Protein 4G68 (pdb70)

Secondary structure (DSSP, 8-state):
-EEEEEE---STTHHHHHHHHHHHHHHH-TTSEEEEEE--HHHHHHHHHHHHHTT---SEE-EETTTTTHHHHHTT-B---GGGSSSSGGGGB-TTTTGGGEETTEE---EEEEEEEEEEEEHHHHHHHTPPPP-BHHHHHHHHHHHHHTT--SB----TTSS-------HHHHH-HHHHHHHHTTSS-S--HHHHHHHHHHH--TT--B-TTGGG--HHHHHHHHHTT----EEEGGGHHHHHTSTT-S-TTTEEEEPPPB-TT--S-TT-EEEEEEEE--BTT-S-HHHHHHHHHHHHHHHHHHHHHHTSSEESB--TTS-GGGS-HHHHHHIIIIITT---EE--HHHHS-HHHHHHHHHHHHHHHTT-S-HHHHHH--TTT-/-EEEEEE---STTHHHHHHHHHHHHHHH-TTSEEEEEE--HHHHHHHHHHHHHTT---SEE-EETTTTTHHHHHTT-B---GGGSSSS-GGGB-TTTTGGGEETTEE---EEEEEEEEEEEEHHHHHHTTPPPP-BHHHHHHHHHHHHHTT--SB----TTSS---HHHHHHHHHH-HHHHHHHHTTSS-S--HHHHHHHHHHH--TT--B-TTGGG--HHHHHHHHHTT----EEEGGGHHHHHTSTT-S-TTTEEEEPPPB-TT--S-TT-EEEEEEEE--BTT-S-HHHHHHHHHHHHHHHHHHHHHHTSSEESB--TTS-GGGS-HHHHHHIIIIITT---EE--HHHHS-HHHHHHHHHHHHHHHTT-S-HHHHHH--TTT-/-EEEEEE---STTHHHHHHHHHHHHHHH-TTSEEEEEE--HHHHHHHHHHHHHTT---SEE-EE-STTTHHHHHTT-B---GGGS-SSGGGGBPTTTTSTTEETTEE---EEEEEEEEEEEEHHHHHHTTPPPP-BHHHHHHHHHHHHHTT--SB----TTSHHHHHHHHHHHHHHH-HHHHHHHHTTSS-S-SHHHHHHHHHHHHHHHHT-B-TTGGG--HHHHHHHHHTT--SEEEEEGGGGHHHHTSTT-S-TTTEEEEPPPB-TT--S-TT-EEEEEEEE--BTT-S-HHHHHHHHHHHHHHHHHHHHHHTSSEESB--TTS-GGGS-HHHHHIIIIIITT---EE--HHHHS-HHHHHHHHHHHHHHHTT-S-HHHHHHHHHHHH-

Structure (mmCIF, N/CA/C/O backbone):
data_4G68
#
_entry.id   4G68
#
_cell.length_a   59.330
_cell.length_b   150.862
_cell.length_c   150.879
_cell.angle_alpha   90.00
_cell.angle_beta   90.00
_cell.angle_gamma   90.00
#
_symmetry.space_group_name_H-M   'P 21 21 21'
#
loop_
_entity.id
_entity.type
_entity.pdbx_description
1 polymer 'ABC transporter'
2 polymer 'ABC transporter'
3 polymer 'ABC transporter'
4 branched beta-D-xylopyranose-(1-4)-beta-D-xylopyranose-(1-4)-alpha-D-xylopyranose
5 water water
#
loop_
_atom_site.group_PDB
_atom_site.id
_atom_site.type_symbol
_atom_site.label_atom_id
_atom_site.label_alt_id
_atom_site.label_comp_id
_atom_site.label_asym_id
_atom_site.label_entity_id
_atom_site.label_seq_id
_atom_site.pdbx_PDB_ins_code
_atom_site.Cartn_x
_atom_site.Cartn_y
_atom_site.Cartn_z
_atom_site.occupancy
_atom_site.B_iso_or_equiv
_atom_site.auth_seq_id
_atom_site.auth_comp_id
_atom_site.auth_asym_id
_atom_site.auth_atom_id
_atom_site.pdbx_PDB_model_num
ATOM 1 N N . ILE A 1 63 ? -24.778 31.985 38.283 1.00 14.34 25 ILE A N 1
ATOM 2 C CA . ILE A 1 63 ? -23.384 31.684 38.721 1.00 14.80 25 ILE A CA 1
ATOM 3 C C . ILE A 1 63 ? -22.506 31.706 37.466 1.00 12.55 25 ILE A C 1
ATOM 4 O O . ILE A 1 63 ? -22.944 31.239 36.376 1.00 10.95 25 ILE A O 1
ATOM 9 N N . THR A 1 64 ? -21.282 32.247 37.603 1.00 11.94 26 THR A N 1
ATOM 10 C CA . THR A 1 64 ? -20.305 32.168 36.543 1.00 11.81 26 THR A CA 1
ATOM 11 C C . THR A 1 64 ? -19.002 31.530 37.047 1.00 11.62 26 THR A C 1
ATOM 12 O O . THR A 1 64 ? -18.293 32.059 37.915 1.00 13.41 26 THR A O 1
ATOM 16 N N . LEU A 1 65 ? -18.673 30.399 36.447 1.00 10.31 27 LEU A N 1
ATOM 17 C CA . LEU A 1 65 ? -17.440 29.684 36.744 1.00 8.50 27 LEU A CA 1
ATOM 18 C C . LEU A 1 65 ? -16.325 30.192 35.814 1.00 8.57 27 LEU A C 1
ATOM 19 O O . LEU A 1 65 ? -16.528 30.376 34.610 1.00 8.56 27 LEU A O 1
ATOM 24 N N . THR A 1 66 ? -15.116 30.321 36.340 1.00 7.72 28 THR A N 1
ATOM 25 C CA . THR A 1 66 ? -13.978 30.560 35.451 1.00 7.52 28 THR A CA 1
ATOM 26 C C . THR A 1 66 ? -13.238 29.245 35.122 1.00 6.63 28 THR A C 1
ATOM 27 O O . THR A 1 66 ? -13.161 28.328 35.976 1.00 5.90 28 THR A O 1
ATOM 31 N N . PHE A 1 67 ? -12.707 29.210 33.904 1.00 6.26 29 PHE A N 1
ATOM 32 C CA . PHE A 1 67 ? -11.961 28.032 33.348 1.00 6.10 29 PHE A CA 1
ATOM 33 C C . PHE A 1 67 ? -10.755 28.532 32.597 1.00 5.94 29 PHE A C 1
ATOM 34 O O . PHE A 1 67 ? -10.894 29.333 31.658 1.00 5.63 29 PHE A O 1
ATOM 42 N N . TRP A 1 68 ? -9.573 28.022 32.987 1.00 5.73 30 TRP A N 1
ATOM 43 C CA . TRP A 1 68 ? -8.364 28.362 32.218 1.00 5.99 30 TRP A CA 1
ATOM 44 C C . TRP A 1 68 ? -7.832 27.159 31.480 1.00 5.52 30 TRP A C 1
ATOM 45 O O . TRP A 1 68 ? -7.841 26.039 32.007 1.00 5.92 30 TRP A O 1
ATOM 56 N N . ASN A 1 69 ? -7.388 27.392 30.258 1.00 5.29 31 ASN A N 1
ATOM 57 C CA . ASN A 1 69 ? -6.758 26.359 29.446 1.00 5.43 31 ASN A CA 1
ATOM 58 C C . ASN A 1 69 ? -5.684 26.934 28.509 1.00 5.70 31 ASN A C 1
ATOM 59 O O . ASN A 1 69 ? -5.511 28.180 28.404 1.00 5.61 31 ASN A O 1
ATOM 64 N N . LEU A 1 70 ? -4.984 26.067 27.775 1.00 5.73 32 LEU A N 1
ATOM 65 C CA . LEU A 1 70 ? -3.924 26.554 26.907 1.00 6.00 32 LEU A CA 1
ATOM 66 C C . LEU A 1 70 ? -4.169 26.337 25.465 1.00 6.37 32 LEU A C 1
ATOM 67 O O . LEU A 1 70 ? -3.223 26.346 24.694 1.00 5.73 32 LEU A O 1
ATOM 72 N N . PHE A 1 71 ? -5.431 26.014 25.072 1.00 6.12 33 PHE A N 1
ATOM 73 C CA . PHE A 1 71 ? -5.668 25.741 23.663 1.00 6.91 33 PHE A CA 1
ATOM 74 C C . PHE A 1 71 ? -5.729 27.009 22.796 1.00 7.94 33 PHE A C 1
ATOM 75 O O . PHE A 1 71 ? -6.790 27.583 22.536 1.00 7.28 33 PHE A O 1
ATOM 83 N N . THR A 1 72 ? -4.556 27.457 22.389 1.00 8.73 34 THR A N 1
ATOM 84 C CA . THR A 1 72 ? -4.429 28.732 21.717 1.00 10.29 34 THR A CA 1
ATOM 85 C C . THR A 1 72 ? -4.457 28.632 20.192 1.00 11.26 34 THR A C 1
ATOM 86 O O . THR A 1 72 ? -4.841 29.547 19.555 1.00 10.77 34 THR A O 1
ATOM 90 N N . GLY A 1 73 ? -3.992 27.522 19.662 1.00 10.98 35 GLY A N 1
ATOM 91 C CA . GLY A 1 73 ? -3.966 27.341 18.227 1.00 12.58 35 GLY A CA 1
ATOM 92 C C . GLY A 1 73 ? -5.298 26.894 17.592 1.00 12.58 35 GLY A C 1
ATOM 93 O O . GLY A 1 73 ? -6.150 26.414 18.289 1.00 12.39 35 GLY A O 1
ATOM 94 N N . GLU A 1 74 ? -5.432 27.044 16.273 1.00 13.39 36 GLU A N 1
ATOM 95 C CA . GLU A 1 74 ? -6.654 26.627 15.531 1.00 12.72 36 GLU A CA 1
ATOM 96 C C . GLU A 1 74 ? -6.412 25.210 14.954 1.00 12.30 36 GLU A C 1
ATOM 97 O O . GLU A 1 74 ? -5.304 24.886 14.579 1.00 14.91 36 GLU A O 1
ATOM 103 N N . PRO A 1 75 ? -7.441 24.348 14.893 1.00 11.85 37 PRO A N 1
ATOM 104 C CA . PRO A 1 75 ? -8.822 24.661 15.203 1.00 10.10 37 PRO A CA 1
ATOM 105 C C . PRO A 1 75 ? -9.217 24.522 16.673 1.00 9.56 37 PRO A C 1
ATOM 106 O O . PRO A 1 75 ? -10.418 24.750 16.990 1.00 9.61 37 PRO A O 1
ATOM 110 N N . ALA A 1 76 ? -8.301 24.134 17.555 1.00 9.24 38 ALA A N 1
ATOM 111 C CA . ALA A 1 76 ? -8.658 23.892 18.975 1.00 9.04 38 ALA A CA 1
ATOM 112 C C . ALA A 1 76 ? -9.286 25.096 19.623 1.00 9.03 38 ALA A C 1
ATOM 113 O O . ALA A 1 76 ? -10.293 24.974 20.302 1.00 8.44 38 ALA A O 1
ATOM 115 N N . LYS A 1 77 ? -8.742 26.306 19.375 1.00 8.98 39 LYS A N 1
ATOM 116 C CA . LYS A 1 77 ? -9.288 27.472 20.075 1.00 8.89 39 LYS A CA 1
ATOM 117 C C . LYS A 1 77 ? -10.804 27.605 19.730 1.00 9.36 39 LYS A C 1
ATOM 118 O O . LYS A 1 77 ? -11.631 27.796 20.647 1.00 9.54 39 LYS A O 1
ATOM 124 N N . THR A 1 78 ? -11.151 27.404 18.451 1.00 8.77 40 THR A N 1
ATOM 125 C CA . THR A 1 78 ? -12.546 27.575 18.034 1.00 10.47 40 THR A CA 1
ATOM 126 C C . THR A 1 78 ? -13.405 26.443 18.634 1.00 9.72 40 THR A C 1
ATOM 127 O O . THR A 1 78 ? -14.553 26.655 19.086 1.00 9.83 40 THR A O 1
ATOM 131 N N . LYS A 1 79 ? -12.845 25.235 18.618 1.00 9.15 41 LYS A N 1
ATOM 132 C CA . LYS A 1 79 ? -13.576 24.079 19.132 1.00 8.91 41 LYS A CA 1
ATOM 133 C C . LYS A 1 79 ? -13.851 24.156 20.611 1.00 8.50 41 LYS A C 1
ATOM 134 O O . LYS A 1 79 ? -14.950 23.774 21.051 1.00 6.23 41 LYS A O 1
ATOM 140 N N . VAL A 1 80 ? -12.835 24.565 21.393 1.00 7.49 42 VAL A N 1
ATOM 141 C CA . VAL A 1 80 ? -13.056 24.768 22.801 1.00 6.79 42 VAL A CA 1
ATOM 142 C C . VAL A 1 80 ? -14.174 25.815 23.041 1.00 7.69 42 VAL A C 1
ATOM 143 O O . VAL A 1 80 ? -15.063 25.596 23.886 1.00 7.04 42 VAL A O 1
ATOM 147 N N . LYS A 1 81 ? -14.137 26.936 22.294 1.00 7.34 43 LYS A N 1
ATOM 148 C CA . LYS A 1 81 ? -15.132 27.995 22.468 1.00 9.16 43 LYS A CA 1
ATOM 149 C C . LYS A 1 81 ? -16.530 27.420 22.230 1.00 9.14 43 LYS A C 1
ATOM 150 O O . LYS A 1 81 ? -17.488 27.722 22.984 1.00 10.29 43 LYS A O 1
ATOM 156 N N . GLU A 1 82 ? -16.622 26.559 21.210 1.00 9.70 44 GLU A N 1
ATOM 157 C CA . GLU A 1 82 ? -17.886 25.926 20.826 1.00 10.70 44 GLU A CA 1
ATOM 158 C C . GLU A 1 82 ? -18.380 25.005 21.948 1.00 9.50 44 GLU A C 1
ATOM 159 O O . GLU A 1 82 ? -19.574 24.964 22.239 1.00 9.49 44 GLU A O 1
ATOM 165 N N . ILE A 1 83 ? -17.461 24.280 22.544 1.00 8.34 45 ILE A N 1
ATOM 166 C CA . ILE A 1 83 ? -17.776 23.355 23.671 1.00 7.65 45 ILE A CA 1
ATOM 167 C C . ILE A 1 83 ? -18.310 24.176 24.836 1.00 8.26 45 ILE A C 1
ATOM 168 O O . ILE A 1 83 ? -19.325 23.823 25.452 1.00 8.28 45 ILE A O 1
ATOM 173 N N . ILE A 1 84 ? -17.650 25.294 25.131 1.00 7.67 46 ILE A N 1
ATOM 174 C CA . ILE A 1 84 ? -18.127 26.222 26.152 1.00 8.66 46 ILE A CA 1
ATOM 175 C C . ILE A 1 84 ? -19.485 26.857 25.762 1.00 8.73 46 ILE A C 1
ATOM 176 O O . ILE A 1 84 ? -20.339 27.014 26.607 1.00 10.38 46 ILE A O 1
ATOM 181 N N . ASP A 1 85 ? -19.644 27.204 24.503 1.00 9.32 47 ASP A N 1
ATOM 182 C CA . ASP A 1 85 ? -20.918 27.858 24.078 1.00 10.68 47 ASP A CA 1
ATOM 183 C C . ASP A 1 85 ? -22.062 26.860 24.283 1.00 10.60 47 ASP A C 1
ATOM 184 O O . ASP A 1 85 ? -23.132 27.257 24.716 1.00 11.40 47 ASP A O 1
ATOM 189 N N . GLN A 1 86 ? -21.794 25.589 23.970 1.00 10.16 48 GLN A N 1
ATOM 190 C CA . GLN A 1 86 ? -22.828 24.563 24.136 1.00 10.95 48 GLN A CA 1
ATOM 191 C C . GLN A 1 86 ? -23.216 24.399 25.622 1.00 9.78 48 GLN A C 1
ATOM 192 O O . GLN A 1 86 ? -24.405 24.346 25.989 1.00 8.83 48 GLN A O 1
ATOM 198 N N . TRP A 1 87 ? -22.222 24.359 26.493 1.00 8.42 49 TRP A N 1
ATOM 199 C CA . TRP A 1 87 ? -22.510 24.299 27.933 1.00 8.19 49 TRP A CA 1
ATOM 200 C C . TRP A 1 87 ? -23.345 25.458 28.383 1.00 7.85 49 TRP A C 1
ATOM 201 O O . TRP A 1 87 ? -24.326 25.317 29.158 1.00 6.50 49 TRP A O 1
ATOM 212 N N . ASN A 1 88 ? -22.966 26.642 27.903 1.00 7.79 50 ASN A N 1
ATOM 213 C CA . ASN A 1 88 ? -23.616 27.840 28.336 1.00 8.23 50 ASN A CA 1
ATOM 214 C C . ASN A 1 88 ? -25.082 27.941 27.899 1.00 8.81 50 ASN A C 1
ATOM 215 O O . ASN A 1 88 ? -25.902 28.557 28.627 1.00 9.43 50 ASN A O 1
ATOM 220 N N . LYS A 1 89 ? -25.370 27.334 26.747 1.00 9.53 51 LYS A N 1
ATOM 221 C CA . LYS A 1 89 ? -26.757 27.256 26.210 1.00 10.55 51 LYS A CA 1
ATOM 222 C C . LYS A 1 89 ? -27.574 26.275 27.028 1.00 10.74 51 LYS A C 1
ATOM 223 O O . LYS A 1 89 ? -28.792 26.551 27.279 1.00 11.51 51 LYS A O 1
ATOM 229 N N . GLU A 1 90 ? -26.923 25.184 27.454 1.00 10.25 52 GLU A N 1
ATOM 230 C CA . GLU A 1 90 ? -27.603 24.119 28.231 1.00 10.04 52 GLU A CA 1
ATOM 231 C C . GLU A 1 90 ? -27.616 24.338 29.727 1.00 9.43 52 GLU A C 1
ATOM 232 O O . GLU A 1 90 ? -28.173 23.553 30.460 1.00 10.39 52 GLU A O 1
ATOM 238 N N . ASN A 1 91 ? -26.976 25.408 30.223 1.00 9.22 53 ASN A N 1
ATOM 239 C CA . ASN A 1 91 ? -26.912 25.700 31.646 1.00 9.11 53 ASN A CA 1
ATOM 240 C C . ASN A 1 91 ? -27.076 27.222 31.914 1.00 10.58 53 ASN A C 1
ATOM 241 O O . ASN A 1 91 ? -26.116 27.944 32.272 1.00 10.11 53 ASN A O 1
ATOM 246 N N . PRO A 1 92 ? -28.285 27.741 31.664 1.00 11.82 54 PRO A N 1
ATOM 247 C CA . PRO A 1 92 ? -28.480 29.156 31.814 1.00 12.43 54 PRO A CA 1
ATOM 248 C C . PRO A 1 92 ? -28.011 29.705 33.108 1.00 12.62 54 PRO A C 1
ATOM 249 O O . PRO A 1 92 ? -27.569 30.857 33.119 1.00 15.62 54 PRO A O 1
ATOM 253 N N . ASN A 1 93 ? -28.103 28.947 34.206 1.00 13.92 55 ASN A N 1
ATOM 254 C CA . ASN A 1 93 ? -27.735 29.490 35.485 1.00 14.34 55 ASN A CA 1
ATOM 255 C C . ASN A 1 93 ? -26.390 29.106 35.978 1.00 13.69 55 ASN A C 1
ATOM 256 O O . ASN A 1 93 ? -26.020 29.446 37.099 1.00 14.68 55 ASN A O 1
ATOM 261 N N . VAL A 1 94 ? -25.632 28.382 35.146 1.00 12.53 56 VAL A N 1
ATOM 262 C CA . VAL A 1 94 ? -24.221 28.110 35.514 1.00 11.65 56 VAL A CA 1
ATOM 263 C C . VAL A 1 94 ? -23.390 28.397 34.247 1.00 10.41 56 VAL A C 1
ATOM 264 O O . VAL A 1 94 ? -23.223 27.506 33.433 1.00 12.08 56 VAL A O 1
ATOM 268 N N . GLN A 1 95 ? -22.941 29.621 34.072 1.00 9.41 57 GLN A N 1
ATOM 269 C CA . GLN A 1 95 ? -22.173 30.020 32.903 1.00 8.97 57 GLN A CA 1
ATOM 270 C C . GLN A 1 95 ? -20.669 29.752 33.117 1.00 9.38 57 GLN A C 1
ATOM 271 O O . GLN A 1 95 ? -20.192 29.730 34.273 1.00 11.35 57 GLN A O 1
ATOM 277 N N . ILE A 1 96 ? -19.953 29.466 32.020 1.00 8.66 58 ILE A N 1
ATOM 278 C CA . ILE A 1 96 ? -18.490 29.362 32.118 1.00 8.07 58 ILE A CA 1
ATOM 279 C C . ILE A 1 96 ? -17.890 30.503 31.308 1.00 7.51 58 ILE A C 1
ATOM 280 O O . ILE A 1 96 ? -18.334 30.779 30.190 1.00 7.25 58 ILE A O 1
ATOM 285 N N . VAL A 1 97 ? -16.807 31.096 31.841 1.00 7.49 59 VAL A N 1
ATOM 286 C CA . VAL A 1 97 ? -16.003 31.988 31.056 1.00 7.82 59 VAL A CA 1
ATOM 287 C C . VAL A 1 97 ? -14.582 31.503 31.100 1.00 7.30 59 VAL A C 1
ATOM 288 O O . VAL A 1 97 ? -14.070 31.166 32.153 1.00 6.32 59 VAL A O 1
ATOM 292 N N . GLU A 1 98 ? -13.982 31.461 29.936 1.00 7.41 60 GLU A N 1
ATOM 293 C CA . GLU A 1 98 ? -12.585 30.903 29.818 1.00 7.67 60 GLU A CA 1
ATOM 294 C C . GLU A 1 98 ? -11.586 32.003 29.619 1.00 7.88 60 GLU A C 1
ATOM 295 O O . GLU A 1 98 ? -11.910 33.110 29.071 1.00 7.69 60 GLU A O 1
ATOM 301 N N . SER A 1 99 ? -10.353 31.764 30.073 1.00 7.34 61 SER A N 1
ATOM 302 C CA A SER A 1 99 ? -9.213 32.626 29.741 0.50 8.05 61 SER A CA 1
ATOM 303 C CA B SER A 1 99 ? -9.217 32.601 29.696 0.50 8.10 61 SER A CA 1
ATOM 304 C C . SER A 1 99 ? -8.156 31.656 29.168 1.00 7.54 61 SER A C 1
ATOM 305 O O . SER A 1 99 ? -7.848 30.649 29.810 1.00 7.56 61 SER A O 1
ATOM 310 N N . VAL A 1 100 ? -7.626 31.958 28.003 1.00 7.31 62 VAL A N 1
ATOM 311 C CA . VAL A 1 100 ? -6.735 31.039 27.275 1.00 7.19 62 VAL A CA 1
ATOM 312 C C . VAL A 1 100 ? -5.322 31.607 27.208 1.00 6.96 62 VAL A C 1
ATOM 313 O O . VAL A 1 100 ? -5.133 32.752 26.795 1.00 6.86 62 VAL A O 1
ATOM 317 N N . THR A 1 101 ? -4.342 30.804 27.607 1.00 6.08 63 THR A N 1
ATOM 318 C CA . THR A 1 101 ? -2.936 31.358 27.681 1.00 5.91 63 THR A CA 1
ATOM 319 C C . THR A 1 101 ? -2.002 30.351 26.999 1.00 5.94 63 THR A C 1
ATOM 320 O O . THR A 1 101 ? -2.152 29.111 27.225 1.00 6.22 63 THR A O 1
ATOM 324 N N . GLU A 1 102 ? -1.080 30.864 26.176 1.00 5.77 64 GLU A N 1
ATOM 325 C CA . GLU A 1 102 ? -0.124 30.004 25.483 1.00 6.43 64 GLU A CA 1
ATOM 326 C C . GLU A 1 102 ? 0.576 29.053 26.529 1.00 5.93 64 GLU A C 1
ATOM 327 O O . GLU A 1 102 ? 0.978 29.482 27.570 1.00 5.21 64 GLU A O 1
ATOM 333 N N . ASN A 1 103 ? 0.722 27.781 26.142 1.00 5.47 65 ASN A N 1
ATOM 334 C CA . ASN A 1 103 ? 1.427 26.764 26.934 1.00 5.49 65 ASN A CA 1
ATOM 335 C C . ASN A 1 103 ? 2.482 27.221 27.921 1.00 6.02 65 ASN A C 1
ATOM 336 O O . ASN A 1 103 ? 2.318 27.035 29.144 1.00 5.77 65 ASN A O 1
ATOM 341 N N . ASP A 1 104 ? 3.610 27.745 27.410 1.00 6.56 66 ASP A N 1
ATOM 342 C CA . ASP A 1 104 ? 4.688 28.028 28.379 1.00 7.58 66 ASP A CA 1
ATOM 343 C C . ASP A 1 104 ? 4.328 29.202 29.323 1.00 7.15 66 ASP A C 1
ATOM 344 O O . ASP A 1 104 ? 4.647 29.168 30.534 1.00 7.34 66 ASP A O 1
ATOM 349 N N . ALA A 1 105 ? 3.608 30.193 28.820 1.00 6.56 67 ALA A N 1
ATOM 350 C CA . ALA A 1 105 ? 3.133 31.301 29.745 1.00 6.32 67 ALA A CA 1
ATOM 351 C C . ALA A 1 105 ? 2.050 30.787 30.712 1.00 6.13 67 ALA A C 1
ATOM 352 O O . ALA A 1 105 ? 1.889 31.301 31.823 1.00 5.54 67 ALA A O 1
ATOM 354 N N . TYR A 1 106 ? 1.322 29.742 30.286 1.00 5.69 68 TYR A N 1
ATOM 355 C CA . TYR A 1 106 ? 0.263 29.187 31.145 1.00 5.87 68 TYR A CA 1
ATOM 356 C C . TYR A 1 106 ? 0.844 28.507 32.360 1.00 6.10 68 TYR A C 1
ATOM 357 O O . TYR A 1 106 ? 0.326 28.642 33.449 1.00 6.17 68 TYR A O 1
ATOM 366 N N . LYS A 1 107 ? 1.958 27.792 32.181 1.00 6.11 69 LYS A N 1
ATOM 367 C CA . LYS A 1 107 ? 2.637 27.226 33.370 1.00 6.48 69 LYS A CA 1
ATOM 368 C C . LYS A 1 107 ? 2.926 28.295 34.401 1.00 6.99 69 LYS A C 1
ATOM 369 O O . LYS A 1 107 ? 2.627 28.109 35.603 1.00 7.48 69 LYS A O 1
ATOM 375 N N . THR A 1 108 ? 3.488 29.429 33.941 1.00 7.13 70 THR A N 1
ATOM 376 C CA . THR A 1 108 ? 3.748 30.522 34.872 1.00 7.84 70 THR A CA 1
ATOM 377 C C . THR A 1 108 ? 2.484 31.050 35.551 1.00 7.22 70 THR A C 1
ATOM 378 O O . THR A 1 108 ? 2.447 31.247 36.781 1.00 7.59 70 THR A O 1
ATOM 382 N N . LYS A 1 109 ? 1.471 31.260 34.736 1.00 6.52 71 LYS A N 1
ATOM 383 C CA . LYS A 1 109 ? 0.191 31.826 35.180 1.00 6.37 71 LYS A CA 1
ATOM 384 C C . LYS A 1 109 ? -0.439 30.918 36.250 1.00 6.12 71 LYS A C 1
ATOM 385 O O . LYS A 1 109 ? -0.790 31.430 37.321 1.00 5.64 71 LYS A O 1
ATOM 391 N N . ILE A 1 110 ? -0.583 29.610 35.955 1.00 6.00 72 ILE A N 1
ATOM 392 C CA . ILE A 1 110 ? -1.353 28.746 36.865 1.00 6.67 72 ILE A CA 1
ATOM 393 C C . ILE A 1 110 ? -0.574 28.527 38.200 1.00 7.28 72 ILE A C 1
ATOM 394 O O . ILE A 1 110 ? -1.178 28.510 39.284 1.00 7.15 72 ILE A O 1
ATOM 399 N N . LYS A 1 111 ? 0.750 28.403 38.129 1.00 7.88 73 LYS A N 1
ATOM 400 C CA . LYS A 1 111 ? 1.540 28.232 39.382 1.00 9.47 73 LYS A CA 1
ATOM 401 C C . LYS A 1 111 ? 1.401 29.431 40.283 1.00 9.52 73 LYS A C 1
ATOM 402 O O . LYS A 1 111 ? 1.164 29.279 41.529 1.00 9.71 73 LYS A O 1
ATOM 408 N N . ALA A 1 112 ? 1.526 30.617 39.672 1.00 8.67 74 ALA A N 1
ATOM 409 C CA . ALA A 1 112 ? 1.423 31.850 40.482 1.00 8.62 74 ALA A CA 1
ATOM 410 C C . ALA A 1 112 ? 0.035 32.001 41.072 1.00 8.93 74 ALA A C 1
ATOM 411 O O . ALA A 1 112 ? -0.100 32.409 42.250 1.00 9.01 74 ALA A O 1
ATOM 413 N N . ALA A 1 113 ? -0.983 31.677 40.270 1.00 8.52 75 ALA A N 1
ATOM 414 C CA . ALA A 1 113 ? -2.385 31.868 40.702 1.00 8.39 75 ALA A CA 1
ATOM 415 C C . ALA A 1 113 ? -2.705 30.944 41.875 1.00 8.89 75 ALA A C 1
ATOM 416 O O . ALA A 1 113 ? -3.338 31.368 42.878 1.00 8.67 75 ALA A O 1
ATOM 418 N N . ILE A 1 114 ? -2.234 29.697 41.771 1.00 9.69 76 ILE A N 1
ATOM 419 C CA . ILE A 1 114 ? -2.520 28.702 42.806 1.00 10.19 76 ILE A CA 1
ATOM 420 C C . ILE A 1 114 ? -1.873 29.110 44.078 1.00 10.49 76 ILE A C 1
ATOM 421 O O . ILE A 1 114 ? -2.537 29.112 45.134 1.00 10.77 76 ILE A O 1
ATOM 426 N N . ALA A 1 115 ? -0.630 29.568 43.976 1.00 10.48 77 ALA A N 1
ATOM 427 C CA . ALA A 1 115 ? 0.112 30.021 45.175 1.00 12.21 77 ALA A CA 1
ATOM 428 C C . ALA A 1 115 ? -0.539 31.252 45.855 1.00 12.61 77 ALA A C 1
ATOM 429 O O . ALA A 1 115 ? -0.493 31.355 47.093 1.00 13.27 77 ALA A O 1
ATOM 431 N N . ALA A 1 116 ? -1.146 32.130 45.064 1.00 12.46 78 ALA A N 1
ATOM 432 C CA . ALA A 1 116 ? -1.676 33.401 45.517 1.00 15.07 78 ALA A CA 1
ATOM 433 C C . ALA A 1 116 ? -3.146 33.213 45.892 1.00 15.83 78 ALA A C 1
ATOM 434 O O . ALA A 1 116 ? -3.854 34.212 46.179 1.00 15.75 78 ALA A O 1
ATOM 436 N N . ASN A 1 117 ? -3.624 31.952 45.826 1.00 14.55 79 ASN A N 1
ATOM 437 C CA . ASN A 1 117 ? -5.073 31.669 46.026 1.00 15.61 79 ASN A CA 1
ATOM 438 C C . ASN A 1 117 ? -6.011 32.474 45.108 1.00 15.69 79 ASN A C 1
ATOM 439 O O . ASN A 1 117 ? -7.056 32.944 45.558 1.00 16.89 79 ASN A O 1
ATOM 444 N N . GLU A 1 118 ? -5.652 32.605 43.824 1.00 14.17 80 GLU A N 1
ATOM 445 C CA . GLU A 1 118 ? -6.440 33.347 42.852 1.00 14.36 80 GLU A CA 1
ATOM 446 C C . GLU A 1 118 ? -6.654 32.499 41.612 1.00 12.58 80 GLU A C 1
ATOM 447 O O . GLU A 1 118 ? -6.750 33.000 40.497 1.00 12.27 80 GLU A O 1
ATOM 453 N N . ALA A 1 119 ? -6.596 31.204 41.825 1.00 11.56 81 ALA A N 1
ATOM 454 C CA . ALA A 1 119 ? -6.827 30.236 40.757 1.00 9.62 81 ALA A CA 1
ATOM 455 C C . ALA A 1 119 ? -8.301 30.195 40.345 1.00 8.72 81 ALA A C 1
ATOM 456 O O . ALA A 1 119 ? -9.185 30.523 41.134 1.00 9.54 81 ALA A O 1
ATOM 458 N N . PRO A 1 120 ? -8.597 29.787 39.093 1.00 7.27 82 PRO A N 1
ATOM 459 C CA . PRO A 1 120 ? -9.956 29.720 38.624 1.00 6.89 82 PRO A CA 1
ATOM 460 C C . PRO A 1 120 ? -10.677 28.531 39.214 1.00 7.26 82 PRO A C 1
ATOM 461 O O . PRO A 1 120 ? -10.076 27.671 39.903 1.00 7.15 82 PRO A O 1
ATOM 465 N N . ASP A 1 121 ? -11.994 28.528 39.034 1.00 6.95 83 ASP A N 1
ATOM 466 C CA . ASP A 1 121 ? -12.775 27.360 39.432 1.00 7.10 83 ASP A CA 1
ATOM 467 C C . ASP A 1 121 ? -12.255 26.065 38.837 1.00 6.63 83 ASP A C 1
ATOM 468 O O . ASP A 1 121 ? -12.125 25.056 39.563 1.00 7.26 83 ASP A O 1
ATOM 473 N N . ILE A 1 122 ? -11.906 26.108 37.562 1.00 5.62 84 ILE A N 1
ATOM 474 C CA . ILE A 1 122 ? -11.443 24.894 36.814 1.00 5.44 84 ILE A CA 1
ATOM 475 C C . ILE A 1 122 ? -10.229 25.250 36.027 1.00 5.54 84 ILE A C 1
ATOM 476 O O . ILE A 1 122 ? -10.213 26.285 35.368 1.00 5.80 84 ILE A O 1
ATOM 481 N N . PHE A 1 123 ? -9.200 24.413 36.070 1.00 5.74 85 PHE A N 1
ATOM 482 C CA . PHE A 1 123 ? -7.990 24.719 35.343 1.00 5.53 85 PHE A CA 1
ATOM 483 C C . PHE A 1 123 ? -7.422 23.450 34.723 1.00 5.84 85 PHE A C 1
ATOM 484 O O . PHE A 1 123 ? -7.483 22.351 35.332 1.00 6.28 85 PHE A O 1
ATOM 492 N N . GLN A 1 124 ? -6.837 23.627 33.548 1.00 5.54 86 GLN A N 1
ATOM 493 C CA . GLN A 1 124 ? -6.123 22.555 32.883 1.00 5.19 86 GLN A CA 1
ATOM 494 C C . GLN A 1 124 ? -4.771 22.382 33.556 1.00 5.31 86 GLN A C 1
ATOM 495 O O . GLN A 1 124 ? -4.224 23.335 34.083 1.00 5.74 86 GLN A O 1
ATOM 501 N N . THR A 1 125 ? -4.260 21.148 33.614 1.00 4.78 87 THR A N 1
ATOM 502 C CA . THR A 1 125 ? -3.020 20.941 34.290 1.00 4.84 87 THR A CA 1
ATOM 503 C C . THR A 1 125 ? -2.379 19.700 33.675 1.00 4.59 87 THR A C 1
ATOM 504 O O . THR A 1 125 ? -2.983 19.036 32.810 1.00 4.70 87 THR A O 1
ATOM 508 N N . TRP A 1 126 ? -1.188 19.440 34.140 1.00 4.42 88 TRP A N 1
ATOM 509 C CA . TRP A 1 126 ? -0.477 18.198 33.860 1.00 5.25 88 TRP A CA 1
ATOM 510 C C . TRP A 1 126 ? -0.426 17.398 35.117 1.00 5.36 88 TRP A C 1
ATOM 511 O O . TRP A 1 126 ? 0.041 17.870 36.149 1.00 5.37 88 TRP A O 1
ATOM 522 N N . ALA A 1 127 ? -0.976 16.180 35.045 1.00 5.99 89 ALA A N 1
ATOM 523 C CA . ALA A 1 127 ? -1.031 15.316 36.252 1.00 7.16 89 ALA A CA 1
ATOM 524 C C . ALA A 1 127 ? 0.324 14.747 36.559 1.00 8.46 89 ALA A C 1
ATOM 525 O O . ALA A 1 127 ? 1.162 14.657 35.648 1.00 9.60 89 ALA A O 1
ATOM 527 N N . GLY A 1 128 ? 0.509 14.256 37.808 1.00 8.84 90 GLY A N 1
ATOM 528 C CA . GLY A 1 128 ? 1.826 13.825 38.301 1.00 9.21 90 GLY A CA 1
ATOM 529 C C . GLY A 1 128 ? 2.572 14.914 38.989 1.00 9.26 90 GLY A C 1
ATOM 530 O O . GLY A 1 128 ? 2.013 15.708 39.789 1.00 9.21 90 GLY A O 1
ATOM 531 N N . GLY A 1 129 ? 3.882 14.980 38.727 1.00 8.84 91 GLY A N 1
ATOM 532 C CA . GLY A 1 129 ? 4.681 15.900 39.432 1.00 7.81 91 GLY A CA 1
ATOM 533 C C . GLY A 1 129 ? 4.352 17.356 39.335 1.00 7.90 91 GLY A C 1
ATOM 534 O O . GLY A 1 129 ? 4.496 18.105 40.288 1.00 8.58 91 GLY A O 1
ATOM 535 N N . PHE A 1 130 ? 3.931 17.777 38.154 1.00 8.00 92 PHE A N 1
ATOM 536 C CA . PHE A 1 130 ? 3.513 19.145 37.965 1.00 7.41 92 PHE A CA 1
ATOM 537 C C . PHE A 1 130 ? 2.481 19.602 38.988 1.00 7.65 92 PHE A C 1
ATOM 538 O O . PHE A 1 130 ? 2.559 20.739 39.523 1.00 7.36 92 PHE A O 1
ATOM 546 N N . SER A 1 131 ? 1.456 18.787 39.193 1.00 6.77 93 SER A N 1
ATOM 547 C CA . SER A 1 131 ? 0.364 19.191 40.071 1.00 7.38 93 SER A CA 1
ATOM 548 C C . SER A 1 131 ? 0.602 18.845 41.530 1.00 7.60 93 SER A C 1
ATOM 549 O O . SER A 1 131 ? -0.162 19.281 42.397 1.00 6.28 93 SER A O 1
ATOM 552 N N . GLN A 1 132 ? 1.641 18.037 41.813 1.00 8.45 94 GLN A N 1
ATOM 553 C CA . GLN A 1 132 ? 1.780 17.474 43.180 1.00 9.48 94 GLN A CA 1
ATOM 554 C C . GLN A 1 132 ? 1.857 18.613 44.231 1.00 9.78 94 GLN A C 1
ATOM 555 O O . GLN A 1 132 ? 1.232 18.494 45.319 1.00 10.10 94 GLN A O 1
ATOM 561 N N . PRO A 1 133 ? 2.588 19.717 43.927 1.00 9.50 95 PRO A N 1
ATOM 562 C CA . PRO A 1 133 ? 2.655 20.780 44.921 1.00 10.01 95 PRO A CA 1
ATOM 563 C C . PRO A 1 133 ? 1.293 21.407 45.200 1.00 9.74 95 PRO A C 1
ATOM 564 O O . PRO A 1 133 ? 1.028 21.732 46.348 1.00 10.47 95 PRO A O 1
ATOM 568 N N . PHE A 1 134 ? 0.466 21.619 44.161 1.00 8.88 96 PHE A N 1
ATOM 569 C CA . PHE A 1 134 ? -0.864 22.209 44.359 1.00 9.05 96 PHE A CA 1
ATOM 570 C C . PHE A 1 134 ? -1.704 21.334 45.308 1.00 9.19 96 PHE A C 1
ATOM 571 O O . PHE A 1 134 ? -2.407 21.833 46.198 1.00 7.77 96 PHE A O 1
ATOM 579 N N . VAL A 1 135 ? -1.623 20.011 45.088 1.00 8.57 97 VAL A N 1
ATOM 580 C CA . VAL A 1 135 ? -2.388 19.017 45.899 1.00 9.69 97 VAL A CA 1
ATOM 581 C C . VAL A 1 135 ? -1.862 19.003 47.304 1.00 10.12 97 VAL A C 1
ATOM 582 O O . VAL A 1 135 ? -2.648 19.071 48.259 1.00 10.26 97 VAL A O 1
ATOM 586 N N . GLU A 1 136 ? -0.540 18.965 47.450 1.00 9.95 98 GLU A N 1
ATOM 587 C CA . GLU A 1 136 ? 0.088 18.941 48.803 1.00 11.50 98 GLU A CA 1
ATOM 588 C C . GLU A 1 136 ? -0.179 20.237 49.595 1.00 11.92 98 GLU A C 1
ATOM 589 O O . GLU A 1 136 ? -0.318 20.226 50.851 1.00 12.18 98 GLU A O 1
ATOM 595 N N . ALA A 1 137 ? -0.337 21.354 48.878 1.00 10.96 99 ALA A N 1
ATOM 596 C CA . ALA A 1 137 ? -0.668 22.621 49.548 1.00 11.23 99 ALA A CA 1
ATOM 597 C C . ALA A 1 137 ? -2.156 22.780 49.891 1.00 11.76 99 ALA A C 1
ATOM 598 O O . ALA A 1 137 ? -2.576 23.820 50.370 1.00 12.45 99 ALA A O 1
ATOM 600 N N . GLY A 1 138 ? -2.994 21.792 49.587 1.00 11.26 100 GLY A N 1
ATOM 601 C CA . GLY A 1 138 ? -4.415 21.932 49.881 1.00 11.12 100 GLY A CA 1
ATOM 602 C C . GLY A 1 138 ? -5.188 22.822 48.955 1.00 11.04 100 GLY A C 1
ATOM 603 O O . GLY A 1 138 ? -6.297 23.246 49.272 1.00 11.34 100 GLY A O 1
ATOM 604 N N . LYS A 1 139 ? -4.666 23.023 47.751 1.00 10.23 101 LYS A N 1
ATOM 605 C CA . LYS A 1 139 ? -5.250 23.979 46.841 1.00 10.12 101 LYS A CA 1
ATOM 606 C C . LYS A 1 139 ? -6.239 23.345 45.847 1.00 8.79 101 LYS A C 1
ATOM 607 O O . LYS A 1 139 ? -6.887 24.075 45.071 1.00 8.59 101 LYS A O 1
ATOM 613 N N . VAL A 1 140 ? -6.362 22.004 45.888 1.00 7.48 102 VAL A N 1
ATOM 614 C CA . VAL A 1 140 ? -7.095 21.269 44.868 1.00 6.77 102 VAL A CA 1
ATOM 615 C C . VAL A 1 140 ? -8.229 20.502 45.548 1.00 7.16 102 VAL A C 1
ATOM 616 O O . VAL A 1 140 ? -8.010 19.768 46.514 1.00 7.78 102 VAL A O 1
ATOM 620 N N . LEU A 1 141 ? -9.450 20.639 45.010 1.00 6.29 103 LEU A N 1
ATOM 621 C CA . LEU A 1 141 ? -10.570 19.850 45.570 1.00 6.72 103 LEU A CA 1
ATOM 622 C C . LEU A 1 141 ? -10.388 18.352 45.399 1.00 7.07 103 LEU A C 1
ATOM 623 O O . LEU A 1 141 ? -10.150 17.875 44.267 1.00 5.95 103 LEU A O 1
ATOM 628 N N . GLN A 1 142 ? -10.537 17.595 46.496 1.00 6.60 104 GLN A N 1
ATOM 629 C CA . GLN A 1 142 ? -10.586 16.115 46.304 1.00 7.22 104 GLN A CA 1
ATOM 630 C C . GLN A 1 142 ? -11.872 15.705 45.585 1.00 7.35 104 GLN A C 1
ATOM 631 O O . GLN A 1 142 ? -13.008 16.175 45.882 1.00 7.54 104 GLN A O 1
ATOM 637 N N . LEU A 1 143 ? -11.752 14.752 44.673 1.00 7.11 105 LEU A N 1
ATOM 638 C CA . LEU A 1 143 ? -12.907 14.406 43.814 1.00 7.75 105 LEU A CA 1
ATOM 639 C C . LEU A 1 143 ? -13.541 13.030 44.071 1.00 8.42 105 LEU A C 1
ATOM 640 O O . LEU A 1 143 ? -14.527 12.666 43.425 1.00 8.78 105 LEU A O 1
ATOM 645 N N . ASP A 1 144 ? -12.990 12.254 44.989 1.00 9.98 106 ASP A N 1
ATOM 646 C CA . ASP A 1 144 ? -13.558 10.886 45.225 1.00 10.11 106 ASP A CA 1
ATOM 647 C C . ASP A 1 144 ? -15.105 10.882 45.436 1.00 10.23 106 ASP A C 1
ATOM 648 O O . ASP A 1 144 ? -15.850 10.065 44.822 1.00 9.46 106 ASP A O 1
ATOM 653 N N . SER A 1 145 ? -15.587 11.794 46.244 1.00 10.37 107 SER A N 1
ATOM 654 C CA . SER A 1 145 ? -17.049 11.842 46.527 1.00 10.57 107 SER A CA 1
ATOM 655 C C . SER A 1 145 ? -17.897 12.157 45.320 1.00 10.23 107 SER A C 1
ATOM 656 O O . SER A 1 145 ? -19.119 12.016 45.399 1.00 10.91 107 SER A O 1
ATOM 659 N N . TYR A 1 146 ? -17.282 12.689 44.234 1.00 9.73 108 TYR A N 1
ATOM 660 C CA . TYR A 1 146 ? -18.025 13.015 43.037 1.00 10.19 108 TYR A CA 1
ATOM 661 C C . TYR A 1 146 ? -17.822 11.953 41.976 1.00 9.87 108 TYR A C 1
ATOM 662 O O . TYR A 1 146 ? -18.233 12.113 40.810 1.00 10.00 108 TYR A O 1
ATOM 671 N N . LEU A 1 147 ? -17.122 10.871 42.349 1.00 9.98 109 LEU A N 1
ATOM 672 C CA . LEU A 1 147 ? -16.825 9.844 41.362 1.00 9.84 109 LEU A CA 1
ATOM 673 C C . LEU A 1 147 ? -17.475 8.500 41.648 1.00 11.60 109 LEU A C 1
ATOM 674 O O . LEU A 1 147 ? -16.929 7.433 41.205 1.00 11.60 109 LEU A O 1
ATOM 679 N N . ASN A 1 148 ? -18.633 8.568 42.321 1.00 12.90 110 ASN A N 1
ATOM 680 C CA . ASN A 1 148 ? -19.417 7.356 42.660 1.00 15.73 110 ASN A CA 1
ATOM 681 C C . ASN A 1 148 ? -20.679 7.313 41.817 1.00 17.68 110 ASN A C 1
ATOM 682 O O . ASN A 1 148 ? -21.663 6.558 42.153 1.00 17.96 110 ASN A O 1
ATOM 687 N N . ASP A 1 149 ? -20.673 8.089 40.714 1.00 16.38 111 ASP A N 1
ATOM 688 C CA . ASP A 1 149 ? -21.817 8.214 39.832 1.00 14.77 111 ASP A CA 1
ATOM 689 C C . ASP A 1 149 ? -21.661 7.505 38.477 1.00 14.57 111 ASP A C 1
ATOM 690 O O . ASP A 1 149 ? -22.407 7.793 37.526 1.00 14.38 111 ASP A O 1
ATOM 695 N N . GLY A 1 150 ? -20.670 6.631 38.368 1.00 12.78 112 GLY A N 1
ATOM 696 C CA . GLY A 1 150 ? -20.403 5.925 37.098 1.00 14.70 112 GLY A CA 1
ATOM 697 C C . GLY A 1 150 ? -19.400 6.630 36.176 1.00 13.65 112 GLY A C 1
ATOM 698 O O . GLY A 1 150 ? -19.136 6.187 35.071 1.00 13.70 112 GLY A O 1
ATOM 699 N N . THR A 1 151 ? -18.899 7.781 36.605 1.00 12.90 113 THR A N 1
ATOM 700 C CA . THR A 1 151 ? -17.977 8.546 35.737 1.00 11.44 113 THR A CA 1
ATOM 701 C C . THR A 1 151 ? -16.731 7.744 35.340 1.00 10.32 113 THR A C 1
ATOM 702 O O . THR A 1 151 ? -16.299 7.768 34.170 1.00 10.18 113 THR A O 1
ATOM 706 N N . LYS A 1 152 ? -16.177 7.004 36.276 1.00 10.31 114 LYS A N 1
ATOM 707 C CA . LYS A 1 152 ? -14.974 6.253 36.018 1.00 12.07 114 LYS A CA 1
ATOM 708 C C . LYS A 1 152 ? -15.049 5.273 34.872 1.00 12.03 114 LYS A C 1
ATOM 709 O O . LYS A 1 152 ? -14.059 5.064 34.132 1.00 12.15 114 LYS A O 1
ATOM 715 N N . ASP A 1 153 ? -16.228 4.678 34.687 1.00 12.98 115 ASP A N 1
ATOM 716 C CA . ASP A 1 153 ? -16.445 3.680 33.657 1.00 15.02 115 ASP A CA 1
ATOM 717 C C . ASP A 1 153 ? -16.495 4.252 32.259 1.00 13.56 115 ASP A C 1
ATOM 718 O O . ASP A 1 153 ? -16.544 3.497 31.284 1.00 12.16 115 ASP A O 1
ATOM 723 N N . GLN A 1 154 ? -16.584 5.565 32.202 1.00 10.86 116 GLN A N 1
ATOM 724 C CA . GLN A 1 154 ? -16.586 6.321 30.970 1.00 10.76 116 GLN A CA 1
ATOM 725 C C . GLN A 1 154 ? -15.216 6.672 30.456 1.00 10.24 116 GLN A C 1
ATOM 726 O O . GLN A 1 154 ? -15.110 7.154 29.333 1.00 10.18 116 GLN A O 1
ATOM 732 N N . LEU A 1 155 ? -14.188 6.473 31.284 1.00 10.61 117 LEU A N 1
ATOM 733 C CA . LEU A 1 155 ? -12.805 6.668 30.886 1.00 10.68 117 LEU A CA 1
ATOM 734 C C . LEU A 1 155 ? -12.096 5.352 30.693 1.00 11.57 117 LEU A C 1
ATOM 735 O O . LEU A 1 155 ? -12.512 4.303 31.211 1.00 12.04 117 LEU A O 1
ATOM 740 N N . LEU A 1 156 ? -11.039 5.420 29.912 1.00 11.13 118 LEU A N 1
ATOM 741 C CA . LEU A 1 156 ? -10.192 4.244 29.675 1.00 13.57 118 LEU A CA 1
ATOM 742 C C . LEU A 1 156 ? -9.580 3.745 30.996 1.00 13.99 118 LEU A C 1
ATOM 743 O O . LEU A 1 156 ? -9.324 4.482 31.924 1.00 12.39 118 LEU A O 1
ATOM 748 N N . PRO A 1 157 ? -9.258 2.447 31.059 1.00 14.85 119 PRO A N 1
ATOM 749 C CA . PRO A 1 157 ? -8.636 1.855 32.237 1.00 14.72 119 PRO A CA 1
ATOM 750 C C . PRO A 1 157 ? -7.366 2.543 32.624 1.00 14.33 119 PRO A C 1
ATOM 751 O O . PRO A 1 157 ? -6.600 2.891 31.738 1.00 16.77 119 PRO A O 1
ATOM 755 N N . GLY A 1 158 ? -7.172 2.787 33.918 1.00 15.01 120 GLY A N 1
ATOM 756 C CA . GLY A 1 158 ? -5.908 3.370 34.423 1.00 14.03 120 GLY A CA 1
ATOM 757 C C . GLY A 1 158 ? -5.810 4.906 34.281 1.00 12.39 120 GLY A C 1
ATOM 758 O O . GLY A 1 158 ? -4.797 5.559 34.746 1.00 13.52 120 GLY A O 1
ATOM 759 N N . SER A 1 159 ? -6.887 5.498 33.799 1.00 11.20 121 SER A N 1
ATOM 760 C CA . SER A 1 159 ? -6.914 6.956 33.521 1.00 9.46 121 SER A CA 1
ATOM 761 C C . SER A 1 159 ? -6.605 7.824 34.737 1.00 9.09 121 SER A C 1
ATOM 762 O O . SER A 1 159 ? -6.068 8.916 34.577 1.00 8.23 121 SER A O 1
ATOM 765 N N . PHE A 1 160 ? -6.960 7.346 35.936 1.00 9.55 122 PHE A N 1
ATOM 766 C CA . PHE A 1 160 ? -6.871 8.167 37.155 1.00 9.79 122 PHE A CA 1
ATOM 767 C C . PHE A 1 160 ? -5.577 8.093 37.925 1.00 10.37 122 PHE A C 1
ATOM 768 O O . PHE A 1 160 ? -5.320 8.896 38.850 1.00 10.45 122 PHE A O 1
ATOM 776 N N . ASP A 1 161 ? -4.737 7.157 37.537 1.00 11.26 123 ASP A N 1
ATOM 777 C CA . ASP A 1 161 ? -3.551 6.889 38.321 1.00 12.85 123 ASP A CA 1
ATOM 778 C C . ASP A 1 161 ? -2.740 8.196 38.577 1.00 11.41 123 ASP A C 1
ATOM 779 O O . ASP A 1 161 ? -2.377 8.524 39.706 1.00 10.28 123 ASP A O 1
ATOM 784 N N . ASN A 1 162 ? -2.477 8.955 37.515 1.00 10.07 124 ASN A N 1
ATOM 785 C CA . ASN A 1 162 ? -1.658 10.118 37.722 1.00 9.96 124 ASN A CA 1
ATOM 786 C C . ASN A 1 162 ? -2.268 11.301 38.469 1.00 9.85 124 ASN A C 1
ATOM 787 O O . ASN A 1 162 ? -1.522 12.211 38.834 1.00 10.70 124 ASN A O 1
ATOM 792 N N . VAL A 1 163 ? -3.584 11.333 38.571 1.00 8.73 125 VAL A N 1
ATOM 793 C CA . VAL A 1 163 ? -4.290 12.348 39.356 1.00 8.56 125 VAL A CA 1
ATOM 794 C C . VAL A 1 163 ? -4.629 11.893 40.775 1.00 8.15 125 VAL A C 1
ATOM 795 O O . VAL A 1 163 ? -5.318 12.554 41.492 1.00 8.25 125 VAL A O 1
ATOM 799 N N . THR A 1 164 ? -4.091 10.767 41.161 1.00 8.18 126 THR A N 1
ATOM 800 C CA . THR A 1 164 ? -4.291 10.180 42.492 1.00 8.13 126 THR A CA 1
ATOM 801 C C . THR A 1 164 ? -3.026 10.437 43.341 1.00 7.64 126 THR A C 1
ATOM 802 O O . THR A 1 164 ? -1.869 10.108 42.950 1.00 7.27 126 THR A O 1
ATOM 806 N N . TYR A 1 165 ? -3.224 10.996 44.521 1.00 7.73 127 TYR A N 1
ATOM 807 C CA . TYR A 1 165 ? -2.135 11.305 45.398 1.00 8.56 127 TYR A CA 1
ATOM 808 C C . TYR A 1 165 ? -2.540 10.911 46.812 1.00 9.18 127 TYR A C 1
ATOM 809 O O . TYR A 1 165 ? -3.652 11.208 47.287 1.00 8.6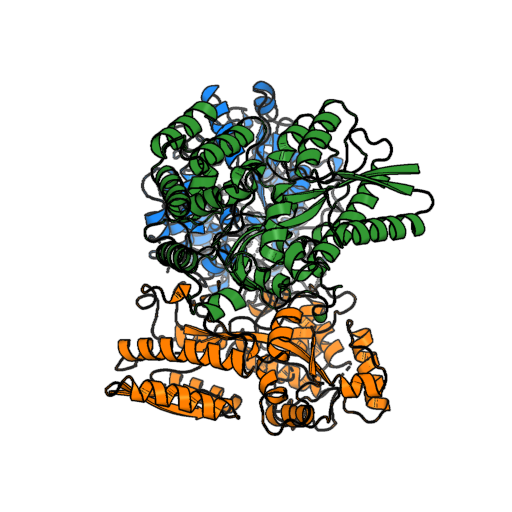4 127 TYR A O 1
ATOM 818 N N . ASN A 1 166 ? -1.611 10.256 47.512 1.00 9.92 128 ASN A N 1
ATOM 819 C CA . ASN A 1 166 ? -1.968 9.735 48.833 1.00 9.97 128 ASN A CA 1
ATOM 820 C C . ASN A 1 166 ? -3.274 8.960 48.801 1.00 10.39 128 ASN A C 1
ATOM 821 O O . ASN A 1 166 ? -4.121 9.077 49.714 1.00 8.97 128 ASN A O 1
ATOM 826 N N . GLY A 1 167 ? -3.485 8.237 47.707 1.00 9.65 129 GLY A N 1
ATOM 827 C CA . GLY A 1 167 ? -4.671 7.343 47.602 1.00 10.73 129 GLY A CA 1
ATOM 828 C C . GLY A 1 167 ? -6.005 8.035 47.320 1.00 10.35 129 GLY A C 1
ATOM 829 O O . GLY A 1 167 ? -7.031 7.409 47.406 1.00 13.52 129 GLY A O 1
ATOM 830 N N . LYS A 1 168 ? -5.990 9.331 47.000 1.00 9.42 130 LYS A N 1
ATOM 831 C CA . LYS A 1 168 ? -7.183 10.078 46.798 1.00 9.44 130 LYS A CA 1
ATOM 832 C C . LYS A 1 168 ? -7.099 10.777 45.419 1.00 9.17 130 LYS A C 1
ATOM 833 O O . LYS A 1 168 ? -6.017 11.191 44.981 1.00 9.21 130 LYS A O 1
ATOM 839 N N . ILE A 1 169 ? -8.246 10.987 44.800 1.00 9.19 131 ILE A N 1
ATOM 840 C CA . ILE A 1 169 ? -8.262 11.527 43.409 1.00 8.53 131 ILE A CA 1
ATOM 841 C C . ILE A 1 169 ? -8.463 13.030 43.461 1.00 7.99 131 ILE A C 1
ATOM 842 O O . ILE A 1 169 ? -9.380 13.487 44.145 1.00 7.77 131 ILE A O 1
ATOM 847 N N . TYR A 1 170 ? -7.634 13.766 42.706 1.00 7.50 132 TYR A N 1
ATOM 848 C CA . TYR A 1 170 ? -7.667 15.223 42.686 1.00 7.53 132 TYR A CA 1
ATOM 849 C C . TYR A 1 170 ? -7.853 15.783 41.263 1.00 7.48 132 TYR A C 1
ATOM 850 O O . TYR A 1 170 ? -7.680 16.954 41.037 1.00 7.89 132 TYR A O 1
ATOM 859 N N . GLY A 1 171 ? -8.236 14.975 40.293 1.00 7.85 133 GLY A N 1
ATOM 860 C CA . GLY A 1 171 ? -8.440 15.575 38.966 1.00 7.26 133 GLY A CA 1
ATOM 861 C C . GLY A 1 171 ? -9.302 14.737 38.085 1.00 7.64 133 GLY A C 1
ATOM 862 O O . GLY A 1 171 ? -9.534 13.559 38.387 1.00 8.44 133 GLY A O 1
ATOM 863 N N . ILE A 1 172 ? -9.837 15.344 37.015 1.00 6.55 134 ILE A N 1
ATOM 864 C CA . ILE A 1 172 ? -10.595 14.557 35.989 1.00 5.99 134 ILE A CA 1
ATOM 865 C C . ILE A 1 172 ? -9.701 14.450 34.749 1.00 5.72 134 ILE A C 1
ATOM 866 O O . ILE A 1 172 ? -9.402 15.462 34.086 1.00 5.74 134 ILE A O 1
ATOM 871 N N . PRO A 1 173 ? -9.178 13.267 34.459 1.00 5.41 135 PRO A N 1
ATOM 872 C CA . PRO A 1 173 ? -8.300 13.146 33.281 1.00 5.26 135 PRO A CA 1
ATOM 873 C C . PRO A 1 173 ? -9.047 13.463 31.968 1.00 5.59 135 PRO A C 1
ATOM 874 O O . PRO A 1 173 ? -10.263 13.280 31.888 1.00 5.37 135 PRO A O 1
ATOM 878 N N . PHE A 1 174 ? -8.335 13.979 30.976 1.00 5.37 136 PHE A N 1
ATOM 879 C CA . PHE A 1 174 ? -8.955 14.141 29.648 1.00 5.96 136 PHE A CA 1
ATOM 880 C C . PHE A 1 174 ? -8.062 13.686 28.493 1.00 6.48 136 PHE A C 1
ATOM 881 O O . PHE A 1 174 ? -8.570 13.342 27.406 1.00 5.67 136 PHE A O 1
ATOM 889 N N . ASP A 1 175 ? -6.756 13.654 28.688 1.00 7.62 137 ASP A N 1
ATOM 890 C CA . ASP A 1 175 ? -5.854 13.194 27.572 1.00 8.98 137 ASP A CA 1
ATOM 891 C C . ASP A 1 175 ? -4.573 12.465 27.956 1.00 8.92 137 ASP A C 1
ATOM 892 O O . ASP A 1 175 ? -4.119 12.535 29.126 1.00 7.95 137 ASP A O 1
ATOM 897 N N . GLN A 1 176 ? -4.049 11.721 26.984 1.00 8.35 138 GLN A N 1
ATOM 898 C CA . GLN A 1 176 ? -2.816 10.970 27.143 1.00 7.89 138 GLN A CA 1
ATOM 899 C C . GLN A 1 176 ? -1.804 11.515 26.164 1.00 7.62 138 GLN A C 1
ATOM 900 O O . GLN A 1 176 ? -2.164 12.070 25.084 1.00 7.59 138 GLN A O 1
ATOM 906 N N . GLN A 1 177 ? -0.549 11.405 26.563 1.00 6.65 139 GLN A N 1
ATOM 907 C CA . GLN A 1 177 ? 0.520 11.835 25.681 1.00 5.93 139 GLN A CA 1
ATOM 908 C C . GLN A 1 177 ? 1.339 10.606 25.226 1.00 5.67 139 GLN A C 1
ATOM 909 O O . GLN A 1 177 ? 1.365 9.576 25.906 1.00 6.21 139 GLN A O 1
ATOM 915 N N . ALA A 1 178 ? 1.993 10.708 24.078 1.00 5.10 140 ALA A N 1
ATOM 916 C CA . ALA A 1 178 ? 2.878 9.636 23.614 1.00 5.26 140 ALA A CA 1
ATOM 917 C C . ALA A 1 178 ? 3.910 10.302 22.689 1.00 5.34 140 ALA A C 1
ATOM 918 O O . ALA A 1 178 ? 3.578 11.258 21.935 1.00 5.79 140 ALA A O 1
ATOM 920 N N . SER A 1 179 ? 5.127 9.800 22.718 1.00 4.97 141 SER A N 1
ATOM 921 C CA . SER A 1 179 ? 6.245 10.342 21.916 1.00 5.11 141 SER A CA 1
ATOM 922 C C . SER A 1 179 ? 6.185 9.784 20.476 1.00 4.95 141 SER A C 1
ATOM 923 O O . SER A 1 179 ? 6.037 8.549 20.287 1.00 5.40 141 SER A O 1
ATOM 926 N N . VAL A 1 180 ? 6.306 10.659 19.500 1.00 4.17 142 VAL A N 1
ATOM 927 C CA . VAL A 1 180 ? 6.062 10.306 18.081 1.00 4.16 142 VAL A CA 1
ATOM 928 C C . VAL A 1 180 ? 7.239 10.899 17.289 1.00 4.08 142 VAL A C 1
ATOM 929 O O . VAL A 1 180 ? 7.541 12.070 17.409 1.00 3.72 142 VAL A O 1
ATOM 933 N N . LEU A 1 181 ? 7.876 10.062 16.503 1.00 4.04 143 LEU A N 1
ATOM 934 C CA . LEU A 1 181 ? 8.736 10.542 15.400 1.00 4.40 143 LEU A CA 1
ATOM 935 C C . LEU A 1 181 ? 7.898 10.703 14.128 1.00 4.57 143 LEU A C 1
ATOM 936 O O . LEU A 1 181 ? 7.328 9.735 13.600 1.00 4.34 143 LEU A O 1
ATOM 941 N N . TYR A 1 182 ? 7.719 11.962 13.712 1.00 4.56 144 TYR A N 1
ATOM 942 C CA . TYR A 1 182 ? 6.925 12.248 12.494 1.00 5.22 144 TYR A CA 1
ATOM 943 C C . TYR A 1 182 ? 7.842 12.334 11.285 1.00 5.13 144 TYR A C 1
ATOM 944 O O . TYR A 1 182 ? 8.942 12.858 11.340 1.00 5.50 144 TYR A O 1
ATOM 953 N N . ILE A 1 183 ? 7.391 11.704 10.204 1.00 6.11 145 ILE A N 1
ATOM 954 C CA . ILE A 1 183 ? 8.214 11.496 8.970 1.00 6.51 145 ILE A CA 1
ATOM 955 C C . ILE A 1 183 ? 7.465 12.206 7.842 1.00 6.14 145 ILE A C 1
ATOM 956 O O . ILE A 1 183 ? 6.299 11.890 7.651 1.00 6.77 145 ILE A O 1
ATOM 961 N N . ASN A 1 184 ? 8.146 13.067 7.072 1.00 6.48 146 ASN A N 1
ATOM 962 C CA . ASN A 1 184 ? 7.566 13.638 5.858 1.00 6.92 146 ASN A CA 1
ATOM 963 C C . ASN A 1 184 ? 7.843 12.620 4.740 1.00 7.22 146 ASN A C 1
ATOM 964 O O . ASN A 1 184 ? 8.913 12.555 4.209 1.00 7.22 146 ASN A O 1
ATOM 969 N N . LYS A 1 185 ? 6.838 11.847 4.421 1.00 7.87 147 LYS A N 1
ATOM 970 C CA . LYS A 1 185 ? 6.999 10.735 3.438 1.00 9.46 147 LYS A CA 1
ATOM 971 C C . LYS A 1 185 ? 7.414 11.275 2.072 1.00 8.00 147 LYS A C 1
ATOM 972 O O . LYS A 1 185 ? 8.041 10.553 1.305 1.00 7.95 147 LYS A O 1
ATOM 978 N N . GLU A 1 186 ? 6.976 12.465 1.736 1.00 7.74 148 GLU A N 1
ATOM 979 C CA . GLU A 1 186 ? 7.274 13.069 0.453 1.00 7.72 148 GLU A CA 1
ATOM 980 C C . GLU A 1 186 ? 8.765 13.341 0.332 1.00 7.41 148 GLU A C 1
ATOM 981 O O . GLU A 1 186 ? 9.414 12.984 -0.661 1.00 6.25 148 GLU A O 1
ATOM 987 N N . LEU A 1 187 ? 9.315 13.933 1.374 1.00 6.95 149 LEU A N 1
ATOM 988 C CA . LEU A 1 187 ? 10.755 14.178 1.391 1.00 6.79 149 LEU A CA 1
ATOM 989 C C . LEU A 1 187 ? 11.566 12.915 1.431 1.00 6.52 149 LEU A C 1
ATOM 990 O O . LEU A 1 187 ? 12.604 12.799 0.755 1.00 6.09 149 LEU A O 1
ATOM 995 N N . PHE A 1 188 ? 11.153 11.977 2.263 1.00 6.60 150 PHE A N 1
ATOM 996 C CA . PHE A 1 188 ? 11.830 10.606 2.308 1.00 6.62 150 PHE A CA 1
ATOM 997 C C . PHE A 1 188 ? 11.823 9.902 0.917 1.00 6.42 150 PHE A C 1
ATOM 998 O O . PHE A 1 188 ? 12.835 9.426 0.424 1.00 6.29 150 PHE A O 1
ATOM 1006 N N . ASP A 1 189 ? 10.678 9.982 0.226 1.00 6.96 151 ASP A N 1
ATOM 1007 C CA . ASP A 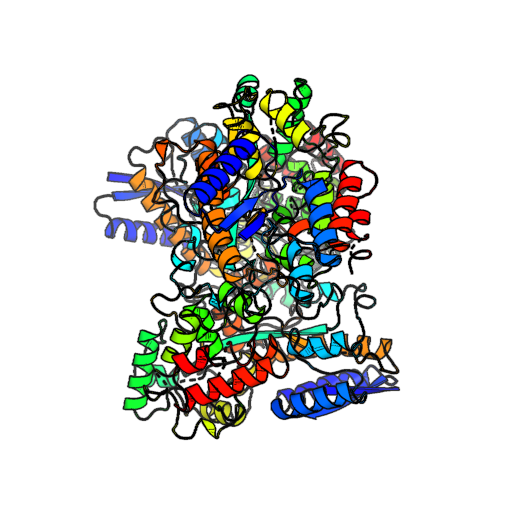1 189 ? 10.596 9.372 -1.116 1.00 6.69 151 ASP A CA 1
ATOM 1008 C C . ASP A 1 189 ? 11.433 10.117 -2.137 1.00 6.45 151 ASP A C 1
ATOM 1009 O O . ASP A 1 189 ? 12.055 9.476 -2.995 1.00 5.71 151 ASP A O 1
ATOM 1014 N N . LYS A 1 190 ? 11.441 11.450 -2.040 1.00 6.28 152 LYS A N 1
ATOM 1015 C CA . LYS A 1 190 ? 12.197 12.291 -2.963 1.00 6.98 152 LYS A CA 1
ATOM 1016 C C . LYS A 1 190 ? 13.640 11.814 -3.039 1.00 6.94 152 LYS A C 1
ATOM 1017 O O . LYS A 1 190 ? 14.207 11.727 -4.106 1.00 6.27 152 LYS A O 1
ATOM 1023 N N . TYR A 1 191 ? 14.233 11.561 -1.862 1.00 6.99 153 TYR A N 1
ATOM 1024 C CA . TYR A 1 191 ? 15.661 11.203 -1.762 1.00 7.97 153 TYR A CA 1
ATOM 1025 C C . TYR A 1 191 ? 15.919 9.711 -1.552 1.00 7.05 153 TYR A C 1
ATOM 1026 O O . TYR A 1 191 ? 17.056 9.286 -1.340 1.00 6.81 153 TYR A O 1
ATOM 1035 N N . ASN A 1 192 ? 14.848 8.924 -1.637 1.00 7.02 154 ASN A N 1
ATOM 1036 C CA . ASN A 1 192 ? 14.855 7.444 -1.455 1.00 6.97 154 ASN A CA 1
ATOM 1037 C C . ASN A 1 192 ? 15.495 7.043 -0.087 1.00 7.33 154 ASN A C 1
ATOM 1038 O O . ASN A 1 192 ? 16.339 6.140 -0.015 1.00 8.00 154 ASN A O 1
ATOM 1043 N N . VAL A 1 193 ? 15.139 7.769 0.933 1.00 7.67 155 VAL A N 1
ATOM 1044 C CA . VAL A 1 193 ? 15.626 7.490 2.280 1.00 7.96 155 VAL A CA 1
ATOM 1045 C C . VAL A 1 193 ? 14.601 6.562 2.929 1.00 8.69 155 VAL A C 1
ATOM 1046 O O . VAL A 1 193 ? 13.388 6.794 2.901 1.00 9.19 155 VAL A O 1
ATOM 1050 N N . LYS A 1 194 ? 15.070 5.507 3.561 1.00 10.25 156 LYS A N 1
ATOM 1051 C CA . LYS A 1 194 ? 14.132 4.634 4.288 1.00 10.92 156 LYS A CA 1
ATOM 1052 C C . LYS A 1 194 ? 13.825 5.241 5.704 1.00 10.39 156 LYS A C 1
ATOM 1053 O O . LYS A 1 194 ? 14.661 5.957 6.271 1.00 9.68 156 LYS A O 1
ATOM 1059 N N . VAL A 1 195 ? 12.633 4.980 6.241 1.00 9.53 157 VAL A N 1
ATOM 1060 C CA . VAL A 1 195 ? 12.351 5.440 7.628 1.00 10.64 157 VAL A CA 1
ATOM 1061 C C . VAL A 1 195 ? 13.338 4.770 8.560 1.00 9.39 157 VAL A C 1
ATOM 1062 O O . VAL A 1 195 ? 13.510 3.600 8.476 1.00 11.06 157 VAL A O 1
ATOM 1066 N N . PRO A 1 196 ? 14.021 5.518 9.454 1.00 9.94 158 PRO A N 1
ATOM 1067 C CA . PRO A 1 196 ? 15.027 4.854 10.277 1.00 9.75 158 PRO A CA 1
ATOM 1068 C C . PRO A 1 196 ? 14.410 4.089 11.433 1.00 10.02 158 PRO A C 1
ATOM 1069 O O . PRO A 1 196 ? 13.460 4.567 12.111 1.00 9.78 158 PRO A O 1
ATOM 1073 N N . THR A 1 197 ? 14.980 2.924 11.698 1.00 11.04 159 THR A N 1
ATOM 1074 C CA . THR A 1 197 ? 14.426 2.081 12.739 1.00 11.47 159 THR A CA 1
ATOM 1075 C C . THR A 1 197 ? 15.453 1.899 13.866 1.00 10.07 159 THR A C 1
ATOM 1076 O O . THR A 1 197 ? 15.093 1.411 14.968 1.00 9.39 159 THR A O 1
ATOM 1080 N N . THR A 1 198 ? 16.726 2.243 13.579 1.00 8.23 160 THR A N 1
ATOM 1081 C CA . THR A 1 198 ? 17.788 2.239 14.548 1.00 8.32 160 THR A CA 1
ATOM 1082 C C . THR A 1 198 ? 18.478 3.603 14.612 1.00 7.68 160 THR A C 1
ATOM 1083 O O . THR A 1 198 ? 18.416 4.428 13.708 1.00 6.93 160 THR A O 1
ATOM 1087 N N . PHE A 1 199 ? 19.132 3.870 15.720 1.00 7.83 161 PHE A N 1
ATOM 1088 C CA . PHE A 1 199 ? 19.770 5.163 15.881 1.00 8.10 161 PHE A CA 1
ATOM 1089 C C . PHE A 1 199 ? 20.881 5.351 14.861 1.00 8.09 161 PHE A C 1
ATOM 1090 O O . PHE A 1 199 ? 21.037 6.429 14.311 1.00 7.57 161 PHE A O 1
ATOM 1098 N N . SER A 1 200 ? 21.622 4.270 14.543 1.00 8.97 162 SER A N 1
ATOM 1099 C CA . SER A 1 200 ? 22.586 4.345 13.416 1.00 9.54 162 SER A CA 1
ATOM 1100 C C . SER A 1 200 ? 21.987 4.778 12.095 1.00 9.42 162 SER A C 1
ATOM 1101 O O . SER A 1 200 ? 22.557 5.606 11.399 1.00 8.67 162 SER A O 1
ATOM 1104 N N . GLU A 1 201 ? 20.822 4.218 11.766 1.00 9.14 163 GLU A N 1
ATOM 1105 C CA . GLU A 1 201 ? 20.092 4.613 10.582 1.00 10.14 163 GLU A CA 1
ATOM 1106 C C . GLU A 1 201 ? 19.637 6.075 10.671 1.00 9.71 163 GLU A C 1
ATOM 1107 O O . GLU A 1 201 ? 19.633 6.778 9.674 1.00 9.38 163 GLU A O 1
ATOM 1113 N N . LEU A 1 202 ? 19.244 6.504 11.866 1.00 8.98 164 LEU A N 1
ATOM 1114 C CA . LEU A 1 202 ? 18.789 7.865 12.055 1.00 8.36 164 LEU A CA 1
ATOM 1115 C C . LEU A 1 202 ? 19.932 8.828 11.814 1.00 8.23 164 LEU A C 1
ATOM 1116 O O . LEU A 1 202 ? 19.763 9.867 11.175 1.00 8.76 164 LEU A O 1
ATOM 1121 N N . ILE A 1 203 ? 21.094 8.536 12.357 1.00 8.19 165 ILE A N 1
ATOM 1122 C CA . ILE A 1 203 ? 22.244 9.470 12.081 1.00 8.26 165 ILE A CA 1
ATOM 1123 C C . ILE A 1 203 ? 22.587 9.471 10.577 1.00 8.25 165 ILE A C 1
ATOM 1124 O O . ILE A 1 203 ? 22.919 10.523 9.966 1.00 8.28 165 ILE A O 1
ATOM 1129 N N . ASP A 1 204 ? 22.520 8.290 9.943 1.00 8.85 166 ASP A N 1
ATOM 1130 C CA . ASP A 1 204 ? 22.771 8.252 8.493 1.00 10.54 166 ASP A CA 1
ATOM 1131 C C . ASP A 1 204 ? 21.748 9.085 7.711 1.00 9.31 166 ASP A C 1
ATOM 1132 O O . ASP A 1 204 ? 22.094 9.813 6.735 1.00 8.94 166 ASP A O 1
ATOM 1137 N N . ALA A 1 205 ? 20.499 9.024 8.134 1.00 9.34 167 ALA A N 1
ATOM 1138 C CA . ALA A 1 205 ? 19.452 9.823 7.470 1.00 9.48 167 ALA A CA 1
ATOM 1139 C C . ALA A 1 205 ? 19.628 11.283 7.683 1.00 9.21 167 ALA A C 1
ATOM 1140 O O . ALA A 1 205 ? 19.420 12.071 6.764 1.00 9.31 167 ALA A O 1
ATOM 1142 N N . ILE A 1 206 ? 19.978 11.696 8.895 1.00 8.99 168 ILE A N 1
ATOM 1143 C CA . ILE A 1 206 ? 20.284 13.080 9.131 1.00 9.86 168 ILE A CA 1
ATOM 1144 C C . ILE A 1 206 ? 21.407 13.566 8.160 1.00 10.45 168 ILE A C 1
ATOM 1145 O O . ILE A 1 206 ? 21.299 14.665 7.557 1.00 10.01 168 ILE A O 1
ATOM 1150 N N . LYS A 1 207 ? 22.442 12.744 8.005 1.00 11.05 169 LYS A N 1
ATOM 1151 C CA . LYS A 1 207 ? 23.575 13.102 7.132 1.00 12.12 169 LYS A CA 1
ATOM 1152 C C . LYS A 1 207 ? 23.133 13.159 5.704 1.00 12.33 169 LYS A C 1
ATOM 1153 O O . LYS A 1 207 ? 23.535 14.073 4.971 1.00 14.13 169 LYS A O 1
ATOM 1159 N N . THR A 1 208 ? 22.234 12.261 5.305 1.00 11.34 170 THR A N 1
ATOM 1160 C CA . THR A 1 208 ? 21.730 12.253 3.923 1.00 11.58 170 THR A CA 1
ATOM 1161 C C . THR A 1 208 ? 20.913 13.497 3.625 1.00 11.83 170 THR A C 1
ATOM 1162 O O . THR A 1 208 ? 21.169 14.212 2.584 1.00 12.41 170 THR A O 1
ATOM 1166 N N . PHE A 1 209 ? 19.981 13.821 4.535 1.00 11.09 171 PHE A N 1
ATOM 1167 C CA . PHE A 1 209 ? 19.198 15.034 4.319 1.00 10.64 171 PHE A CA 1
ATOM 1168 C C . PHE A 1 209 ? 20.064 16.270 4.320 1.00 11.29 171 PHE A C 1
ATOM 1169 O O . PHE A 1 209 ? 19.896 17.163 3.445 1.00 10.54 171 PHE A O 1
ATOM 1177 N N . LYS A 1 210 ? 20.987 16.359 5.279 1.00 11.98 172 LYS A N 1
ATOM 1178 C CA . LYS A 1 210 ? 21.828 17.563 5.395 1.00 13.68 172 LYS A CA 1
ATOM 1179 C C . LYS A 1 210 ? 22.574 17.776 4.066 1.00 13.71 172 LYS A C 1
ATOM 1180 O O . LYS A 1 210 ? 22.655 18.923 3.585 1.00 14.31 172 LYS A O 1
ATOM 1186 N N . SER A 1 211 ? 23.066 16.694 3.498 1.00 12.53 173 SER A N 1
ATOM 1187 C CA . SER A 1 211 ? 23.822 16.690 2.229 1.00 15.57 173 SER A CA 1
ATOM 1188 C C . SER A 1 211 ? 22.988 17.206 1.041 1.00 16.66 173 SER A C 1
ATOM 1189 O O . SER A 1 211 ? 23.535 17.757 0.064 1.00 17.63 173 SER A O 1
ATOM 1192 N N . LYS A 1 212 ? 21.681 17.009 1.102 1.00 15.03 174 LYS A N 1
ATOM 1193 C CA . LYS A 1 212 ? 20.764 17.484 0.107 1.00 15.70 174 LYS A CA 1
ATOM 1194 C C . LYS A 1 212 ? 20.260 18.874 0.408 1.00 14.75 174 LYS A C 1
ATOM 1195 O O . LYS A 1 212 ? 19.449 19.409 -0.362 1.00 16.84 174 LYS A O 1
ATOM 1201 N N . GLY A 1 213 ? 20.714 19.476 1.507 1.00 14.17 175 GLY A N 1
ATOM 1202 C CA . GLY A 1 213 ? 20.269 20.824 1.858 1.00 14.20 175 GLY A CA 1
ATOM 1203 C C . GLY A 1 213 ? 18.878 20.853 2.493 1.00 14.49 175 GLY A C 1
ATOM 1204 O O . GLY A 1 213 ? 18.196 21.905 2.562 1.00 15.71 175 GLY A O 1
ATOM 1205 N N . VAL A 1 214 ? 18.452 19.687 2.959 1.00 12.93 176 VAL A N 1
ATOM 1206 C CA . VAL A 1 214 ? 17.137 19.519 3.602 1.00 12.24 176 VAL A CA 1
ATOM 1207 C C . VAL A 1 214 ? 17.356 19.498 5.168 1.00 11.99 176 VAL A C 1
ATOM 1208 O O . VAL A 1 214 ? 18.161 18.710 5.677 1.00 10.42 176 VAL A O 1
ATOM 1212 N N . THR A 1 215 ? 16.691 20.398 5.884 1.00 10.15 177 THR A N 1
ATOM 1213 C CA . THR A 1 215 ? 16.767 20.381 7.391 1.00 10.20 177 THR A CA 1
ATOM 1214 C C . THR A 1 215 ? 16.298 18.994 7.894 1.00 8.25 177 THR A C 1
ATOM 1215 O O . THR A 1 215 ? 15.144 18.570 7.607 1.00 7.74 177 THR A O 1
ATOM 1219 N N . PRO A 1 216 ? 17.165 18.248 8.593 1.00 7.02 178 PRO A N 1
ATOM 1220 C CA . PRO A 1 216 ? 16.657 16.894 8.997 1.00 6.53 178 PRO A CA 1
ATOM 1221 C C . PRO A 1 216 ? 15.501 16.947 10.001 1.00 7.03 178 PRO A C 1
ATOM 1222 O O . PRO A 1 216 ? 14.506 16.221 9.808 1.00 6.41 178 PRO A O 1
ATOM 1226 N N . PHE A 1 217 ? 15.676 17.762 11.046 1.00 7.37 179 PHE A N 1
ATOM 1227 C CA . PHE A 1 217 ? 14.644 17.902 12.125 1.00 7.73 179 PHE A CA 1
ATOM 1228 C C . PHE A 1 217 ? 14.236 19.326 12.295 1.00 7.85 179 PHE A C 1
ATOM 1229 O O . PHE A 1 217 ? 15.094 20.210 12.368 1.00 8.68 179 PHE A O 1
ATOM 1237 N N . ALA A 1 218 ? 12.912 19.570 12.338 1.00 7.57 180 ALA A N 1
ATOM 1238 C CA . ALA A 1 218 ? 12.381 20.873 12.799 1.00 7.73 180 ALA A CA 1
ATOM 1239 C C . ALA A 1 218 ? 12.253 20.899 14.345 1.00 7.72 180 ALA A C 1
ATOM 1240 O O . ALA A 1 218 ? 11.398 20.192 14.898 1.00 7.86 180 ALA A O 1
ATOM 1242 N N . LEU A 1 219 ? 13.086 21.690 15.043 1.00 7.16 181 LEU A N 1
ATOM 1243 C CA . LEU A 1 219 ? 13.080 21.691 16.506 1.00 7.51 181 LEU A CA 1
ATOM 1244 C C . LEU A 1 219 ? 13.167 23.135 16.912 1.00 8.00 181 LEU A C 1
ATOM 1245 O O . LEU A 1 219 ? 13.980 23.868 16.382 1.00 8.90 181 LEU A O 1
ATOM 1250 N N . GLY A 1 220 ? 12.316 23.459 17.865 1.00 8.09 182 GLY A N 1
ATOM 1251 C CA . GLY A 1 220 ? 12.285 24.817 18.484 1.00 8.99 182 GLY A CA 1
ATOM 1252 C C . GLY A 1 220 ? 12.635 24.651 19.962 1.00 8.68 182 GLY A C 1
ATOM 1253 O O . GLY A 1 220 ? 11.832 24.185 20.780 1.00 8.52 182 GLY A O 1
ATOM 1254 N N . GLU A 1 221 ? 13.870 25.004 20.280 1.00 8.48 183 GLU A N 1
ATOM 1255 C CA . GLU A 1 221 ? 14.425 24.717 21.643 1.00 8.54 183 GLU A CA 1
ATOM 1256 C C . GLU A 1 221 ? 14.399 25.879 22.607 1.00 8.13 183 GLU A C 1
ATOM 1257 O O . GLU A 1 221 ? 14.783 25.753 23.786 1.00 7.29 183 GLU A O 1
ATOM 1263 N N . LYS A 1 222 ? 13.868 27.024 22.189 1.00 8.66 184 LYS A N 1
ATOM 1264 C CA . LYS A 1 222 ? 13.786 28.178 23.079 1.00 9.52 184 LYS A CA 1
ATOM 1265 C C . LYS A 1 222 ? 13.181 27.986 24.466 1.00 10.39 184 LYS A C 1
ATOM 1266 O O . LYS A 1 222 ? 13.746 28.445 25.457 1.00 9.16 184 LYS A O 1
ATOM 1272 N N . ASP A 1 223 ? 12.061 27.280 24.519 1.00 9.43 185 ASP A N 1
ATOM 1273 C CA . ASP A 1 223 ? 11.361 26.990 25.734 1.00 10.25 185 ASP A CA 1
ATOM 1274 C C . ASP A 1 223 ? 11.808 25.698 26.439 1.00 8.29 185 ASP A C 1
ATOM 1275 O O . ASP A 1 223 ? 11.289 25.349 27.495 1.00 8.23 185 ASP A O 1
ATOM 1280 N N . GLU A 1 224 ? 12.821 25.030 25.856 1.00 7.34 186 GLU A N 1
ATOM 1281 C CA . GLU A 1 224 ? 13.597 23.959 26.477 1.00 7.40 186 GLU A CA 1
ATOM 1282 C C . GLU A 1 224 ? 12.907 22.593 26.573 1.00 6.33 186 GLU A C 1
ATOM 1283 O O . GLU A 1 224 ? 13.551 21.537 26.315 1.00 6.67 186 GLU A O 1
ATOM 1289 N N . TRP A 1 225 ? 11.613 22.576 26.867 1.00 5.63 187 TRP A N 1
ATOM 1290 C CA . TRP A 1 225 ? 10.950 21.302 27.008 1.00 4.96 187 TRP A CA 1
ATOM 1291 C C . TRP A 1 225 ? 10.857 20.485 25.664 1.00 4.63 187 TRP A C 1
ATOM 1292 O O . TRP A 1 225 ? 10.957 19.297 25.703 1.00 3.95 187 TRP A O 1
ATOM 1303 N N . PRO A 1 226 ? 10.761 21.156 24.496 1.00 4.54 188 PRO A N 1
ATOM 1304 C CA . PRO A 1 226 ? 10.677 20.295 23.278 1.00 4.95 188 PRO A CA 1
ATOM 1305 C C . PRO A 1 226 ? 11.933 19.510 22.982 1.00 5.02 188 PRO A C 1
ATOM 1306 O O . PRO A 1 226 ? 11.858 18.324 22.622 1.00 5.56 188 PRO A O 1
ATOM 1310 N N . GLY A 1 227 ? 13.081 20.126 23.190 1.00 4.75 189 GLY A N 1
ATOM 1311 C CA . GLY A 1 227 ? 14.376 19.420 23.046 1.00 5.22 189 GLY A CA 1
ATOM 1312 C C . GLY A 1 227 ? 14.572 18.379 24.145 1.00 5.42 189 GLY A C 1
ATOM 1313 O O . GLY A 1 227 ? 15.155 17.330 23.931 1.00 5.35 189 GLY A O 1
ATOM 1322 N N . TRP A 1 229 ? 12.372 16.437 25.379 1.00 4.60 191 TRP A N 1
ATOM 1323 C CA . TRP A 1 229 ? 11.784 15.184 24.910 1.00 4.48 191 TRP A CA 1
ATOM 1324 C C . TRP A 1 229 ? 12.728 14.284 24.204 1.00 4.32 191 TRP A C 1
ATOM 1325 O O . TRP A 1 229 ? 12.675 13.029 24.393 1.00 4.15 191 TRP A O 1
ATOM 1336 N N . TYR A 1 230 ? 13.625 14.915 23.424 1.00 4.22 192 TYR A N 1
ATOM 1337 C CA . TYR A 1 230 ? 14.621 14.103 22.717 1.00 4.26 192 TYR A CA 1
ATOM 1338 C C . TYR A 1 230 ? 15.548 13.384 23.740 1.00 4.48 192 TYR A C 1
ATOM 1339 O O . TYR A 1 230 ? 15.794 12.144 23.640 1.00 3.60 192 TYR A O 1
ATOM 1348 N N . TYR A 1 231 ? 16.067 14.158 24.697 1.00 4.40 193 TYR A N 1
ATOM 1349 C CA . TYR A 1 231 ? 16.975 13.540 25.698 1.00 5.05 193 TYR A CA 1
ATOM 1350 C C . TYR A 1 231 ? 16.183 12.410 26.423 1.00 4.84 193 TYR A C 1
ATOM 1351 O O . TYR A 1 231 ? 16.647 11.258 26.556 1.00 5.13 193 TYR A O 1
ATOM 1360 N N . ASP A 1 232 ? 14.969 12.725 26.904 1.00 4.91 194 ASP A N 1
ATOM 1361 C CA . ASP A 1 232 ? 14.279 11.779 27.793 1.00 4.89 194 ASP A CA 1
ATOM 1362 C C . ASP A 1 232 ? 14.023 10.493 27.015 1.00 4.94 194 ASP A C 1
ATOM 1363 O O . ASP A 1 232 ? 14.153 9.378 27.582 1.00 4.60 194 ASP A O 1
ATOM 1376 N N . ILE A 1 234 ? 15.837 9.358 24.403 1.00 5.36 196 ILE A N 1
ATOM 1377 C CA . ILE A 1 234 ? 17.099 8.637 24.171 1.00 5.62 196 ILE A CA 1
ATOM 1378 C C . ILE A 1 234 ? 17.507 7.924 25.509 1.00 5.86 196 ILE A C 1
ATOM 1379 O O . ILE A 1 234 ? 18.008 6.749 25.512 1.00 5.71 196 ILE A O 1
ATOM 1384 N N . ALA A 1 235 ? 17.347 8.614 26.649 1.00 5.58 197 ALA A N 1
ATOM 1385 C CA . ALA A 1 235 ? 17.636 7.972 27.949 1.00 5.61 197 ALA A CA 1
ATOM 1386 C C . ALA A 1 235 ? 16.763 6.749 28.202 1.00 6.36 197 ALA A C 1
ATOM 1387 O O . ALA A 1 235 ? 17.201 5.783 28.837 1.00 6.95 197 ALA A O 1
ATOM 1389 N N . LEU A 1 236 ? 15.519 6.779 27.750 1.00 6.51 198 LEU A N 1
ATOM 1390 C CA . LEU A 1 236 ? 14.628 5.657 27.877 1.00 6.87 198 LEU A CA 1
ATOM 1391 C C . LEU A 1 236 ? 15.101 4.448 27.030 1.00 6.78 198 LEU A C 1
ATOM 1392 O O . LEU A 1 236 ? 15.172 3.329 27.504 1.00 5.76 198 LEU A O 1
ATOM 1397 N N . ARG A 1 237 ? 15.572 4.715 25.813 1.00 6.20 199 ARG A N 1
ATOM 1398 C CA . ARG A 1 237 ? 16.143 3.675 24.970 1.00 6.96 199 ARG A CA 1
ATOM 1399 C C . ARG A 1 237 ? 17.474 3.141 25.517 1.00 8.05 199 ARG A C 1
ATOM 1400 O O . ARG A 1 237 ? 17.714 1.929 25.415 1.00 8.52 199 ARG A O 1
ATOM 1408 N N . GLU A 1 238 ? 18.316 4.039 26.083 1.00 8.19 200 GLU A N 1
ATOM 1409 C CA . GLU A 1 238 ? 19.606 3.622 26.649 1.00 8.91 200 GLU A CA 1
ATOM 1410 C C . GLU A 1 238 ? 19.455 2.771 27.908 1.00 8.65 200 GLU A C 1
ATOM 1411 O O . GLU A 1 238 ? 20.135 1.714 28.075 1.00 8.09 200 GLU A O 1
ATOM 1417 N N . GLY A 1 239 ? 18.577 3.236 28.793 1.00 8.59 201 GLY A N 1
ATOM 1418 C CA . GLY A 1 239 ? 18.541 2.754 30.164 1.00 9.30 201 GLY A CA 1
ATOM 1419 C C . GLY A 1 239 ? 17.356 1.911 30.531 1.00 8.88 201 GLY A C 1
ATOM 1420 O O . GLY A 1 239 ? 17.431 1.152 31.499 1.00 9.27 201 GLY A O 1
ATOM 1421 N N . GLY A 1 240 ? 16.313 1.979 29.722 1.00 9.01 202 GLY A N 1
ATOM 1422 C CA . GLY A 1 240 ? 15.008 1.384 30.049 1.00 9.03 202 GLY A CA 1
ATOM 1423 C C . GLY A 1 240 ? 14.144 2.124 31.063 1.00 8.95 202 GLY A C 1
ATOM 1424 O O . GLY A 1 240 ? 14.624 2.926 31.823 1.00 9.36 202 GLY A O 1
ATOM 1425 N N . VAL A 1 241 ? 12.861 1.763 31.127 1.00 10.18 203 VAL A N 1
ATOM 1426 C CA . VAL A 1 241 ? 11.887 2.545 31.951 1.00 9.73 203 VAL A CA 1
ATOM 1427 C C . VAL A 1 241 ? 12.189 2.432 33.438 1.00 9.89 203 VAL A C 1
ATOM 1428 O O . VAL A 1 241 ? 12.085 3.415 34.152 1.00 8.61 203 VAL A O 1
ATOM 1432 N N . GLN A 1 242 ? 12.602 1.264 33.906 1.00 9.54 204 GLN A N 1
ATOM 1433 C CA . GLN A 1 242 ? 12.850 1.135 35.369 1.00 11.71 204 GLN A CA 1
ATOM 1434 C C . GLN A 1 242 ? 13.955 2.116 35.841 1.00 10.99 204 GLN A C 1
ATOM 1435 O O . GLN A 1 242 ? 13.837 2.738 36.882 1.00 8.00 204 GLN A O 1
ATOM 1441 N N . LEU A 1 243 ? 15.042 2.208 35.083 1.00 9.18 205 LEU A N 1
ATOM 1442 C CA . LEU A 1 243 ? 16.158 3.092 35.495 1.00 7.93 205 LEU A CA 1
ATOM 1443 C C . LEU A 1 243 ? 15.768 4.575 35.484 1.00 7.47 205 LEU A C 1
ATOM 1444 O O . LEU A 1 243 ? 16.110 5.338 36.429 1.00 6.59 205 LEU A O 1
ATOM 1449 N N . THR A 1 244 ? 14.994 4.969 34.452 1.00 6.85 206 THR A N 1
ATOM 1450 C CA . THR A 1 244 ? 14.416 6.319 34.473 1.00 7.26 206 THR A CA 1
ATOM 1451 C C . THR A 1 244 ? 13.565 6.581 35.724 1.00 7.00 206 THR A C 1
ATOM 1452 O O . THR A 1 244 ? 13.801 7.570 36.474 1.00 6.36 206 THR A O 1
ATOM 1456 N N . ARG A 1 245 ? 12.628 5.662 36.000 1.00 7.41 207 ARG A N 1
ATOM 1457 C CA . ARG A 1 245 ? 11.789 5.831 37.179 1.00 8.32 207 ARG A CA 1
ATOM 1458 C C . ARG A 1 245 ? 12.590 5.879 38.490 1.00 8.48 207 ARG A C 1
ATOM 1459 O O . ARG A 1 245 ? 12.363 6.746 39.351 1.00 8.48 207 ARG A O 1
ATOM 1467 N N . ASP A 1 246 ? 13.545 4.969 38.630 1.00 8.78 208 ASP A N 1
ATOM 1468 C CA . ASP A 1 246 ? 14.385 4.975 39.827 1.00 9.02 208 ASP A CA 1
ATOM 1469 C C . ASP A 1 246 ? 15.138 6.281 40.022 1.00 8.19 208 ASP A C 1
ATOM 1470 O O . ASP A 1 246 ? 15.189 6.813 41.139 1.00 7.95 208 ASP A O 1
ATOM 1475 N N . ALA A 1 247 ? 15.681 6.830 38.941 1.00 7.73 209 ALA A N 1
ATOM 1476 C CA . ALA A 1 247 ? 16.382 8.066 39.041 1.00 7.18 209 ALA A CA 1
ATOM 1477 C C . ALA A 1 247 ? 15.398 9.171 39.404 1.00 7.13 209 ALA A C 1
ATOM 1478 O O . ALA A 1 247 ? 15.693 9.996 40.320 1.00 6.69 209 ALA A O 1
ATOM 1480 N N . LEU A 1 248 ? 14.236 9.196 38.737 1.00 6.65 210 LEU A N 1
ATOM 1481 C CA . LEU A 1 248 ? 13.334 10.303 38.992 1.00 7.98 210 LEU A CA 1
ATOM 1482 C C . LEU A 1 248 ? 12.740 10.244 40.416 1.00 8.44 210 LEU A C 1
ATOM 1483 O O . LEU A 1 248 ? 12.308 11.259 40.973 1.00 8.72 210 LEU A O 1
ATOM 1488 N N . ASN A 1 249 ? 12.658 9.040 40.955 1.00 9.84 211 ASN A N 1
ATOM 1489 C CA . ASN A 1 249 ? 12.164 8.764 42.305 1.00 9.67 211 ASN A CA 1
ATOM 1490 C C . ASN A 1 249 ? 13.213 8.773 43.411 1.00 9.74 211 ASN A C 1
ATOM 1491 O O . ASN A 1 249 ? 12.859 8.494 44.598 1.00 9.90 211 ASN A O 1
ATOM 1496 N N . GLY A 1 250 ? 14.453 9.105 43.055 1.00 8.03 212 GLY A N 1
ATOM 1497 C CA . GLY A 1 250 ? 15.549 9.170 43.947 1.00 8.87 212 GLY A CA 1
ATOM 1498 C C . GLY A 1 250 ? 16.120 7.853 44.405 1.00 8.43 212 GLY A C 1
ATOM 1499 O O . GLY A 1 250 ? 16.807 7.825 45.429 1.00 10.87 212 GLY A O 1
ATOM 1500 N N . LYS A 1 251 ? 15.843 6.771 43.680 1.00 8.62 213 LYS A N 1
ATOM 1501 C CA . LYS A 1 251 ? 16.390 5.430 43.992 1.00 9.20 213 LYS A CA 1
ATOM 1502 C C . LYS A 1 251 ? 17.635 5.108 43.198 1.00 8.96 213 LYS A C 1
ATOM 1503 O O . LYS A 1 251 ? 18.175 4.006 43.300 1.00 8.95 213 LYS A O 1
ATOM 1509 N N . ALA A 1 252 ? 18.126 6.081 42.431 1.00 8.49 214 ALA A N 1
ATOM 1510 C CA . ALA A 1 252 ? 19.356 5.895 41.669 1.00 8.82 214 ALA A CA 1
ATOM 1511 C C . ALA A 1 252 ? 19.932 7.276 41.439 1.00 8.96 214 ALA A C 1
ATOM 1512 O O . ALA A 1 252 ? 19.193 8.243 41.162 1.00 9.71 214 ALA A O 1
ATOM 1514 N N . SER A 1 253 ? 21.234 7.381 41.478 1.00 8.13 215 SER A N 1
ATOM 1515 C CA . SER A 1 253 ? 21.891 8.635 41.067 1.00 7.66 215 SER A CA 1
ATOM 1516 C C . SER A 1 253 ? 21.634 8.944 39.582 1.00 8.20 215 SER A C 1
ATOM 1517 O O . SER A 1 253 ? 21.621 8.027 38.734 1.00 7.66 215 SER A O 1
ATOM 1520 N N . PHE A 1 254 ? 21.472 10.237 39.257 1.00 6.92 216 PHE A N 1
ATOM 1521 C CA . PHE A 1 254 ? 21.503 10.688 37.833 1.00 7.99 216 PHE A CA 1
ATOM 1522 C C . PHE A 1 254 ? 22.854 10.521 37.143 1.00 8.56 216 PHE A C 1
ATOM 1523 O O . PHE A 1 254 ? 22.952 10.526 35.888 1.00 7.24 216 PHE A O 1
ATOM 1531 N N . ASP A 1 255 ? 23.891 10.351 37.954 1.00 8.84 217 ASP A N 1
ATOM 1532 C CA . ASP A 1 255 ? 25.210 10.154 37.370 1.00 10.77 217 ASP A CA 1
ATOM 1533 C C . ASP A 1 255 ? 25.429 8.692 37.081 1.00 11.21 217 ASP A C 1
ATOM 1534 O O . ASP A 1 255 ? 26.049 7.968 37.866 1.00 11.64 217 ASP A O 1
ATOM 1539 N N . ASN A 1 256 ? 24.905 8.256 35.945 1.00 11.39 218 ASN A N 1
ATOM 1540 C CA . ASN A 1 256 ? 24.868 6.847 35.563 1.00 13.18 218 ASN A CA 1
ATOM 1541 C C . ASN A 1 256 ? 25.229 6.780 34.071 1.00 12.77 218 ASN A C 1
ATOM 1542 O O . ASN A 1 256 ? 24.978 7.717 33.330 1.00 11.01 218 ASN A O 1
ATOM 1547 N N . GLN A 1 257 ? 25.802 5.666 33.642 1.00 13.29 219 GLN A N 1
ATOM 1548 C CA . GLN A 1 257 ? 26.409 5.646 32.301 1.00 13.99 219 GLN A CA 1
ATOM 1549 C C . GLN A 1 257 ? 25.326 5.708 31.224 1.00 12.05 219 GLN A C 1
ATOM 1550 O O . GLN A 1 257 ? 25.573 6.251 30.185 1.00 11.01 219 GLN A O 1
ATOM 1556 N N . ALA A 1 258 ? 24.151 5.136 31.492 1.00 10.58 220 ALA A N 1
ATOM 1557 C CA . ALA A 1 258 ? 23.089 5.240 30.500 1.00 9.66 220 ALA A CA 1
ATOM 1558 C C . ALA A 1 258 ? 22.651 6.647 30.240 1.00 9.14 220 ALA A C 1
ATOM 1559 O O . ALA A 1 258 ? 22.401 6.994 29.091 1.00 7.88 220 ALA A O 1
ATOM 1561 N N . PHE A 1 259 ? 22.561 7.467 31.299 1.00 8.53 221 PHE A N 1
ATOM 1562 C CA . PHE A 1 259 ? 22.172 8.880 31.113 1.00 8.14 221 PHE A CA 1
ATOM 1563 C C . PHE A 1 259 ? 23.293 9.694 30.458 1.00 8.33 221 PHE A C 1
ATOM 1564 O O . PHE A 1 259 ? 23.005 10.640 29.709 1.00 7.36 221 PHE A O 1
ATOM 1572 N N . THR A 1 260 ? 24.546 9.343 30.761 1.00 7.97 222 THR A N 1
ATOM 1573 C CA . THR A 1 260 ? 25.664 10.023 30.099 1.00 8.55 222 THR A CA 1
ATOM 1574 C C . THR A 1 260 ? 25.743 9.605 28.629 1.00 8.21 222 THR A C 1
ATOM 1575 O O . THR A 1 260 ? 25.953 10.485 27.724 1.00 9.26 222 THR A O 1
ATOM 1579 N N . ASP A 1 261 ? 25.562 8.328 28.372 1.00 8.00 223 ASP A N 1
ATOM 1580 C CA . ASP A 1 261 ? 25.504 7.837 26.976 1.00 9.96 223 ASP A CA 1
ATOM 1581 C C . ASP A 1 261 ? 24.367 8.530 26.216 1.00 8.45 223 ASP A C 1
ATOM 1582 O O . ASP A 1 261 ? 24.527 8.928 25.028 1.00 8.68 223 ASP A O 1
ATOM 1587 N N . ALA A 1 262 ? 23.199 8.690 26.851 1.00 7.76 224 ALA A N 1
ATOM 1588 C CA . ALA A 1 262 ? 22.115 9.443 26.204 1.00 7.37 224 ALA A CA 1
ATOM 1589 C C . ALA A 1 262 ? 22.501 10.903 25.817 1.00 7.51 224 ALA A C 1
ATOM 1590 O O . ALA A 1 262 ? 22.139 11.398 24.746 1.00 7.27 224 ALA A O 1
ATOM 1592 N N . ALA A 1 263 ? 23.218 11.571 26.717 1.00 6.84 225 ALA A N 1
ATOM 1593 C CA . ALA A 1 263 ? 23.671 12.924 26.500 1.00 7.97 225 ALA A CA 1
ATOM 1594 C C . ALA A 1 263 ? 24.622 12.936 25.304 1.00 7.95 225 ALA A C 1
ATOM 1595 O O . ALA A 1 263 ? 24.476 13.770 24.406 1.00 8.74 225 ALA A O 1
ATOM 1597 N N . GLN A 1 264 ? 25.545 12.004 25.247 1.00 8.26 226 GLN A N 1
ATOM 1598 C CA . GLN A 1 264 ? 26.392 11.909 24.104 1.00 8.60 226 GLN A CA 1
ATOM 1599 C C . GLN A 1 264 ? 25.627 11.708 22.796 1.00 7.98 226 GLN A C 1
ATOM 1600 O O . GLN A 1 264 ? 25.981 12.353 21.771 1.00 6.48 226 GLN A O 1
ATOM 1606 N N . LYS A 1 265 ? 24.641 10.777 22.785 1.00 8.73 227 LYS A N 1
ATOM 1607 C CA . LYS A 1 265 ? 23.816 10.537 21.560 1.00 9.30 227 LYS A CA 1
ATOM 1608 C C . LYS A 1 265 ? 23.024 11.784 21.133 1.00 8.86 227 LYS A C 1
ATOM 1609 O O . LYS A 1 265 ? 22.853 12.044 19.917 1.00 8.83 227 LYS A O 1
ATOM 1615 N N . LEU A 1 266 ? 22.545 12.539 22.101 1.00 8.71 228 LEU A N 1
ATOM 1616 C CA . LEU A 1 266 ? 21.847 13.818 21.789 1.00 9.20 228 LEU A CA 1
ATOM 1617 C C . LEU A 1 266 ? 22.877 14.743 21.092 1.00 9.00 228 LEU A C 1
ATOM 1618 O O . LEU A 1 266 ? 22.614 15.373 20.079 1.00 8.53 228 LEU A O 1
ATOM 1623 N N . GLN A 1 267 ? 24.074 14.791 21.630 1.00 8.45 229 GLN A N 1
ATOM 1624 C CA . GLN A 1 267 ? 25.079 15.733 20.990 1.00 9.38 229 GLN A CA 1
ATOM 1625 C C . GLN A 1 267 ? 25.549 15.168 19.627 1.00 8.80 229 GLN A C 1
ATOM 1626 O O . GLN A 1 267 ? 25.919 15.963 18.750 1.00 9.94 229 GLN A O 1
ATOM 1632 N N . ASP A 1 268 ? 25.489 13.845 19.443 1.00 9.26 230 ASP A N 1
ATOM 1633 C CA . ASP A 1 268 ? 25.797 13.164 18.163 1.00 10.05 230 ASP A CA 1
ATOM 1634 C C . ASP A 1 268 ? 24.789 13.649 17.138 1.00 9.79 230 ASP A C 1
ATOM 1635 O O . ASP A 1 268 ? 25.175 13.923 15.990 1.00 8.59 230 ASP A O 1
ATOM 1648 N N . VAL A 1 270 ? 23.267 16.659 17.299 1.00 8.08 232 VAL A N 1
ATOM 1649 C CA . VAL A 1 270 ? 23.630 18.025 16.984 1.00 8.72 232 VAL A CA 1
ATOM 1650 C C . VAL A 1 270 ? 24.820 18.068 16.021 1.00 9.83 232 VAL A C 1
ATOM 1651 O O . VAL A 1 270 ? 24.798 18.827 14.992 1.00 10.60 232 VAL A O 1
ATOM 1655 N N . ASN A 1 271 ? 25.853 17.292 16.356 1.00 9.58 233 ASN A N 1
ATOM 1656 C CA . ASN A 1 271 ? 27.087 17.335 15.587 1.00 10.75 233 ASN A CA 1
ATOM 1657 C C . ASN A 1 271 ? 26.886 16.855 14.156 1.00 11.59 233 ASN A C 1
ATOM 1658 O O . ASN A 1 271 ? 27.585 17.329 13.293 1.00 11.97 233 ASN A O 1
ATOM 1663 N N . ALA A 1 272 ? 25.940 15.932 13.939 1.00 10.85 234 ALA A N 1
ATOM 1664 C CA . ALA A 1 272 ? 25.616 15.445 12.584 1.00 11.26 234 ALA A CA 1
ATOM 1665 C C . ALA A 1 272 ? 24.808 16.465 11.756 1.00 10.84 234 ALA A C 1
ATOM 1666 O O . ALA A 1 272 ? 24.589 16.240 10.544 1.00 10.02 234 ALA A O 1
ATOM 1668 N N . GLY A 1 273 ? 24.348 17.564 12.380 1.00 9.84 235 GLY A N 1
ATOM 1669 C CA . GLY A 1 273 ? 23.680 18.665 11.698 1.00 10.35 235 GLY A CA 1
ATOM 1670 C C . GLY A 1 273 ? 22.165 18.366 11.630 1.00 10.30 235 GLY A C 1
ATOM 1671 O O . GLY A 1 273 ? 21.481 18.685 10.662 1.00 9.89 235 GLY A O 1
ATOM 1672 N N . ALA A 1 274 ? 21.633 17.766 12.685 1.00 10.33 236 ALA A N 1
ATOM 1673 C CA . ALA A 1 274 ? 20.212 17.419 12.718 1.00 9.98 236 ALA A CA 1
ATOM 1674 C C . ALA A 1 274 ? 19.290 18.623 12.753 1.00 8.87 236 ALA A C 1
ATOM 1675 O O . ALA A 1 274 ? 18.172 18.509 12.270 1.00 8.82 236 ALA A O 1
ATOM 1677 N N . PHE A 1 275 ? 19.756 19.755 13.302 1.00 10.73 237 PHE A N 1
ATOM 1678 C CA . PHE A 1 275 ? 18.902 20.921 13.517 1.00 10.67 237 PHE A CA 1
ATOM 1679 C C . PHE A 1 275 ? 19.405 22.097 12.730 1.00 13.23 237 PHE A C 1
ATOM 1680 O O . PHE A 1 275 ? 20.625 22.212 12.476 1.00 14.54 237 PHE A O 1
ATOM 1688 N N . ASP A 1 276 ? 18.483 22.966 12.365 1.00 14.17 238 ASP A N 1
ATOM 1689 C CA . ASP A 1 276 ? 18.830 24.248 11.729 1.00 17.15 238 ASP A CA 1
ATOM 1690 C C . ASP A 1 276 ? 19.668 25.110 12.648 1.00 15.39 238 ASP A C 1
ATOM 1691 O O . ASP A 1 276 ? 19.415 25.145 13.834 1.00 14.56 238 ASP A O 1
ATOM 1696 N N . SER A 1 277 ? 20.615 25.875 12.084 1.00 17.10 239 SER A N 1
ATOM 1697 C CA . SER A 1 277 ? 21.480 26.736 12.868 1.00 20.08 239 SER A CA 1
ATOM 1698 C C . SER A 1 277 ? 20.793 27.512 13.968 1.00 19.41 239 SER A C 1
ATOM 1699 O O . SER A 1 277 ? 21.333 27.545 15.071 1.00 23.20 239 SER A O 1
ATOM 1702 N N . GLY A 1 278 ? 19.625 28.101 13.723 1.00 17.84 240 GLY A N 1
ATOM 1703 C CA . GLY A 1 278 ? 18.970 28.964 14.749 1.00 15.55 240 GLY A CA 1
ATOM 1704 C C . GLY A 1 278 ? 17.921 28.280 15.663 1.00 13.83 240 GLY A C 1
ATOM 1705 O O . GLY A 1 278 ? 17.062 28.917 16.264 1.00 13.71 240 GLY A O 1
ATOM 1706 N N . PHE A 1 279 ? 18.021 26.966 15.780 1.00 12.07 241 PHE A N 1
ATOM 1707 C CA . PHE A 1 279 ? 16.975 26.204 16.475 1.00 9.90 241 PHE A CA 1
ATOM 1708 C C . PHE A 1 279 ? 16.794 26.552 17.917 1.00 10.68 241 PHE A C 1
ATOM 1709 O O . PHE A 1 279 ? 15.687 26.369 18.453 1.00 10.29 241 PHE A O 1
ATOM 1717 N N . MET A 1 280 ? 17.842 27.059 18.574 1.00 11.72 242 MET A N 1
ATOM 1718 C CA A MET A 1 280 ? 17.732 27.387 20.013 0.50 12.04 242 MET A CA 1
ATOM 1719 C CA B MET A 1 280 ? 17.712 27.383 19.997 0.50 12.06 242 MET A CA 1
ATOM 1720 C C . MET A 1 280 ? 16.883 28.628 20.208 1.00 12.03 242 MET A C 1
ATOM 1721 O O . MET A 1 280 ? 16.394 28.866 21.267 1.00 12.02 242 MET A O 1
ATOM 1730 N N . GLY A 1 281 ? 16.744 29.406 19.154 1.00 12.43 243 GLY A N 1
ATOM 1731 C CA . GLY A 1 281 ? 15.965 30.626 19.173 1.00 13.24 243 GLY A CA 1
ATOM 1732 C C . GLY A 1 281 ? 14.495 30.433 18.876 1.00 13.76 243 GLY A C 1
ATOM 1733 O O . GLY A 1 281 ? 13.740 31.372 19.035 1.00 14.04 243 GLY A O 1
ATOM 1734 N N . LEU A 1 282 ? 14.093 29.242 18.409 1.00 11.86 244 LEU A N 1
ATOM 1735 C CA . LEU A 1 282 ? 12.697 29.000 17.951 1.00 10.39 244 LEU A CA 1
ATOM 1736 C C . LEU A 1 282 ? 11.842 28.301 18.996 1.00 9.20 244 LEU A C 1
ATOM 1737 O O . LEU A 1 282 ? 12.370 27.467 19.748 1.00 7.77 244 LEU A O 1
ATOM 1742 N N . THR A 1 283 ? 10.528 28.649 19.024 1.00 7.71 245 THR A N 1
ATOM 1743 C CA . THR A 1 283 ? 9.558 28.054 19.881 1.00 6.81 245 THR A CA 1
ATOM 1744 C C . THR A 1 283 ? 9.052 26.753 19.207 1.00 6.30 245 THR A C 1
ATOM 1745 O O . THR A 1 283 ? 9.267 26.526 18.019 1.00 5.36 245 THR A O 1
ATOM 1749 N N . ARG A 1 284 ? 8.345 25.966 19.990 1.00 6.16 246 ARG A N 1
ATOM 1750 C CA . ARG A 1 284 ? 7.594 24.812 19.447 1.00 6.97 246 ARG A CA 1
ATOM 1751 C C . ARG A 1 284 ? 6.731 25.214 18.315 1.00 6.69 246 ARG A C 1
ATOM 1752 O O . ARG A 1 284 ? 6.711 24.543 17.318 1.00 6.18 246 ARG A O 1
ATOM 1760 N N . ASP A 1 285 ? 5.914 26.248 18.515 1.00 7.04 247 ASP A N 1
ATOM 1761 C CA . ASP A 1 285 ? 5.034 26.712 17.435 1.00 7.81 247 ASP A CA 1
ATOM 1762 C C . ASP A 1 285 ? 5.767 27.095 16.145 1.00 7.93 247 ASP A C 1
ATOM 1763 O O . ASP A 1 285 ? 5.300 26.842 15.025 1.00 8.02 247 ASP A O 1
ATOM 1768 N N . GLU A 1 286 ? 6.938 27.695 16.285 1.00 7.29 248 GLU A N 1
ATOM 1769 C CA . GLU A 1 286 ? 7.681 28.009 15.093 1.00 7.89 248 GLU A CA 1
ATOM 1770 C C . GLU A 1 286 ? 8.237 26.773 14.410 1.00 7.19 248 GLU A C 1
ATOM 1771 O O . GLU A 1 286 ? 8.359 26.714 13.184 1.00 6.47 248 GLU A O 1
ATOM 1777 N N . ALA A 1 287 ? 8.589 25.793 15.209 1.00 6.34 249 ALA A N 1
ATOM 1778 C CA . ALA A 1 287 ? 9.086 24.528 14.621 1.00 5.90 249 ALA A CA 1
ATOM 1779 C C . ALA A 1 287 ? 7.976 23.711 13.973 1.00 6.57 249 ALA A C 1
ATOM 1780 O O . ALA A 1 287 ? 8.194 23.128 12.890 1.00 6.43 249 ALA A O 1
ATOM 1782 N N . THR A 1 288 ? 6.771 23.688 14.587 1.00 5.73 250 THR A N 1
ATOM 1783 C CA . THR A 1 288 ? 5.642 22.961 13.907 1.00 6.29 250 THR A CA 1
ATOM 1784 C C . THR A 1 288 ? 5.283 23.688 12.614 1.00 6.74 250 THR A C 1
ATOM 1785 O O . THR A 1 288 ? 4.905 23.047 11.648 1.00 6.47 250 THR A O 1
ATOM 1789 N N . ALA A 1 289 ? 5.376 25.012 12.586 1.00 7.59 251 ALA A N 1
ATOM 1790 C CA . ALA A 1 289 ? 5.196 25.743 11.294 1.00 8.95 251 ALA A CA 1
ATOM 1791 C C . ALA A 1 289 ? 6.253 25.390 10.240 1.00 9.53 251 ALA A C 1
ATOM 1792 O O . ALA A 1 289 ? 5.942 25.232 9.092 1.00 10.59 251 ALA A O 1
ATOM 1794 N N . GLU A 1 290 ? 7.507 25.298 10.632 1.00 10.34 252 GLU A N 1
ATOM 1795 C CA . GLU A 1 290 ? 8.541 24.804 9.758 1.00 10.13 252 GLU A CA 1
ATOM 1796 C C . GLU A 1 290 ? 8.203 23.427 9.168 1.00 9.76 252 GLU A C 1
ATOM 1797 O O . GLU A 1 290 ? 8.309 23.192 7.969 1.00 8.45 252 GLU A O 1
ATOM 1803 N N . PHE A 1 291 ? 7.745 22.527 10.023 1.00 8.14 253 PHE A N 1
ATOM 1804 C CA . PHE A 1 291 ? 7.473 21.163 9.567 1.00 6.97 253 PHE A CA 1
ATOM 1805 C C . PHE A 1 291 ? 6.213 21.101 8.744 1.00 7.23 253 PHE A C 1
ATOM 1806 O O . PHE A 1 291 ? 6.198 20.419 7.760 1.00 8.09 253 PHE A O 1
ATOM 1814 N N . ASN A 1 292 ? 5.185 21.865 9.093 1.00 6.68 254 ASN A N 1
ATOM 1815 C CA . ASN A 1 292 ? 3.940 21.806 8.296 1.00 7.38 254 ASN A CA 1
ATOM 1816 C C . ASN A 1 292 ? 4.020 22.546 6.958 1.00 7.26 254 ASN A C 1
ATOM 1817 O O . ASN A 1 292 ? 3.129 22.457 6.160 1.00 8.17 254 ASN A O 1
ATOM 1822 N N . GLN A 1 293 ? 5.107 23.273 6.758 1.00 8.49 255 GLN A N 1
ATOM 1823 C CA . GLN A 1 293 ? 5.376 23.932 5.465 1.00 10.00 255 GLN A CA 1
ATOM 1824 C C . GLN A 1 293 ? 6.254 23.097 4.598 1.00 9.75 255 GLN A C 1
ATOM 1825 O O . GLN A 1 293 ? 6.619 23.493 3.472 1.00 10.96 255 GLN A O 1
ATOM 1831 N N . GLY A 1 294 ? 6.661 21.951 5.118 1.00 8.98 256 GLY A N 1
ATOM 1832 C CA . GLY A 1 294 ? 7.411 20.972 4.352 1.00 10.77 256 GLY A CA 1
ATOM 1833 C C . GLY A 1 294 ? 8.915 21.296 4.378 1.00 10.98 256 GLY A C 1
ATOM 1834 O O . GLY A 1 294 ? 9.627 20.825 3.526 1.00 12.72 256 GLY A O 1
ATOM 1835 N N . LYS A 1 295 ? 9.362 22.079 5.347 1.00 11.04 257 LYS A N 1
ATOM 1836 C CA . LYS A 1 295 ? 10.772 22.537 5.425 1.00 11.95 257 LYS A CA 1
ATOM 1837 C C . LYS A 1 295 ? 11.689 21.701 6.327 1.00 11.17 257 LYS A C 1
ATOM 1838 O O . LYS A 1 295 ? 12.816 22.106 6.640 1.00 13.06 257 LYS A O 1
ATOM 1844 N N . ALA A 1 296 ? 11.267 20.484 6.668 1.00 9.49 258 ALA A N 1
ATOM 1845 C CA . ALA A 1 296 ? 12.167 19.579 7.396 1.00 8.17 258 ALA A CA 1
ATOM 1846 C C . ALA A 1 296 ? 11.650 18.154 7.200 1.00 7.29 258 ALA A C 1
ATOM 1847 O O . ALA A 1 296 ? 10.440 17.939 7.067 1.00 6.45 258 ALA A O 1
ATOM 1849 N N . ALA A 1 297 ? 12.580 17.189 7.171 1.00 6.12 259 ALA A N 1
ATOM 1850 C CA . ALA A 1 297 ? 12.263 15.798 6.920 1.00 6.09 259 ALA A CA 1
ATOM 1851 C C . ALA A 1 297 ? 11.490 15.136 8.099 1.00 5.84 259 ALA A C 1
ATOM 1852 O O . ALA A 1 297 ? 10.632 14.267 7.885 1.00 6.03 259 ALA A O 1
ATOM 1862 N N . TYR A 1 299 ? 10.163 15.410 12.580 1.00 6.00 261 TYR A N 1
ATOM 1863 C CA . TYR A 1 299 ? 9.860 16.226 13.735 1.00 5.76 261 TYR A CA 1
ATOM 1864 C C . TYR A 1 299 ? 9.700 15.177 14.875 1.00 5.57 261 TYR A C 1
ATOM 1865 O O . TYR A 1 299 ? 9.175 14.110 14.664 1.00 5.93 261 TYR A O 1
ATOM 1874 N N . PHE A 1 300 ? 10.174 15.475 16.055 1.00 5.53 262 PHE A N 1
ATOM 1875 C CA . PHE A 1 300 ? 9.989 14.513 17.162 1.00 5.13 262 PHE A CA 1
ATOM 1876 C C . PHE A 1 300 ? 9.443 15.236 18.392 1.00 4.98 262 PHE A C 1
ATOM 1877 O O . PHE A 1 300 ? 9.983 16.285 18.842 1.00 5.13 262 PHE A O 1
ATOM 1885 N N . GLY A 1 301 ? 8.350 14.687 18.929 1.00 4.73 263 GLY A N 1
ATOM 1886 C CA . GLY A 1 301 ? 7.842 15.240 20.194 1.00 4.91 263 GLY A CA 1
ATOM 1887 C C . GLY A 1 301 ? 6.517 14.617 20.564 1.00 4.99 263 GLY A C 1
ATOM 1888 O O . GLY A 1 301 ? 6.279 13.418 20.247 1.00 5.15 263 GLY A O 1
ATOM 1889 N N . GLY A 1 302 ? 5.620 15.441 21.124 1.00 4.75 264 GLY A N 1
ATOM 1890 C CA . GLY A 1 302 ? 4.405 14.844 21.581 1.00 4.55 264 GLY A CA 1
ATOM 1891 C C . GLY A 1 302 ? 3.443 14.599 20.423 1.00 4.24 264 GLY A C 1
ATOM 1892 O O . GLY A 1 302 ? 3.460 15.287 19.370 1.00 4.26 264 GLY A O 1
ATOM 1893 N N . ASN A 1 303 ? 2.576 13.616 20.630 1.00 4.25 265 ASN A N 1
ATOM 1894 C CA . ASN A 1 303 ? 1.423 13.345 19.772 1.00 4.49 265 ASN A CA 1
ATOM 1895 C C . ASN A 1 303 ? 0.526 14.579 19.656 1.00 4.51 265 ASN A C 1
ATOM 1896 O O . ASN A 1 303 ? -0.190 14.711 18.680 1.00 4.33 265 ASN A O 1
ATOM 1901 N N . PHE A 1 304 ? 0.613 15.510 20.628 1.00 4.71 266 PHE A N 1
ATOM 1902 C CA . PHE A 1 304 ? -0.261 16.694 20.635 1.00 4.90 266 PHE A CA 1
ATOM 1903 C C . PHE A 1 304 ? 0.009 17.662 19.501 1.00 5.09 266 PHE A C 1
ATOM 1904 O O . PHE A 1 304 ? -0.864 18.492 19.147 1.00 4.90 266 PHE A O 1
ATOM 1912 N N . ASP A 1 305 ? 1.227 17.556 18.967 1.00 5.19 267 ASP A N 1
ATOM 1913 C CA . ASP A 1 305 ? 1.679 18.335 17.828 1.00 5.35 267 ASP A CA 1
ATOM 1914 C C . ASP A 1 305 ? 1.072 17.875 16.500 1.00 5.37 267 ASP A C 1
ATOM 1915 O O . ASP A 1 305 ? 1.146 18.592 15.463 1.00 5.12 267 ASP A O 1
ATOM 1920 N N . ALA A 1 306 ? 0.485 16.695 16.498 1.00 5.49 268 ALA A N 1
ATOM 1921 C CA . ALA A 1 306 ? -0.089 16.161 15.284 1.00 5.38 268 ALA A CA 1
ATOM 1922 C C . ALA A 1 306 ? -1.050 17.133 14.649 1.00 5.54 268 ALA A C 1
ATOM 1923 O O . ALA A 1 306 ? -1.122 17.236 13.403 1.00 6.08 268 ALA A O 1
ATOM 1925 N N . ALA A 1 307 ? -1.915 17.773 15.459 1.00 6.02 269 ALA A N 1
ATOM 1926 C CA . ALA A 1 307 ? -2.783 18.765 14.888 1.00 6.13 269 ALA A CA 1
ATOM 1927 C C . ALA A 1 307 ? -2.154 19.823 14.043 1.00 6.03 269 ALA A C 1
ATOM 1928 O O . ALA A 1 307 ? -2.790 20.224 13.025 1.00 6.23 269 ALA A O 1
ATOM 1930 N N . ALA A 1 308 ? -0.970 20.306 14.442 1.00 6.15 270 ALA A N 1
ATOM 1931 C CA . ALA A 1 308 ? -0.307 21.353 13.644 1.00 6.60 270 ALA A CA 1
ATOM 1932 C C . ALA A 1 308 ? -0.061 20.843 12.224 1.00 6.38 270 ALA A C 1
ATOM 1933 O O . ALA A 1 308 ? 0.085 21.640 11.320 1.00 7.87 270 ALA A O 1
ATOM 1935 N N . PHE A 1 309 ? -0.058 19.537 12.012 1.00 6.82 271 PHE A N 1
ATOM 1936 C CA . PHE A 1 309 ? 0.285 18.967 10.684 1.00 6.66 271 PHE A CA 1
ATOM 1937 C C . PHE A 1 309 ? -0.918 18.529 9.843 1.00 7.29 271 PHE A C 1
ATOM 1938 O O . PHE A 1 309 ? -0.860 18.598 8.570 1.00 7.82 271 PHE A O 1
ATOM 1946 N N . VAL A 1 310 ? -1.979 18.060 10.507 1.00 7.39 272 VAL A N 1
ATOM 1947 C CA . VAL A 1 310 ? -3.165 17.531 9.789 1.00 7.95 272 VAL A CA 1
ATOM 1948 C C . VAL A 1 310 ? -4.458 18.318 9.991 1.00 8.87 272 VAL A C 1
ATOM 1949 O O . VAL A 1 310 ? -5.468 18.011 9.336 1.00 11.64 272 VAL A O 1
ATOM 1953 N N . SER A 1 311 ? -4.464 19.251 10.927 1.00 8.75 273 SER A N 1
ATOM 1954 C CA . SER A 1 311 ? -5.675 20.022 11.238 1.00 9.97 273 SER A CA 1
ATOM 1955 C C . SER A 1 311 ? -5.552 21.540 11.085 1.00 10.35 273 SER A C 1
ATOM 1956 O O . SER A 1 311 ? -6.575 22.236 10.902 1.00 12.16 273 SER A O 1
ATOM 1959 N N . ASP A 1 312 ? -4.342 22.060 11.235 1.00 11.34 274 ASP A N 1
ATOM 1960 C CA . ASP A 1 312 ? -4.073 23.470 11.078 1.00 13.83 274 ASP A CA 1
ATOM 1961 C C . ASP A 1 312 ? -4.302 23.774 9.597 1.00 13.75 274 ASP A C 1
ATOM 1962 O O . ASP A 1 312 ? -3.768 23.127 8.721 1.00 12.95 274 ASP A O 1
ATOM 1967 N N . PRO A 1 313 ? -5.124 24.795 9.305 1.00 16.71 275 PRO A N 1
ATOM 1968 C CA . PRO A 1 313 ? -5.474 25.056 7.925 1.00 17.13 275 PRO A CA 1
ATOM 1969 C C . PRO A 1 313 ? -4.307 25.607 7.093 1.00 17.71 275 PRO A C 1
ATOM 1970 O O . PRO A 1 313 ? -4.378 25.562 5.861 1.00 20.47 275 PRO A O 1
ATOM 1974 N N . SER A 1 314 ? -3.249 26.075 7.745 1.00 15.59 276 SER A N 1
ATOM 1975 C CA . SER A 1 314 ? -2.022 26.542 7.057 1.00 16.13 276 SER A CA 1
ATOM 1976 C C . SER A 1 314 ? -1.181 25.402 6.559 1.00 15.07 276 SER A C 1
ATOM 1977 O O . SER A 1 314 ? -0.317 25.598 5.713 1.00 14.29 276 SER A O 1
ATOM 1980 N N . SER A 1 315 ? -1.383 24.212 7.131 1.00 13.45 277 SER A N 1
ATOM 1981 C CA . SER A 1 315 ? -0.470 23.093 6.806 1.00 11.73 277 SER A CA 1
ATOM 1982 C C . SER A 1 315 ? -0.429 22.732 5.320 1.00 11.63 277 SER A C 1
ATOM 1983 O O . SER A 1 315 ? -1.481 22.649 4.643 1.00 12.88 277 SER A O 1
ATOM 1986 N N . LEU A 1 316 ? 0.776 22.491 4.824 1.00 10.60 278 LEU A N 1
ATOM 1987 C CA . LEU A 1 316 ? 1.019 21.980 3.471 1.00 11.32 278 LEU A CA 1
ATOM 1988 C C . LEU A 1 316 ? 1.328 20.516 3.445 1.00 10.97 278 LEU A C 1
ATOM 1989 O O . LEU A 1 316 ? 1.581 19.916 2.359 1.00 11.72 278 LEU A O 1
ATOM 1994 N N . VAL A 1 317 ? 1.254 19.859 4.604 1.00 9.02 279 VAL A N 1
ATOM 1995 C CA . VAL A 1 317 ? 1.684 18.429 4.658 1.00 9.55 279 VAL A CA 1
ATOM 1996 C C . VAL A 1 317 ? 0.591 17.423 5.055 1.00 9.50 279 VAL A C 1
ATOM 1997 O O . VAL A 1 317 ? 0.871 16.249 5.392 1.00 9.23 279 VAL A O 1
ATOM 2001 N N . LYS A 1 318 ? -0.679 17.851 5.044 1.00 10.42 280 LYS A N 1
ATOM 2002 C CA . LYS A 1 318 ? -1.725 16.919 5.364 1.00 10.93 280 LYS A CA 1
ATOM 2003 C C . LYS A 1 318 ? -1.649 15.747 4.395 1.00 11.76 280 LYS A C 1
ATOM 2004 O O . LYS A 1 318 ? -1.589 15.932 3.187 1.00 12.34 280 LYS A O 1
ATOM 2010 N N . GLY A 1 319 ? -1.706 14.531 4.919 1.00 11.54 281 GLY A N 1
ATOM 2011 C CA . GLY A 1 319 ? -1.603 13.325 4.083 1.00 11.34 281 GLY A CA 1
ATOM 2012 C C . GLY A 1 319 ? -0.204 12.950 3.640 1.00 10.97 281 GLY A C 1
ATOM 2013 O O . GLY A 1 319 ? -0.032 11.953 2.942 1.00 12.54 281 GLY A O 1
ATOM 2014 N N . LYS A 1 320 ? 0.798 13.716 4.059 1.00 10.30 282 LYS A N 1
ATOM 2015 C CA . LYS A 1 320 ? 2.199 13.444 3.727 1.00 8.86 282 LYS A CA 1
ATOM 2016 C C . LYS A 1 320 ? 2.980 12.969 4.935 1.00 9.41 282 LYS A C 1
ATOM 2017 O O . LYS A 1 320 ? 4.186 12.607 4.800 1.00 8.79 282 LYS A O 1
ATOM 2023 N N . ILE A 1 321 ? 2.339 13.014 6.098 1.00 8.70 283 ILE A N 1
ATOM 2024 C CA . ILE A 1 321 ? 3.050 12.718 7.383 1.00 7.64 283 ILE A CA 1
ATOM 2025 C C . ILE A 1 321 ? 2.706 11.324 7.934 1.00 8.14 283 ILE A C 1
ATOM 2026 O O . ILE A 1 321 ? 1.538 10.932 7.962 1.00 9.21 283 ILE A O 1
ATOM 2031 N N . GLU A 1 322 ? 3.719 10.566 8.339 1.00 7.86 284 GLU A N 1
ATOM 2032 C CA . GLU A 1 322 ? 3.631 9.290 8.955 1.00 9.17 284 GLU A CA 1
ATOM 2033 C C . GLU A 1 322 ? 4.157 9.411 10.402 1.00 8.13 284 GLU A C 1
ATOM 2034 O O . GLU A 1 322 ? 5.088 10.136 10.664 1.00 8.16 284 GLU A O 1
ATOM 2040 N N . ALA A 1 323 ? 3.573 8.648 11.300 1.00 8.28 285 ALA A N 1
ATOM 2041 C CA . ALA A 1 323 ? 4.050 8.608 12.693 1.00 7.77 285 ALA A CA 1
ATOM 2042 C C . ALA A 1 323 ? 4.662 7.234 12.904 1.00 7.59 285 ALA A C 1
ATOM 2043 O O . ALA A 1 323 ? 3.971 6.184 12.645 1.00 7.01 285 ALA A O 1
ATOM 2045 N N . VAL A 1 324 ? 5.863 7.222 13.456 1.00 7.04 286 VAL A N 1
ATOM 2046 C CA . VAL A 1 324 ? 6.594 5.979 13.857 1.00 7.45 286 VAL A CA 1
ATOM 2047 C C . VAL A 1 324 ? 7.217 6.112 15.241 1.00 7.95 286 VAL A C 1
ATOM 2048 O O . VAL A 1 324 ? 7.324 7.230 15.767 1.00 7.45 286 VAL A O 1
ATOM 2052 N N . ARG A 1 325 ? 7.645 4.976 15.815 1.00 9.11 287 ARG A N 1
ATOM 2053 C CA . ARG A 1 325 ? 8.309 4.965 17.096 1.00 10.08 287 ARG A CA 1
ATOM 2054 C C . ARG A 1 325 ? 9.689 5.583 16.954 1.00 8.96 287 ARG A C 1
ATOM 2055 O O . ARG A 1 325 ? 10.293 5.565 15.889 1.00 9.84 287 ARG A O 1
ATOM 2063 N N . PHE A 1 326 ? 10.222 6.152 18.043 1.00 7.99 288 PHE A N 1
ATOM 2064 C CA . PHE A 1 326 ? 11.637 6.534 17.983 1.00 7.36 288 PHE A CA 1
ATOM 2065 C C . PHE A 1 326 ? 12.515 5.278 17.787 1.00 7.39 288 PHE A C 1
ATOM 2066 O O . PHE A 1 326 ? 12.189 4.225 18.315 1.00 6.83 288 PHE A O 1
ATOM 2074 N N . PRO A 1 327 ? 13.612 5.402 17.034 1.00 7.90 289 PRO A N 1
ATOM 2075 C CA . PRO A 1 327 ? 14.447 4.200 16.728 1.00 8.40 289 PRO A CA 1
ATOM 2076 C C . PRO A 1 327 ? 15.047 3.549 17.968 1.00 8.58 289 PRO A C 1
ATOM 2077 O O . PRO A 1 327 ? 15.095 4.182 19.055 1.00 7.88 289 PRO A O 1
ATOM 2081 N N . THR A 1 328 ? 15.499 2.303 17.783 1.00 8.72 290 THR A N 1
ATOM 2082 C CA . THR A 1 328 ? 16.194 1.542 18.809 1.00 9.58 290 THR A CA 1
ATOM 2083 C C . THR A 1 328 ? 17.631 2.001 18.850 1.00 10.62 290 THR A C 1
ATOM 2084 O O . THR A 1 328 ? 18.122 2.574 17.907 1.00 9.77 290 THR A O 1
ATOM 2088 N N . ILE A 1 329 ? 18.334 1.752 19.968 1.00 10.48 291 ILE A N 1
ATOM 2089 C CA . ILE A 1 329 ? 19.746 2.065 20.073 1.00 11.98 291 ILE A CA 1
ATOM 2090 C C . ILE A 1 329 ? 20.545 0.802 20.414 1.00 12.86 291 ILE A C 1
ATOM 2091 O O . ILE A 1 329 ? 20.199 0.138 21.377 1.00 12.73 291 ILE A O 1
ATOM 2096 N N . GLU A 1 330 ? 21.549 0.490 19.589 1.00 13.13 292 GLU A N 1
ATOM 2097 C CA . GLU A 1 330 ? 22.291 -0.788 19.717 1.00 13.41 292 GLU A CA 1
ATOM 2098 C C . GLU A 1 330 ? 22.965 -0.816 21.077 1.00 12.73 292 GLU A C 1
ATOM 2099 O O . GLU A 1 330 ? 23.598 0.157 21.495 1.00 14.13 292 GLU A O 1
ATOM 2105 N N . GLY A 1 331 ? 22.755 -1.900 21.790 1.00 15.29 293 GLY A N 1
ATOM 2106 C CA . GLY A 1 331 ? 23.309 -1.995 23.138 1.00 14.98 293 GLY A CA 1
ATOM 2107 C C . GLY A 1 331 ? 22.452 -1.344 24.229 1.00 14.30 293 GLY A C 1
ATOM 2108 O O . GLY A 1 331 ? 22.682 -1.555 25.405 1.00 15.59 293 GLY A O 1
ATOM 2109 N N . GLY A 1 332 ? 21.461 -0.553 23.839 1.00 15.82 294 GLY A N 1
ATOM 2110 C CA . GLY A 1 332 ? 20.493 0.024 24.775 1.00 13.87 294 GLY A CA 1
ATOM 2111 C C . GLY A 1 332 ? 19.764 -1.038 25.581 1.00 14.72 294 GLY A C 1
ATOM 2112 O O . GLY A 1 332 ? 19.484 -2.128 25.075 1.00 15.89 294 GLY A O 1
ATOM 2113 N N . LYS A 1 333 ? 19.428 -0.719 26.819 1.00 11.43 295 LYS A N 1
ATOM 2114 C CA . LYS A 1 333 ? 18.727 -1.673 27.674 1.00 12.97 295 LYS A CA 1
ATOM 2115 C C . LYS A 1 333 ? 17.229 -1.537 27.607 1.00 11.99 295 LYS A C 1
ATOM 2116 O O . LYS A 1 333 ? 16.503 -2.378 28.127 1.00 13.04 295 LYS A O 1
ATOM 2122 N N . GLY A 1 334 ? 16.757 -0.472 26.954 1.00 11.96 296 GLY A N 1
ATOM 2123 C CA . GLY A 1 334 ? 15.320 -0.211 26.877 1.00 10.81 296 GLY A CA 1
ATOM 2124 C C . GLY A 1 334 ? 14.623 -1.128 25.891 1.00 12.14 296 GLY A C 1
ATOM 2125 O O . GLY A 1 334 ? 15.230 -1.608 24.925 1.00 11.95 296 GLY A O 1
ATOM 2126 N N . ASP A 1 335 ? 13.357 -1.398 26.185 1.00 12.42 297 ASP A N 1
ATOM 2127 C CA . ASP A 1 335 ? 12.508 -2.129 25.289 1.00 12.21 297 ASP A CA 1
ATOM 2128 C C . ASP A 1 335 ? 12.119 -1.180 24.120 1.00 11.67 297 ASP A C 1
ATOM 2129 O O . ASP A 1 335 ? 11.727 -0.042 24.369 1.00 11.74 297 ASP A O 1
ATOM 2134 N N . PRO A 1 336 ? 12.117 -1.684 22.864 1.00 10.19 298 PRO A N 1
ATOM 2135 C CA . PRO A 1 336 ? 11.879 -0.802 21.711 1.00 10.28 298 PRO A CA 1
ATOM 2136 C C . PRO A 1 336 ? 10.487 -0.204 21.693 1.00 9.40 298 PRO A C 1
ATOM 2137 O O . PRO A 1 336 ? 10.283 0.782 20.942 1.00 9.54 298 PRO A O 1
ATOM 2141 N N . THR A 1 337 ? 9.518 -0.799 22.440 1.00 8.37 299 THR A N 1
ATOM 2142 C CA . THR A 1 337 ? 8.139 -0.276 22.441 1.00 8.29 299 THR A CA 1
ATOM 2143 C C . THR A 1 337 ? 7.845 0.759 23.563 1.00 7.69 299 THR A C 1
ATOM 2144 O O . THR A 1 337 ? 6.747 1.316 23.572 1.00 7.78 299 THR A O 1
ATOM 2148 N N . GLU A 1 338 ? 8.803 0.995 24.467 1.00 7.70 300 GLU A N 1
ATOM 2149 C CA . GLU A 1 338 ? 8.584 1.954 25.555 1.00 7.66 300 GLU A CA 1
ATOM 2150 C C . GLU A 1 338 ? 8.392 3.320 24.972 1.00 6.86 300 GLU A C 1
ATOM 2151 O O . GLU A 1 338 ? 9.042 3.686 23.966 1.00 6.99 300 GLU A O 1
ATOM 2157 N N . TYR A 1 339 ? 7.527 4.122 25.573 1.00 6.49 301 TYR A N 1
ATOM 2158 C CA . TYR A 1 339 ? 7.432 5.520 25.113 1.00 6.04 301 TYR A CA 1
ATOM 2159 C C . TYR A 1 339 ? 7.421 6.565 26.245 1.00 5.80 301 TYR A C 1
ATOM 2160 O O . TYR A 1 339 ? 7.137 6.265 27.406 1.00 5.96 301 TYR A O 1
ATOM 2169 N N . ILE A 1 340 ? 7.711 7.812 25.872 1.00 5.48 302 ILE A N 1
ATOM 2170 C CA . ILE A 1 340 ? 7.522 8.969 26.783 1.00 5.53 302 ILE A CA 1
ATOM 2171 C C . ILE A 1 340 ? 6.063 9.419 26.637 1.00 5.30 302 ILE A C 1
ATOM 2172 O O . ILE A 1 340 ? 5.602 9.746 25.535 1.00 4.66 302 ILE A O 1
ATOM 2177 N N . GLY A 1 341 ? 5.343 9.364 27.743 1.00 5.06 303 GLY A N 1
ATOM 2178 C CA . GLY A 1 341 ? 3.985 9.842 27.774 1.00 5.46 303 GLY A CA 1
ATOM 2179 C C . GLY A 1 341 ? 3.236 9.273 28.970 1.00 5.69 303 GLY A C 1
ATOM 2180 O O . GLY A 1 341 ? 3.819 8.983 30.023 1.00 6.35 303 GLY A O 1
ATOM 2181 N N . GLY A 1 342 ? 1.935 9.081 28.783 1.00 5.94 304 GLY A N 1
ATOM 2182 C CA . GLY A 1 342 ? 1.057 8.496 29.835 1.00 6.41 304 GLY A CA 1
ATOM 2183 C C . GLY A 1 342 ? -0.178 9.399 29.933 1.00 6.16 304 GLY A C 1
ATOM 2184 O O . GLY A 1 342 ? -0.337 10.359 29.190 1.00 6.34 304 GLY A O 1
ATOM 2185 N N . THR A 1 343 ? -1.075 9.073 30.872 1.00 6.32 305 THR A N 1
ATOM 2186 C CA . THR A 1 343 ? -2.309 9.886 30.961 1.00 6.50 305 THR A CA 1
ATOM 2187 C C . THR A 1 343 ? -2.014 11.039 31.848 1.00 6.86 305 THR A C 1
ATOM 2188 O O . THR A 1 343 ? -1.986 10.879 33.046 1.00 7.24 305 THR A O 1
ATOM 2192 N N . VAL A 1 344 ? -1.733 12.196 31.246 1.00 6.55 306 VAL A N 1
ATOM 2193 C CA . VAL A 1 344 ? -1.228 13.309 32.036 1.00 6.84 306 VAL A CA 1
ATOM 2194 C C . VAL A 1 344 ? -2.015 14.616 31.807 1.00 7.09 306 VAL A C 1
ATOM 2195 O O . VAL A 1 344 ? -1.762 15.575 32.536 1.00 7.65 306 VAL A O 1
ATOM 2199 N N . GLY A 1 345 ? -2.905 14.688 30.807 1.00 6.31 307 GLY A N 1
ATOM 2200 C CA . GLY A 1 345 ? -3.771 15.933 30.625 1.00 6.33 307 GLY A CA 1
ATOM 2201 C C . GLY A 1 345 ? -4.952 15.780 31.608 1.00 5.37 307 GLY A C 1
ATOM 2202 O O . GLY A 1 345 ? -5.694 14.804 31.502 1.00 5.60 307 GLY A O 1
ATOM 2203 N N . ALA A 1 346 ? -5.187 16.758 32.482 1.00 4.88 308 ALA A N 1
ATOM 2204 C CA . ALA A 1 346 ? -6.330 16.695 33.437 1.00 4.72 308 ALA A CA 1
ATOM 2205 C C . ALA A 1 346 ? -6.917 18.097 33.691 1.00 4.84 308 ALA A C 1
ATOM 2206 O O . ALA A 1 346 ? -6.249 19.132 33.476 1.00 4.41 308 ALA A O 1
ATOM 2208 N N . LEU A 1 347 ? -8.181 18.073 34.084 1.00 4.84 309 LEU A N 1
ATOM 2209 C CA . LEU A 1 347 ? -8.767 19.289 34.692 1.00 4.63 309 LEU A CA 1
ATOM 2210 C C . LEU A 1 347 ? -8.851 19.144 36.170 1.00 5.10 309 LEU A C 1
ATOM 2211 O O . LEU A 1 347 ? -9.137 18.048 36.650 1.00 4.79 309 LEU A O 1
ATOM 2224 N N . VAL A 1 349 ? -10.224 21.128 39.897 1.00 6.21 311 VAL A N 1
ATOM 2225 C CA . VAL A 1 349 ? -11.070 22.152 40.501 1.00 6.71 311 VAL A CA 1
ATOM 2226 C C . VAL A 1 349 ? -10.384 22.760 41.744 1.00 7.41 311 VAL A C 1
ATOM 2227 O O . VAL A 1 349 ? -9.774 22.063 42.623 1.00 7.58 311 VAL A O 1
ATOM 2231 N N . SER A 1 350 ? -10.484 24.080 41.861 1.00 7.86 312 SER A N 1
ATOM 2232 C CA . SER A 1 350 ? -9.806 24.770 42.987 1.00 9.12 312 SER A CA 1
ATOM 2233 C C . SER A 1 350 ? -10.506 24.471 44.304 1.00 9.18 312 SER A C 1
ATOM 2234 O O . SER A 1 350 ? -11.757 24.490 44.314 1.00 10.12 312 SER A O 1
ATOM 2237 N N . ALA A 1 351 ? -9.735 24.183 45.358 1.00 8.60 313 ALA A N 1
ATOM 2238 C CA . ALA A 1 351 ? -10.274 23.873 46.680 1.00 9.43 313 ALA A CA 1
ATOM 2239 C C . ALA A 1 351 ? -11.071 25.066 47.252 1.00 10.68 313 ALA A C 1
ATOM 2240 O O . ALA A 1 351 ? -11.992 24.873 48.059 1.00 10.97 313 ALA A O 1
ATOM 2242 N N . ASN A 1 352 ? -10.680 26.265 46.850 1.00 12.30 314 ASN A N 1
ATOM 2243 C CA . ASN A 1 352 ? -11.369 27.467 47.310 1.00 14.12 314 ASN A CA 1
ATOM 2244 C C . ASN A 1 352 ? -12.509 27.959 46.372 1.00 12.37 314 ASN A C 1
ATOM 2245 O O . ASN A 1 352 ? -12.960 29.097 46.504 1.00 11.52 314 ASN A O 1
ATOM 2250 N N . SER A 1 353 ? -12.979 27.128 45.445 1.00 12.08 315 SER A N 1
ATOM 2251 C CA . SER A 1 353 ? -14.086 27.534 44.565 1.00 11.79 315 SER A CA 1
ATOM 2252 C C . SER A 1 353 ? -15.331 27.704 45.392 1.00 13.73 315 SER A C 1
ATOM 2253 O O . SER A 1 353 ? -15.583 26.955 46.371 1.00 11.52 315 SER A O 1
ATOM 2256 N N . LYS A 1 354 ? -16.083 28.739 45.054 1.00 14.14 316 LYS A N 1
ATOM 2257 C CA . LYS A 1 354 ? -17.300 28.989 45.828 1.00 14.26 316 LYS A CA 1
ATOM 2258 C C . LYS A 1 354 ? -18.433 28.047 45.408 1.00 14.12 316 LYS A C 1
ATOM 2259 O O . LYS A 1 354 ? -19.402 27.901 46.130 1.00 15.56 316 LYS A O 1
ATOM 2265 N N . TYR A 1 355 ? -18.289 27.419 44.253 1.00 11.53 317 TYR A N 1
ATOM 2266 C CA . TYR A 1 355 ? -19.330 26.613 43.601 1.00 11.25 317 TYR A CA 1
ATOM 2267 C C . TYR A 1 355 ? -18.772 25.226 43.240 1.00 10.45 317 TYR A C 1
ATOM 2268 O O . TYR A 1 355 ? -18.746 24.893 42.062 1.00 9.41 317 TYR A O 1
ATOM 2277 N N . LYS A 1 356 ? -18.329 24.488 44.262 1.00 10.19 318 LYS A N 1
ATOM 2278 C CA . LYS A 1 356 ? -17.689 23.175 44.101 1.00 11.49 318 LYS A CA 1
ATOM 2279 C C . LYS A 1 356 ? -18.486 22.159 43.315 1.00 10.57 318 LYS A C 1
ATOM 2280 O O . LYS A 1 356 ? -18.012 21.615 42.368 1.00 9.79 318 LYS A O 1
ATOM 2286 N N . ASP A 1 357 ? -19.747 21.928 43.695 1.00 10.84 319 ASP A N 1
ATOM 2287 C CA . ASP A 1 357 ? -20.537 20.967 42.956 1.00 11.06 319 ASP A CA 1
ATOM 2288 C C . ASP A 1 357 ? -20.738 21.346 41.469 1.00 10.33 319 ASP A C 1
ATOM 2289 O O . ASP A 1 357 ? -20.643 20.464 40.598 1.00 8.94 319 ASP A O 1
ATOM 2294 N N . GLU A 1 358 ? -21.014 22.646 41.177 1.00 8.78 320 GLU A N 1
ATOM 2295 C CA . GLU A 1 358 ? -21.193 23.049 39.790 1.00 9.82 320 GLU A CA 1
ATOM 2296 C C . GLU A 1 358 ? -19.888 22.970 39.044 1.00 7.73 320 GLU A C 1
ATOM 2297 O O . GLU A 1 358 ? -19.856 22.548 37.885 1.00 6.65 320 GLU A O 1
ATOM 2303 N N . ALA A 1 359 ? -18.827 23.298 39.739 1.00 7.55 321 ALA A N 1
ATOM 2304 C CA . ALA A 1 359 ? -17.530 23.295 39.071 1.00 7.52 321 ALA A CA 1
ATOM 2305 C C . ALA A 1 359 ? -17.142 21.859 38.718 1.00 7.03 321 ALA A C 1
ATOM 2306 O O . ALA A 1 359 ? -16.569 21.620 37.686 1.00 6.09 321 ALA A O 1
ATOM 2308 N N . VAL A 1 360 ? -17.418 20.887 39.586 1.00 6.57 322 VAL A N 1
ATOM 2309 C CA . VAL A 1 360 ? -17.070 19.461 39.216 1.00 6.43 322 VAL A CA 1
ATOM 2310 C C . VAL A 1 360 ? -17.978 18.968 38.081 1.00 6.35 322 VAL A C 1
ATOM 2311 O O . VAL A 1 360 ? -17.538 18.299 37.150 1.00 5.79 322 VAL A O 1
ATOM 2315 N N . ARG A 1 361 ? -19.270 19.325 38.124 1.00 6.23 323 ARG A N 1
ATOM 2316 C CA . ARG A 1 361 ? -20.153 18.955 37.027 1.00 6.79 323 ARG A CA 1
ATOM 2317 C C . ARG A 1 361 ? -19.647 19.477 35.700 1.00 6.38 323 ARG A C 1
ATOM 2318 O O . ARG A 1 361 ? -19.639 18.764 34.712 1.00 6.77 323 ARG A O 1
ATOM 2326 N N . ALA A 1 362 ? -19.221 20.732 35.697 1.00 6.43 324 ALA A N 1
ATOM 2327 C CA . ALA A 1 362 ? -18.703 21.372 34.505 1.00 5.86 324 ALA A CA 1
ATOM 2328 C C . ALA A 1 362 ? -17.376 20.727 34.069 1.00 5.25 324 ALA A C 1
ATOM 2329 O O . ALA A 1 362 ? -17.194 20.463 32.843 1.00 5.19 324 ALA A O 1
ATOM 2331 N N . ALA A 1 363 ? -16.531 20.420 35.052 1.00 6.11 325 ALA A N 1
ATOM 2332 C CA . ALA A 1 363 ? -15.211 19.776 34.736 1.00 5.90 325 ALA A CA 1
ATOM 2333 C C . ALA A 1 363 ? -15.447 18.395 34.085 1.00 6.29 325 ALA A C 1
ATOM 2334 O O . ALA A 1 363 ? -14.720 17.993 33.169 1.00 6.37 325 ALA A O 1
ATOM 2336 N N . LYS A 1 364 ? -16.451 17.631 34.576 1.00 6.03 326 LYS A N 1
ATOM 2337 C CA . LYS A 1 364 ? -16.751 16.337 33.943 1.00 7.14 326 LYS A CA 1
ATOM 2338 C C . LYS 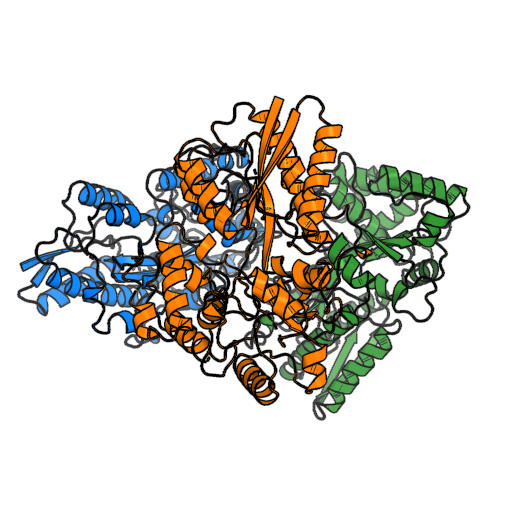A 1 364 ? -17.163 16.495 32.497 1.00 7.33 326 LYS A C 1
ATOM 2339 O O . LYS A 1 364 ? -16.756 15.722 31.632 1.00 7.47 326 LYS A O 1
ATOM 2345 N N . TYR A 1 365 ? -18.034 17.479 32.246 1.00 7.87 327 TYR A N 1
ATOM 2346 C CA . TYR A 1 365 ? -18.466 17.777 30.908 1.00 7.88 327 TYR A CA 1
ATOM 2347 C C . TYR A 1 365 ? -17.299 18.258 30.034 1.00 6.99 327 TYR A C 1
ATOM 2348 O O . TYR A 1 365 ? -17.130 17.756 28.926 1.00 6.99 327 TYR A O 1
ATOM 2357 N N . LEU A 1 366 ? -16.530 19.224 30.522 1.00 6.26 328 LEU A N 1
ATOM 2358 C CA . LEU A 1 366 ? -15.385 19.727 29.746 1.00 6.73 328 LEU A CA 1
ATOM 2359 C C . LEU A 1 366 ? -14.355 18.633 29.369 1.00 6.19 328 LEU A C 1
ATOM 2360 O O . LEU A 1 366 ? -13.926 18.591 28.248 1.00 6.48 328 LEU A O 1
ATOM 2365 N N . ALA A 1 367 ? -13.998 17.790 30.344 1.00 6.57 329 ALA A N 1
ATOM 2366 C CA . ALA A 1 367 ? -13.010 16.742 30.138 1.00 6.45 329 ALA A CA 1
ATOM 2367 C C . ALA A 1 367 ? -13.423 15.797 28.994 1.00 6.61 329 ALA A C 1
ATOM 2368 O O . ALA A 1 367 ? -12.627 15.529 28.094 1.00 6.57 329 ALA A O 1
ATOM 2370 N N . LYS A 1 368 ? -14.674 15.335 29.021 1.00 6.36 330 LYS A N 1
ATOM 2371 C CA . LYS A 1 368 ? -15.154 14.405 27.964 1.00 7.13 330 LYS A CA 1
ATOM 2372 C C . LYS A 1 368 ? -15.144 15.115 26.627 1.00 6.74 330 LYS A C 1
ATOM 2373 O O . LYS A 1 368 ? -14.753 14.539 25.615 1.00 6.29 330 LYS A O 1
ATOM 2379 N N . GLN A 1 369 ? -15.633 16.377 26.607 1.00 6.89 331 GLN A N 1
ATOM 2380 C CA . GLN A 1 369 ? -15.672 17.095 25.306 1.00 6.95 331 GLN A CA 1
ATOM 2381 C C . GLN A 1 369 ? -14.245 17.378 24.790 1.00 5.91 331 GLN A C 1
ATOM 2382 O O . GLN A 1 369 ? -14.021 17.290 23.576 1.00 5.73 331 GLN A O 1
ATOM 2388 N N . LEU A 1 370 ? -13.296 17.684 25.668 1.00 5.72 332 LEU A N 1
ATOM 2389 C CA . LEU A 1 370 ? -11.898 17.896 25.248 1.00 5.88 332 LEU A CA 1
ATOM 2390 C C . LEU A 1 370 ? -11.291 16.621 24.728 1.00 6.28 332 LEU A C 1
ATOM 2391 O O . LEU A 1 370 ? -10.515 16.649 23.737 1.00 6.55 332 LEU A O 1
ATOM 2396 N N . SER A 1 371 ? -11.579 15.508 25.415 1.00 5.95 333 SER A N 1
ATOM 2397 C CA . SER A 1 371 ? -11.070 14.222 24.976 1.00 6.61 333 SER A CA 1
ATOM 2398 C C . SER A 1 371 ? -11.549 13.835 23.585 1.00 6.82 333 SER A C 1
ATOM 2399 O O . SER A 1 371 ? -10.774 13.355 22.748 1.00 6.46 333 SER A O 1
ATOM 2402 N N . ASP A 1 372 ? -12.863 13.922 23.348 1.00 7.19 334 ASP A N 1
ATOM 2403 C CA . ASP A 1 372 ? -13.417 13.709 21.987 1.00 7.85 334 ASP A CA 1
ATOM 2404 C C . ASP A 1 372 ? -12.820 14.677 20.972 1.00 8.01 334 ASP A C 1
ATOM 2405 O O . ASP A 1 372 ? -12.511 14.233 19.864 1.00 6.85 334 ASP A O 1
ATOM 2410 N N . MET A 1 373 ? -12.659 15.965 21.319 1.00 7.52 335 MET A N 1
ATOM 2411 C CA . MET A 1 373 ? -12.107 16.970 20.407 1.00 7.15 335 MET A CA 1
ATOM 2412 C C . MET A 1 373 ? -10.673 16.533 20.066 1.00 7.51 335 MET A C 1
ATOM 2413 O O . MET A 1 373 ? -10.298 16.555 18.903 1.00 7.80 335 MET A O 1
ATOM 2418 N N . ASP A 1 374 ? -9.897 16.160 21.077 1.00 8.14 336 ASP A N 1
ATOM 2419 C CA . ASP A 1 374 ? -8.486 15.769 20.897 1.00 8.22 336 ASP A CA 1
ATOM 2420 C C . ASP A 1 374 ? -8.404 14.654 19.878 1.00 8.25 336 ASP A C 1
ATOM 2421 O O . ASP A 1 374 ? -7.570 14.645 18.993 1.00 7.69 336 ASP A O 1
ATOM 2426 N N . TYR A 1 375 ? -9.317 13.712 20.011 1.00 8.89 337 TYR A N 1
ATOM 2427 C CA . TYR A 1 375 ? -9.293 12.513 19.145 1.00 10.14 337 TYR A CA 1
ATOM 2428 C C . TYR A 1 375 ? -9.640 12.927 17.722 1.00 10.21 337 TYR A C 1
ATOM 2429 O O . TYR A 1 375 ? -9.016 12.469 16.761 1.00 10.69 337 TYR A O 1
ATOM 2438 N N . LEU A 1 376 ? -10.636 13.795 17.591 1.00 10.05 338 LEU A N 1
ATOM 2439 C CA . LEU A 1 376 ? -11.063 14.239 16.241 1.00 10.59 338 LEU A CA 1
ATOM 2440 C C . LEU A 1 376 ? -10.102 15.152 15.542 1.00 10.72 338 LEU A C 1
ATOM 2441 O O . LEU A 1 376 ? -9.994 15.092 14.300 1.00 11.66 338 LEU A O 1
ATOM 2446 N N . ILE A 1 377 ? -9.447 16.075 16.259 1.00 10.96 339 ILE A N 1
ATOM 2447 C CA . ILE A 1 377 ? -8.530 16.993 15.558 1.00 9.08 339 ILE A CA 1
ATOM 2448 C C . ILE A 1 377 ? -7.008 16.701 15.744 1.00 8.01 339 ILE A C 1
ATOM 2449 O O . ILE A 1 377 ? -6.164 17.453 15.232 1.00 7.54 339 ILE A O 1
ATOM 2454 N N . ALA A 1 378 ? -6.693 15.635 16.496 1.00 7.25 340 ALA A N 1
ATOM 2455 C CA . ALA A 1 378 ? -5.340 15.177 16.763 1.00 6.68 340 ALA A CA 1
ATOM 2456 C C . ALA A 1 378 ? -4.498 16.147 17.595 1.00 6.16 340 ALA A C 1
ATOM 2457 O O . ALA A 1 378 ? -3.289 16.152 17.520 1.00 6.13 340 ALA A O 1
ATOM 2459 N N . THR A 1 379 ? -5.139 16.879 18.496 1.00 6.38 341 THR A N 1
ATOM 2460 C CA . THR A 1 379 ? -4.415 17.682 19.472 1.00 6.97 341 THR A CA 1
ATOM 2461 C C . THR A 1 379 ? -4.136 16.846 20.734 1.00 7.32 341 THR A C 1
ATOM 2462 O O . THR A 1 379 ? -3.466 17.310 21.638 1.00 7.64 341 THR A O 1
ATOM 2466 N N . GLY A 1 380 ? -4.614 15.611 20.781 1.00 7.65 342 GLY A N 1
ATOM 2467 C CA . GLY A 1 380 ? -4.255 14.755 21.925 1.00 7.15 342 GLY A CA 1
ATOM 2468 C C . GLY A 1 380 ? -4.760 13.357 21.725 1.00 7.15 342 GLY A C 1
ATOM 2469 O O . GLY A 1 380 ? -5.408 13.114 20.710 1.00 7.24 342 GLY A O 1
ATOM 2470 N N . LEU A 1 381 ? -4.384 12.431 22.627 1.00 7.06 343 LEU A N 1
ATOM 2471 C CA . LEU A 1 381 ? -4.908 11.055 22.587 1.00 8.04 343 LEU A CA 1
ATOM 2472 C C . LEU A 1 381 ? -5.980 10.980 23.679 1.00 7.63 343 LEU A C 1
ATOM 2473 O O . LEU A 1 381 ? -5.754 11.377 24.776 1.00 7.79 343 LEU A O 1
ATOM 2478 N N . PRO A 1 382 ? -7.187 10.523 23.350 1.00 8.24 344 PRO A N 1
ATOM 2479 C CA . PRO A 1 382 ? -8.303 10.659 24.297 1.00 7.92 344 PRO A CA 1
ATOM 2480 C C . PRO A 1 382 ? -8.051 9.752 25.577 1.00 7.67 344 PRO A C 1
ATOM 2481 O O . PRO A 1 382 ? -7.447 8.627 25.450 1.00 8.07 344 PRO A O 1
ATOM 2485 N N . ALA A 1 383 ? -8.481 10.245 26.722 1.00 7.45 345 ALA A N 1
ATOM 2486 C CA . ALA A 1 383 ? -8.498 9.434 27.970 1.00 7.94 345 ALA A CA 1
ATOM 2487 C C . ALA A 1 383 ? -9.937 8.891 28.180 1.00 8.34 345 ALA A C 1
ATOM 2488 O O . ALA A 1 383 ? -10.100 7.923 28.915 1.00 8.89 345 ALA A O 1
ATOM 2490 N N . TRP A 1 384 ? -10.949 9.535 27.592 1.00 8.70 346 TRP A N 1
ATOM 2491 C CA . TRP A 1 384 ? -12.339 9.071 27.722 1.00 8.73 346 TRP A CA 1
ATOM 2492 C C . TRP A 1 384 ? -12.616 8.084 26.617 1.00 9.80 346 TRP A C 1
ATOM 2493 O O . TRP A 1 384 ? -12.033 8.193 25.522 1.00 10.11 346 TRP A O 1
ATOM 2504 N N . LYS A 1 385 ? -13.445 7.083 26.905 1.00 10.37 347 LYS A N 1
ATOM 2505 C CA . LYS A 1 385 ? -13.929 6.215 25.849 1.00 13.04 347 LYS A CA 1
ATOM 2506 C C . LYS A 1 385 ? -14.531 7.033 24.698 1.00 14.55 347 LYS A C 1
ATOM 2507 O O . LYS A 1 385 ? -15.074 8.123 24.921 1.00 18.61 347 LYS A O 1
ATOM 2513 N N . TYR A 1 386 ? -14.521 6.468 23.496 1.00 17.74 348 TYR A N 1
ATOM 2514 C CA . TYR A 1 386 ? -14.867 7.199 22.295 1.00 19.13 348 TYR A CA 1
ATOM 2515 C C . TYR A 1 386 ? -15.732 6.400 21.336 1.00 23.17 348 TYR A C 1
ATOM 2516 O O . TYR A 1 386 ? -15.659 6.619 20.116 1.00 23.03 348 TYR A O 1
ATOM 2525 N N . ASP A 1 387 ? -16.540 5.496 21.895 1.00 25.64 349 ASP A N 1
ATOM 2526 C CA . ASP A 1 387 ? -17.539 4.690 21.142 1.00 26.02 349 ASP A CA 1
ATOM 2527 C C . ASP A 1 387 ? -18.589 5.586 20.465 1.00 24.94 349 ASP A C 1
ATOM 2528 O O . ASP A 1 387 ? -19.145 5.220 19.422 1.00 25.77 349 ASP A O 1
ATOM 2533 N N . ASN A 1 388 ? -18.882 6.737 21.060 1.00 24.54 350 ASN A N 1
ATOM 2534 C CA . ASN A 1 388 ? -19.777 7.763 20.420 1.00 25.73 350 ASN A CA 1
ATOM 2535 C C . ASN A 1 388 ? -19.202 8.431 19.154 1.00 25.20 350 ASN A C 1
ATOM 2536 O O . ASN A 1 388 ? -19.921 9.066 18.380 1.00 25.98 350 ASN A O 1
ATOM 2541 N N . ILE A 1 389 ? -17.898 8.298 18.940 1.00 27.63 351 ILE A N 1
ATOM 2542 C CA . ILE A 1 389 ? -17.248 8.953 17.798 1.00 29.11 351 ILE A CA 1
ATOM 2543 C C . ILE A 1 389 ? -17.101 7.980 16.635 1.00 28.28 351 ILE A C 1
ATOM 2544 O O . ILE A 1 389 ? -16.820 6.792 16.838 1.00 29.54 351 ILE A O 1
ATOM 2549 N N . ASP A 1 390 ? -17.314 8.502 15.433 1.00 30.98 352 ASP A N 1
ATOM 2550 C CA . ASP A 1 390 ? -17.175 7.747 14.196 1.00 33.36 352 ASP A CA 1
ATOM 2551 C C . ASP A 1 390 ? -15.742 7.774 13.650 1.00 29.64 352 ASP A C 1
ATOM 2552 O O . ASP A 1 390 ? -15.208 8.810 13.292 1.00 32.36 352 ASP A O 1
ATOM 2557 N N . GLN A 1 391 ? -15.166 6.602 13.559 1.00 29.40 353 GLN A N 1
ATOM 2558 C CA . GLN A 1 391 ? -13.810 6.436 13.231 1.00 30.48 353 GLN A CA 1
ATOM 2559 C C . GLN A 1 391 ? -13.411 7.052 11.881 1.00 30.38 353 GLN A C 1
ATOM 2560 O O . GLN A 1 391 ? -12.293 7.528 11.706 1.00 27.66 353 GLN A O 1
ATOM 2566 N N . SER A 1 392 ? -14.330 7.064 10.926 1.00 27.92 354 SER A N 1
ATOM 2567 C CA . SER A 1 392 ? -14.062 7.668 9.631 1.00 29.05 354 SER A CA 1
ATOM 2568 C C . SER A 1 392 ? -13.881 9.201 9.673 1.00 27.00 354 SER A C 1
ATOM 2569 O O . SER A 1 392 ? -13.486 9.797 8.682 1.00 24.32 354 SER A O 1
ATOM 2572 N N . LYS A 1 393 ? -14.194 9.839 10.799 1.00 22.34 355 LYS A N 1
ATOM 2573 C CA . LYS A 1 393 ? -14.032 11.257 10.912 1.00 22.50 355 LYS A CA 1
ATOM 2574 C C . LYS A 1 393 ? -12.695 11.572 11.601 1.00 20.79 355 LYS A C 1
ATOM 2575 O O . LYS A 1 393 ? -12.352 12.723 11.750 1.00 23.03 355 LYS A O 1
ATOM 2581 N N . VAL A 1 394 ? -11.964 10.553 11.999 1.00 18.33 356 VAL A N 1
ATOM 2582 C CA . VAL A 1 394 ? -10.702 10.784 12.712 1.00 17.45 356 VAL A CA 1
ATOM 2583 C C . VAL A 1 394 ? -9.493 10.791 11.764 1.00 15.28 356 VAL A C 1
ATOM 2584 O O . VAL A 1 394 ? -9.479 10.119 10.744 1.00 13.14 356 VAL A O 1
ATOM 2588 N N . ASP A 1 395 ? -8.476 11.585 12.048 1.00 13.90 357 ASP A N 1
ATOM 2589 C CA . ASP A 1 395 ? -7.404 11.606 11.103 1.00 13.49 357 ASP A CA 1
ATOM 2590 C C . ASP A 1 395 ? -6.565 10.307 11.099 1.00 12.89 357 ASP A C 1
ATOM 2591 O O . ASP A 1 395 ? -6.166 9.789 12.175 1.00 11.39 357 ASP A O 1
ATOM 2596 N N . PRO A 1 396 ? -6.190 9.823 9.905 1.00 12.10 358 PRO A N 1
ATOM 2597 C CA . PRO A 1 396 ? -5.321 8.673 9.834 1.00 12.69 358 PRO A CA 1
ATOM 2598 C C . PRO A 1 396 ? -4.053 8.812 10.676 1.00 11.93 358 PRO A C 1
ATOM 2599 O O . PRO A 1 396 ? -3.533 7.797 11.143 1.00 13.08 358 PRO A O 1
ATOM 2603 N N . LEU A 1 397 ? -3.515 10.043 10.815 1.00 10.61 359 LEU A N 1
ATOM 2604 C CA . LEU A 1 397 ? -2.278 10.184 11.629 1.00 9.44 359 LEU A CA 1
ATOM 2605 C C . LEU A 1 397 ? -2.548 9.872 13.100 1.00 8.35 359 LEU A C 1
ATOM 2606 O O . LEU A 1 397 ? -1.688 9.357 13.790 1.00 8.25 359 LEU A O 1
ATOM 2611 N N . GLU A 1 398 ? -3.739 10.246 13.591 1.00 8.49 360 GLU A N 1
ATOM 2612 C CA . GLU A 1 398 ? -4.071 10.024 14.998 1.00 8.95 360 GLU A CA 1
ATOM 2613 C C . GLU A 1 398 ? -4.207 8.508 15.235 1.00 8.25 360 GLU A C 1
ATOM 2614 O O . GLU A 1 398 ? -3.742 7.952 16.241 1.00 8.50 360 GLU A O 1
ATOM 2620 N N . ILE A 1 399 ? -4.815 7.851 14.255 1.00 7.90 361 ILE A N 1
ATOM 2621 C CA . ILE A 1 399 ? -5.000 6.392 14.328 1.00 9.56 361 ILE A CA 1
ATOM 2622 C C . ILE A 1 399 ? -3.635 5.719 14.264 1.00 8.99 361 ILE A C 1
ATOM 2623 O O . ILE A 1 399 ? -3.351 4.781 15.052 1.00 9.68 361 ILE A O 1
ATOM 2628 N N . GLN A 1 400 ? -2.819 6.176 13.332 1.00 8.50 362 GLN A N 1
ATOM 2629 C CA . GLN A 1 400 ? -1.452 5.699 13.252 1.00 9.40 362 GLN A CA 1
ATOM 2630 C C . GLN A 1 400 ? -0.633 5.882 14.542 1.00 9.44 362 GLN A C 1
ATOM 2631 O O . GLN A 1 400 ? 0.185 5.019 14.911 1.00 8.95 362 GLN A O 1
ATOM 2637 N N . ILE A 1 401 ? -0.783 7.037 15.208 1.00 8.70 363 ILE A N 1
ATOM 2638 C CA . ILE A 1 401 ? -0.114 7.188 16.518 1.00 8.96 363 ILE A CA 1
ATOM 2639 C C . ILE A 1 401 ? -0.537 6.061 17.456 1.00 9.33 363 ILE A C 1
ATOM 2640 O O . ILE A 1 401 ? 0.294 5.476 18.136 1.00 11.67 363 ILE A O 1
ATOM 2645 N N . MET A 1 402 ? -1.822 5.782 17.514 1.00 10.86 364 MET A N 1
ATOM 2646 C CA . MET A 1 402 ? -2.356 4.684 18.351 1.00 12.84 364 MET A CA 1
ATOM 2647 C C . MET A 1 402 ? -1.734 3.368 17.923 1.00 14.60 364 MET A C 1
ATOM 2648 O O . MET A 1 402 ? -1.191 2.631 18.747 1.00 18.59 364 MET A O 1
ATOM 2653 N N . ASN A 1 403 ? -1.719 3.122 16.617 1.00 14.79 365 ASN A N 1
ATOM 2654 C CA . ASN A 1 403 ? -1.239 1.844 16.122 1.00 17.09 365 ASN A CA 1
ATOM 2655 C C . ASN A 1 403 ? 0.241 1.631 16.197 1.00 16.67 365 ASN A C 1
ATOM 2656 O O . ASN A 1 403 ? 0.707 0.515 16.519 1.00 18.72 365 ASN A O 1
ATOM 2661 N N . ASN A 1 404 ? 1.002 2.615 15.745 1.00 16.12 366 ASN A N 1
ATOM 2662 C CA . ASN A 1 404 ? 2.448 2.489 15.749 1.00 18.89 366 ASN A CA 1
ATOM 2663 C C . ASN A 1 404 ? 3.171 2.727 17.085 1.00 17.35 366 ASN A C 1
ATOM 2664 O O . ASN A 1 404 ? 4.259 2.184 17.299 1.00 18.62 366 ASN A O 1
ATOM 2669 N N . ILE A 1 405 ? 2.614 3.557 17.967 1.00 14.95 367 ILE A N 1
ATOM 2670 C CA . ILE A 1 405 ? 3.292 3.889 19.194 1.00 12.02 367 ILE A CA 1
ATOM 2671 C C . ILE A 1 405 ? 2.624 3.284 20.443 1.00 11.12 367 ILE A C 1
ATOM 2672 O O . ILE A 1 405 ? 3.340 2.710 21.317 1.00 9.82 367 ILE A O 1
ATOM 2677 N N . VAL A 1 406 ? 1.308 3.513 20.596 1.00 10.59 368 VAL A N 1
ATOM 2678 C CA . VAL A 1 406 ? 0.637 3.183 21.848 1.00 11.02 368 VAL A CA 1
ATOM 2679 C C . VAL A 1 406 ? 0.310 1.703 21.994 1.00 13.04 368 VAL A C 1
ATOM 2680 O O . VAL A 1 406 ? 0.588 1.116 23.058 1.00 12.80 368 VAL A O 1
ATOM 2684 N N . ALA A 1 407 ? -0.330 1.127 20.965 1.00 14.10 369 ALA A N 1
ATOM 2685 C CA . ALA A 1 407 ? -0.792 -0.268 21.003 1.00 16.18 369 ALA A CA 1
ATOM 2686 C C . ALA A 1 407 ? 0.351 -1.222 21.412 1.00 17.34 369 ALA A C 1
ATOM 2687 O O . ALA A 1 407 ? 1.416 -1.158 20.847 1.00 16.36 369 ALA A O 1
ATOM 2689 N N . ASN A 1 408 ? 0.080 -2.100 22.365 1.00 19.14 370 ASN A N 1
ATOM 2690 C CA . ASN A 1 408 ? 1.008 -3.161 22.777 1.00 19.71 370 ASN A CA 1
ATOM 2691 C C . ASN A 1 408 ? 2.348 -2.679 23.355 1.00 17.76 370 ASN A C 1
ATOM 2692 O O . ASN A 1 408 ? 3.309 -3.474 23.565 1.00 15.20 370 ASN A O 1
ATOM 2697 N N . ALA A 1 409 ? 2.429 -1.380 23.693 1.00 13.82 371 ALA A N 1
ATOM 2698 C CA . ALA A 1 409 ? 3.648 -0.860 24.272 1.00 12.55 371 ALA A CA 1
ATOM 2699 C C . ALA A 1 409 ? 3.930 -1.567 25.624 1.00 12.54 371 ALA A C 1
ATOM 2700 O O . ALA A 1 409 ? 2.992 -1.889 26.372 1.00 13.56 371 ALA A O 1
ATOM 2702 N N . LYS A 1 410 ? 5.189 -1.812 25.927 1.00 13.78 372 LYS A N 1
ATOM 2703 C CA . LYS A 1 410 ? 5.579 -2.478 27.171 1.00 15.82 372 LYS A CA 1
ATOM 2704 C C . LYS A 1 410 ? 5.505 -1.554 28.423 1.00 19.02 372 LYS A C 1
ATOM 2705 O O . LYS A 1 410 ? 5.271 -2.043 29.548 1.00 19.51 372 LYS A O 1
ATOM 2711 N N . GLY A 1 411 ? 5.726 -0.252 28.251 1.00 15.13 373 GLY A N 1
ATOM 2712 C CA . GLY A 1 411 ? 5.681 0.652 29.416 1.00 14.70 373 GLY A CA 1
ATOM 2713 C C . GLY A 1 411 ? 5.934 2.078 28.947 1.00 13.07 373 GLY A C 1
ATOM 2714 O O . GLY A 1 411 ? 6.215 2.331 27.802 1.00 11.62 373 GLY A O 1
ATOM 2715 N N . SER A 1 412 ? 5.802 3.000 29.867 1.00 11.73 374 SER A N 1
ATOM 2716 C CA . SER A 1 412 ? 5.890 4.418 29.483 1.00 10.03 374 SER A CA 1
ATOM 2717 C C . SER A 1 412 ? 6.233 5.193 30.725 1.00 8.87 374 SER A C 1
ATOM 2718 O O . SER A 1 412 ? 6.103 4.665 31.856 1.00 8.85 374 SER A O 1
ATOM 2721 N N . VAL A 1 413 ? 6.730 6.421 30.532 1.00 7.41 375 VAL A N 1
ATOM 2722 C CA . VAL A 1 413 ? 7.012 7.331 31.648 1.00 6.50 375 VAL A CA 1
ATOM 2723 C C . VAL A 1 413 ? 6.802 8.728 31.101 1.00 6.16 375 VAL A C 1
ATOM 2724 O O . VAL A 1 413 ? 7.126 8.952 29.958 1.00 5.41 375 VAL A O 1
ATOM 2728 N N . PRO A 1 414 ? 6.199 9.636 31.890 1.00 5.76 376 PRO A N 1
ATOM 2729 C CA . PRO A 1 414 ? 5.908 11.022 31.438 1.00 5.74 376 PRO A CA 1
ATOM 2730 C C . PRO A 1 414 ? 7.193 11.783 31.181 1.00 5.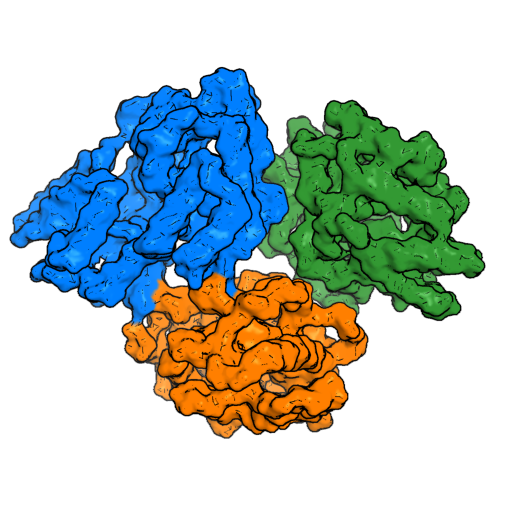48 376 PRO A C 1
ATOM 2731 O O . PRO A 1 414 ? 8.242 11.461 31.792 1.00 5.78 376 PRO A O 1
ATOM 2735 N N . ALA A 1 415 ? 7.104 12.804 30.333 1.00 4.54 377 ALA A N 1
ATOM 2736 C CA . ALA A 1 415 ? 8.291 13.672 30.124 1.00 4.82 377 ALA A CA 1
ATOM 2737 C C . ALA A 1 415 ? 8.784 14.198 31.455 1.00 4.78 377 ALA A C 1
ATOM 2738 O O . ALA A 1 415 ? 7.979 14.417 32.370 1.00 4.79 377 ALA A O 1
ATOM 2740 N N . TRP A 1 416 ? 10.100 14.373 31.612 1.00 4.73 378 TRP A N 1
ATOM 2741 C CA . TRP A 1 416 ? 10.626 14.517 32.917 1.00 4.88 378 TRP A CA 1
ATOM 2742 C C . TRP A 1 416 ? 10.184 15.818 33.575 1.00 5.53 378 TRP A C 1
ATOM 2743 O O . TRP A 1 416 ? 10.216 15.921 34.799 1.00 6.37 378 TRP A O 1
ATOM 2754 N N . ASP A 1 417 ? 9.846 16.854 32.799 1.00 6.03 379 ASP A N 1
ATOM 2755 C CA . ASP A 1 417 ? 9.412 18.127 33.421 1.00 6.10 379 ASP A CA 1
ATOM 2756 C C . ASP A 1 417 ? 7.931 18.128 33.865 1.00 7.86 379 ASP A C 1
ATOM 2757 O O . ASP A 1 417 ? 7.491 19.137 34.452 1.00 8.73 379 ASP A O 1
ATOM 2762 N N . ILE A 1 418 ? 7.223 17.010 33.655 1.00 7.34 380 ILE A N 1
ATOM 2763 C CA . ILE A 1 418 ? 5.913 16.779 34.231 1.00 8.81 380 ILE A CA 1
ATOM 2764 C C . ILE A 1 418 ? 6.084 15.778 35.397 1.00 8.65 380 ILE A C 1
ATOM 2765 O O . ILE A 1 418 ? 5.275 15.711 36.289 1.00 8.60 380 ILE A O 1
ATOM 2770 N N . TYR A 1 419 ? 7.095 14.945 35.342 1.00 8.43 381 TYR A N 1
ATOM 2771 C CA . TYR A 1 419 ? 7.234 13.934 36.372 1.00 9.11 381 TYR A CA 1
ATOM 2772 C C . TYR A 1 419 ? 7.946 14.572 37.551 1.00 9.06 381 TYR A C 1
ATOM 2773 O O . TYR A 1 419 ? 7.483 14.409 38.716 1.00 10.34 381 TYR A O 1
ATOM 2782 N N . LEU A 1 420 ? 9.074 15.284 37.297 1.00 9.51 382 LEU A N 1
ATOM 2783 C CA . LEU A 1 420 ? 9.720 16.123 38.331 1.00 10.28 382 LEU A CA 1
ATOM 2784 C C . LEU A 1 420 ? 8.847 17.372 38.644 1.00 12.49 382 LEU A C 1
ATOM 2785 O O . LEU A 1 420 ? 7.927 17.670 37.899 1.00 11.91 382 LEU A O 1
ATOM 2790 N N . SER A 1 421 ? 9.166 18.135 39.693 1.00 15.39 383 SER A N 1
ATOM 2791 C CA . SER A 1 421 ? 8.429 19.406 39.858 1.00 18.76 383 SER A CA 1
ATOM 2792 C C . SER A 1 421 ? 9.404 20.487 40.016 1.00 16.69 383 SER A C 1
ATOM 2793 O O . SER A 1 421 ? 10.554 20.211 40.220 1.00 17.33 383 SER A O 1
ATOM 2796 N N . GLY A 1 422 ? 8.920 21.713 39.873 1.00 16.24 384 GLY A N 1
ATOM 2797 C CA . GLY A 1 422 ? 9.680 22.895 40.264 1.00 16.91 384 GLY A CA 1
ATOM 2798 C C . GLY A 1 422 ? 11.138 22.957 39.834 1.00 14.33 384 GLY A C 1
ATOM 2799 O O . GLY A 1 422 ? 11.486 22.905 38.617 1.00 12.19 384 GLY A O 1
ATOM 2800 N N . ASP A 1 423 ? 11.998 23.128 40.825 1.00 15.45 385 ASP A N 1
ATOM 2801 C CA . ASP A 1 423 ? 13.410 23.465 40.515 1.00 15.15 385 ASP A CA 1
ATOM 2802 C C . ASP A 1 423 ? 14.037 22.260 39.804 1.00 11.96 385 ASP A C 1
ATOM 2803 O O . ASP A 1 423 ? 14.870 22.448 38.921 1.00 12.36 385 ASP A O 1
ATOM 2808 N N . ALA A 1 424 ? 13.675 21.035 40.185 1.00 11.99 386 ALA A N 1
ATOM 2809 C CA . ALA A 1 424 ? 14.308 19.861 39.550 1.00 10.31 386 ALA A CA 1
ATOM 2810 C C . ALA A 1 424 ? 13.993 19.777 38.063 1.00 9.94 386 ALA A C 1
ATOM 2811 O O . ALA A 1 424 ? 14.842 19.495 37.243 1.00 8.45 386 ALA A O 1
ATOM 2813 N N . ALA A 1 425 ? 12.738 20.036 37.716 1.00 9.66 387 ALA A N 1
ATOM 2814 C CA . ALA A 1 425 ? 12.329 20.028 36.306 1.00 8.54 387 ALA A CA 1
ATOM 2815 C C . ALA A 1 425 ? 13.087 21.125 35.575 1.00 8.89 387 ALA A C 1
ATOM 2816 O O . ALA A 1 425 ? 13.551 20.879 34.479 1.00 8.64 387 ALA A O 1
ATOM 2818 N N . GLN A 1 426 ? 13.219 22.296 36.205 1.00 8.15 388 GLN A N 1
ATOM 2819 C CA . GLN A 1 426 ? 13.856 23.394 35.559 1.00 8.29 388 GLN A CA 1
ATOM 2820 C C . GLN A 1 426 ? 15.344 23.095 35.333 1.00 7.46 388 GLN A C 1
ATOM 2821 O O . GLN A 1 426 ? 15.913 23.466 34.281 1.00 6.91 388 GLN A O 1
ATOM 2827 N N . THR A 1 427 ? 15.967 22.447 36.346 1.00 6.68 389 THR A N 1
ATOM 2828 C CA . THR A 1 427 ? 17.385 22.070 36.252 1.00 6.62 389 THR A CA 1
ATOM 2829 C C . THR A 1 427 ? 17.597 21.185 35.012 1.00 6.28 389 THR A C 1
ATOM 2830 O O . THR A 1 427 ? 18.522 21.400 34.241 1.00 6.03 389 THR A O 1
ATOM 2834 N N . HIS A 1 428 ? 16.760 20.139 34.867 1.00 5.51 390 HIS A N 1
ATOM 2835 C CA . HIS A 1 428 ? 16.877 19.217 33.710 1.00 5.50 390 HIS A CA 1
ATOM 2836 C C . HIS A 1 428 ? 16.664 19.926 32.411 1.00 5.63 390 HIS A C 1
ATOM 2837 O O . HIS A 1 428 ? 17.463 19.758 31.489 1.00 5.77 390 HIS A O 1
ATOM 2844 N N . LYS A 1 429 ? 15.626 20.789 32.303 1.00 5.77 391 LYS A N 1
ATOM 2845 C CA . LYS A 1 429 ? 15.385 21.555 31.051 1.00 6.10 391 LYS A CA 1
ATOM 2846 C C . LYS A 1 429 ? 16.627 22.434 30.721 1.00 6.11 391 LYS A C 1
ATOM 2847 O O . LYS A 1 429 ? 17.046 22.464 29.583 1.00 5.52 391 LYS A O 1
ATOM 2853 N N . ASP A 1 430 ? 17.191 23.123 31.728 1.00 6.62 392 ASP A N 1
ATOM 2854 C CA . ASP A 1 430 ? 18.309 24.022 31.427 1.00 6.73 392 ASP A CA 1
ATOM 2855 C C . ASP A 1 430 ? 19.623 23.227 31.085 1.00 6.63 392 ASP A C 1
ATOM 2856 O O . ASP A 1 430 ? 20.363 23.576 30.184 1.00 6.27 392 ASP A O 1
ATOM 2861 N N . LEU A 1 431 ? 19.845 22.114 31.741 1.00 6.44 393 LEU A N 1
ATOM 2862 C CA . LEU A 1 431 ? 21.067 21.290 31.512 1.00 6.57 393 LEU A CA 1
ATOM 2863 C C . LEU A 1 431 ? 20.981 20.598 30.147 1.00 6.18 393 LEU A C 1
ATOM 2864 O O . LEU A 1 431 ? 21.993 20.524 29.448 1.00 6.14 393 LEU A O 1
ATOM 2869 N N . VAL A 1 432 ? 19.784 20.145 29.766 1.00 5.80 394 VAL A N 1
ATOM 2870 C CA . VAL A 1 432 ? 19.562 19.642 28.414 1.00 5.79 394 VAL A CA 1
ATOM 2871 C C . VAL A 1 432 ? 19.772 20.750 27.375 1.00 6.43 394 VAL A C 1
ATOM 2872 O O . VAL A 1 432 ? 20.379 20.529 26.276 1.00 5.60 394 VAL A O 1
ATOM 2876 N N . ALA A 1 433 ? 19.342 21.970 27.704 1.00 6.71 395 ALA A N 1
ATOM 2877 C CA . ALA A 1 433 ? 19.543 23.057 26.745 1.00 7.16 395 ALA A CA 1
ATOM 2878 C C . ALA A 1 433 ? 21.100 23.311 26.557 1.00 7.59 395 ALA A C 1
ATOM 2879 O O . ALA A 1 433 ? 21.572 23.530 25.438 1.00 6.61 395 ALA A O 1
ATOM 2881 N N . GLN A 1 434 ? 21.865 23.254 27.651 1.00 7.45 396 GLN A N 1
ATOM 2882 C CA . GLN A 1 434 ? 23.362 23.256 27.523 1.00 9.60 396 GLN A CA 1
ATOM 2883 C C . GLN A 1 434 ? 23.889 22.147 26.691 1.00 8.40 396 GLN A C 1
ATOM 2884 O O . GLN A 1 434 ? 24.825 22.387 25.907 1.00 9.88 396 GLN A O 1
ATOM 2890 N N . LEU A 1 435 ? 23.317 20.925 26.759 1.00 7.55 397 LEU A N 1
ATOM 2891 C CA . LEU A 1 435 ? 23.787 19.827 25.862 1.00 7.27 397 LEU A CA 1
ATOM 2892 C C . LEU A 1 435 ? 23.617 20.233 24.370 1.00 6.91 397 LEU A C 1
ATOM 2893 O O . LEU A 1 435 ? 24.551 20.033 23.559 1.00 5.89 397 LEU A O 1
ATOM 2898 N N . PHE A 1 436 ? 22.411 20.720 24.051 1.00 6.50 398 PHE A N 1
ATOM 2899 C CA . PHE A 1 436 ? 22.120 21.165 22.660 1.00 6.92 398 PHE A CA 1
ATOM 2900 C C . PHE A 1 436 ? 23.078 22.261 22.175 1.00 7.28 398 PHE A C 1
ATOM 2901 O O . PHE A 1 436 ? 23.456 22.315 20.973 1.00 8.18 398 PHE A O 1
ATOM 2909 N N . ALA A 1 437 ? 23.492 23.108 23.109 1.00 8.20 399 ALA A N 1
ATOM 2910 C CA . ALA A 1 437 ? 24.249 24.307 22.764 1.00 8.60 399 ALA A CA 1
ATOM 2911 C C . ALA A 1 437 ? 25.744 23.960 22.742 1.00 9.27 399 ALA A C 1
ATOM 2912 O O . ALA A 1 437 ? 26.558 24.862 22.453 1.00 10.35 399 ALA A O 1
ATOM 2914 N N . LYS A 1 438 ? 26.054 22.705 23.052 1.00 9.60 400 LYS A N 1
ATOM 2915 C CA . LYS A 1 438 ? 27.489 22.235 23.190 1.00 9.69 400 LYS A CA 1
ATOM 2916 C C . LYS A 1 438 ? 28.182 23.117 24.233 1.00 9.83 400 LYS A C 1
ATOM 2917 O O . LYS A 1 438 ? 29.373 23.540 24.050 1.00 9.47 400 LYS A O 1
ATOM 2923 N N . GLN A 1 439 ? 27.477 23.403 25.315 1.00 8.38 401 GLN A N 1
ATOM 2924 C CA . GLN A 1 439 ? 28.042 24.247 26.427 1.00 9.37 401 GLN A CA 1
ATOM 2925 C C . GLN A 1 439 ? 28.280 23.383 27.649 1.00 8.86 401 GLN A C 1
ATOM 2926 O O . GLN A 1 439 ? 28.494 23.895 28.772 1.00 10.15 401 GLN A O 1
ATOM 2932 N N . ILE A 1 440 ? 28.176 22.073 27.465 1.00 8.75 402 ILE A N 1
ATOM 2933 C CA . ILE A 1 440 ? 28.466 21.115 28.577 1.00 8.78 402 ILE A CA 1
ATOM 2934 C C . ILE A 1 440 ? 28.827 19.794 27.948 1.00 9.43 402 ILE A C 1
ATOM 2935 O O . ILE A 1 440 ? 28.346 19.473 26.859 1.00 10.34 402 ILE A O 1
ATOM 2940 N N . THR A 1 441 ? 29.668 19.012 28.644 1.00 8.19 403 THR A N 1
ATOM 2941 C CA . THR A 1 441 ? 30.029 17.692 28.193 1.00 8.25 403 THR A CA 1
ATOM 2942 C C . THR A 1 441 ? 28.975 16.708 28.761 1.00 8.00 403 THR A C 1
ATOM 2943 O O . THR A 1 441 ? 28.320 17.069 29.736 1.00 7.17 403 THR A O 1
ATOM 2947 N N . PRO A 1 442 ? 28.828 15.513 28.145 1.00 7.89 404 PRO A N 1
ATOM 2948 C CA . PRO A 1 442 ? 27.888 14.494 28.678 1.00 8.49 404 PRO A CA 1
ATOM 2949 C C . PRO A 1 442 ? 28.253 14.166 30.137 1.00 8.94 404 PRO A C 1
ATOM 2950 O O . PRO A 1 442 ? 27.373 13.892 30.975 1.00 8.60 404 PRO A O 1
ATOM 2954 N N . GLU A 1 443 ? 29.577 14.125 30.414 1.00 9.62 405 GLU A N 1
ATOM 2955 C CA . GLU A 1 443 ? 30.008 13.737 31.746 1.00 10.25 405 GLU A CA 1
ATOM 2956 C C . GLU A 1 443 ? 29.647 14.798 32.796 1.00 9.85 405 GLU A C 1
ATOM 2957 O O . GLU A 1 443 ? 29.164 14.439 33.875 1.00 9.85 405 GLU A O 1
ATOM 2963 N N . GLU A 1 444 ? 29.829 16.083 32.475 1.00 8.70 406 GLU A N 1
ATOM 2964 C CA . GLU A 1 444 ? 29.480 17.158 33.355 1.00 9.63 406 GLU A CA 1
ATOM 2965 C C . GLU A 1 444 ? 27.995 17.372 33.451 1.00 8.41 406 GLU A C 1
ATOM 2966 O O . GLU A 1 444 ? 27.476 17.689 34.493 1.00 7.72 406 GLU A O 1
ATOM 2972 N N . TYR A 1 445 ? 27.316 17.133 32.354 1.00 7.35 407 TYR A N 1
ATOM 2973 C CA . TYR A 1 445 ? 25.813 17.075 32.437 1.00 6.83 407 TYR A CA 1
ATOM 2974 C C . TYR A 1 445 ? 25.318 16.144 33.539 1.00 7.24 407 TYR A C 1
ATOM 2975 O O . TYR A 1 445 ? 24.481 16.544 34.412 1.00 6.35 407 TYR A O 1
ATOM 2984 N N . SER A 1 446 ? 25.820 14.903 33.535 1.00 7.62 408 SER A N 1
ATOM 2985 C CA . SER A 1 446 ? 25.339 13.902 34.508 1.00 9.23 408 SER A CA 1
ATOM 2986 C C . SER A 1 446 ? 25.836 14.207 35.934 1.00 9.76 408 SER A C 1
ATOM 2987 O O . SER A 1 446 ? 25.081 14.093 36.884 1.00 8.93 408 SER A O 1
ATOM 2990 N N . LYS A 1 447 ? 27.093 14.644 36.084 1.00 9.99 409 LYS A N 1
ATOM 2991 C CA . LYS A 1 447 ? 27.500 15.155 37.432 1.00 10.46 409 LYS A CA 1
ATOM 2992 C C . LYS A 1 447 ? 26.634 16.267 37.930 1.00 9.46 409 LYS A C 1
ATOM 2993 O O . LYS A 1 447 ? 26.258 16.244 39.143 1.00 8.89 409 LYS A O 1
ATOM 2999 N N . GLN A 1 448 ? 26.345 17.265 37.072 1.00 8.22 410 GLN A N 1
ATOM 3000 C CA . GLN A 1 448 ? 25.547 18.414 37.487 1.00 8.77 410 GLN A CA 1
ATOM 3001 C C . GLN A 1 448 ? 24.101 18.048 37.764 1.00 8.13 410 GLN A C 1
ATOM 3002 O O . GLN A 1 448 ? 23.476 18.581 38.633 1.00 8.25 410 GLN A O 1
ATOM 3016 N N . GLN A 1 450 ? 23.027 15.172 38.968 1.00 7.63 412 GLN A N 1
ATOM 3017 C CA . GLN A 1 450 ? 23.032 14.574 40.327 1.00 7.92 412 GLN A CA 1
ATOM 3018 C C . GLN A 1 450 ? 23.248 15.649 41.405 1.00 9.03 412 GLN A C 1
ATOM 3019 O O . GLN A 1 450 ? 22.548 15.666 42.384 1.00 7.95 412 GLN A O 1
ATOM 3025 N N . GLN A 1 451 ? 24.218 16.554 41.205 1.00 9.88 413 GLN A N 1
ATOM 3026 C CA . GLN A 1 451 ? 24.567 17.474 42.257 1.00 11.20 413 GLN A CA 1
ATOM 3027 C C . GLN A 1 451 ? 23.481 18.529 42.484 1.00 11.30 413 GLN A C 1
ATOM 3028 O O . GLN A 1 451 ? 23.130 18.862 43.639 1.00 9.70 413 GLN A O 1
ATOM 3034 N N . LYS A 1 452 ? 22.926 19.051 41.379 1.00 9.34 414 LYS A N 1
ATOM 3035 C CA . LYS A 1 452 ? 21.908 20.076 41.481 1.00 9.94 414 LYS A CA 1
ATOM 3036 C C . LYS A 1 452 ? 20.569 19.567 41.955 1.00 9.96 414 LYS A C 1
ATOM 3037 O O . LYS A 1 452 ? 19.886 20.276 42.669 1.00 10.86 414 LYS A O 1
ATOM 3043 N N . ILE A 1 453 ? 20.202 18.366 41.568 1.00 9.14 415 ILE A N 1
ATOM 3044 C CA . ILE A 1 453 ? 18.922 17.826 42.007 1.00 9.16 415 ILE A CA 1
ATOM 3045 C C . ILE A 1 453 ? 19.069 17.186 43.406 1.00 9.93 415 ILE A C 1
ATOM 3046 O O . ILE A 1 453 ? 18.202 17.404 44.301 1.00 9.72 415 ILE A O 1
ATOM 3051 N N . ASN A 1 454 ? 20.116 16.388 43.587 1.00 8.41 416 ASN A N 1
ATOM 3052 C CA . ASN A 1 454 ? 20.170 15.569 44.793 1.00 9.23 416 ASN A CA 1
ATOM 3053 C C . ASN A 1 454 ? 21.347 16.010 45.701 1.00 10.89 416 ASN A C 1
ATOM 3054 O O . ASN A 1 454 ? 21.353 15.592 46.886 1.00 13.03 416 ASN A O 1
ATOM 3059 N N . ILE B 2 39 ? 39.639 0.544 69.653 1.00 14.27 25 ILE B N 1
ATOM 3060 C CA . ILE B 2 39 ? 38.232 0.990 69.399 1.00 15.08 25 ILE B CA 1
ATOM 3061 C C . ILE B 2 39 ? 37.345 -0.261 69.480 1.00 12.61 25 ILE B C 1
ATOM 3062 O O . ILE B 2 39 ? 37.755 -1.336 69.046 1.00 11.95 25 ILE B O 1
ATOM 3067 N N . THR B 2 40 ? 36.125 -0.096 70.016 1.00 13.55 26 THR B N 1
ATOM 3068 C CA . THR B 2 40 ? 35.170 -1.147 69.952 1.00 12.50 26 THR B CA 1
ATOM 3069 C C . THR B 2 40 ? 33.889 -0.634 69.244 1.00 12.16 26 THR B C 1
ATOM 3070 O O . THR B 2 40 ? 33.281 0.324 69.664 1.00 12.94 26 THR B O 1
ATOM 3074 N N . LEU B 2 41 ? 33.458 -1.355 68.190 1.00 9.74 27 LEU B N 1
ATOM 3075 C CA . LEU B 2 41 ? 32.230 -1.034 67.465 1.00 7.98 27 LEU B CA 1
ATOM 3076 C C . LEU B 2 41 ? 31.135 -1.939 67.953 1.00 7.53 27 LEU B C 1
ATOM 3077 O O . LEU B 2 41 ? 31.358 -3.114 68.197 1.00 7.82 27 LEU B O 1
ATOM 3082 N N . THR B 2 42 ? 29.912 -1.411 68.040 1.00 7.14 28 THR B N 1
ATOM 3083 C CA . THR B 2 42 ? 28.780 -2.289 68.307 1.00 7.02 28 THR B CA 1
ATOM 3084 C C . THR B 2 42 ? 28.041 -2.645 66.995 1.00 6.25 28 THR B C 1
ATOM 3085 O O . THR B 2 42 ? 27.997 -1.814 66.054 1.00 5.34 28 THR B O 1
ATOM 3089 N N . PHE B 2 43 ? 27.508 -3.858 66.945 1.00 5.85 29 PHE B N 1
ATOM 3090 C CA . PHE B 2 43 ? 26.820 -4.410 65.749 1.00 5.62 29 PHE B CA 1
ATOM 3091 C C . PHE B 2 43 ? 25.583 -5.155 66.192 1.00 5.66 29 PHE B C 1
ATOM 3092 O O . PHE B 2 43 ? 25.699 -6.087 66.990 1.00 6.04 29 PHE B O 1
ATOM 3100 N N . TRP B 2 44 ? 24.388 -4.735 65.736 1.00 5.09 30 TRP B N 1
ATOM 3101 C CA . TRP B 2 44 ? 23.163 -5.469 66.096 1.00 5.39 30 TRP B CA 1
ATOM 3102 C C . TRP B 2 44 ? 22.611 -6.265 64.940 1.00 5.71 30 TRP B C 1
ATOM 3103 O O . TRP B 2 44 ? 22.634 -5.776 63.790 1.00 5.73 30 TRP B O 1
ATOM 3114 N N . ASN B 2 45 ? 22.184 -7.486 65.216 1.00 5.15 31 ASN B N 1
ATOM 3115 C CA . ASN B 2 45 ? 21.594 -8.304 64.127 1.00 5.49 31 ASN B CA 1
ATOM 3116 C C . ASN B 2 45 ? 20.542 -9.269 64.704 1.00 5.84 31 ASN B C 1
ATOM 3117 O O . ASN B 2 45 ? 20.430 -9.414 65.933 1.00 6.52 31 ASN B O 1
ATOM 3122 N N . LEU B 2 46 ? 19.834 -9.991 63.852 1.00 5.78 32 LEU B N 1
ATOM 3123 C CA . LEU B 2 46 ? 18.766 -10.827 64.304 1.00 6.30 32 LEU B CA 1
ATOM 3124 C C . LEU B 2 46 ? 18.990 -12.280 64.080 1.00 6.44 32 LEU B C 1
ATOM 3125 O O . LEU B 2 46 ? 18.034 -13.092 64.126 1.00 6.98 32 LEU B O 1
ATOM 3130 N N . PHE B 2 47 ? 20.250 -12.683 63.777 1.00 6.28 33 PHE B N 1
ATOM 3131 C CA . PHE B 2 47 ? 20.514 -14.093 63.478 1.00 7.38 33 PHE B CA 1
ATOM 3132 C C . PHE B 2 47 ? 20.572 -14.906 64.760 1.00 8.46 33 PHE B C 1
ATOM 3133 O O . PHE B 2 47 ? 21.645 -15.239 65.259 1.00 7.05 33 PHE B O 1
ATOM 3141 N N . THR B 2 48 ? 19.384 -15.271 65.261 1.00 9.36 34 THR B N 1
ATOM 3142 C CA . THR B 2 48 ? 19.237 -15.981 66.537 1.00 9.98 34 THR B CA 1
ATOM 3143 C C . THR B 2 48 ? 19.295 -17.526 66.455 1.00 11.31 34 THR B C 1
ATOM 3144 O O . THR B 2 48 ? 19.712 -18.178 67.409 1.00 10.80 34 THR B O 1
ATOM 3148 N N . GLY B 2 49 ? 18.852 -18.105 65.343 1.00 11.69 35 GLY B N 1
ATOM 3149 C CA . GLY B 2 49 ? 18.842 -19.539 65.183 1.00 13.33 35 GLY B CA 1
ATOM 3150 C C . GLY B 2 49 ? 20.130 -20.152 64.680 1.00 12.77 35 GLY B C 1
ATOM 3151 O O . GLY B 2 49 ? 21.003 -19.474 64.185 1.00 12.47 35 GLY B O 1
ATOM 3152 N N . GLU B 2 50 ? 20.248 -21.458 64.827 1.00 12.69 36 GLU B N 1
ATOM 3153 C CA . GLU B 2 50 ? 21.411 -22.171 64.351 1.00 12.68 36 GLU B CA 1
ATOM 3154 C C . GLU B 2 50 ? 21.193 -22.723 62.935 1.00 12.61 36 GLU B C 1
ATOM 3155 O O . GLU B 2 50 ? 20.087 -23.064 62.584 1.00 13.69 36 GLU B O 1
ATOM 3161 N N . PRO B 2 51 ? 22.241 -22.791 62.114 1.00 11.46 37 PRO B N 1
ATOM 3162 C CA . PRO B 2 51 ? 23.618 -22.516 62.456 1.00 10.47 37 PRO B CA 1
ATOM 3163 C C . PRO B 2 51 ? 24.037 -21.065 62.265 1.00 10.37 37 PRO B C 1
ATOM 3164 O O . PRO B 2 51 ? 25.223 -20.749 62.411 1.00 9.61 37 PRO B O 1
ATOM 3168 N N . ALA B 2 52 ? 23.111 -20.189 61.893 1.00 8.95 38 ALA B N 1
ATOM 3169 C CA . ALA B 2 52 ? 23.510 -18.799 61.625 1.00 9.03 38 ALA B CA 1
ATOM 3170 C C . ALA B 2 52 ? 24.160 -18.130 62.846 1.00 8.71 38 ALA B C 1
ATOM 3171 O O . ALA B 2 52 ? 25.152 -17.420 62.717 1.00 9.04 38 ALA B O 1
ATOM 3173 N N . LYS B 2 53 ? 23.646 -18.398 64.049 1.00 8.82 39 LYS B N 1
ATOM 3174 C CA . LYS B 2 53 ? 24.151 -17.668 65.214 1.00 8.69 39 LYS B CA 1
ATOM 3175 C C . LYS B 2 53 ? 25.635 -18.007 65.337 1.00 9.16 39 LYS B C 1
ATOM 3176 O O . LYS B 2 53 ? 26.448 -17.106 65.609 1.00 9.15 39 LYS B O 1
ATOM 3182 N N . THR B 2 54 ? 25.972 -19.292 65.126 1.00 8.73 40 THR B N 1
ATOM 3183 C CA . THR B 2 54 ? 27.385 -19.732 65.282 1.00 9.77 40 THR B CA 1
ATOM 3184 C C . THR B 2 54 ? 28.245 -19.143 64.162 1.00 9.11 40 THR B C 1
ATOM 3185 O O . THR B 2 54 ? 29.362 -18.700 64.392 1.00 8.37 40 THR B O 1
ATOM 3189 N N . LYS B 2 55 ? 27.696 -19.178 62.931 1.00 9.01 41 LYS B N 1
ATOM 3190 C CA . LYS B 2 55 ? 28.390 -18.622 61.750 1.00 9.35 41 LYS B CA 1
ATOM 3191 C C . LYS B 2 55 ? 28.686 -17.135 61.884 1.00 8.94 41 LYS B C 1
ATOM 3192 O O . LYS B 2 55 ? 29.768 -16.688 61.545 1.00 7.20 41 LYS B O 1
ATOM 3198 N N . VAL B 2 56 ? 27.688 -16.361 62.312 1.00 7.53 42 VAL B N 1
ATOM 3199 C CA . VAL B 2 56 ? 27.905 -14.921 62.542 1.00 7.78 42 VAL B CA 1
ATOM 3200 C C . VAL B 2 56 ? 28.993 -14.652 63.600 1.00 7.98 42 VAL B C 1
ATOM 3201 O O . VAL B 2 56 ? 29.869 -13.776 63.449 1.00 8.63 42 VAL B O 1
ATOM 3205 N N . LYS B 2 57 ? 28.958 -15.402 64.703 1.00 8.16 43 LYS B N 1
ATOM 3206 C CA . LYS B 2 57 ? 29.965 -15.217 65.714 1.00 9.47 43 LYS B CA 1
ATOM 3207 C C . LYS B 2 57 ? 31.339 -15.472 65.097 1.00 9.57 43 LYS B C 1
ATOM 3208 O O . LYS B 2 57 ? 32.295 -14.758 65.429 1.00 9.90 43 LYS B O 1
ATOM 3214 N N . GLU B 2 58 ? 31.430 -16.468 64.212 1.00 10.27 44 GLU B N 1
ATOM 3215 C CA . GLU B 2 58 ? 32.741 -16.923 63.637 1.00 11.01 44 GLU B CA 1
ATOM 3216 C C . GLU B 2 58 ? 33.216 -15.838 62.712 1.00 10.18 44 GLU B C 1
ATOM 3217 O O . GLU B 2 58 ? 34.397 -15.535 62.668 1.00 9.81 44 GLU B O 1
ATOM 3223 N N . ILE B 2 59 ? 32.258 -15.205 62.044 1.00 9.10 45 ILE B N 1
ATOM 3224 C CA . ILE B 2 59 ? 32.590 -14.080 61.089 1.00 8.34 45 ILE B CA 1
ATOM 3225 C C . ILE B 2 59 ? 33.144 -12.946 61.917 1.00 8.48 45 ILE B C 1
ATOM 3226 O O . ILE B 2 59 ? 34.181 -12.325 61.536 1.00 7.74 45 ILE B O 1
ATOM 3231 N N . ILE B 2 60 ? 32.508 -12.647 63.050 1.00 7.55 46 ILE B N 1
ATOM 3232 C CA . ILE B 2 60 ? 33.004 -11.577 63.939 1.00 8.38 46 ILE B CA 1
ATOM 3233 C C . ILE B 2 60 ? 34.363 -11.964 64.587 1.00 8.28 46 ILE B C 1
ATOM 3234 O O . ILE B 2 60 ? 35.244 -11.099 64.756 1.00 8.61 46 ILE B O 1
ATOM 3239 N N . ASP B 2 61 ? 34.480 -13.228 64.973 1.00 8.03 47 ASP B N 1
ATOM 3240 C CA . ASP B 2 61 ? 35.724 -13.624 65.613 1.00 9.15 47 ASP B CA 1
ATOM 3241 C C . ASP B 2 61 ? 36.879 -13.415 64.615 1.00 8.96 47 ASP B C 1
ATOM 3242 O O . ASP B 2 61 ? 38.016 -13.092 65.041 1.00 9.59 47 ASP B O 1
ATOM 3247 N N . GLN B 2 62 ? 36.637 -13.695 63.358 1.00 8.60 48 GLN B N 1
ATOM 3248 C CA . GLN B 2 62 ? 37.702 -13.580 62.324 1.00 9.74 48 GLN B CA 1
ATOM 3249 C C . GLN B 2 62 ? 38.050 -12.106 62.118 1.00 8.96 48 GLN B C 1
ATOM 3250 O O . GLN B 2 62 ? 39.221 -11.748 62.053 1.00 8.81 48 GLN B O 1
ATOM 3256 N N . TRP B 2 63 ? 37.038 -11.230 62.078 1.00 8.34 49 TRP B N 1
ATOM 3257 C CA . TRP B 2 63 ? 37.321 -9.840 62.050 1.00 8.26 49 TRP B CA 1
ATOM 3258 C C . TRP B 2 63 ? 38.150 -9.390 63.201 1.00 8.41 49 TRP B C 1
ATOM 3259 O O . TRP B 2 63 ? 39.118 -8.542 63.040 1.00 7.78 49 TRP B O 1
ATOM 3270 N N . ASN B 2 64 ? 37.797 -9.865 64.397 1.00 8.17 50 ASN B N 1
ATOM 3271 C CA . ASN B 2 64 ? 38.451 -9.388 65.621 1.00 8.59 50 ASN B CA 1
ATOM 3272 C C . ASN B 2 64 ? 39.885 -9.815 65.677 1.00 9.49 50 ASN B C 1
ATOM 3273 O O . ASN B 2 64 ? 40.709 -9.080 66.253 1.00 10.30 50 ASN B O 1
ATOM 3278 N N . LYS B 2 65 ? 40.178 -10.980 65.080 1.00 9.91 51 LYS B N 1
ATOM 3279 C CA . LYS B 2 65 ? 41.574 -11.517 64.989 1.00 11.10 51 LYS B CA 1
ATOM 3280 C C . LYS B 2 65 ? 42.406 -10.707 64.009 1.00 10.92 51 LYS B C 1
ATOM 3281 O O . LYS B 2 65 ? 43.590 -10.468 64.230 1.00 11.60 51 LYS B O 1
ATOM 3287 N N . GLU B 2 66 ? 41.765 -10.292 62.920 1.00 11.35 52 GLU B N 1
ATOM 3288 C CA . GLU B 2 66 ? 42.433 -9.520 61.855 1.00 11.25 52 GLU B CA 1
ATOM 3289 C C . GLU B 2 66 ? 42.416 -8.036 62.050 1.00 10.27 52 GLU B C 1
ATOM 3290 O O . GLU B 2 66 ? 43.011 -7.328 61.267 1.00 11.46 52 GLU B O 1
ATOM 3296 N N . ASN B 2 67 ? 41.809 -7.545 63.126 1.00 9.20 53 ASN B N 1
ATOM 3297 C CA . ASN B 2 67 ? 41.738 -6.137 63.418 1.00 9.70 53 ASN B CA 1
ATOM 3298 C C . ASN B 2 67 ? 41.894 -5.883 64.920 1.00 11.16 53 ASN B C 1
ATOM 3299 O O . ASN B 2 67 ? 40.943 -5.469 65.596 1.00 11.47 53 ASN B O 1
ATOM 3304 N N . PRO B 2 68 ? 43.093 -6.170 65.458 1.00 11.89 54 PRO B N 1
ATOM 3305 C CA . PRO B 2 68 ? 43.271 -6.000 66.895 1.00 12.41 54 PRO B CA 1
ATOM 3306 C C . PRO B 2 68 ? 42.799 -4.679 67.475 1.00 11.68 54 PRO B C 1
ATOM 3307 O O . PRO B 2 68 ? 42.307 -4.684 68.603 1.00 12.75 54 PRO B O 1
ATOM 3311 N N . ASN B 2 69 ? 42.959 -3.567 66.759 1.00 13.16 55 ASN B N 1
ATOM 3312 C CA . ASN B 2 69 ? 42.560 -2.281 67.301 1.00 14.17 55 ASN B CA 1
ATOM 3313 C C . ASN B 2 69 ? 41.170 -1.792 66.961 1.00 12.86 55 ASN B C 1
ATOM 3314 O O . ASN B 2 69 ? 40.779 -0.624 67.273 1.00 13.58 55 ASN B O 1
ATOM 3319 N N . VAL B 2 70 ? 40.406 -2.648 66.293 1.00 12.36 56 VAL B N 1
ATOM 3320 C CA . VAL B 2 70 ? 39.024 -2.237 65.937 1.00 10.96 56 VAL B CA 1
ATOM 3321 C C . VAL B 2 70 ? 38.215 -3.494 66.181 1.00 10.12 56 VAL B C 1
ATOM 3322 O O . VAL B 2 70 ? 38.111 -4.335 65.304 1.00 12.84 56 VAL B O 1
ATOM 3326 N N . GLN B 2 71 ? 37.741 -3.676 67.396 1.00 9.12 57 GLN B N 1
ATOM 3327 C CA . GLN B 2 71 ? 36.996 -4.862 67.743 1.00 9.06 57 GLN B CA 1
ATOM 3328 C C . GLN B 2 71 ? 35.496 -4.619 67.477 1.00 9.26 57 GLN B C 1
ATOM 3329 O O . GLN B 2 71 ? 35.079 -3.444 67.372 1.00 11.44 57 GLN B O 1
ATOM 3335 N N . ILE B 2 72 ? 34.767 -5.719 67.268 1.00 8.18 58 ILE B N 1
ATOM 3336 C CA . ILE B 2 72 ? 33.328 -5.685 67.080 1.00 8.41 58 ILE B CA 1
ATOM 3337 C C . ILE B 2 72 ? 32.721 -6.479 68.242 1.00 7.58 58 ILE B C 1
ATOM 3338 O O . ILE B 2 72 ? 33.159 -7.570 68.511 1.00 7.45 58 ILE B O 1
ATOM 3343 N N . VAL B 2 73 ? 31.652 -5.931 68.848 1.00 7.81 59 VAL B N 1
ATOM 3344 C CA . VAL B 2 73 ? 30.832 -6.718 69.796 1.00 8.21 59 VAL B CA 1
ATOM 3345 C C . VAL B 2 73 ? 29.388 -6.688 69.304 1.00 7.59 59 VAL B C 1
ATOM 3346 O O . VAL B 2 73 ? 28.892 -5.616 68.940 1.00 6.53 59 VAL B O 1
ATOM 3350 N N . GLU B 2 74 ? 28.778 -7.858 69.220 1.00 7.18 60 GLU B N 1
ATOM 3351 C CA . GLU B 2 74 ? 27.414 -7.951 68.644 1.00 7.45 60 GLU B CA 1
ATOM 3352 C C . GLU B 2 74 ? 26.420 -8.145 69.728 1.00 7.74 60 GLU B C 1
ATOM 3353 O O . GLU B 2 74 ? 26.721 -8.662 70.822 1.00 7.55 60 GLU B O 1
ATOM 3359 N N . SER B 2 75 ? 25.189 -7.686 69.470 1.00 7.85 61 SER B N 1
ATOM 3360 C CA . SER B 2 75 ? 24.037 -8.050 70.330 1.00 8.54 61 SER B CA 1
ATOM 3361 C C . SER B 2 75 ? 22.979 -8.592 69.350 1.00 8.08 61 SER B C 1
ATOM 3362 O O . SER B 2 75 ? 22.617 -7.897 68.390 1.00 7.37 61 SER B O 1
ATOM 3365 N N . VAL B 2 76 ? 22.428 -9.738 69.680 1.00 7.81 62 VAL B N 1
ATOM 3366 C CA . VAL B 2 76 ? 21.533 -10.467 68.779 1.00 7.75 62 VAL B CA 1
ATOM 3367 C C . VAL B 2 76 ? 20.161 -10.514 69.385 1.00 7.37 62 VAL B C 1
ATOM 3368 O O . VAL B 2 76 ? 19.990 -10.924 70.553 1.00 8.37 62 VAL B O 1
ATOM 3372 N N . THR B 2 77 ? 19.172 -10.176 68.568 1.00 6.87 63 THR B N 1
ATOM 3373 C CA . THR B 2 77 ? 17.746 -10.082 69.088 1.00 6.17 63 THR B CA 1
ATOM 3374 C C . THR B 2 77 ? 16.825 -10.733 68.059 1.00 6.64 63 THR B C 1
ATOM 3375 O O . THR B 2 77 ? 16.973 -10.489 66.846 1.00 6.28 63 THR B O 1
ATOM 3379 N N . GLU B 2 78 ? 15.936 -11.608 68.553 1.00 6.47 64 GLU B N 1
ATOM 3380 C CA . GLU B 2 78 ? 14.968 -12.306 67.698 1.00 6.73 64 GLU B CA 1
ATOM 3381 C C . GLU B 2 78 ? 14.273 -11.285 66.785 1.00 6.05 64 GLU B C 1
ATOM 3382 O O . GLU B 2 78 ? 13.820 -10.222 67.222 1.00 5.75 64 GLU B O 1
ATOM 3388 N N . ASN B 2 79 ? 14.069 -11.682 65.531 1.00 5.68 65 ASN B N 1
ATOM 3389 C CA . ASN B 2 79 ? 13.394 -10.859 64.491 1.00 5.70 65 ASN B CA 1
ATOM 3390 C C . ASN B 2 79 ? 12.322 -9.859 64.969 1.00 5.78 65 ASN B C 1
ATOM 3391 O O . ASN B 2 79 ? 12.477 -8.672 64.823 1.00 6.10 65 ASN B O 1
ATOM 3396 N N . ASP B 2 80 ? 11.220 -10.321 65.511 1.00 6.38 66 ASP B N 1
ATOM 3397 C CA . ASP B 2 80 ? 10.146 -9.349 65.791 1.00 7.04 66 ASP B CA 1
ATOM 3398 C C . ASP B 2 80 ? 10.487 -8.398 66.961 1.00 6.78 66 ASP B C 1
ATOM 3399 O O . ASP B 2 80 ? 10.082 -7.221 66.963 1.00 7.45 66 ASP B O 1
ATOM 3404 N N . ALA B 2 81 ? 11.259 -8.905 67.911 1.00 6.13 67 ALA B N 1
ATOM 3405 C CA . ALA B 2 81 ? 11.731 -8.069 68.998 1.00 6.36 67 ALA B CA 1
ATOM 3406 C C . ALA B 2 81 ? 12.786 -7.064 68.476 1.00 6.24 67 ALA B C 1
ATOM 3407 O O . ALA B 2 81 ? 12.844 -5.932 68.961 1.00 6.11 67 ALA B O 1
ATOM 3409 N N . TYR B 2 82 ? 13.523 -7.464 67.442 1.00 5.71 68 TYR B N 1
ATOM 3410 C CA . TYR B 2 82 ? 14.587 -6.663 66.862 1.00 5.45 68 TYR B CA 1
ATOM 3411 C C . TYR B 2 82 ? 13.999 -5.390 66.214 1.00 5.74 68 TYR B C 1
ATOM 3412 O O . TYR B 2 82 ? 14.512 -4.289 66.398 1.00 4.83 68 TYR B O 1
ATOM 3421 N N . LYS B 2 83 ? 12.851 -5.544 65.573 1.00 6.23 69 LYS B N 1
ATOM 3422 C CA . LYS B 2 83 ? 12.167 -4.385 64.978 1.00 6.57 69 LYS B CA 1
ATOM 3423 C C . LYS B 2 83 ? 11.892 -3.332 66.021 1.00 7.30 69 LYS B C 1
ATOM 3424 O O . LYS B 2 83 ? 12.180 -2.102 65.834 1.00 7.64 69 LYS B O 1
ATOM 3430 N N . THR B 2 84 ? 11.352 -3.790 67.136 1.00 7.49 70 THR B N 1
ATOM 3431 C CA . THR B 2 84 ? 11.064 -2.900 68.251 1.00 8.14 70 THR B CA 1
ATOM 3432 C C . THR B 2 84 ? 12.330 -2.226 68.745 1.00 7.48 70 THR B C 1
ATOM 3433 O O . THR B 2 84 ? 12.377 -0.977 69.009 1.00 8.15 70 THR B O 1
ATOM 3437 N N . LYS B 2 85 ? 13.324 -3.050 68.926 1.00 6.41 71 LYS B N 1
ATOM 3438 C CA . LYS B 2 85 ? 14.591 -2.566 69.552 1.00 6.81 71 LYS B CA 1
ATOM 3439 C C . LYS B 2 85 ? 15.244 -1.491 68.665 1.00 6.84 71 LYS B C 1
ATOM 3440 O O . LYS B 2 85 ? 15.657 -0.415 69.179 1.00 7.13 71 LYS B O 1
ATOM 3446 N N . ILE B 2 86 ? 15.344 -1.790 67.366 1.00 6.55 72 ILE B N 1
ATOM 3447 C CA . ILE B 2 86 ? 16.121 -0.870 66.461 1.00 7.10 72 ILE B CA 1
ATOM 3448 C C . ILE B 2 86 ? 15.397 0.429 66.238 1.00 7.94 72 ILE B C 1
ATOM 3449 O O . ILE B 2 86 ? 16.023 1.513 66.226 1.00 8.23 72 ILE B O 1
ATOM 3454 N N . LYS B 2 87 ? 14.065 0.347 66.118 1.00 7.92 73 LYS B N 1
ATOM 3455 C CA . LYS B 2 87 ? 13.298 1.600 65.965 1.00 9.46 73 LYS B CA 1
ATOM 3456 C C . LYS B 2 87 ? 13.439 2.510 67.167 1.00 9.65 73 LYS B C 1
ATOM 3457 O O . LYS B 2 87 ? 13.585 3.753 66.962 1.00 10.07 73 LYS B O 1
ATOM 3463 N N . ALA B 2 88 ? 13.339 1.946 68.373 1.00 8.64 74 ALA B N 1
ATOM 3464 C CA . ALA B 2 88 ? 13.431 2.752 69.623 1.00 9.86 74 ALA B CA 1
ATOM 3465 C C . ALA B 2 88 ? 14.823 3.350 69.755 1.00 9.43 74 ALA B C 1
ATOM 3466 O O . ALA B 2 88 ? 14.998 4.510 70.162 1.00 9.97 74 ALA B O 1
ATOM 3468 N N . ALA B 2 89 ? 15.823 2.548 69.465 1.00 8.55 75 ALA B N 1
ATOM 3469 C CA . ALA B 2 89 ? 17.209 2.993 69.596 1.00 8.32 75 ALA B CA 1
ATOM 3470 C C . ALA B 2 89 ? 17.551 4.143 68.660 1.00 8.25 75 ALA B C 1
ATOM 3471 O O . ALA B 2 89 ? 18.182 5.120 69.061 1.00 7.77 75 ALA B O 1
ATOM 3473 N N . ILE B 2 90 ? 17.162 3.995 67.416 1.00 9.11 76 ILE B N 1
ATOM 3474 C CA . ILE B 2 90 ? 17.361 5.064 66.410 1.00 9.87 76 ILE B CA 1
ATOM 3475 C C . ILE B 2 90 ? 16.695 6.320 66.852 1.00 10.75 76 ILE B C 1
ATOM 3476 O O . ILE B 2 90 ? 17.344 7.385 66.866 1.00 11.60 76 ILE B O 1
ATOM 3481 N N . ALA B 2 91 ? 15.451 6.194 67.291 1.00 10.80 77 ALA B N 1
ATOM 3482 C CA . ALA B 2 91 ? 14.705 7.361 67.792 1.00 14.71 77 ALA B CA 1
ATOM 3483 C C . ALA B 2 91 ? 15.336 8.053 68.997 1.00 13.03 77 ALA B C 1
ATOM 3484 O O . ALA B 2 91 ? 15.331 9.317 69.061 1.00 15.49 77 ALA B O 1
ATOM 3486 N N . ALA B 2 92 ? 15.946 7.266 69.881 1.00 12.84 78 ALA B N 1
ATOM 3487 C CA . ALA B 2 92 ? 16.496 7.752 71.122 1.00 15.22 78 ALA B CA 1
ATOM 3488 C C . ALA B 2 92 ? 17.969 8.108 70.996 1.00 14.61 78 ALA B C 1
ATOM 3489 O O . ALA B 2 92 ? 18.615 8.322 71.991 1.00 15.09 78 ALA B O 1
ATOM 3491 N N . ASN B 2 93 ? 18.499 8.123 69.768 1.00 14.81 79 ASN B N 1
ATOM 3492 C CA . ASN B 2 93 ? 19.918 8.298 69.517 1.00 16.20 79 ASN B CA 1
ATOM 3493 C C . ASN B 2 93 ? 20.848 7.359 70.297 1.00 16.51 79 ASN B C 1
ATOM 3494 O O . ASN B 2 93 ? 21.892 7.780 70.790 1.00 18.13 79 ASN B O 1
ATOM 3499 N N . GLU B 2 94 ? 20.513 6.072 70.357 1.00 14.82 80 GLU B N 1
ATOM 3500 C CA . GLU B 2 94 ? 21.289 5.086 71.095 1.00 15.51 80 GLU B CA 1
ATOM 3501 C C . GLU B 2 94 ? 21.497 3.849 70.264 1.00 12.07 80 GLU B C 1
ATOM 3502 O O . GLU B 2 94 ? 21.561 2.725 70.778 1.00 11.65 80 GLU B O 1
ATOM 3508 N N . ALA B 2 95 ? 21.509 4.076 68.972 1.00 11.63 81 ALA B N 1
ATOM 3509 C CA . ALA B 2 95 ? 21.647 2.995 68.002 1.00 9.25 81 ALA B CA 1
ATOM 3510 C C . ALA B 2 95 ? 23.139 2.566 67.993 1.00 8.13 81 ALA B C 1
ATOM 3511 O O . ALA B 2 95 ? 24.043 3.365 68.330 1.00 7.97 81 ALA B O 1
ATOM 3513 N N . PRO B 2 96 ? 23.432 1.342 67.563 1.00 7.55 82 PRO B N 1
ATOM 3514 C CA . PRO B 2 96 ? 24.786 0.890 67.473 1.00 7.15 82 PRO B CA 1
ATOM 3515 C C . PRO B 2 96 ? 25.539 1.490 66.277 1.00 7.16 82 PRO B C 1
ATOM 3516 O O . PRO B 2 96 ? 24.943 2.161 65.389 1.00 6.83 82 PRO B O 1
ATOM 3520 N N . ASP B 2 97 ? 26.849 1.252 66.229 1.00 6.59 83 ASP B N 1
ATOM 3521 C CA . ASP B 2 97 ? 27.631 1.745 65.077 1.00 6.58 83 ASP B CA 1
ATOM 3522 C C . ASP B 2 97 ? 27.112 1.072 63.782 1.00 6.25 83 ASP B C 1
ATOM 3523 O O . ASP B 2 97 ? 26.994 1.759 62.733 1.00 6.65 83 ASP B O 1
ATOM 3528 N N . ILE B 2 98 ? 26.766 -0.192 63.857 1.00 5.25 84 ILE B N 1
ATOM 3529 C CA . ILE B 2 98 ? 26.319 -0.925 62.633 1.00 5.09 84 ILE B CA 1
ATOM 3530 C C . ILE B 2 98 ? 25.081 -1.715 62.990 1.00 5.22 84 ILE B C 1
ATOM 3531 O O . ILE B 2 98 ? 25.067 -2.395 64.003 1.00 4.98 84 ILE B O 1
ATOM 3536 N N . PHE B 2 99 ? 24.065 -1.646 62.138 1.00 5.37 85 PHE B N 1
ATOM 3537 C CA . PHE B 2 99 ? 22.820 -2.397 62.425 1.00 5.58 85 PHE B CA 1
ATOM 3538 C C . PHE B 2 99 ? 22.238 -2.984 61.186 1.00 5.85 85 PHE B C 1
ATOM 3539 O O . PHE B 2 99 ? 22.206 -2.353 60.132 1.00 5.49 85 PHE B O 1
ATOM 3547 N N . GLN B 2 100 ? 21.702 -4.190 61.373 1.00 5.31 86 GLN B N 1
ATOM 3548 C CA . GLN B 2 100 ? 20.991 -4.874 60.311 1.00 5.13 86 GLN B CA 1
ATOM 3549 C C . GLN B 2 100 ? 19.620 -4.168 60.111 1.00 5.28 86 GLN B C 1
ATOM 3550 O O . GLN B 2 100 ? 19.022 -3.659 61.079 1.00 5.45 86 GLN B O 1
ATOM 3556 N N . THR B 2 101 ? 19.138 -4.110 58.874 1.00 4.50 87 THR B N 1
ATOM 3557 C CA . THR B 2 101 ? 17.833 -3.518 58.683 1.00 4.43 87 THR B CA 1
ATOM 3558 C C . THR B 2 101 ? 17.207 -4.106 57.441 1.00 4.56 87 THR B C 1
ATOM 3559 O O . THR B 2 101 ? 17.779 -4.925 56.738 1.00 4.04 87 THR B O 1
ATOM 3563 N N . TRP B 2 102 ? 15.978 -3.639 57.178 1.00 4.56 88 TRP B N 1
ATOM 3564 C CA . TRP B 2 102 ? 15.327 -3.929 55.896 1.00 4.94 88 TRP B CA 1
ATOM 3565 C C . TRP B 2 102 ? 15.269 -2.641 55.108 1.00 5.39 88 TRP B C 1
ATOM 3566 O O . TRP B 2 102 ? 14.809 -1.619 55.626 1.00 4.90 88 TRP B O 1
ATOM 3577 N N . ALA B 2 103 ? 15.791 -2.693 53.876 1.00 6.07 89 ALA B N 1
ATOM 3578 C CA . ALA B 2 103 ? 15.888 -1.494 53.003 1.00 7.99 89 ALA B CA 1
ATOM 3579 C C . ALA B 2 103 ? 14.549 -1.174 52.409 1.00 9.11 89 ALA B C 1
ATOM 3580 O O . ALA B 2 103 ? 13.662 -2.042 52.385 1.00 10.83 89 ALA B O 1
ATOM 3582 N N . GLY B 2 104 ? 14.379 0.072 51.933 1.00 10.48 90 GLY B N 1
ATOM 3583 C CA . GLY B 2 104 ? 13.057 0.592 51.546 1.00 9.21 90 GLY B CA 1
ATOM 3584 C C . GLY B 2 104 ? 12.271 1.273 52.634 1.00 9.00 90 GLY B C 1
ATOM 3585 O O . GLY B 2 104 ? 12.807 2.079 53.442 1.00 8.50 90 GLY B O 1
ATOM 3586 N N . GLY B 2 105 ? 10.983 0.955 52.693 1.00 7.96 91 GLY B N 1
ATOM 3587 C CA . GLY B 2 105 ? 10.106 1.646 53.586 1.00 7.52 91 GLY B CA 1
ATOM 3588 C C . GLY B 2 105 ? 10.435 1.582 55.057 1.00 7.86 91 GLY B C 1
ATOM 3589 O O . GLY B 2 105 ? 10.323 2.569 55.784 1.00 8.49 91 GLY B O 1
ATOM 3590 N N . PHE B 2 106 ? 10.909 0.414 55.488 1.00 7.43 92 PHE B N 1
ATOM 3591 C CA . PHE B 2 106 ? 11.268 0.231 56.886 1.00 7.65 92 PHE B CA 1
ATOM 3592 C C . PHE B 2 106 ? 12.315 1.204 57.349 1.00 8.00 92 PHE B C 1
ATOM 3593 O O . PHE B 2 106 ? 12.207 1.773 58.469 1.00 8.15 92 PHE B O 1
ATOM 3601 N N . SER B 2 107 ? 13.325 1.432 56.499 1.00 7.47 93 SER B N 1
ATOM 3602 C CA . SER B 2 107 ? 14.432 2.277 56.901 1.00 7.67 93 SER B CA 1
ATOM 3603 C C . SER B 2 107 ? 14.248 3.739 56.507 1.00 8.20 93 SER B C 1
ATOM 3604 O O . SER B 2 107 ? 14.996 4.631 56.987 1.00 7.20 93 SER B O 1
ATOM 3607 N N . GLN B 2 108 ? 13.271 4.019 55.660 1.00 8.62 94 GLN B N 1
ATOM 3608 C CA . GLN B 2 108 ? 13.087 5.410 55.212 1.00 9.84 94 GLN B CA 1
ATOM 3609 C C . GLN B 2 108 ? 13.011 6.457 56.378 1.00 9.50 94 GLN B C 1
ATOM 3610 O O . GLN B 2 108 ? 13.627 7.516 56.278 1.00 9.79 94 GLN B O 1
ATOM 3616 N N . PRO B 2 109 ? 12.221 6.198 57.453 1.00 9.84 95 PRO B N 1
ATOM 3617 C CA . PRO B 2 109 ? 12.135 7.171 58.546 1.00 9.18 95 PRO B CA 1
ATOM 3618 C C . PRO B 2 109 ? 13.507 7.430 59.166 1.00 8.41 95 PRO B C 1
ATOM 3619 O O . PRO B 2 109 ? 13.801 8.590 59.571 1.00 8.05 95 PRO B O 1
ATOM 3623 N N . PHE B 2 110 ? 14.345 6.375 59.279 1.00 7.68 96 PHE B N 1
ATOM 3624 C CA . PHE B 2 110 ? 15.671 6.556 59.895 1.00 7.92 96 PHE B CA 1
ATOM 3625 C C . PHE B 2 110 ? 16.503 7.544 59.055 1.00 8.14 96 PHE B C 1
ATOM 3626 O O . PHE B 2 110 ? 17.214 8.462 59.588 1.00 7.93 96 PHE B O 1
ATOM 3634 N N . VAL B 2 111 ? 16.462 7.326 57.740 1.00 7.63 97 VAL B N 1
ATOM 3635 C CA . VAL B 2 111 ? 17.207 8.154 56.744 1.00 7.38 97 VAL B CA 1
ATOM 3636 C C . VAL B 2 111 ? 16.680 9.574 56.737 1.00 8.41 97 VAL B C 1
ATOM 3637 O O . VAL B 2 111 ? 17.462 10.491 56.826 1.00 8.25 97 VAL B O 1
ATOM 3641 N N . GLU B 2 112 ? 15.362 9.724 56.772 1.00 9.03 98 GLU B N 1
ATOM 3642 C CA . GLU B 2 112 ? 14.743 11.058 56.717 1.00 11.80 98 GLU B CA 1
ATOM 3643 C C . GLU B 2 112 ? 15.036 11.868 57.987 1.00 11.91 98 GLU B C 1
ATOM 3644 O O . GLU B 2 112 ? 15.221 13.096 57.931 1.00 11.76 98 GLU B O 1
ATOM 3650 N N . ALA B 2 113 ? 15.170 11.180 59.102 1.00 11.06 99 ALA B N 1
ATOM 3651 C CA . ALA B 2 113 ? 15.461 11.842 60.381 1.00 12.38 99 ALA B CA 1
ATOM 3652 C C . ALA B 2 113 ? 16.956 12.166 60.538 1.00 11.33 99 ALA B C 1
ATOM 3653 O O . ALA B 2 113 ? 17.384 12.593 61.587 1.00 12.17 99 ALA B O 1
ATOM 3655 N N . GLY B 2 114 ? 17.788 11.877 59.541 1.00 11.42 100 GLY B N 1
ATOM 3656 C CA . GLY B 2 114 ? 19.212 12.174 59.674 1.00 10.43 100 GLY B CA 1
ATOM 3657 C C . GLY B 2 114 ? 19.958 11.213 60.546 1.00 11.04 100 GLY B C 1
ATOM 3658 O O . GLY B 2 114 ? 21.025 11.562 61.005 1.00 10.02 100 GLY B O 1
ATOM 3659 N N . LYS B 2 115 ? 19.399 10.004 60.791 1.00 9.31 101 LYS B N 1
ATOM 3660 C CA . LYS B 2 115 ? 20.073 9.087 61.743 1.00 9.25 101 LYS B CA 1
ATOM 3661 C C . LYS B 2 115 ? 21.063 8.083 61.095 1.00 8.36 101 LYS B C 1
ATOM 3662 O O . LYS B 2 115 ? 21.657 7.286 61.795 1.00 7.67 101 LYS B O 1
ATOM 3668 N N . VAL B 2 116 ? 21.174 8.115 59.771 1.00 6.94 102 VAL B N 1
ATOM 3669 C CA . VAL B 2 116 ? 21.964 7.177 59.015 1.00 6.68 102 VAL B CA 1
ATOM 3670 C C . VAL B 2 116 ? 23.054 7.859 58.208 1.00 6.96 102 VAL B C 1
ATOM 3671 O O . VAL B 2 116 ? 22.803 8.809 57.438 1.00 7.14 102 VAL B O 1
ATOM 3675 N N . LEU B 2 117 ? 24.266 7.305 58.321 1.00 6.64 103 LEU B N 1
ATOM 3676 C CA . LEU B 2 117 ? 25.421 7.870 57.579 1.00 6.74 103 LEU B CA 1
ATOM 3677 C C . LEU B 2 117 ? 25.247 7.633 56.076 1.00 7.39 103 LEU B C 1
ATOM 3678 O O . LEU B 2 117 ? 24.960 6.482 55.623 1.00 6.98 103 LEU B O 1
ATOM 3683 N N . GLN B 2 118 ? 25.406 8.707 55.306 1.00 7.13 104 GLN B N 1
ATOM 3684 C CA . GLN B 2 118 ? 25.442 8.583 53.865 1.00 7.62 104 GLN B CA 1
ATOM 3685 C C . GLN B 2 118 ? 26.721 7.853 53.441 1.00 7.92 104 GLN B C 1
ATOM 3686 O O . GLN B 2 118 ? 27.836 8.150 53.913 1.00 8.57 104 GLN B O 1
ATOM 3692 N N . LEU B 2 119 ? 26.610 6.937 52.468 1.00 7.62 105 LEU B N 1
ATOM 3693 C CA . LEU B 2 119 ? 27.766 6.083 52.141 1.00 8.43 105 LEU B CA 1
ATOM 3694 C C . LEU B 2 119 ? 28.374 6.298 50.743 1.00 8.28 105 LEU B C 1
ATOM 3695 O O . LEU B 2 119 ? 29.330 5.648 50.379 1.00 8.86 105 LEU B O 1
ATOM 3700 N N . ASP B 2 120 ? 27.843 7.229 49.951 1.00 9.18 106 ASP B N 1
ATOM 3701 C CA . ASP B 2 120 ? 28.404 7.460 48.598 1.00 9.68 106 ASP B CA 1
ATOM 3702 C C . ASP B 2 120 ? 29.964 7.689 48.587 1.00 10.06 106 ASP B C 1
ATOM 3703 O O . ASP B 2 120 ? 30.721 7.104 47.754 1.00 10.92 106 ASP B O 1
ATOM 3708 N N . SER B 2 121 ? 30.440 8.436 49.538 1.00 10.11 107 SER B N 1
ATOM 3709 C CA . SER B 2 121 ? 31.905 8.774 49.575 1.00 11.41 107 SER B CA 1
ATOM 3710 C C . SER B 2 121 ? 32.736 7.553 49.872 1.00 11.30 107 SER B C 1
ATOM 3711 O O . SER B 2 121 ? 33.945 7.555 49.646 1.00 12.84 107 SER B O 1
ATOM 3714 N N . TYR B 2 122 ? 32.113 6.492 50.408 1.00 10.17 108 TYR B N 1
ATOM 3715 C CA . TYR B 2 122 ? 32.853 5.295 50.727 1.00 10.17 108 TYR B CA 1
ATOM 3716 C C . TYR B 2 122 ? 32.635 4.231 49.657 1.00 10.16 108 TYR B C 1
ATOM 3717 O O . TYR B 2 122 ? 33.031 3.091 49.850 1.00 10.67 108 TYR B O 1
ATOM 3726 N N . LEU B 2 123 ? 31.972 4.576 48.544 1.00 9.18 109 LEU B N 1
ATOM 3727 C CA . LEU B 2 123 ? 31.676 3.588 47.531 1.00 9.54 109 LEU B CA 1
ATOM 3728 C C . LEU B 2 123 ? 32.286 3.908 46.193 1.00 10.95 109 LEU B C 1
ATOM 3729 O O . LEU B 2 123 ? 31.778 3.480 45.143 1.00 10.59 109 LEU B O 1
ATOM 3734 N N . ASN B 2 124 ? 33.438 4.554 46.279 1.00 12.15 110 ASN B N 1
ATOM 3735 C CA . ASN B 2 124 ? 34.255 4.927 45.090 1.00 13.66 110 ASN B CA 1
ATOM 3736 C C . ASN B 2 124 ? 35.532 4.095 45.093 1.00 15.18 110 ASN B C 1
ATOM 3737 O O . ASN B 2 124 ? 36.536 4.416 44.376 1.00 14.98 110 ASN B O 1
ATOM 3742 N N . ASP B 2 125 ? 35.487 2.973 45.817 1.00 15.72 111 ASP B N 1
ATOM 3743 C CA . ASP B 2 125 ? 36.624 2.086 45.940 1.00 14.08 111 ASP B CA 1
ATOM 3744 C C . ASP B 2 125 ? 36.437 0.748 45.264 1.00 13.79 111 ASP B C 1
ATOM 3745 O O . ASP B 2 125 ? 37.187 -0.212 45.546 1.00 13.37 111 ASP B O 1
ATOM 3750 N N . GLY B 2 126 ? 35.460 0.637 44.385 1.00 12.73 112 GLY B N 1
ATOM 3751 C CA . GLY B 2 126 ? 35.272 -0.633 43.648 1.00 13.84 112 GLY B CA 1
ATOM 3752 C C . GLY B 2 126 ? 34.266 -1.560 44.367 1.00 12.90 112 GLY B C 1
ATOM 3753 O O . GLY B 2 126 ? 34.029 -2.672 43.927 1.00 13.52 112 GLY B O 1
ATOM 3754 N N . THR B 2 127 ? 33.750 -1.126 45.510 1.00 11.55 113 THR B N 1
ATOM 3755 C CA . THR B 2 127 ? 32.863 -2.000 46.297 1.00 11.60 113 THR B CA 1
ATOM 3756 C C . THR B 2 127 ? 31.660 -2.404 45.463 1.00 11.17 113 THR B C 1
ATOM 3757 O O . THR B 2 127 ? 31.237 -3.567 45.485 1.00 11.25 113 THR B O 1
ATOM 3761 N N . LYS B 2 128 ? 31.091 -1.446 44.727 1.00 10.75 114 LYS B N 1
ATOM 3762 C CA . LYS B 2 128 ? 29.830 -1.728 44.011 1.00 12.44 114 LYS B CA 1
ATOM 3763 C C . LYS B 2 128 ? 29.911 -2.861 43.039 1.00 12.57 114 LYS B C 1
ATOM 3764 O O . LYS B 2 128 ? 28.969 -3.625 42.872 1.00 12.29 114 LYS B O 1
ATOM 3770 N N . ASP B 2 129 ? 31.074 -3.003 42.406 1.00 13.44 115 ASP B N 1
ATOM 3771 C CA . ASP B 2 129 ? 31.317 -4.045 41.425 1.00 14.87 115 ASP B CA 1
ATOM 3772 C C . ASP B 2 129 ? 31.404 -5.438 42.042 1.00 13.45 115 ASP B C 1
ATOM 3773 O O . ASP B 2 129 ? 31.429 -6.459 41.302 1.00 13.28 115 ASP B O 1
ATOM 3778 N N . GLN B 2 130 ? 31.511 -5.492 43.366 1.00 11.35 116 GLN B N 1
ATOM 3779 C CA . GLN B 2 130 ? 31.501 -6.766 44.082 1.00 10.73 116 GLN B CA 1
ATOM 3780 C C . GLN B 2 130 ? 30.094 -7.288 44.427 1.00 10.45 116 GLN B C 1
ATOM 3781 O O . GLN B 2 130 ? 29.947 -8.418 44.925 1.00 10.01 116 GLN B O 1
ATOM 3787 N N . LEU B 2 131 ? 29.087 -6.464 44.238 1.00 9.88 117 LEU B N 1
ATOM 3788 C CA . LEU B 2 131 ? 27.678 -6.942 44.415 1.00 10.33 117 LEU B CA 1
ATOM 3789 C C . LEU B 2 131 ? 27.005 -7.159 43.107 1.00 10.91 117 LEU B C 1
ATOM 3790 O O . LEU B 2 131 ? 27.418 -6.581 42.069 1.00 11.76 117 LEU B O 1
ATOM 3795 N N . LEU B 2 132 ? 25.898 -7.889 43.141 1.00 11.00 118 LEU B N 1
ATOM 3796 C CA . LEU B 2 132 ? 25.088 -8.174 41.929 1.00 12.68 118 LEU B CA 1
ATOM 3797 C C . LEU B 2 132 ? 24.453 -6.830 41.456 1.00 13.44 118 LEU B C 1
ATOM 3798 O O . LEU B 2 132 ? 24.208 -5.923 42.229 1.00 12.27 118 LEU B O 1
ATOM 3803 N N . PRO B 2 133 ? 24.160 -6.726 40.165 1.00 14.61 119 PRO B N 1
ATOM 3804 C CA . PRO B 2 133 ? 23.598 -5.509 39.582 1.00 14.99 119 PRO B CA 1
ATOM 3805 C C . PRO B 2 133 ? 22.276 -5.130 40.275 1.00 14.78 119 PRO B C 1
ATOM 3806 O O . PRO B 2 133 ? 21.494 -6.016 40.595 1.00 17.16 119 PRO B O 1
ATOM 3810 N N . GLY B 2 134 ? 22.023 -3.848 40.490 1.00 15.09 120 GLY B N 1
ATOM 3811 C CA . GLY B 2 134 ? 20.767 -3.422 41.072 1.00 12.99 120 GLY B CA 1
ATOM 3812 C C . GLY B 2 134 ? 20.707 -3.522 42.595 1.00 12.02 120 GLY B C 1
ATOM 3813 O O . GLY B 2 134 ? 19.679 -3.104 43.196 1.00 14.35 120 GLY B O 1
ATOM 3814 N N . SER B 2 135 ? 21.822 -3.967 43.229 1.00 9.98 121 SER B N 1
ATOM 3815 C CA . SER B 2 135 ? 21.779 -4.247 44.687 1.00 9.57 121 SER B CA 1
ATOM 3816 C C . SER B 2 135 ? 21.465 -3.037 45.553 1.00 9.23 121 SER B C 1
ATOM 3817 O O . SER B 2 135 ? 20.899 -3.204 46.625 1.00 9.21 121 SER B O 1
ATOM 3820 N N . PHE B 2 136 ? 21.838 -1.843 45.090 1.00 9.79 122 PHE B N 1
ATOM 3821 C CA . PHE B 2 136 ? 21.745 -0.643 45.900 1.00 9.88 122 PHE B CA 1
ATOM 3822 C C . PHE B 2 136 ? 20.460 0.139 45.794 1.00 10.44 122 PHE B C 1
ATOM 3823 O O . PHE B 2 136 ? 20.235 1.030 46.568 1.00 10.08 122 PHE B O 1
ATOM 3831 N N . ASP B 2 137 ? 19.600 -0.211 44.857 1.00 12.12 123 ASP B N 1
ATOM 3832 C CA . ASP B 2 137 ? 18.393 0.573 44.631 1.00 12.81 123 ASP B CA 1
ATOM 3833 C C . ASP B 2 137 ? 17.594 0.789 45.929 1.00 11.71 123 ASP B C 1
ATOM 3834 O O . ASP B 2 137 ? 17.212 1.924 46.265 1.00 11.32 123 ASP B O 1
ATOM 3839 N N . ASN B 2 138 ? 17.385 -0.272 46.737 1.00 10.61 124 ASN B N 1
ATOM 3840 C CA . ASN B 2 138 ? 16.515 -0.064 47.850 1.00 10.54 124 ASN B CA 1
ATOM 3841 C C . ASN B 2 138 ? 17.168 0.665 49.050 1.00 10.02 124 ASN B C 1
ATOM 3842 O O . ASN B 2 138 ? 16.482 1.052 49.941 1.00 10.96 124 ASN B O 1
ATOM 3847 N N . VAL B 2 139 ? 18.466 0.800 49.054 1.00 8.82 125 VAL B N 1
ATOM 3848 C CA . VAL B 2 139 ? 19.125 1.591 50.084 1.00 8.73 125 VAL B CA 1
ATOM 3849 C C . VAL B 2 139 ? 19.473 3.013 49.600 1.00 8.29 125 VAL B C 1
ATOM 3850 O O . VAL B 2 139 ? 20.170 3.756 50.300 1.00 8.95 125 VAL B O 1
ATOM 3854 N N . THR B 2 140 ? 18.933 3.397 48.457 1.00 8.14 126 THR B N 1
ATOM 3855 C CA . THR B 2 140 ? 19.146 4.714 47.883 1.00 8.01 126 THR B CA 1
ATOM 3856 C C . THR B 2 140 ? 17.871 5.563 48.140 1.00 7.87 126 THR B C 1
ATOM 3857 O O . THR B 2 140 ? 16.734 5.099 47.843 1.00 8.04 126 THR B O 1
ATOM 3861 N N . TYR B 2 141 ? 18.054 6.745 48.743 1.00 7.38 127 TYR B N 1
ATOM 3862 C CA . TYR B 2 141 ? 16.951 7.659 49.059 1.00 8.65 127 TYR B CA 1
ATOM 3863 C C . TYR B 2 141 ? 17.385 9.073 48.650 1.00 9.60 127 TYR B C 1
ATOM 3864 O O . TYR B 2 141 ? 18.518 9.501 48.940 1.00 9.22 127 TYR B O 1
ATOM 3873 N N . ASN B 2 142 ? 16.485 9.789 47.970 1.00 9.97 128 ASN B N 1
ATOM 3874 C CA . ASN B 2 142 ? 16.856 11.096 47.457 1.00 10.63 128 ASN B CA 1
ATOM 3875 C C . ASN B 2 142 ? 18.168 11.071 46.725 1.00 10.38 128 ASN B C 1
ATOM 3876 O O . ASN B 2 142 ? 19.004 11.976 46.865 1.00 9.71 128 ASN B O 1
ATOM 3881 N N . GLY B 2 143 ? 18.384 10.001 45.974 1.00 10.10 129 GLY B N 1
ATOM 3882 C CA . GLY B 2 143 ? 19.582 9.898 45.112 1.00 10.17 129 GLY B CA 1
ATOM 3883 C C . GLY B 2 143 ? 20.890 9.524 45.780 1.00 9.21 129 GLY B C 1
ATOM 3884 O O . GLY B 2 143 ? 21.885 9.601 45.136 1.00 10.46 129 GLY B O 1
ATOM 3885 N N . LYS B 2 144 ? 20.869 9.167 47.075 1.00 8.90 130 LYS B N 1
ATOM 3886 C CA . LYS B 2 144 ? 22.045 9.032 47.869 1.00 9.15 130 LYS B CA 1
ATOM 3887 C C . LYS B 2 144 ? 21.950 7.680 48.541 1.00 7.90 130 LYS B C 1
ATOM 3888 O O . LYS B 2 144 ? 20.865 7.252 48.930 1.00 8.54 130 LYS B O 1
ATOM 3894 N N . ILE B 2 145 ? 23.083 7.085 48.737 1.00 7.92 131 ILE B N 1
ATOM 3895 C CA . ILE B 2 145 ? 23.148 5.673 49.240 1.00 7.38 131 ILE B CA 1
ATOM 3896 C C . ILE B 2 145 ? 23.344 5.692 50.738 1.00 7.45 131 ILE B C 1
ATOM 3897 O O . ILE B 2 145 ? 24.273 6.376 51.211 1.00 7.17 131 ILE B O 1
ATOM 3902 N N . TYR B 2 146 ? 22.492 4.941 51.461 1.00 7.21 132 TYR B N 1
ATOM 3903 C CA . TYR B 2 146 ? 22.506 4.919 52.931 1.00 7.27 132 TYR B CA 1
ATOM 3904 C C . TYR B 2 146 ? 22.735 3.524 53.527 1.00 6.80 132 TYR B C 1
ATOM 3905 O O . TYR B 2 146 ? 22.582 3.365 54.723 1.00 6.40 132 TYR B O 1
ATOM 3914 N N . GLY B 2 147 ? 23.086 2.539 52.715 1.00 6.57 133 GLY B N 1
ATOM 3915 C CA . GLY B 2 147 ? 23.288 1.195 53.296 1.00 6.18 133 GLY B CA 1
ATOM 3916 C C . GLY B 2 147 ? 24.145 0.325 52.421 1.00 6.17 133 GLY B C 1
ATOM 3917 O O . GLY B 2 147 ? 24.353 0.621 51.246 1.00 5.65 133 GLY B O 1
ATOM 3918 N N . ILE B 2 148 ? 24.667 -0.747 53.020 1.00 5.82 134 ILE B N 1
ATOM 3919 C CA . ILE B 2 148 ? 25.413 -1.768 52.294 1.00 5.46 134 ILE B CA 1
ATOM 3920 C C . ILE B 2 148 ? 24.459 -3.004 52.238 1.00 5.57 134 ILE B C 1
ATOM 3921 O O . ILE B 2 148 ? 24.250 -3.691 53.254 1.00 5.32 134 ILE B O 1
ATOM 3926 N N . PRO B 2 149 ? 23.953 -3.341 51.043 1.00 5.47 135 PRO B N 1
ATOM 3927 C CA . PRO B 2 149 ? 23.110 -4.516 50.908 1.00 5.49 135 PRO B CA 1
ATOM 3928 C C . PRO B 2 149 ? 23.869 -5.777 51.254 1.00 5.92 135 PRO B C 1
ATOM 3929 O O . PRO B 2 149 ? 25.056 -5.871 51.009 1.00 5.73 135 PRO B O 1
ATOM 3933 N N . PHE B 2 150 ? 23.177 -6.783 51.787 1.00 5.57 136 PHE B N 1
ATOM 3934 C CA . PHE B 2 150 ? 23.794 -8.103 51.899 1.00 6.10 136 PHE B CA 1
ATOM 3935 C C . PHE B 2 150 ? 22.900 -9.250 51.448 1.00 6.44 136 PHE B C 1
ATOM 3936 O O . PHE B 2 150 ? 23.422 -10.314 51.076 1.00 6.66 136 PHE B O 1
ATOM 3944 N N . ASP B 2 151 ? 21.571 -9.076 51.393 1.00 7.72 137 ASP B N 1
ATOM 3945 C CA . ASP B 2 151 ? 20.706 -10.174 50.918 1.00 9.07 137 ASP B CA 1
ATOM 3946 C C . ASP B 2 151 ? 19.426 -9.798 50.223 1.00 9.24 137 ASP B C 1
ATOM 3947 O O . ASP B 2 151 ? 18.957 -8.654 50.328 1.00 8.10 137 ASP B O 1
ATOM 3952 N N . GLN B 2 152 ? 18.949 -10.744 49.416 1.00 8.84 138 GLN B N 1
ATOM 3953 C CA . GLN B 2 152 ? 17.678 -10.555 48.740 1.00 8.72 138 GLN B CA 1
ATOM 3954 C C . GLN B 2 152 ? 16.664 -11.536 49.226 1.00 7.80 138 GLN B C 1
ATOM 3955 O O . GLN B 2 152 ? 17.029 -12.602 49.722 1.00 8.12 138 GLN B O 1
ATOM 3961 N N . GLN B 2 153 ? 15.411 -11.175 49.128 1.00 6.76 139 GLN B N 1
ATOM 3962 C CA . GLN B 2 153 ? 14.351 -12.072 49.532 1.00 5.79 139 GLN B CA 1
ATOM 3963 C C . GLN B 2 153 ? 13.555 -12.505 48.311 1.00 5.77 139 GLN B C 1
ATOM 3964 O O . GLN B 2 153 ? 13.552 -11.821 47.272 1.00 5.44 139 GLN B O 1
ATOM 3970 N N . ALA B 2 154 ? 12.860 -13.653 48.447 1.00 5.17 140 ALA B N 1
ATOM 3971 C CA . ALA B 2 154 ? 11.962 -14.144 47.407 1.00 5.33 140 ALA B CA 1
ATOM 3972 C C . ALA B 2 154 ? 10.931 -15.051 48.081 1.00 5.42 140 ALA B C 1
ATOM 3973 O O . ALA B 2 154 ? 11.258 -15.811 48.989 1.00 5.93 140 ALA B O 1
ATOM 3975 N N . SER B 2 155 ? 9.707 -14.952 47.614 1.00 5.42 141 SER B N 1
ATOM 3976 C CA . SER B 2 155 ? 8.606 -15.818 48.093 1.00 5.44 141 SER B CA 1
ATOM 3977 C C . SER B 2 155 ? 8.645 -17.265 47.513 1.00 5.71 141 SER B C 1
ATOM 3978 O O . SER B 2 155 ? 8.798 -17.507 46.298 1.00 5.96 141 SER B O 1
ATOM 3981 N N . VAL B 2 156 ? 8.504 -18.222 48.399 1.00 5.73 142 VAL B N 1
ATOM 3982 C CA . VAL B 2 156 ? 8.721 -19.633 48.014 1.00 5.42 142 VAL B CA 1
ATOM 3983 C C . VAL B 2 156 ? 7.568 -20.450 48.627 1.00 5.28 142 VAL B C 1
ATOM 3984 O O . VAL B 2 156 ? 7.314 -20.379 49.807 1.00 5.63 142 VAL B O 1
ATOM 3988 N N . LEU B 2 157 ? 6.948 -21.282 47.819 1.00 5.21 143 LEU B N 1
ATOM 3989 C CA . LEU B 2 157 ? 6.084 -22.383 48.275 1.00 5.32 143 LEU B CA 1
ATOM 3990 C C . LEU B 2 157 ? 6.951 -23.616 48.393 1.00 5.30 143 LEU B C 1
ATOM 3991 O O . LEU B 2 157 ? 7.442 -24.167 47.394 1.00 5.47 143 LEU B O 1
ATOM 3996 N N . TYR B 2 158 ? 7.145 -24.018 49.642 1.00 4.98 144 TYR B N 1
ATOM 3997 C CA . TYR B 2 158 ? 7.933 -25.227 49.951 1.00 5.16 144 TYR B CA 1
ATOM 3998 C C . TYR B 2 158 ? 6.960 -26.428 50.008 1.00 5.06 144 TYR B C 1
ATOM 3999 O O . TYR B 2 158 ? 5.862 -26.309 50.540 1.00 4.73 144 TYR B O 1
ATOM 4008 N N . ILE B 2 159 ? 7.397 -27.534 49.391 1.00 5.66 145 ILE B N 1
ATOM 4009 C CA . ILE B 2 159 ? 6.612 -28.775 49.203 1.00 6.79 145 ILE B CA 1
ATOM 4010 C C . ILE B 2 159 ? 7.377 -29.880 49.940 1.00 6.88 145 ILE B C 1
ATOM 4011 O O . ILE B 2 159 ? 8.535 -30.079 49.656 1.00 7.28 145 ILE B O 1
ATOM 4016 N N . ASN B 2 160 ? 6.724 -30.627 50.853 1.00 6.97 146 ASN B N 1
ATOM 4017 C CA . ASN B 2 160 ? 7.341 -31.813 51.346 1.00 7.54 146 ASN B CA 1
ATOM 4018 C C . ASN B 2 160 ? 7.033 -32.939 50.303 1.00 7.44 146 ASN B C 1
ATOM 4019 O O . ASN B 2 160 ? 5.969 -33.490 50.280 1.00 6.74 146 ASN B O 1
ATOM 4024 N N . LYS B 2 161 ? 8.042 -33.287 49.537 1.00 7.85 147 LYS B N 1
ATOM 4025 C CA . LYS B 2 161 ? 7.877 -34.276 48.437 1.00 9.21 147 LYS B CA 1
ATOM 4026 C C . LYS B 2 161 ? 7.440 -35.663 48.969 1.00 8.57 147 LYS B C 1
ATOM 4027 O O . LYS B 2 161 ? 6.724 -36.410 48.261 1.00 9.46 147 LYS B O 1
ATOM 4033 N N . GLU B 2 162 ? 7.919 -36.035 50.140 1.00 7.83 148 GLU B N 1
ATOM 4034 C CA . GLU B 2 162 ? 7.576 -37.322 50.730 1.00 7.60 148 GLU B CA 1
ATOM 4035 C C . GLU B 2 162 ? 6.055 -37.401 50.995 1.00 7.56 148 GLU B C 1
ATOM 4036 O O . GLU B 2 162 ? 5.394 -38.413 50.716 1.00 6.64 148 GLU B O 1
ATOM 4042 N N . LEU B 2 163 ? 5.519 -36.374 51.610 1.00 6.92 149 LEU B N 1
ATOM 4043 C CA . LEU B 2 163 ? 4.056 -36.342 51.870 1.00 6.65 149 LEU B CA 1
ATOM 4044 C C . LEU B 2 163 ? 3.237 -36.281 50.556 1.00 6.44 149 LEU B C 1
ATOM 4045 O O . LEU B 2 163 ? 2.212 -36.958 50.406 1.00 6.53 149 LEU B O 1
ATOM 4050 N N . PHE B 2 164 ? 3.666 -35.477 49.613 1.00 6.08 150 PHE B N 1
ATOM 4051 C CA . PHE B 2 164 ? 2.969 -35.401 48.303 1.00 6.05 150 PHE B CA 1
ATOM 4052 C C . PHE B 2 164 ? 3.014 -36.790 47.601 1.00 6.13 150 PHE B C 1
ATOM 4053 O O . PHE B 2 164 ? 1.998 -37.306 47.130 1.00 6.55 150 PHE B O 1
ATOM 4061 N N . ASP B 2 165 ? 4.176 -37.446 47.630 1.00 6.63 151 ASP B N 1
ATOM 4062 C CA . ASP B 2 165 ? 4.255 -38.803 47.019 1.00 7.08 151 ASP B CA 1
ATOM 4063 C C . ASP B 2 165 ? 3.413 -39.840 47.784 1.00 6.60 151 ASP B C 1
ATOM 4064 O O . ASP B 2 165 ? 2.774 -40.694 47.169 1.00 6.09 151 ASP B O 1
ATOM 4069 N N . LYS B 2 166 ? 3.430 -39.740 49.112 1.00 6.44 152 LYS B N 1
ATOM 4070 C CA . LYS B 2 166 ? 2.688 -40.640 49.987 1.00 7.39 152 LYS B CA 1
ATOM 4071 C C . LYS B 2 166 ? 1.232 -40.757 49.494 1.00 7.94 152 LYS B C 1
ATOM 4072 O O . LYS B 2 166 ? 0.658 -41.852 49.442 1.00 7.82 152 LYS B O 1
ATOM 4078 N N . TYR B 2 167 ? 0.644 -39.602 49.182 1.00 7.51 153 TYR B N 1
ATOM 4079 C CA . TYR B 2 167 ? -0.802 -39.546 48.876 1.00 7.65 153 TYR B CA 1
ATOM 4080 C C . TYR B 2 167 ? -1.086 -39.329 47.367 1.00 7.30 153 TYR B C 1
ATOM 4081 O O . TYR B 2 167 ? -2.214 -39.083 46.953 1.00 6.30 153 TYR B O 1
ATOM 4090 N N . ASN B 2 168 ? -0.020 -39.399 46.583 1.00 6.64 154 ASN B N 1
ATOM 4091 C CA . ASN B 2 168 ? -0.003 -39.177 45.101 1.00 7.00 154 ASN B CA 1
ATOM 4092 C C . ASN B 2 168 ? -0.673 -37.834 44.747 1.00 6.99 154 ASN B C 1
ATOM 4093 O O . ASN B 2 168 ? -1.575 -37.798 43.891 1.00 7.07 154 ASN B O 1
ATOM 4098 N N . VAL B 2 169 ? -0.251 -36.791 45.410 1.00 7.04 155 VAL B N 1
ATOM 4099 C CA . VAL B 2 169 ? -0.808 -35.454 45.170 1.00 6.98 155 VAL B CA 1
ATOM 4100 C C . VAL B 2 169 ? 0.208 -34.721 44.287 1.00 7.55 155 VAL B C 1
ATOM 4101 O O . VAL B 2 169 ? 1.442 -34.753 44.550 1.00 7.94 155 VAL B O 1
ATOM 4105 N N . LYS B 2 170 ? -0.255 -34.103 43.206 1.00 8.34 156 LYS B N 1
ATOM 4106 C CA . LYS B 2 170 ? 0.715 -33.420 42.351 1.00 9.29 156 LYS B CA 1
ATOM 4107 C C . LYS B 2 170 ? 1.006 -31.987 42.945 1.00 7.90 156 LYS B C 1
ATOM 4108 O O . LYS B 2 170 ? 0.186 -31.432 43.600 1.00 7.52 156 LYS B O 1
ATOM 4114 N N . VAL B 2 171 ? 2.181 -31.433 42.697 1.00 7.98 157 VAL B N 1
ATOM 4115 C CA . VAL B 2 171 ? 2.472 -30.074 43.161 1.00 8.89 157 VAL B CA 1
ATOM 4116 C C . VAL B 2 171 ? 1.496 -29.143 42.454 1.00 8.71 157 VAL B C 1
ATOM 4117 O O . VAL B 2 171 ? 1.357 -29.191 41.233 1.00 9.85 157 VAL B O 1
ATOM 4121 N N . PRO B 2 172 ? 0.832 -28.237 43.211 1.00 9.99 158 PRO B N 1
ATOM 4122 C CA . PRO B 2 172 ? -0.203 -27.420 42.564 1.00 10.19 158 PRO B CA 1
ATOM 4123 C C . PRO B 2 172 ? 0.425 -26.265 41.790 1.00 9.89 158 PRO B C 1
ATOM 4124 O O . PRO B 2 172 ? 1.402 -25.619 42.244 1.00 9.26 158 PRO B O 1
ATOM 4128 N N . THR B 2 173 ? -0.092 -26.062 40.601 1.00 11.06 159 THR B N 1
ATOM 4129 C CA . THR B 2 173 ? 0.404 -24.993 39.753 1.00 11.75 159 THR B CA 1
ATOM 4130 C C . THR B 2 173 ? -0.668 -23.860 39.600 1.00 10.48 159 THR B C 1
ATOM 4131 O O . THR B 2 173 ? -0.362 -22.730 39.138 1.00 9.15 159 THR B O 1
ATOM 4135 N N . THR B 2 174 ? -1.900 -24.160 39.960 1.00 8.71 160 THR B N 1
ATOM 4136 C CA . THR B 2 174 ? -2.992 -23.166 39.975 1.00 9.89 160 THR B CA 1
ATOM 4137 C C . THR B 2 174 ? -3.667 -23.097 41.334 1.00 8.39 160 THR B C 1
ATOM 4138 O O . THR B 2 174 ? -3.608 -24.021 42.142 1.00 9.30 160 THR B O 1
ATOM 4142 N N . PHE B 2 175 ? -4.363 -22.008 41.607 1.00 8.73 161 PHE B N 1
ATOM 4143 C CA . PHE B 2 175 ? -4.961 -21.870 42.912 1.00 8.71 161 PHE B CA 1
ATOM 4144 C C . PHE B 2 175 ? -6.073 -22.886 43.087 1.00 9.46 161 PHE B C 1
ATOM 4145 O O . PHE B 2 175 ? -6.225 -23.397 44.146 1.00 8.46 161 PHE B O 1
ATOM 4153 N N . SER B 2 176 ? -6.834 -23.177 42.018 1.00 9.78 162 SER B N 1
ATOM 4154 C CA . SER B 2 176 ? -7.795 -24.318 42.018 1.00 9.49 162 SER B CA 1
ATOM 4155 C C . SER B 2 176 ? -7.168 -25.612 42.451 1.00 9.65 162 SER B C 1
ATOM 4156 O O . SER B 2 176 ? -7.754 -26.335 43.316 1.00 8.88 162 SER B O 1
ATOM 4159 N N . GLU B 2 177 ? -6.003 -25.936 41.875 1.00 9.21 163 GLU B N 1
ATOM 4160 C CA . GLU B 2 177 ? -5.290 -27.139 42.273 1.00 9.82 163 GLU B CA 1
ATOM 4161 C C . GLU B 2 177 ? -4.807 -27.057 43.750 1.00 9.48 163 GLU B C 1
ATOM 4162 O O . GLU B 2 177 ? -4.775 -28.077 44.455 1.00 8.76 163 GLU B O 1
ATOM 4168 N N . LEU B 2 178 ? -4.430 -25.853 44.184 1.00 8.69 164 LEU B N 1
ATOM 4169 C CA . LEU B 2 178 ? -3.988 -25.670 45.547 1.00 8.08 164 LEU B CA 1
ATOM 4170 C C . LEU B 2 178 ? -5.088 -25.966 46.510 1.00 8.11 164 LEU B C 1
ATOM 4171 O O . LEU B 2 178 ? -4.886 -26.698 47.536 1.00 8.33 164 LEU B O 1
ATOM 4176 N N . ILE B 2 179 ? -6.264 -25.406 46.213 1.00 7.29 165 ILE B N 1
ATOM 4177 C CA . ILE B 2 179 ? -7.394 -25.684 47.130 1.00 8.61 165 ILE B CA 1
ATOM 4178 C C . ILE B 2 179 ? -7.711 -27.165 47.140 1.00 9.26 165 ILE B C 1
ATOM 4179 O O . ILE B 2 179 ? -8.009 -27.730 48.232 1.00 10.24 165 ILE B O 1
ATOM 4184 N N . ASP B 2 180 ? -7.687 -27.807 45.966 1.00 10.05 166 ASP B N 1
ATOM 4185 C CA . ASP B 2 180 ? -7.920 -29.283 45.905 1.00 10.59 166 ASP B CA 1
ATOM 4186 C C . ASP B 2 180 ? -6.903 -30.051 46.764 1.00 10.03 166 ASP B C 1
ATOM 4187 O O . ASP B 2 180 ? -7.266 -30.984 47.506 1.00 10.40 166 ASP B O 1
ATOM 4192 N N . ALA B 2 181 ? -5.640 -29.649 46.671 1.00 9.91 167 ALA B N 1
ATOM 4193 C CA . ALA B 2 181 ? -4.560 -30.331 47.458 1.00 10.25 167 ALA B CA 1
ATOM 4194 C C . ALA B 2 181 ? -4.765 -30.101 48.952 1.00 9.88 167 ALA B C 1
ATOM 4195 O O . ALA B 2 181 ? -4.622 -31.020 49.772 1.00 10.19 167 ALA B O 1
ATOM 4197 N N . ILE B 2 182 ? -5.120 -28.877 49.344 1.00 9.45 168 ILE B N 1
ATOM 4198 C CA . ILE B 2 182 ? -5.416 -28.618 50.739 1.00 9.40 168 ILE B CA 1
ATOM 4199 C C . ILE B 2 182 ? -6.534 -29.612 51.210 1.00 9.49 168 ILE B C 1
ATOM 4200 O O . ILE B 2 182 ? -6.403 -30.219 52.290 1.00 9.64 168 ILE B O 1
ATOM 4205 N N . LYS B 2 183 ? -7.596 -29.757 50.419 1.00 9.75 169 LYS B N 1
ATOM 4206 C CA . LYS B 2 183 ? -8.747 -30.596 50.778 1.00 10.98 169 LYS B CA 1
ATOM 4207 C C . LYS B 2 183 ? -8.308 -32.054 50.873 1.00 11.71 169 LYS B C 1
ATOM 4208 O O . LYS B 2 183 ? -8.731 -32.803 51.783 1.00 11.94 169 LYS B O 1
ATOM 4214 N N . THR B 2 184 ? -7.390 -32.462 49.980 1.00 11.49 170 THR B N 1
ATOM 4215 C CA . THR B 2 184 ? -6.916 -33.852 49.970 1.00 10.97 170 THR B CA 1
ATOM 4216 C C . THR B 2 184 ? -6.095 -34.146 51.227 1.00 11.46 170 THR B C 1
ATOM 4217 O O . THR B 2 184 ? -6.337 -35.177 51.979 1.00 12.04 170 THR B O 1
ATOM 4221 N N . PHE B 2 185 ? -5.160 -33.241 51.533 1.00 10.44 171 PHE B N 1
ATOM 4222 C CA . PHE B 2 185 ? -4.369 -33.446 52.719 1.00 10.17 171 PHE B CA 1
ATOM 4223 C C . PHE B 2 185 ? -5.217 -33.443 53.981 1.00 11.04 171 PHE B C 1
ATOM 4224 O O . PHE B 2 185 ? -4.998 -34.294 54.893 1.00 10.31 171 PHE B O 1
ATOM 4232 N N . LYS B 2 186 ? -6.190 -32.531 54.051 1.00 11.07 172 LYS B N 1
ATOM 4233 C CA . LYS B 2 186 ? -7.003 -32.396 55.250 1.00 13.70 172 LYS B CA 1
ATOM 4234 C C . LYS B 2 186 ? -7.832 -33.693 55.431 1.00 13.88 172 LYS B C 1
ATOM 4235 O O . LYS B 2 186 ? -7.991 -34.185 56.533 1.00 14.75 172 LYS B O 1
ATOM 4241 N N . SER B 2 187 ? -8.226 -34.282 54.337 1.00 13.33 173 SER B N 1
ATOM 4242 C CA . SER B 2 187 ? -8.997 -35.519 54.335 1.00 16.05 173 SER B CA 1
ATOM 4243 C C . SER B 2 187 ? -8.143 -36.714 54.825 1.00 16.92 173 SER B C 1
ATOM 4244 O O . SER B 2 187 ? -8.689 -37.658 55.393 1.00 18.17 173 SER B O 1
ATOM 4247 N N . LYS B 2 188 ? -6.816 -36.666 54.664 1.00 15.18 174 LYS B N 1
ATOM 4248 C CA . LYS B 2 188 ? -5.912 -37.668 55.202 1.00 16.37 174 LYS B CA 1
ATOM 4249 C C . LYS B 2 188 ? -5.400 -37.369 56.603 1.00 15.28 174 LYS B C 1
ATOM 4250 O O . LYS B 2 188 ? -4.519 -38.107 57.112 1.00 17.14 174 LYS B O 1
ATOM 4256 N N . GLY B 2 189 ? -5.871 -36.281 57.217 1.00 14.08 175 GLY B N 1
ATOM 4257 C CA . GLY B 2 189 ? -5.425 -35.852 58.563 1.00 13.36 175 GLY B CA 1
ATOM 4258 C C . GLY B 2 189 ? -4.018 -35.273 58.585 1.00 14.31 175 GLY B C 1
ATOM 4259 O O . GLY B 2 189 ? -3.302 -35.339 59.595 1.00 15.09 175 GLY B O 1
ATOM 4260 N N . VAL B 2 190 ? -3.587 -34.744 57.442 1.00 12.26 176 VAL B N 1
ATOM 4261 C CA . VAL B 2 190 ? -2.270 -34.133 57.303 1.00 11.10 176 VAL B CA 1
ATOM 4262 C C . VAL B 2 190 ? -2.540 -32.606 57.236 1.00 11.01 176 VAL B C 1
ATOM 4263 O O . VAL B 2 190 ? -3.383 -32.142 56.400 1.00 9.76 176 VAL B O 1
ATOM 4267 N N . THR B 2 191 ? -1.889 -31.879 58.123 1.00 9.60 177 THR B N 1
ATOM 4268 C CA . THR B 2 191 ? -1.925 -30.370 58.048 1.00 9.68 177 THR B CA 1
ATOM 4269 C C . THR B 2 191 ? -1.435 -29.855 56.671 1.00 8.30 177 THR B C 1
ATOM 4270 O O . THR B 2 191 ? -0.329 -30.183 56.261 1.00 7.72 177 THR B O 1
ATOM 4274 N N . PRO B 2 192 ? -2.274 -29.069 55.934 1.00 7.20 178 PRO B N 1
ATOM 4275 C CA . PRO B 2 192 ? -1.829 -28.673 54.567 1.00 7.37 178 PRO B CA 1
ATOM 4276 C C . PRO B 2 192 ? -0.679 -27.720 54.630 1.00 7.11 178 PRO B C 1
ATOM 4277 O O . PRO B 2 192 ? 0.319 -27.946 53.941 1.00 7.29 178 PRO B O 1
ATOM 4281 N N . PHE B 2 193 ? -0.819 -26.671 55.458 1.00 7.17 179 PHE B N 1
ATOM 4282 C CA . PHE B 2 193 ? 0.231 -25.614 55.567 1.00 7.48 179 PHE B CA 1
ATOM 4283 C C . PHE B 2 193 ? 0.645 -25.458 57.041 1.00 7.64 179 PHE B C 1
ATOM 4284 O O . PHE B 2 193 ? -0.189 -25.412 57.951 1.00 9.03 179 PHE B O 1
ATOM 4292 N N . ALA B 2 194 ? 1.938 -25.381 57.269 1.00 6.70 180 ALA B N 1
ATOM 4293 C CA . ALA B 2 194 ? 2.466 -24.943 58.566 1.00 6.65 180 ALA B CA 1
ATOM 4294 C C . ALA B 2 194 ? 2.567 -23.423 58.556 1.00 7.06 180 ALA B C 1
ATOM 4295 O O . ALA B 2 194 ? 3.433 -22.879 57.873 1.00 6.94 180 ALA B O 1
ATOM 4297 N N . LEU B 2 195 ? 1.678 -22.740 59.310 1.00 7.16 181 LEU B N 1
ATOM 4298 C CA . LEU B 2 195 ? 1.713 -21.298 59.392 1.00 7.91 181 LEU B CA 1
ATOM 4299 C C . LEU B 2 195 ? 1.678 -20.875 60.858 1.00 8.29 181 LEU B C 1
ATOM 4300 O O . LEU B 2 195 ? 0.884 -21.386 61.656 1.00 9.86 181 LEU B O 1
ATOM 4305 N N . GLY B 2 196 ? 2.505 -19.887 61.156 1.00 7.81 182 GLY B N 1
ATOM 4306 C CA . GLY B 2 196 ? 2.535 -19.266 62.479 1.00 8.49 182 GLY B CA 1
ATOM 4307 C C . GLY B 2 196 ? 2.218 -17.784 62.322 1.00 8.36 182 GLY B C 1
ATOM 4308 O O . GLY B 2 196 ? 3.048 -16.979 61.920 1.00 8.71 182 GLY B O 1
ATOM 4309 N N . GLU B 2 197 ? 0.971 -17.445 62.663 1.00 8.61 183 GLU B N 1
ATOM 4310 C CA . GLU B 2 197 ? 0.401 -16.104 62.371 1.00 7.99 183 GLU B CA 1
ATOM 4311 C C . GLU B 2 197 ? 0.448 -15.105 63.559 1.00 7.59 183 GLU B C 1
ATOM 4312 O O . GLU B 2 197 ? 0.064 -13.924 63.458 1.00 6.95 183 GLU B O 1
ATOM 4318 N N . LYS B 2 198 ? 1.034 -15.519 64.685 1.00 8.71 184 LYS B N 1
ATOM 4319 C CA . LYS B 2 198 ? 1.042 -14.709 65.915 1.00 9.42 184 LYS B CA 1
ATOM 4320 C C . LYS B 2 198 ? 1.682 -13.351 65.746 1.00 9.86 184 LYS B C 1
ATOM 4321 O O . LYS B 2 198 ? 1.116 -12.364 66.209 1.00 9.26 184 LYS B O 1
ATOM 4327 N N . ASP B 2 199 ? 2.793 -13.290 65.003 1.00 9.22 185 ASP B N 1
ATOM 4328 C CA . ASP B 2 199 ? 3.455 -12.009 64.744 1.00 9.94 185 ASP B CA 1
ATOM 4329 C C . ASP B 2 199 ? 3.032 -11.333 63.428 1.00 8.37 185 ASP B C 1
ATOM 4330 O O . ASP B 2 199 ? 3.569 -10.277 63.026 1.00 8.65 185 ASP B O 1
ATOM 4335 N N . GLU B 2 200 ? 1.998 -11.886 62.789 1.00 7.27 186 GLU B N 1
ATOM 4336 C CA . GLU B 2 200 ? 1.265 -11.249 61.682 1.00 6.85 186 GLU B CA 1
ATOM 4337 C C . GLU B 2 200 ? 1.946 -11.148 60.338 1.00 6.11 186 GLU B C 1
ATOM 4338 O O . GLU B 2 200 ? 1.280 -11.334 59.321 1.00 6.03 186 GLU B O 1
ATOM 4344 N N . TRP B 2 201 ? 3.254 -10.870 60.311 1.00 5.39 187 TRP B N 1
ATOM 4345 C CA . TRP B 2 201 ? 3.901 -10.743 59.008 1.00 5.06 187 TRP B CA 1
ATOM 4346 C C . TRP B 2 201 ? 3.955 -12.077 58.199 1.00 4.81 187 TRP B C 1
ATOM 4347 O O . TRP B 2 201 ? 3.812 -12.052 57.011 1.00 4.26 187 TRP B O 1
ATOM 4358 N N . PRO B 2 202 ? 4.056 -13.244 58.867 1.00 5.08 188 PRO B N 1
ATOM 4359 C CA . PRO B 2 202 ? 4.150 -14.501 58.011 1.00 5.25 188 PRO B CA 1
ATOM 4360 C C . PRO B 2 202 ? 2.885 -14.767 57.196 1.00 5.31 188 PRO B C 1
ATOM 4361 O O . PRO B 2 202 ? 2.972 -15.147 55.997 1.00 5.27 188 PRO B O 1
ATOM 4365 N N . GLY B 2 203 ? 1.713 -14.506 57.793 1.00 4.90 189 GLY B N 1
ATOM 4366 C CA . GLY B 2 203 ? 0.454 -14.702 57.128 1.00 5.02 189 GLY B CA 1
ATOM 4367 C C . GLY B 2 203 ? 0.207 -13.554 56.146 1.00 4.75 189 GLY B C 1
ATOM 4368 O O . GLY B 2 203 ? -0.352 -13.754 55.085 1.00 4.59 189 GLY B O 1
ATOM 4377 N N . TRP B 2 205 ? 2.493 -12.355 54.135 1.00 3.85 191 TRP B N 1
ATOM 4378 C CA . TRP B 2 205 ? 3.088 -12.810 52.864 1.00 4.10 191 TRP B CA 1
ATOM 4379 C C . TRP B 2 205 ? 2.127 -13.546 51.982 1.00 4.03 191 TRP B C 1
ATOM 4380 O O . TRP B 2 205 ? 2.161 -13.371 50.761 1.00 4.00 191 TRP B O 1
ATOM 4391 N N . TYR B 2 206 ? 1.213 -14.316 52.604 1.00 4.11 192 TYR B N 1
ATOM 4392 C CA . TYR B 2 206 ? 0.208 -15.015 51.790 1.00 4.39 192 TYR B CA 1
ATOM 4393 C C . TYR B 2 206 ? -0.709 -14.012 51.087 1.00 4.38 192 TYR B C 1
ATOM 4394 O O . TYR B 2 206 ? -0.955 -14.138 49.876 1.00 3.97 192 TYR B O 1
ATOM 4403 N N . TYR B 2 207 ? -1.219 -13.038 51.864 1.00 4.22 193 TYR B N 1
ATOM 4404 C CA . TYR B 2 207 ? -2.133 -12.051 51.274 1.00 4.63 193 TYR B CA 1
ATOM 4405 C C . TYR B 2 207 ? -1.379 -11.283 50.157 1.00 4.43 193 TYR B C 1
ATOM 4406 O O . TYR B 2 207 ? -1.863 -11.154 49.053 1.00 4.56 193 TYR B O 1
ATOM 4415 N N . ASP B 2 208 ? -0.167 -10.789 50.474 1.00 4.43 194 ASP B N 1
ATOM 4416 C CA . ASP B 2 208 ? 0.574 -9.962 49.515 1.00 4.47 194 ASP B CA 1
ATOM 4417 C C . ASP B 2 208 ? 0.827 -10.750 48.215 1.00 4.28 194 ASP B C 1
ATOM 4418 O O . ASP B 2 208 ? 0.650 -10.203 47.115 1.00 3.95 194 ASP B O 1
ATOM 4423 N N . MET B 2 209 ? 1.211 -12.012 48.339 1.00 3.90 195 MET B N 1
ATOM 4424 C CA . MET B 2 209 ? 1.338 -12.860 47.132 1.00 3.84 195 MET B CA 1
ATOM 4425 C C . MET B 2 209 ? 0.081 -13.050 46.333 1.00 4.15 195 MET B C 1
ATOM 4426 O O . MET B 2 209 ? 0.080 -12.937 45.103 1.00 4.29 195 MET B O 1
ATOM 4431 N N . ILE B 2 210 ? -1.012 -13.276 47.032 1.00 4.54 196 ILE B N 1
ATOM 4432 C CA . ILE B 2 210 ? -2.260 -13.532 46.343 1.00 5.57 196 ILE B CA 1
ATOM 4433 C C . ILE B 2 210 ? -2.720 -12.222 45.654 1.00 5.45 196 ILE B C 1
ATOM 4434 O O . ILE B 2 210 ? -3.163 -12.231 44.480 1.00 5.29 196 ILE B O 1
ATOM 4439 N N . ALA B 2 211 ? -2.474 -11.097 46.317 1.00 5.39 197 ALA B N 1
ATOM 4440 C CA . ALA B 2 211 ? -2.716 -9.793 45.672 1.00 5.46 197 ALA B CA 1
ATOM 4441 C C . ALA B 2 211 ? -1.906 -9.539 44.478 1.00 5.71 197 ALA B C 1
ATOM 4442 O O . ALA B 2 211 ? -2.393 -8.942 43.515 1.00 5.44 197 ALA B O 1
ATOM 4444 N N . LEU B 2 212 ? -0.620 -9.964 44.513 1.00 6.24 198 LEU B N 1
ATOM 4445 C CA . LEU B 2 212 ? 0.281 -9.830 43.396 1.00 6.35 198 LEU B CA 1
ATOM 4446 C C . LEU B 2 212 ? -0.263 -10.673 42.212 1.00 6.32 198 LEU B C 1
ATOM 4447 O O . LEU B 2 212 ? -0.343 -10.211 41.058 1.00 5.43 198 LEU B O 1
ATOM 4452 N N . ARG B 2 213 ? -0.700 -11.905 42.496 1.00 6.19 199 ARG B N 1
ATOM 4453 C CA . ARG B 2 213 ? -1.300 -12.732 41.436 1.00 6.85 199 ARG B CA 1
ATOM 4454 C C . ARG B 2 213 ? -2.642 -12.179 40.867 1.00 7.54 199 ARG B C 1
ATOM 4455 O O . ARG B 2 213 ? -2.910 -12.265 39.636 1.00 8.93 199 ARG B O 1
ATOM 4463 N N . GLU B 2 214 ? -3.488 -11.643 41.730 1.00 9.09 200 GLU B N 1
ATOM 4464 C CA . GLU B 2 214 ? -4.788 -11.074 41.323 1.00 9.15 200 GLU B CA 1
ATOM 4465 C C . GLU B 2 214 ? -4.673 -9.822 40.501 1.00 10.65 200 GLU B C 1
ATOM 4466 O O . GLU B 2 214 ? -5.368 -9.661 39.485 1.00 8.47 200 GLU B O 1
ATOM 4472 N N . GLY B 2 215 ? -3.695 -8.989 40.880 1.00 11.53 201 GLY B N 1
ATOM 4473 C CA . GLY B 2 215 ? -3.650 -7.575 40.455 1.00 10.21 201 GLY B CA 1
ATOM 4474 C C . GLY B 2 215 ? -2.501 -7.156 39.599 1.00 10.28 201 GLY B C 1
ATOM 4475 O O . GLY B 2 215 ? -2.640 -6.168 38.845 1.00 10.86 201 GLY B O 1
ATOM 4476 N N . GLY B 2 216 ? -1.403 -7.926 39.672 1.00 10.05 202 GLY B N 1
ATOM 4477 C CA . GLY B 2 216 ? -0.110 -7.627 39.067 1.00 10.49 202 GLY B CA 1
ATOM 4478 C C . GLY B 2 216 ? 0.728 -6.645 39.858 1.00 9.66 202 GLY B C 1
ATOM 4479 O O . GLY B 2 216 ? 0.220 -5.938 40.716 1.00 10.91 202 GLY B O 1
ATOM 4480 N N . VAL B 2 217 ? 2.009 -6.581 39.544 1.00 10.25 203 VAL B N 1
ATOM 4481 C CA . VAL B 2 217 ? 2.971 -5.767 40.331 1.00 10.71 203 VAL B CA 1
ATOM 4482 C C . VAL B 2 217 ? 2.649 -4.281 40.226 1.00 9.72 203 VAL B C 1
ATOM 4483 O O . VAL B 2 217 ? 2.753 -3.554 41.218 1.00 9.19 203 VAL B O 1
ATOM 4487 N N . GLN B 2 218 ? 2.231 -3.837 39.052 1.00 9.99 204 GLN B N 1
ATOM 4488 C CA . GLN B 2 218 ? 1.975 -2.352 38.914 1.00 11.12 204 GLN B CA 1
ATOM 4489 C C . GLN B 2 218 ? 0.878 -1.856 39.888 1.00 10.11 204 GLN B C 1
ATOM 4490 O O . GLN B 2 218 ? 1.031 -0.853 40.550 1.00 7.40 204 GLN B O 1
ATOM 4496 N N . LEU B 2 219 ? -0.217 -2.588 39.969 1.00 8.50 205 LEU B N 1
ATOM 4497 C CA . LEU B 2 219 ? -1.338 -2.172 40.823 1.00 8.07 205 LEU B CA 1
ATOM 4498 C C . LEU B 2 219 ? -0.919 -2.226 42.291 1.00 7.70 205 LEU B C 1
ATOM 4499 O O . LEU B 2 219 ? -1.247 -1.316 43.068 1.00 6.48 205 LEU B O 1
ATOM 4504 N N . THR B 2 220 ? -0.127 -3.270 42.656 1.00 6.76 206 THR B N 1
ATOM 4505 C CA . THR B 2 220 ? 0.443 -3.282 44.002 1.00 7.12 206 THR B CA 1
ATOM 4506 C C . THR B 2 220 ? 1.279 -2.027 44.297 1.00 6.67 206 THR B C 1
ATOM 4507 O O . THR B 2 220 ? 1.098 -1.415 45.355 1.00 6.21 206 THR B O 1
ATOM 4511 N N . ARG B 2 221 ? 2.178 -1.691 43.366 1.00 7.28 207 ARG B N 1
ATOM 4512 C CA . ARG B 2 221 ? 3.064 -0.562 43.592 1.00 7.92 207 ARG B CA 1
ATOM 4513 C C . ARG B 2 221 ? 2.258 0.737 43.622 1.00 8.33 207 ARG B C 1
ATOM 4514 O O . ARG B 2 221 ? 2.542 1.605 44.448 1.00 8.74 207 ARG B O 1
ATOM 4522 N N . ASP B 2 222 ? 1.280 0.852 42.721 1.00 8.54 208 ASP B N 1
ATOM 4523 C CA . ASP B 2 222 ? 0.443 2.070 42.726 1.00 9.65 208 ASP B CA 1
ATOM 4524 C C . ASP B 2 222 ? -0.271 2.264 44.035 1.00 9.69 208 ASP B C 1
ATOM 4525 O O . ASP B 2 222 ? -0.320 3.383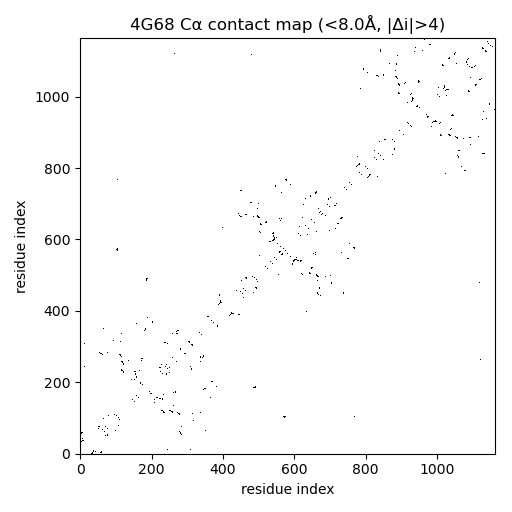 44.591 1.00 10.17 208 ASP B O 1
ATOM 4530 N N . ALA B 2 223 ? -0.860 1.196 44.552 1.00 8.60 209 ALA B N 1
ATOM 4531 C CA . ALA B 2 223 ? -1.529 1.330 45.794 1.00 8.34 209 ALA B CA 1
ATOM 4532 C C . ALA B 2 223 ? -0.559 1.670 46.936 1.00 8.28 209 ALA B C 1
ATOM 4533 O O . ALA B 2 223 ? -0.833 2.576 47.749 1.00 7.29 209 ALA B O 1
ATOM 4535 N N . LEU B 2 224 ? 0.595 1.007 46.958 1.00 8.14 210 LEU B N 1
ATOM 4536 C CA . LEU B 2 224 ? 1.507 1.238 48.101 1.00 8.39 210 LEU B CA 1
ATOM 4537 C C . LEU B 2 224 ? 2.078 2.703 48.010 1.00 8.82 210 LEU B C 1
ATOM 4538 O O . LEU B 2 224 ? 2.475 3.295 48.990 1.00 8.88 210 LEU B O 1
ATOM 4543 N N . ASN B 2 225 ? 2.192 3.201 46.805 1.00 8.81 211 ASN B N 1
ATOM 4544 C CA . ASN B 2 225 ? 2.696 4.558 46.566 1.00 9.17 211 ASN B CA 1
ATOM 4545 C C . ASN B 2 225 ? 1.639 5.673 46.564 1.00 10.11 211 ASN B C 1
ATOM 4546 O O . ASN B 2 225 ? 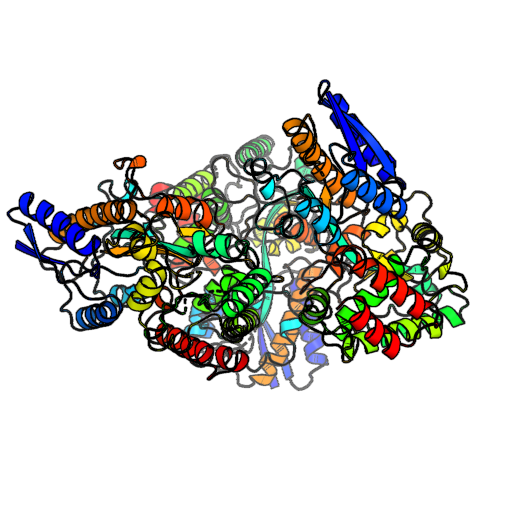2.011 6.823 46.255 1.00 9.83 211 ASN B O 1
ATOM 4551 N N . GLY B 2 226 ? 0.393 5.338 46.864 1.00 9.35 212 GLY B N 1
ATOM 4552 C CA . GLY B 2 226 ? -0.747 6.210 46.910 1.00 9.85 212 GLY B CA 1
ATOM 4553 C C . GLY B 2 226 ? -1.318 6.713 45.595 1.00 9.19 212 GLY B C 1
ATOM 4554 O O . GLY B 2 226 ? -2.001 7.749 45.586 1.00 10.32 212 GLY B O 1
ATOM 4555 N N . LYS B 2 227 ? -1.027 6.012 44.492 1.00 9.09 213 LYS B N 1
ATOM 4556 C CA . LYS B 2 227 ? -1.583 6.313 43.192 1.00 10.80 213 LYS B CA 1
ATOM 4557 C C . LYS B 2 227 ? -2.828 5.515 42.857 1.00 10.45 213 LYS B C 1
ATOM 4558 O O . LYS B 2 227 ? -3.339 5.596 41.757 1.00 10.52 213 LYS B O 1
ATOM 4564 N N . ALA B 2 228 ? -3.305 4.753 43.828 1.00 9.18 214 ALA B N 1
ATOM 4565 C CA . ALA B 2 228 ? -4.531 3.963 43.672 1.00 9.29 214 ALA B CA 1
ATOM 4566 C C . ALA B 2 228 ? -5.112 3.703 45.038 1.00 9.14 214 ALA B C 1
ATOM 4567 O O . ALA B 2 228 ? -4.372 3.408 45.967 1.00 10.94 214 ALA B O 1
ATOM 4569 N N . SER B 2 229 ? -6.432 3.702 45.150 1.00 8.91 215 SER B N 1
ATOM 4570 C CA . SER B 2 229 ? -7.082 3.306 46.384 1.00 8.44 215 SER B CA 1
ATOM 4571 C C . SER B 2 229 ? -6.833 1.839 46.720 1.00 9.21 215 SER B C 1
ATOM 4572 O O . SER B 2 229 ? -6.750 1.011 45.799 1.00 9.88 215 SER B O 1
ATOM 4575 N N . PHE B 2 230 ? -6.690 1.532 48.018 1.00 8.43 216 PHE B N 1
ATOM 4576 C CA . PHE B 2 230 ? -6.674 0.135 48.446 1.00 9.18 216 PHE B CA 1
ATOM 4577 C C . PHE B 2 230 ? -8.028 -0.572 48.239 1.00 9.98 216 PHE B C 1
ATOM 4578 O O . PHE B 2 230 ? -8.125 -1.801 48.299 1.00 9.86 216 PHE B O 1
ATOM 4586 N N . ASP B 2 231 ? -9.092 0.201 48.098 1.00 10.30 217 ASP B N 1
ATOM 4587 C CA . ASP B 2 231 ? -10.403 -0.426 47.937 1.00 11.24 217 ASP B CA 1
ATOM 4588 C C . ASP B 2 231 ? -10.609 -0.700 46.452 1.00 11.66 217 ASP B C 1
ATOM 4589 O O . ASP B 2 231 ? -11.223 0.123 45.732 1.00 11.93 217 ASP B O 1
ATOM 4594 N N . ASN B 2 232 ? -10.073 -1.822 45.982 1.00 11.05 218 ASN B N 1
ATOM 4595 C CA . ASN B 2 232 ? -10.100 -2.167 44.569 1.00 13.61 218 ASN B CA 1
ATOM 4596 C C . ASN B 2 232 ? -10.407 -3.668 44.477 1.00 12.51 218 ASN B C 1
ATOM 4597 O O . ASN B 2 232 ? -10.064 -4.396 45.385 1.00 11.61 218 ASN B O 1
ATOM 4602 N N . GLN B 2 233 ? -11.086 -4.106 43.411 1.00 13.00 219 GLN B N 1
ATOM 4603 C CA . GLN B 2 233 ? -11.637 -5.490 43.376 1.00 12.65 219 GLN B CA 1
ATOM 4604 C C . GLN B 2 233 ? -10.543 -6.581 43.440 1.00 11.59 219 GLN B C 1
ATOM 4605 O O . GLN B 2 233 ? -10.753 -7.619 44.081 1.00 11.13 219 GLN B O 1
ATOM 4611 N N . ALA B 2 234 ? -9.380 -6.295 42.844 1.00 10.63 220 ALA B N 1
ATOM 4612 C CA . ALA B 2 234 ? -8.228 -7.254 42.951 1.00 9.43 220 ALA B CA 1
ATOM 4613 C C . ALA B 2 234 ? -7.816 -7.499 44.354 1.00 8.42 220 ALA B C 1
ATOM 4614 O O . ALA B 2 234 ? -7.596 -8.658 44.741 1.00 7.34 220 ALA B O 1
ATOM 4616 N N . PHE B 2 235 ? -7.675 -6.432 45.148 1.00 7.98 221 PHE B N 1
ATOM 4617 C CA . PHE B 2 235 ? -7.354 -6.616 46.564 1.00 8.07 221 PHE B CA 1
ATOM 4618 C C . PHE B 2 235 ? -8.458 -7.269 47.413 1.00 8.41 221 PHE B C 1
ATOM 4619 O O . PHE B 2 235 ? -8.146 -8.014 48.362 1.00 8.07 221 PHE B O 1
ATOM 4627 N N . THR B 2 236 ? -9.722 -6.990 47.069 1.00 8.02 222 THR B N 1
ATOM 4628 C CA . THR B 2 236 ? -10.848 -7.653 47.738 1.00 8.87 222 THR B CA 1
ATOM 4629 C C . THR B 2 236 ? -10.899 -9.129 47.337 1.00 8.93 222 THR B C 1
ATOM 4630 O O . THR B 2 236 ? -11.089 -10.010 48.212 1.00 9.15 222 THR B O 1
ATOM 4634 N N . ASP B 2 237 ? -10.770 -9.412 46.053 1.00 8.69 223 ASP B N 1
ATOM 4635 C CA . ASP B 2 237 ? -10.645 -10.811 45.605 1.00 10.19 223 ASP B CA 1
ATOM 4636 C C . ASP B 2 237 ? -9.518 -11.589 46.295 1.00 9.16 223 ASP B C 1
ATOM 4637 O O . ASP B 2 237 ? -9.678 -12.737 46.668 1.00 8.78 223 ASP B O 1
ATOM 4642 N N . ALA B 2 238 ? -8.352 -10.952 46.460 1.00 8.33 224 ALA B N 1
ATOM 4643 C CA . ALA B 2 238 ? -7.230 -11.610 47.173 1.00 7.98 224 ALA B CA 1
ATOM 4644 C C . ALA B 2 238 ? -7.638 -11.980 48.602 1.00 8.34 224 ALA B C 1
ATOM 4645 O O . ALA B 2 238 ? -7.311 -13.066 49.091 1.00 8.22 224 ALA B O 1
ATOM 4647 N N . ALA B 2 239 ? -8.320 -11.046 49.300 1.00 7.62 225 ALA B N 1
ATOM 4648 C CA . ALA B 2 239 ? -8.803 -11.255 50.647 1.00 7.87 225 ALA B CA 1
ATOM 4649 C C . ALA B 2 239 ? -9.762 -12.417 50.657 1.00 8.70 225 ALA B C 1
ATOM 4650 O O . ALA B 2 239 ? -9.692 -13.278 51.548 1.00 8.43 225 ALA B O 1
ATOM 4652 N N . GLN B 2 240 ? -10.648 -12.486 49.665 1.00 8.85 226 GLN B N 1
ATOM 4653 C CA . GLN B 2 240 ? -11.569 -13.636 49.618 1.00 9.39 226 GLN B CA 1
ATOM 4654 C C . GLN B 2 240 ? -10.804 -14.955 49.375 1.00 8.96 226 GLN B C 1
ATOM 4655 O O . GLN B 2 240 ? -11.081 -15.923 50.054 1.00 7.80 226 GLN B O 1
ATOM 4661 N N . LYS B 2 241 ? -9.834 -14.979 48.443 1.00 9.16 227 LYS B N 1
ATOM 4662 C CA . LYS B 2 241 ? -9.014 -16.203 48.225 1.00 10.17 227 LYS B CA 1
ATOM 4663 C C . LYS B 2 241 ? -8.193 -16.626 49.453 1.00 9.70 227 LYS B C 1
ATOM 4664 O O . LYS B 2 241 ? -7.998 -17.829 49.708 1.00 8.11 227 LYS B O 1
ATOM 4670 N N . LEU B 2 242 ? -7.702 -15.653 50.199 1.00 8.40 228 LEU B N 1
ATOM 4671 C CA . LEU B 2 242 ? -7.012 -15.961 51.441 1.00 9.01 228 LEU B CA 1
ATOM 4672 C C . LEU B 2 242 ? -8.054 -16.639 52.389 1.00 9.39 228 LEU B C 1
ATOM 4673 O O . LEU B 2 242 ? -7.743 -17.630 53.054 1.00 9.02 228 LEU B O 1
ATOM 4678 N N . GLN B 2 243 ? -9.279 -16.082 52.470 1.00 9.24 229 GLN B N 1
ATOM 4679 C CA . GLN B 2 243 ? -10.267 -16.718 53.407 1.00 8.73 229 GLN B CA 1
ATOM 4680 C C . GLN B 2 243 ? -10.742 -18.103 52.876 1.00 8.52 229 GLN B C 1
ATOM 4681 O O . GLN B 2 243 ? -11.014 -19.006 53.689 1.00 8.53 229 GLN B O 1
ATOM 4687 N N . ASP B 2 244 ? -10.745 -18.280 51.555 1.00 8.27 230 ASP B N 1
ATOM 4688 C CA . ASP B 2 244 ? -11.006 -19.603 50.939 1.00 10.14 230 ASP B CA 1
ATOM 4689 C C . ASP B 2 244 ? -9.994 -20.638 51.385 1.00 9.64 230 ASP B C 1
ATOM 4690 O O . ASP B 2 244 ? -10.384 -21.751 51.686 1.00 10.39 230 ASP B O 1
ATOM 4703 N N . VAL B 2 246 ? -8.444 -20.478 54.327 1.00 7.69 232 VAL B N 1
ATOM 4704 C CA . VAL B 2 246 ? -8.821 -20.732 55.726 1.00 7.97 232 VAL B CA 1
ATOM 4705 C C . VAL B 2 246 ? -10.040 -21.703 55.782 1.00 9.11 232 VAL B C 1
ATOM 4706 O O . VAL B 2 246 ? -10.052 -22.700 56.547 1.00 9.23 232 VAL B O 1
ATOM 4710 N N . ASN B 2 247 ? -11.045 -21.378 54.981 1.00 9.05 233 ASN B N 1
ATOM 4711 C CA . ASN B 2 247 ? -12.293 -22.133 54.998 1.00 11.29 233 ASN B CA 1
ATOM 4712 C C . ASN B 2 247 ? -12.115 -23.584 54.500 1.00 11.14 233 ASN B C 1
ATOM 4713 O O . ASN B 2 247 ? -12.865 -24.470 54.957 1.00 11.79 233 ASN B O 1
ATOM 4718 N N . ALA B 2 248 ? -11.147 -23.816 53.619 1.00 11.33 234 ALA B N 1
ATOM 4719 C CA . ALA B 2 248 ? -10.835 -25.187 53.111 1.00 12.09 234 ALA B CA 1
ATOM 4720 C C . ALA B 2 248 ? -9.990 -26.006 54.095 1.00 11.54 234 ALA B C 1
ATOM 4721 O O . ALA B 2 248 ? -9.795 -27.181 53.854 1.00 11.05 234 ALA B O 1
ATOM 4723 N N . GLY B 2 249 ? -9.533 -25.412 55.195 1.00 10.79 235 GLY B N 1
ATOM 4724 C CA . GLY B 2 249 ? -8.807 -26.115 56.276 1.00 10.90 235 GLY B CA 1
ATOM 4725 C C . GLY B 2 249 ? -7.312 -26.141 56.006 1.00 11.15 235 GLY B C 1
ATOM 4726 O O . GLY B 2 249 ? -6.595 -27.042 56.433 1.00 9.82 235 GLY B O 1
ATOM 4727 N N . ALA B 2 250 ? -6.823 -25.084 55.393 1.00 9.96 236 ALA B N 1
ATOM 4728 C CA . ALA B 2 250 ? -5.383 -25.081 55.104 1.00 9.89 236 ALA B CA 1
ATOM 4729 C C . ALA B 2 250 ? -4.500 -25.072 56.341 1.00 9.35 236 ALA B C 1
ATOM 4730 O O . ALA B 2 250 ? -3.361 -25.486 56.260 1.00 9.98 236 ALA B O 1
ATOM 4732 N N . PHE B 2 251 ? -4.975 -24.489 57.429 1.00 10.12 237 PHE B N 1
ATOM 4733 C CA . PHE B 2 251 ? -4.082 -24.250 58.578 1.00 11.05 237 PHE B CA 1
ATOM 4734 C C . PHE B 2 251 ? -4.574 -25.089 59.758 1.00 13.29 237 PHE B C 1
ATOM 4735 O O . PHE B 2 251 ? -5.772 -25.430 59.818 1.00 13.93 237 PHE B O 1
ATOM 4743 N N . ASP B 2 252 ? -3.678 -25.365 60.693 1.00 14.64 238 ASP B N 1
ATOM 4744 C CA . ASP B 2 252 ? -4.042 -26.061 61.963 1.00 16.30 238 ASP B CA 1
ATOM 4745 C C . ASP B 2 252 ? -4.888 -25.154 62.830 1.00 16.03 238 ASP B C 1
ATOM 4746 O O . ASP B 2 252 ? -4.763 -23.915 62.768 1.00 14.28 238 ASP B O 1
ATOM 4751 N N . SER B 2 253 ? -5.753 -25.741 63.671 1.00 15.08 239 SER B N 1
ATOM 4752 C CA . SER B 2 253 ? -6.650 -24.921 64.474 1.00 18.73 239 SER B CA 1
ATOM 4753 C C . SER B 2 253 ? -5.980 -23.754 65.189 1.00 19.06 239 SER B C 1
ATOM 4754 O O . SER B 2 253 ? -6.513 -22.628 65.150 1.00 20.49 239 SER B O 1
ATOM 4757 N N . GLY B 2 254 ? -4.825 -23.981 65.807 1.00 16.87 240 GLY B N 1
ATOM 4758 C CA . GLY B 2 254 ? -4.221 -22.913 66.663 1.00 14.85 240 GLY B CA 1
ATOM 4759 C C . GLY B 2 254 ? -3.138 -22.077 65.983 1.00 13.84 240 GLY B C 1
ATOM 4760 O O . GLY B 2 254 ? -2.192 -21.659 66.598 1.00 14.13 240 GLY B O 1
ATOM 4761 N N . PHE B 2 255 ? -3.272 -21.862 64.675 1.00 12.19 241 PHE B N 1
ATOM 4762 C CA . PHE B 2 255 ? -2.174 -21.279 63.919 1.00 10.85 241 PHE B CA 1
ATOM 4763 C C . PHE B 2 255 ? -1.944 -19.837 64.274 1.00 11.65 241 PHE B C 1
ATOM 4764 O O . PHE B 2 255 ? -0.801 -19.336 64.161 1.00 10.72 241 PHE B O 1
ATOM 4772 N N . MET B 2 256 ? -3.015 -19.157 64.702 1.00 11.93 242 MET B N 1
ATOM 4773 C CA . MET B 2 256 ? -2.904 -17.752 65.101 1.00 12.63 242 MET B CA 1
ATOM 4774 C C . MET B 2 256 ? -2.107 -17.552 66.374 1.00 11.86 242 MET B C 1
ATOM 4775 O O . MET B 2 256 ? -1.699 -16.457 66.608 1.00 12.74 242 MET B O 1
ATOM 4780 N N . GLY B 2 257 ? -1.896 -18.614 67.145 1.00 11.82 243 GLY B N 1
ATOM 4781 C CA . GLY B 2 257 ? -1.110 -18.568 68.375 1.00 12.43 243 GLY B CA 1
ATOM 4782 C C . GLY B 2 257 ? 0.346 -18.914 68.178 1.00 12.91 243 GLY B C 1
ATOM 4783 O O . GLY B 2 257 ? 1.136 -18.826 69.148 1.00 14.72 243 GLY B O 1
ATOM 4784 N N . LEU B 2 258 ? 0.747 -19.314 66.970 1.00 11.92 244 LEU B N 1
ATOM 4785 C CA . LEU B 2 258 ? 2.120 -19.848 66.736 1.00 10.72 244 LEU B CA 1
ATOM 4786 C C . LEU B 2 258 ? 2.995 -18.788 66.042 1.00 9.35 244 LEU B C 1
ATOM 4787 O O . LEU B 2 258 ? 2.473 -18.041 65.257 1.00 7.68 244 LEU B O 1
ATOM 4792 N N . THR B 2 259 ? 4.287 -18.753 66.386 1.00 7.52 245 THR B N 1
ATOM 4793 C CA . THR B 2 259 ? 5.260 -17.862 65.760 1.00 7.15 245 THR B CA 1
ATOM 4794 C C . THR B 2 259 ? 5.805 -18.564 64.483 1.00 6.64 245 THR B C 1
ATOM 4795 O O . THR B 2 259 ? 5.567 -19.753 64.249 1.00 6.09 245 THR B O 1
ATOM 4799 N N . ARG B 2 260 ? 6.548 -17.796 63.710 1.00 6.54 246 ARG B N 1
ATOM 4800 C CA . ARG B 2 260 ? 7.186 -18.322 62.518 1.00 6.95 246 ARG B CA 1
ATOM 4801 C C . ARG B 2 260 ? 8.073 -19.458 62.966 1.00 7.21 246 ARG B C 1
ATOM 4802 O O . ARG B 2 260 ? 8.137 -20.459 62.279 1.00 6.64 246 ARG B O 1
ATOM 4810 N N . ASP B 2 261 ? 8.843 -19.250 64.045 1.00 7.07 247 ASP B N 1
ATOM 4811 C CA . ASP B 2 261 ? 9.822 -20.308 64.477 1.00 7.98 247 ASP B CA 1
ATOM 4812 C C . ASP B 2 261 ? 9.089 -21.616 64.883 1.00 8.03 247 ASP B C 1
ATOM 4813 O O . ASP B 2 261 ? 9.527 -22.750 64.607 1.00 8.01 247 ASP B O 1
ATOM 4818 N N . GLU B 2 262 ? 7.908 -21.447 65.452 1.00 7.73 248 GLU B N 1
ATOM 4819 C CA . GLU B 2 262 ? 7.130 -22.619 65.733 1.00 7.95 248 GLU B CA 1
ATOM 4820 C C . GLU B 2 262 ? 6.600 -23.347 64.489 1.00 7.47 248 GLU B C 1
ATOM 4821 O O . GLU B 2 262 ? 6.523 -24.597 64.425 1.00 7.29 248 GLU B O 1
ATOM 4827 N N . ALA B 2 263 ? 6.209 -22.555 63.537 1.00 6.81 249 ALA B N 1
ATOM 4828 C CA . ALA B 2 263 ? 5.812 -23.076 62.243 1.00 6.45 249 ALA B CA 1
ATOM 4829 C C . ALA B 2 263 ? 6.911 -23.750 61.432 1.00 6.82 249 ALA B C 1
ATOM 4830 O O . ALA B 2 263 ? 6.665 -24.770 60.806 1.00 6.18 249 ALA B O 1
ATOM 4832 N N . THR B 2 264 ? 8.114 -23.173 61.418 1.00 6.48 250 THR B N 1
ATOM 4833 C CA . THR B 2 264 ? 9.225 -23.832 60.666 1.00 6.90 250 THR B CA 1
ATOM 4834 C C . THR B 2 264 ? 9.589 -25.159 61.342 1.00 7.44 250 THR B C 1
ATOM 4835 O O . THR B 2 264 ? 9.928 -26.128 60.670 1.00 7.21 250 THR B O 1
ATOM 4839 N N . ALA B 2 265 ? 9.456 -25.213 62.686 1.00 8.25 251 ALA B N 1
ATOM 4840 C CA . ALA B 2 265 ? 9.618 -26.504 63.438 1.00 9.07 251 ALA B CA 1
ATOM 4841 C C . ALA B 2 265 ? 8.573 -27.539 63.089 1.00 9.61 251 ALA B C 1
ATOM 4842 O O . ALA B 2 265 ? 8.873 -28.747 62.910 1.00 9.56 251 ALA B O 1
ATOM 4844 N N . GLU B 2 266 ? 7.319 -27.105 62.975 1.00 9.25 252 GLU B N 1
ATOM 4845 C CA . GLU B 2 266 ? 6.260 -27.981 62.471 1.00 10.39 252 GLU B CA 1
ATOM 4846 C C . GLU B 2 266 ? 6.589 -28.570 61.099 1.00 9.32 252 GLU B C 1
ATOM 4847 O O . GLU B 2 266 ? 6.543 -29.791 60.883 1.00 7.60 252 GLU B O 1
ATOM 4853 N N . PHE B 2 267 ? 7.022 -27.689 60.205 1.00 7.61 253 PHE B N 1
ATOM 4854 C CA . PHE B 2 267 ? 7.331 -28.152 58.854 1.00 7.11 253 PHE B CA 1
ATOM 4855 C C . PHE B 2 267 ? 8.589 -29.005 58.849 1.00 6.77 253 PHE B C 1
ATOM 4856 O O . PHE B 2 267 ? 8.638 -30.019 58.171 1.00 7.12 253 PHE B O 1
ATOM 4864 N N . ASN B 2 268 ? 9.619 -28.627 59.595 1.00 7.06 254 ASN B N 1
ATOM 4865 C CA . ASN B 2 268 ? 10.861 -29.412 59.507 1.00 7.19 254 ASN B CA 1
ATOM 4866 C C . ASN B 2 268 ? 10.816 -30.736 60.249 1.00 7.40 254 ASN B C 1
ATOM 4867 O O . ASN B 2 268 ? 11.760 -31.549 60.073 1.00 7.15 254 ASN B O 1
ATOM 4872 N N . GLN B 2 269 ? 9.753 -30.905 61.051 1.00 7.74 255 GLN B N 1
ATOM 4873 C CA . GLN B 2 269 ? 9.463 -32.213 61.659 1.00 9.02 255 GLN B CA 1
ATOM 4874 C C . GLN B 2 269 ? 8.558 -33.071 60.788 1.00 9.54 255 GLN B C 1
ATOM 4875 O O . GLN B 2 269 ? 8.135 -34.164 61.230 1.00 10.50 255 GLN B O 1
ATOM 4881 N N . GLY B 2 270 ? 8.212 -32.601 59.591 1.00 8.41 256 GLY B N 1
ATOM 4882 C CA . GLY B 2 270 ? 7.410 -33.408 58.670 1.00 9.07 256 GLY B CA 1
ATOM 4883 C C . GLY B 2 270 ? 5.891 -33.357 58.974 1.00 9.13 256 GLY B C 1
ATOM 4884 O O . GLY B 2 270 ? 5.134 -34.245 58.585 1.00 8.80 256 GLY B O 1
ATOM 4885 N N . LYS B 2 271 ? 5.443 -32.323 59.668 1.00 10.05 257 LYS B N 1
ATOM 4886 C CA . LYS B 2 271 ? 4.093 -32.288 60.200 1.00 11.18 257 LYS B CA 1
ATOM 4887 C C . LYS B 2 271 ? 3.149 -31.447 59.358 1.00 10.24 257 LYS B C 1
ATOM 4888 O O . LYS B 2 271 ? 2.027 -31.153 59.801 1.00 12.38 257 LYS B O 1
ATOM 4894 N N . ALA B 2 272 ? 3.598 -31.049 58.166 1.00 9.32 258 ALA B N 1
ATOM 4895 C CA . ALA B 2 272 ? 2.716 -30.366 57.230 1.00 8.15 258 ALA B CA 1
ATOM 4896 C C . ALA B 2 272 ? 3.218 -30.561 55.825 1.00 7.87 258 ALA B C 1
ATOM 4897 O O . ALA B 2 272 ? 4.434 -30.671 55.616 1.00 7.70 258 ALA B O 1
ATOM 4899 N N . ALA B 2 273 ? 2.295 -30.586 54.845 1.00 6.20 259 ALA B N 1
ATOM 4900 C CA . ALA B 2 273 ? 2.637 -30.877 53.470 1.00 5.89 259 ALA B CA 1
ATOM 4901 C C . ALA B 2 273 ? 3.362 -29.655 52.830 1.00 5.52 259 ALA B C 1
ATOM 4902 O O . ALA B 2 273 ? 4.211 -29.836 52.003 1.00 5.46 259 ALA B O 1
ATOM 4912 N N . TYR B 2 275 ? 4.656 -25.179 53.107 1.00 4.76 261 TYR B N 1
ATOM 4913 C CA . TYR B 2 275 ? 4.957 -23.986 53.936 1.00 5.12 261 TYR B CA 1
ATOM 4914 C C . TYR B 2 275 ? 5.099 -22.844 52.901 1.00 5.13 261 TYR B C 1
ATOM 4915 O O . TYR B 2 275 ? 5.665 -23.027 51.827 1.00 4.89 261 TYR B O 1
ATOM 4924 N N . PHE B 2 276 ? 4.635 -21.641 53.197 1.00 5.11 262 PHE B N 1
ATOM 4925 C CA . PHE B 2 276 ? 4.859 -20.579 52.263 1.00 5.48 262 PHE B CA 1
ATOM 4926 C C . PHE B 2 276 ? 5.414 -19.343 52.966 1.00 5.44 262 PHE B C 1
ATOM 4927 O O . PHE B 2 276 ? 4.880 -18.887 54.008 1.00 5.75 262 PHE B O 1
ATOM 4935 N N . GLY B 2 277 ? 6.466 -18.775 52.395 1.00 5.49 263 GLY B N 1
ATOM 4936 C CA . GLY B 2 277 ? 6.986 -17.518 52.964 1.00 5.28 263 GLY B CA 1
ATOM 4937 C C . GLY B 2 277 ? 8.310 -17.156 52.363 1.00 5.54 263 GLY B C 1
ATOM 4938 O O . GLY B 2 277 ? 8.572 -17.472 51.182 1.00 5.75 263 GLY B O 1
ATOM 4939 N N . GLY B 2 278 ? 9.205 -16.570 53.182 1.00 5.18 264 GLY B N 1
ATOM 4940 C CA . GLY B 2 278 ? 10.445 -16.147 52.650 1.00 4.89 264 GLY B CA 1
ATOM 4941 C C . GLY B 2 278 ? 11.376 -17.311 52.324 1.00 4.59 264 GLY B C 1
ATOM 4942 O O . GLY B 2 278 ? 11.349 -18.364 53.010 1.00 4.88 264 GLY B O 1
ATOM 4943 N N . ASN B 2 279 ? 12.222 -17.092 51.318 1.00 4.44 265 ASN B N 1
ATOM 4944 C CA . ASN B 2 279 ? 13.411 -17.915 51.075 1.00 4.86 265 ASN B CA 1
ATOM 4945 C C . ASN B 2 279 ? 14.285 -18.056 52.328 1.00 4.97 265 ASN B C 1
ATOM 4946 O O . ASN B 2 279 ? 15.022 -19.054 52.468 1.00 4.60 265 ASN B O 1
ATOM 4951 N N . PHE B 2 280 ? 14.182 -17.083 53.248 1.00 4.73 266 PHE B N 1
ATOM 4952 C CA . PHE B 2 280 ? 15.103 -17.063 54.418 1.00 5.53 266 PHE B CA 1
ATOM 4953 C C . PHE B 2 280 ? 14.794 -18.214 55.383 1.00 5.18 266 PHE B C 1
ATOM 4954 O O . PHE B 2 280 ? 15.610 -18.548 56.239 1.00 5.78 266 PHE B O 1
ATOM 4962 N N . ASP B 2 281 ? 13.593 -18.795 55.260 1.00 5.43 267 ASP B N 1
ATOM 4963 C CA . ASP B 2 281 ? 13.188 -19.924 56.070 1.00 5.53 267 ASP B CA 1
ATOM 4964 C C . ASP B 2 281 ? 13.765 -21.273 55.602 1.00 5.68 267 ASP B C 1
ATOM 4965 O O . ASP B 2 281 ? 13.640 -22.308 56.320 1.00 5.35 267 ASP B O 1
ATOM 4970 N N . ALA B 2 282 ? 14.385 -21.303 54.426 1.00 5.64 268 ALA B N 1
ATOM 4971 C CA . ALA B 2 282 ? 14.883 -22.548 53.900 1.00 5.68 268 ALA B CA 1
ATOM 4972 C C . ALA B 2 282 ? 15.895 -23.182 54.836 1.00 5.74 268 ALA B C 1
ATOM 4973 O O . ALA B 2 282 ? 15.955 -24.410 54.958 1.00 6.47 268 ALA B O 1
ATOM 4975 N N . ALA B 2 283 ? 16.713 -22.342 55.496 1.00 6.09 269 ALA B N 1
ATOM 4976 C CA . ALA B 2 283 ? 17.676 -22.875 56.486 1.00 6.43 269 ALA B CA 1
ATOM 4977 C C . ALA B 2 283 ? 17.037 -23.695 57.567 1.00 6.38 269 ALA B C 1
ATOM 4978 O O . ALA B 2 283 ? 17.678 -24.670 58.039 1.00 6.62 269 ALA B O 1
ATOM 4980 N N . ALA B 2 284 ? 15.829 -23.295 58.009 1.00 6.57 270 ALA B N 1
ATOM 4981 C CA . ALA B 2 284 ? 15.161 -24.086 59.048 1.00 6.57 270 ALA B CA 1
ATOM 4982 C C . ALA B 2 284 ? 14.916 -25.504 58.553 1.00 6.38 270 ALA B C 1
ATOM 4983 O O . ALA B 2 284 ? 14.803 -26.448 59.372 1.00 6.98 270 ALA B O 1
ATOM 4985 N N . PHE B 2 285 ? 14.862 -25.710 57.236 1.00 6.56 271 PHE B N 1
ATOM 4986 C CA . PHE B 2 285 ? 14.524 -27.054 56.696 1.00 6.89 271 PHE B CA 1
ATOM 4987 C C . PHE B 2 285 ? 15.733 -27.890 56.278 1.00 7.99 271 PHE B C 1
ATOM 4988 O O . PHE B 2 285 ? 15.682 -29.139 56.366 1.00 8.68 271 PHE B O 1
ATOM 4996 N N . VAL B 2 286 ? 16.834 -27.216 55.852 1.00 8.11 272 VAL B N 1
ATOM 4997 C CA . VAL B 2 286 ? 17.982 -27.915 55.269 1.00 8.45 272 VAL B CA 1
ATOM 4998 C C . VAL B 2 286 ? 19.282 -27.721 56.039 1.00 9.24 272 VAL B C 1
ATOM 4999 O O . VAL B 2 286 ? 20.298 -28.373 55.720 1.00 11.84 272 VAL B O 1
ATOM 5003 N N . SER B 2 287 ? 19.307 -26.822 57.002 1.00 8.84 273 SER B N 1
ATOM 5004 C CA . SER B 2 287 ? 20.535 -26.573 57.732 1.00 9.94 273 SER B CA 1
ATOM 5005 C C . SER B 2 287 ? 20.383 -26.719 59.234 1.00 11.15 273 SER B C 1
ATOM 5006 O O . SER B 2 287 ? 21.385 -26.918 59.952 1.00 11.97 273 SER B O 1
ATOM 5009 N N . ASP B 2 288 ? 19.166 -26.531 59.746 1.00 12.01 274 ASP B N 1
ATOM 5010 C CA . ASP B 2 288 ? 18.901 -26.692 61.170 1.00 13.67 274 ASP B CA 1
ATOM 5011 C C . ASP B 2 288 ? 19.167 -28.172 61.486 1.00 13.98 274 ASP B C 1
ATOM 5012 O O . ASP B 2 288 ? 18.569 -29.096 60.883 1.00 11.81 274 ASP B O 1
ATOM 5017 N N . PRO B 2 289 ? 20.046 -28.433 62.486 1.00 16.31 275 PRO B N 1
ATOM 5018 C CA . PRO B 2 289 ? 20.388 -29.807 62.780 1.00 17.21 275 PRO B CA 1
ATOM 5019 C C . PRO B 2 289 ? 19.220 -30.652 63.328 1.00 16.60 275 PRO B C 1
ATOM 5020 O O . PRO B 2 289 ? 19.234 -31.884 63.145 1.00 16.81 275 PRO B O 1
ATOM 5024 N N . SER B 2 290 ? 18.158 -29.981 63.774 1.00 14.16 276 SER B N 1
ATOM 5025 C CA . SER B 2 290 ? 16.920 -30.684 64.199 1.00 15.24 276 SER B CA 1
ATOM 5026 C C . SER B 2 290 ? 16.028 -31.142 63.076 1.00 13.43 276 SER B C 1
ATOM 5027 O O . SER B 2 290 ? 15.105 -31.955 63.293 1.00 13.52 276 SER B O 1
ATOM 5030 N N . SER B 2 291 ? 16.212 -30.586 61.884 1.00 12.39 277 SER B N 1
ATOM 5031 C CA . SER B 2 291 ? 15.244 -30.872 60.809 1.00 10.85 277 SER B CA 1
ATOM 5032 C C . SER B 2 291 ? 15.277 -32.334 60.471 1.00 11.88 277 SER B C 1
ATOM 5033 O O . SER B 2 291 ? 16.365 -32.924 60.455 1.00 11.79 277 SER B O 1
ATOM 5036 N N . LEU B 2 292 ? 14.078 -32.877 60.244 1.00 11.03 278 LEU B N 1
ATOM 5037 C CA . LEU B 2 292 ? 13.844 -34.219 59.725 1.00 11.85 278 LEU B CA 1
ATOM 5038 C C . LEU B 2 292 ? 13.527 -34.263 58.233 1.00 11.57 278 LEU B C 1
ATOM 5039 O O . LEU B 2 292 ? 13.178 -35.349 57.692 1.00 12.45 278 LEU B O 1
ATOM 5044 N N . VAL B 2 293 ? 13.600 -33.125 57.540 1.00 8.63 279 VAL B N 1
ATOM 5045 C CA . VAL B 2 293 ? 13.159 -33.070 56.114 1.00 8.82 279 VAL B CA 1
ATOM 5046 C C . VAL B 2 293 ? 14.250 -32.668 55.144 1.00 8.85 279 VAL B C 1
ATOM 5047 O O . VAL B 2 293 ? 14.010 -32.351 53.948 1.00 8.07 279 VAL B O 1
ATOM 5051 N N . LYS B 2 294 ? 15.502 -32.614 55.604 1.00 10.50 280 LYS B N 1
ATOM 5052 C CA . LYS B 2 294 ? 16.553 -32.302 54.631 1.00 10.46 280 LYS B CA 1
ATOM 5053 C C . LYS B 2 294 ? 16.508 -33.291 53.478 1.00 10.95 280 LYS B C 1
ATOM 5054 O O . LYS B 2 294 ? 16.431 -34.518 53.682 1.00 12.17 280 LYS B O 1
ATOM 5060 N N . GLY B 2 295 ? 16.542 -32.758 52.256 1.00 10.23 281 GLY B N 1
ATOM 5061 C CA . GLY B 2 295 ? 16.451 -33.577 51.030 1.00 10.11 281 GLY B CA 1
ATOM 5062 C C . GLY B 2 295 ? 15.029 -34.030 50.644 1.00 9.18 281 GLY B C 1
ATOM 5063 O O . GLY B 2 295 ? 14.872 -34.621 49.574 1.00 9.74 281 GLY B O 1
ATOM 5064 N N . LYS B 2 296 ? 14.026 -33.658 51.443 1.00 7.72 282 LYS B N 1
ATOM 5065 C CA . LYS B 2 296 ? 12.647 -33.987 51.144 1.00 7.39 282 LYS B CA 1
ATOM 5066 C C . LYS B 2 296 ? 11.859 -32.767 50.647 1.00 7.71 282 LYS B C 1
ATOM 5067 O O . LYS B 2 296 ? 10.686 -32.901 50.294 1.00 8.21 282 LYS B O 1
ATOM 5073 N N . ILE B 2 297 ? 12.508 -31.612 50.616 1.00 7.17 283 ILE B N 1
ATOM 5074 C CA . ILE B 2 297 ? 11.766 -30.319 50.373 1.00 6.93 283 ILE B CA 1
ATOM 5075 C C . ILE B 2 297 ? 12.097 -29.807 48.998 1.00 7.59 283 ILE B C 1
ATOM 5076 O O . ILE B 2 297 ? 13.265 -29.747 48.638 1.00 9.31 283 ILE B O 1
ATOM 5081 N N . GLU B 2 298 ? 11.069 -29.383 48.249 1.00 8.29 284 GLU B N 1
ATOM 5082 C CA . GLU B 2 298 ? 11.195 -28.794 46.934 1.00 9.50 284 GLU B CA 1
ATOM 5083 C C . GLU B 2 298 ? 10.683 -27.347 47.055 1.00 8.16 284 GLU B C 1
ATOM 5084 O O . GLU B 2 298 ? 9.794 -27.059 47.841 1.00 8.60 284 GLU B O 1
ATOM 5090 N N . ALA B 2 299 ? 11.275 -26.451 46.289 1.00 7.88 285 ALA B N 1
ATOM 5091 C CA . ALA B 2 299 ? 10.826 -25.081 46.278 1.00 7.40 285 ALA B CA 1
ATOM 5092 C C . ALA B 2 299 ? 10.165 -24.846 44.915 1.00 6.85 285 ALA B C 1
ATOM 5093 O O . ALA B 2 299 ? 10.783 -25.056 43.867 1.00 6.80 285 ALA B O 1
ATOM 5095 N N . VAL B 2 300 ? 8.946 -24.341 44.926 1.00 6.74 286 VAL B N 1
ATOM 5096 C CA . VAL B 2 300 ? 8.263 -23.858 43.703 1.00 7.36 286 VAL B CA 1
ATOM 5097 C C . VAL B 2 300 ? 7.661 -22.436 43.846 1.00 7.54 286 VAL B C 1
ATOM 5098 O O . VAL B 2 300 ? 7.565 -21.909 44.956 1.00 7.87 286 VAL B O 1
ATOM 5102 N N . ARG B 2 301 ? 7.208 -21.874 42.724 1.00 7.91 287 ARG B N 1
ATOM 5103 C CA . ARG B 2 301 ? 6.520 -20.597 42.709 1.00 8.54 287 ARG B CA 1
ATOM 5104 C C . ARG B 2 301 ? 5.127 -20.725 43.273 1.00 8.15 287 ARG B C 1
ATOM 5105 O O . ARG B 2 301 ? 4.478 -21.776 43.159 1.00 8.60 287 ARG B O 1
ATOM 5113 N N . PHE B 2 302 ? 4.620 -19.670 43.896 1.00 7.48 288 PHE B N 1
ATOM 5114 C CA . PHE B 2 302 ? 3.203 -19.710 44.252 1.00 7.04 288 PHE B CA 1
ATOM 5115 C C . PHE B 2 302 ? 2.331 -19.897 42.980 1.00 7.22 288 PHE B C 1
ATOM 5116 O O . PHE B 2 302 ? 2.646 -19.356 41.946 1.00 6.12 288 PHE B O 1
ATOM 5124 N N . PRO B 2 303 ? 1.257 -20.677 43.085 1.00 8.11 289 PRO B N 1
ATOM 5125 C CA . PRO B 2 303 ? 0.449 -20.955 41.876 1.00 8.41 289 PRO B CA 1
ATOM 5126 C C . PRO B 2 303 ? -0.192 -19.724 41.288 1.00 9.61 289 PRO B C 1
ATOM 5127 O O . PRO B 2 303 ? -0.308 -18.655 41.953 1.00 8.53 289 PRO B O 1
ATOM 5131 N N . THR B 2 304 ? -0.627 -19.873 40.038 1.00 10.65 290 THR B N 1
ATOM 5132 C CA . THR B 2 304 ? -1.386 -18.856 39.287 1.00 10.22 290 THR B CA 1
ATOM 5133 C C . THR B 2 304 ? -2.860 -18.845 39.693 1.00 10.90 290 THR B C 1
ATOM 5134 O O . THR B 2 304 ? -3.392 -19.812 40.210 1.00 9.35 290 THR B O 1
ATOM 5138 N N . ILE B 2 305 ? -3.555 -17.721 39.448 1.00 10.23 291 ILE B N 1
ATOM 5139 C CA . ILE B 2 305 ? -4.970 -17.595 39.797 1.00 11.59 291 ILE B CA 1
ATOM 5140 C C . ILE B 2 305 ? -5.764 -17.291 38.541 1.00 13.11 291 ILE B C 1
ATOM 5141 O O . ILE B 2 305 ? -5.428 -16.360 37.830 1.00 12.52 291 ILE B O 1
ATOM 5146 N N . GLU B 2 306 ? -6.753 -18.128 38.242 1.00 13.02 292 GLU B N 1
ATOM 5147 C CA . GLU B 2 306 ? -7.465 -18.005 36.976 1.00 13.13 292 GLU B CA 1
ATOM 5148 C C . GLU B 2 306 ? -8.124 -16.607 36.945 1.00 12.40 292 GLU B C 1
ATOM 5149 O O . GLU B 2 306 ? -8.800 -16.208 37.894 1.00 15.00 292 GLU B O 1
ATOM 5155 N N . GLY B 2 307 ? -7.862 -15.875 35.872 1.00 14.95 293 GLY B N 1
ATOM 5156 C CA . GLY B 2 307 ? -8.453 -14.550 35.672 1.00 15.47 293 GLY B CA 1
ATOM 5157 C C . GLY B 2 307 ? -7.663 -13.441 36.360 1.00 14.94 293 GLY B C 1
ATOM 5158 O O . GLY B 2 307 ? -7.947 -12.265 36.160 1.00 16.52 293 GLY B O 1
ATOM 5159 N N . GLY B 2 308 ? -6.667 -13.823 37.168 1.00 15.60 294 GLY B N 1
ATOM 5160 C CA . GLY B 2 308 ? -5.722 -12.887 37.748 1.00 14.47 294 GLY B CA 1
ATOM 5161 C C . GLY B 2 308 ? -4.918 -12.162 36.696 1.00 15.68 294 GLY B C 1
ATOM 5162 O O . GLY B 2 308 ? -4.642 -12.734 35.599 1.00 14.01 294 GLY B O 1
ATOM 5163 N N . LYS B 2 309 ? -4.546 -10.912 37.018 1.00 12.35 295 LYS B N 1
ATOM 5164 C CA . LYS B 2 309 ? -3.850 -10.067 36.055 1.00 13.66 295 LYS B CA 1
ATOM 5165 C C . LYS B 2 309 ? -2.367 -10.136 36.241 1.00 12.82 295 LYS B C 1
ATOM 5166 O O . LYS B 2 309 ? -1.644 -9.675 35.416 1.00 11.75 295 LYS B O 1
ATOM 5172 N N . GLY B 2 310 ? -1.930 -10.741 37.336 1.00 11.90 296 GLY B N 1
ATOM 5173 C CA . GLY B 2 310 ? -0.476 -10.888 37.563 1.00 11.83 296 GLY B CA 1
ATOM 5174 C C . GLY B 2 310 ? 0.269 -11.805 36.597 1.00 12.95 296 GLY B C 1
ATOM 5175 O O . GLY B 2 310 ? -0.313 -12.742 36.097 1.00 15.33 296 GLY B O 1
ATOM 5176 N N . ASP B 2 311 ? 1.541 -11.504 36.317 1.00 12.66 297 ASP B N 1
ATOM 5177 C CA . ASP B 2 311 ? 2.398 -12.416 35.569 1.00 12.86 297 ASP B CA 1
ATOM 5178 C C . ASP B 2 311 ? 2.789 -13.611 36.474 1.00 12.08 297 ASP B C 1
ATOM 5179 O O . ASP B 2 311 ? 3.141 -13.392 37.649 1.00 12.40 297 ASP B O 1
ATOM 5184 N N . PRO B 2 312 ? 2.739 -14.877 35.935 1.00 11.17 298 PRO B N 1
ATOM 5185 C CA . PRO B 2 312 ? 2.982 -16.029 36.843 1.00 11.31 298 PRO B CA 1
ATOM 5186 C C . PRO B 2 312 ? 4.347 -16.036 37.490 1.00 10.54 298 PRO B C 1
ATOM 5187 O O . PRO B 2 312 ? 4.554 -16.814 38.478 1.00 10.01 298 PRO B O 1
ATOM 5191 N N . THR B 2 313 ? 5.300 -15.250 36.945 1.00 9.15 299 THR B N 1
ATOM 5192 C CA . THR B 2 313 ? 6.683 -15.316 37.446 1.00 8.65 299 THR B CA 1
ATOM 5193 C C . THR B 2 313 ? 6.987 -14.179 38.476 1.00 7.87 299 THR B C 1
ATOM 5194 O O . THR B 2 313 ? 8.102 -14.133 39.022 1.00 7.78 299 THR B O 1
ATOM 5198 N N . GLU B 2 314 ? 6.021 -13.298 38.736 1.00 7.58 300 GLU B N 1
ATOM 5199 C CA . GLU B 2 314 ? 6.274 -12.192 39.672 1.00 7.89 300 GLU B CA 1
ATOM 5200 C C . GLU B 2 314 ? 6.437 -12.793 41.078 1.00 6.83 300 GLU B C 1
ATOM 5201 O O . GLU B 2 314 ? 5.818 -13.844 41.406 1.00 6.96 300 GLU B O 1
ATOM 5207 N N . TYR B 2 315 ? 7.273 -12.153 41.927 1.00 6.59 301 TYR B N 1
ATOM 5208 C CA . TYR B 2 315 ? 7.401 -12.648 43.287 1.00 6.10 301 TYR B CA 1
ATOM 5209 C C . TYR B 2 315 ? 7.417 -11.545 44.307 1.00 6.10 301 TYR B C 1
ATOM 5210 O O . TYR B 2 315 ? 7.588 -10.409 43.961 1.00 6.45 301 TYR B O 1
ATOM 5219 N N . ILE B 2 316 ? 7.222 -11.905 45.549 1.00 5.60 302 ILE B N 1
ATOM 5220 C CA . ILE B 2 316 ? 7.336 -10.992 46.668 1.00 5.90 302 ILE B CA 1
ATOM 5221 C C . ILE B 2 316 ? 8.791 -11.102 47.176 1.00 5.95 302 ILE B C 1
ATOM 5222 O O . ILE B 2 316 ? 9.280 -12.201 47.450 1.00 5.87 302 ILE B O 1
ATOM 5227 N N . GLY B 2 317 ? 9.500 -9.977 47.150 1.00 5.60 303 GLY B N 1
ATOM 5228 C CA . GLY B 2 317 ? 10.884 -9.991 47.574 1.00 5.97 303 GLY B CA 1
ATOM 5229 C C . GLY B 2 317 ? 11.643 -8.803 46.994 1.00 5.91 303 GLY B C 1
ATOM 5230 O O . GLY B 2 317 ? 11.077 -7.671 46.748 1.00 7.04 303 GLY B O 1
ATOM 5231 N N . GLY B 2 318 ? 12.926 -9.005 46.801 1.00 5.82 304 GLY B N 1
ATOM 5232 C CA . GLY B 2 318 ? 13.822 -7.931 46.281 1.00 6.46 304 GLY B CA 1
ATOM 5233 C C . GLY B 2 318 ? 15.060 -7.827 47.164 1.00 6.20 304 GLY B C 1
ATOM 5234 O O . GLY B 2 318 ? 15.170 -8.508 48.177 1.00 7.26 304 GLY B O 1
ATOM 5235 N N . THR B 2 319 ? 15.982 -6.920 46.827 1.00 6.46 305 THR B N 1
ATOM 5236 C CA . THR B 2 319 ? 17.201 -6.812 47.657 1.00 6.88 305 THR B CA 1
ATOM 5237 C C . THR B 2 319 ? 16.868 -5.930 48.842 1.00 7.07 305 THR B C 1
ATOM 5238 O O . THR B 2 319 ? 16.971 -4.722 48.757 1.00 8.76 305 THR B O 1
ATOM 5242 N N . VAL B 2 320 ? 16.576 -6.525 49.979 1.00 6.93 306 VAL B N 1
ATOM 5243 C CA . VAL B 2 320 ? 16.049 -5.730 51.067 1.00 6.79 306 VAL B CA 1
ATOM 5244 C C . VAL B 2 320 ? 16.867 -5.933 52.358 1.00 7.57 306 VAL B C 1
ATOM 5245 O O . VAL B 2 320 ? 16.691 -5.183 53.299 1.00 8.01 306 VAL B O 1
ATOM 5249 N N . GLY B 2 321 ? 17.716 -6.944 52.423 1.00 7.40 307 GLY B N 1
ATOM 5250 C CA . GLY B 2 321 ? 18.571 -7.126 53.664 1.00 7.11 307 GLY B CA 1
ATOM 5251 C C . GLY B 2 321 ? 19.768 -6.168 53.533 1.00 6.07 307 GLY B C 1
ATOM 5252 O O . GLY B 2 321 ? 20.486 -6.202 52.514 1.00 5.75 307 GLY B O 1
ATOM 5253 N N . ALA B 2 322 ? 19.991 -5.315 54.520 1.00 5.37 308 ALA B N 1
ATOM 5254 C CA . ALA B 2 322 ? 21.160 -4.369 54.429 1.00 5.32 308 ALA B CA 1
ATOM 5255 C C . ALA B 2 322 ? 21.751 -4.098 55.824 1.00 5.43 308 ALA B C 1
ATOM 5256 O O . ALA B 2 322 ? 21.089 -4.352 56.841 1.00 4.97 308 ALA B O 1
ATOM 5258 N N . LEU B 2 323 ? 23.023 -3.669 55.830 1.00 5.40 309 LEU B N 1
ATOM 5259 C CA . LEU B 2 323 ? 23.590 -3.054 57.066 1.00 5.41 309 LEU B CA 1
ATOM 5260 C C . LEU B 2 323 ? 23.678 -1.535 56.895 1.00 6.02 309 LEU B C 1
ATOM 5261 O O . LEU B 2 323 ? 23.972 -1.049 55.791 1.00 5.92 309 LEU B O 1
ATOM 5274 N N . VAL B 2 325 ? 25.041 2.197 58.916 1.00 5.71 311 VAL B N 1
ATOM 5275 C CA . VAL B 2 325 ? 25.910 2.758 59.957 1.00 5.94 311 VAL B CA 1
ATOM 5276 C C . VAL B 2 325 ? 25.226 4.021 60.549 1.00 6.44 311 VAL B C 1
ATOM 5277 O O . VAL B 2 325 ? 24.663 4.854 59.818 1.00 7.16 311 VAL B O 1
ATOM 5281 N N . SER B 2 326 ? 25.272 4.158 61.862 1.00 7.19 312 SER B N 1
ATOM 5282 C CA . SER B 2 326 ? 24.622 5.274 62.556 1.00 8.38 312 SER B CA 1
ATOM 5283 C C . SER B 2 326 ? 25.314 6.588 62.283 1.00 8.36 312 SER B C 1
ATOM 5284 O O . SER B 2 326 ? 26.519 6.627 62.312 1.00 8.65 312 SER B O 1
ATOM 5287 N N . ALA B 2 327 ? 24.538 7.633 61.964 1.00 8.35 313 ALA B N 1
ATOM 5288 C CA . ALA B 2 327 ? 25.085 8.956 61.668 1.00 9.25 313 ALA B CA 1
ATOM 5289 C C . ALA B 2 327 ? 25.843 9.512 62.860 1.00 9.90 313 ALA B C 1
ATOM 5290 O O . ALA B 2 327 ? 26.764 10.286 62.670 1.00 11.49 313 ALA B O 1
ATOM 5292 N N . ASN B 2 328 ? 25.518 9.089 64.060 1.00 10.95 314 ASN B N 1
ATOM 5293 C CA . ASN B 2 328 ? 26.207 9.550 65.306 1.00 12.84 314 ASN B CA 1
ATOM 5294 C C . ASN B 2 328 ? 27.340 8.631 65.765 1.00 11.48 314 ASN B C 1
ATOM 5295 O O . ASN B 2 328 ? 27.840 8.747 66.886 1.00 11.43 314 ASN B O 1
ATOM 5300 N N . SER B 2 329 ? 27.765 7.699 64.918 1.00 11.81 315 SER B N 1
ATOM 5301 C CA . SER B 2 329 ? 28.895 6.827 65.283 1.00 10.91 315 SER B CA 1
ATOM 5302 C C . SER B 2 329 ? 30.127 7.675 65.482 1.00 11.89 315 SER B C 1
ATOM 5303 O O . SER B 2 329 ? 30.382 8.645 64.724 1.00 11.82 315 SER B O 1
ATOM 5306 N N . LYS B 2 330 ? 30.908 7.316 66.495 1.00 13.28 316 LYS B N 1
ATOM 5307 C CA . LYS B 2 330 ? 32.166 7.998 66.771 1.00 14.55 316 LYS B CA 1
ATOM 5308 C C . LYS B 2 330 ? 33.283 7.574 65.847 1.00 13.63 316 LYS B C 1
ATOM 5309 O O . LYS B 2 330 ? 34.288 8.233 65.719 1.00 13.03 316 LYS B O 1
ATOM 5315 N N . TYR B 2 331 ? 33.086 6.463 65.165 1.00 12.26 317 TYR B N 1
ATOM 5316 C CA . TYR B 2 331 ? 34.159 5.859 64.382 1.00 11.24 317 TYR B CA 1
ATOM 5317 C C . TYR B 2 331 ? 33.617 5.480 62.992 1.00 9.87 317 TYR B C 1
ATOM 5318 O O . TYR B 2 331 ? 33.579 4.310 62.657 1.00 9.17 317 TYR B O 1
ATOM 5327 N N . LYS B 2 332 ? 33.201 6.507 62.243 1.00 9.65 318 LYS B N 1
ATOM 5328 C CA . LYS B 2 332 ? 32.520 6.320 60.971 1.00 10.02 318 LYS B CA 1
ATOM 5329 C C . LYS B 2 332 ? 33.310 5.509 59.921 1.00 10.21 318 LYS B C 1
ATOM 5330 O O . LYS B 2 332 ? 32.802 4.553 59.330 1.00 9.30 318 LYS B O 1
ATOM 5336 N N . ASP B 2 333 ? 34.557 5.918 59.647 1.00 10.02 319 ASP B N 1
ATOM 5337 C CA . ASP B 2 333 ? 35.349 5.217 58.700 1.00 10.63 319 ASP B CA 1
ATOM 5338 C C . ASP B 2 333 ? 35.539 3.743 59.082 1.00 9.19 319 ASP B C 1
ATOM 5339 O O . ASP B 2 333 ? 35.494 2.877 58.212 1.00 8.33 319 ASP B O 1
ATOM 5344 N N . GLU B 2 334 ? 35.798 3.451 60.377 1.00 9.07 320 GLU B N 1
ATOM 5345 C CA . GLU B 2 334 ? 35.999 2.053 60.763 1.00 9.87 320 GLU B CA 1
ATOM 5346 C C . GLU B 2 334 ? 34.689 1.288 60.685 1.00 7.95 320 GLU B C 1
ATOM 5347 O O . GLU B 2 334 ? 34.666 0.124 60.311 1.00 7.32 320 GLU B O 1
ATOM 5353 N N . ALA B 2 335 ? 33.624 1.949 61.096 1.00 7.17 321 ALA B N 1
ATOM 5354 C CA . ALA B 2 335 ? 32.288 1.317 61.006 1.00 7.32 321 ALA B CA 1
ATOM 5355 C C . ALA B 2 335 ? 31.933 0.912 59.555 1.00 6.63 321 ALA B C 1
ATOM 5356 O O . ALA B 2 335 ? 31.354 -0.146 59.330 1.00 5.94 321 ALA B O 1
ATOM 5358 N N . VAL B 2 336 ? 32.225 1.778 58.592 1.00 6.80 322 VAL B N 1
ATOM 5359 C CA . VAL B 2 336 ? 31.897 1.434 57.173 1.00 6.14 322 VAL B CA 1
ATOM 5360 C C . VAL B 2 336 ? 32.811 0.312 56.709 1.00 6.19 322 VAL B C 1
ATOM 5361 O O . VAL B 2 336 ? 32.368 -0.572 56.033 1.00 6.13 322 VAL B O 1
ATOM 5365 N N . ARG B 2 337 ? 34.104 0.384 57.015 1.00 6.40 323 ARG B N 1
ATOM 5366 C CA . ARG B 2 337 ? 35.028 -0.687 56.697 1.00 6.69 323 ARG B CA 1
ATOM 5367 C C . ARG B 2 337 ? 34.531 -2.036 57.247 1.00 6.30 323 ARG B C 1
ATOM 5368 O O . ARG B 2 337 ? 34.519 -3.047 56.546 1.00 6.38 323 ARG B O 1
ATOM 5376 N N . ALA B 2 338 ? 34.094 -2.034 58.497 1.00 6.35 324 ALA B N 1
ATOM 5377 C CA . ALA B 2 338 ? 33.571 -3.215 59.122 1.00 5.94 324 ALA B CA 1
ATOM 5378 C C . ALA B 2 338 ? 32.227 -3.644 58.458 1.00 5.71 324 ALA B C 1
ATOM 5379 O O . ALA B 2 338 ? 32.049 -4.825 58.206 1.00 5.47 324 ALA B O 1
ATOM 5381 N N . ALA B 2 339 ? 31.350 -2.689 58.137 1.00 6.39 325 ALA B N 1
ATOM 5382 C CA . ALA B 2 339 ? 30.041 -3.045 57.480 1.00 6.49 325 ALA B CA 1
ATOM 5383 C C . ALA B 2 339 ? 30.291 -3.701 56.120 1.00 6.69 325 ALA B C 1
ATOM 5384 O O . ALA B 2 339 ? 29.579 -4.620 55.730 1.00 5.68 325 ALA B O 1
ATOM 5386 N N . LYS B 2 340 ? 31.280 -3.188 55.357 1.00 7.02 326 LYS B N 1
ATOM 5387 C CA . LYS B 2 340 ? 31.576 -3.802 54.063 1.00 8.04 326 LYS B CA 1
ATOM 5388 C C . LYS B 2 340 ? 31.987 -5.254 54.228 1.00 8.01 326 LYS B C 1
ATOM 5389 O O . LYS B 2 340 ? 31.606 -6.108 53.415 1.00 7.83 326 LYS B O 1
ATOM 5395 N N . TYR B 2 341 ? 32.806 -5.507 55.246 1.00 9.14 327 TYR B N 1
ATOM 5396 C CA . TYR B 2 341 ? 33.272 -6.873 55.537 1.00 8.39 327 TYR B CA 1
ATOM 5397 C C . TYR B 2 341 ? 32.127 -7.732 56.004 1.00 7.51 327 TYR B C 1
ATOM 5398 O O . TYR B 2 341 ? 31.883 -8.837 55.435 1.00 8.01 327 TYR B O 1
ATOM 5407 N N . LEU B 2 342 ? 31.355 -7.215 56.943 1.00 6.70 328 LEU B N 1
ATOM 5408 C CA . LEU B 2 342 ? 30.215 -7.992 57.476 1.00 6.70 328 LEU B CA 1
ATOM 5409 C C . LEU B 2 342 ? 29.192 -8.320 56.361 1.00 6.26 328 LEU B C 1
ATOM 5410 O O . LEU B 2 342 ? 28.721 -9.397 56.352 1.00 6.50 328 LEU B O 1
ATOM 5415 N N . ALA B 2 343 ? 28.853 -7.350 55.513 1.00 6.22 329 ALA B N 1
ATOM 5416 C CA . ALA B 2 343 ? 27.866 -7.593 54.463 1.00 5.58 329 ALA B CA 1
ATOM 5417 C C . ALA B 2 343 ? 28.334 -8.708 53.545 1.00 5.35 329 ALA B C 1
ATOM 5418 O O . ALA B 2 343 ? 27.570 -9.602 53.292 1.00 5.31 329 ALA B O 1
ATOM 5420 N N . LYS B 2 344 ? 29.571 -8.677 53.066 1.00 5.20 330 LYS B N 1
ATOM 5421 C CA . LYS B 2 344 ? 30.024 -9.767 52.163 1.00 5.71 330 LYS B CA 1
ATOM 5422 C C . LYS B 2 344 ? 29.996 -11.109 52.884 1.00 5.77 330 LYS B C 1
ATOM 5423 O O . LYS B 2 344 ? 29.656 -12.136 52.298 1.00 5.64 330 LYS B O 1
ATOM 5429 N N . GLN B 2 345 ? 30.384 -11.124 54.162 1.00 6.21 331 GLN B N 1
ATOM 5430 C CA . GLN B 2 345 ? 30.518 -12.410 54.858 1.00 6.64 331 GLN B CA 1
ATOM 5431 C C . GLN B 2 345 ? 29.105 -12.967 55.095 1.00 5.72 331 GLN B C 1
ATOM 5432 O O . GLN B 2 345 ? 28.930 -14.180 55.063 1.00 5.21 331 GLN B O 1
ATOM 5438 N N . LEU B 2 346 ? 28.156 -12.057 55.421 1.00 5.66 332 LEU B N 1
ATOM 5439 C CA . LEU B 2 346 ? 26.755 -12.492 55.648 1.00 5.80 332 LEU B CA 1
ATOM 5440 C C . LEU B 2 346 ? 26.160 -13.018 54.344 1.00 5.91 332 LEU B C 1
ATOM 5441 O O . LEU B 2 346 ? 25.363 -13.999 54.334 1.00 6.60 332 LEU B O 1
ATOM 5446 N N . SER B 2 347 ? 26.474 -12.316 53.253 1.00 5.42 333 SER B N 1
ATOM 5447 C CA . SER B 2 347 ? 25.957 -12.747 51.932 1.00 6.00 333 SER B CA 1
ATOM 5448 C C . SER B 2 347 ? 26.403 -14.140 51.550 1.00 6.43 333 SER B C 1
ATOM 5449 O O . SER B 2 347 ? 25.593 -15.013 51.168 1.00 5.93 333 SER B O 1
ATOM 5452 N N . ASP B 2 348 ? 27.700 -14.402 51.737 1.00 6.63 334 ASP B N 1
ATOM 5453 C CA . ASP B 2 348 ? 28.237 -15.761 51.480 1.00 7.17 334 ASP B CA 1
ATOM 5454 C C . ASP B 2 348 ? 27.619 -16.767 52.430 1.00 7.08 334 ASP B C 1
ATOM 5455 O O . ASP B 2 348 ? 27.236 -17.855 51.964 1.00 7.01 334 ASP B O 1
ATOM 5460 N N . MET B 2 349 ? 27.483 -16.407 53.733 1.00 6.86 335 MET B N 1
ATOM 5461 C CA . MET B 2 349 ? 26.949 -17.339 54.728 1.00 6.67 335 MET B CA 1
ATOM 5462 C C . MET B 2 349 ? 25.529 -17.706 54.298 1.00 7.02 335 MET B C 1
ATOM 5463 O O . MET B 2 349 ? 25.215 -18.872 54.285 1.00 7.15 335 MET B O 1
ATOM 5468 N N . ASP B 2 350 ? 24.731 -16.694 53.927 1.00 7.44 336 ASP B N 1
ATOM 5469 C CA . ASP B 2 350 ? 23.305 -16.847 53.509 1.00 8.03 336 ASP B CA 1
ATOM 5470 C C . ASP B 2 350 ? 23.204 -17.862 52.411 1.00 8.66 336 ASP B C 1
ATOM 5471 O O . ASP B 2 350 ? 22.352 -18.736 52.400 1.00 7.77 336 ASP B O 1
ATOM 5476 N N . TYR B 2 351 ? 24.125 -17.738 51.466 1.00 9.19 337 TYR B N 1
ATOM 5477 C CA . TYR B 2 351 ? 24.108 -18.585 50.270 1.00 9.57 337 TYR B CA 1
ATOM 5478 C C . TYR B 2 351 ? 24.406 -20.021 50.657 1.00 10.13 337 TYR B C 1
ATOM 5479 O O . TYR B 2 351 ? 23.766 -20.959 50.178 1.00 9.23 337 TYR B O 1
ATOM 5488 N N . LEU B 2 352 ? 25.401 -20.175 51.523 1.00 10.31 338 LEU B N 1
ATOM 5489 C CA . LEU B 2 352 ? 25.850 -21.515 51.999 1.00 10.60 338 LEU B CA 1
ATOM 5490 C C . LEU B 2 352 ? 24.946 -22.217 52.948 1.00 9.70 338 LEU B C 1
ATOM 5491 O O . LEU B 2 352 ? 24.852 -23.444 52.879 1.00 11.77 338 LEU B O 1
ATOM 5496 N N . ILE B 2 353 ? 24.271 -21.514 53.868 1.00 9.16 339 ILE B N 1
ATOM 5497 C CA . ILE B 2 353 ? 23.374 -22.239 54.765 1.00 7.82 339 ILE B CA 1
ATOM 5498 C C . ILE B 2 353 ? 21.865 -22.047 54.418 1.00 7.39 339 ILE B C 1
ATOM 5499 O O . ILE B 2 353 ? 21.022 -22.513 55.158 1.00 7.08 339 ILE B O 1
ATOM 5504 N N . ALA B 2 354 ? 21.603 -21.225 53.396 1.00 7.04 340 ALA B N 1
ATOM 5505 C CA . ALA B 2 354 ? 20.228 -20.945 52.874 1.00 6.88 340 ALA B CA 1
ATOM 5506 C C . ALA B 2 354 ? 19.365 -20.109 53.845 1.00 6.78 340 ALA B C 1
ATOM 5507 O O . ALA B 2 354 ? 18.149 -20.187 53.831 1.00 7.33 340 ALA B O 1
ATOM 5509 N N . THR B 2 355 ? 20.014 -19.207 54.595 1.00 6.76 341 THR B N 1
ATOM 5510 C CA . THR B 2 355 ? 19.277 -18.238 55.393 1.00 6.89 341 THR B CA 1
ATOM 5511 C C . THR B 2 355 ? 18.951 -16.987 54.585 1.00 6.71 341 THR B C 1
ATOM 5512 O O . THR B 2 355 ? 18.235 -16.093 55.056 1.00 5.90 341 THR B O 1
ATOM 5516 N N . GLY B 2 356 ? 19.466 -16.956 53.362 1.00 6.84 342 GLY B N 1
ATOM 5517 C CA . GLY B 2 356 ? 19.162 -15.855 52.461 1.00 6.57 342 GLY B CA 1
ATOM 5518 C C . GLY B 2 356 ? 19.580 -16.097 51.041 1.00 6.07 342 GLY B C 1
ATOM 5519 O O . GLY B 2 356 ? 20.298 -17.070 50.779 1.00 5.59 342 GLY B O 1
ATOM 5520 N N . LEU B 2 357 ? 19.167 -15.178 50.130 1.00 6.36 343 LEU B N 1
ATOM 5521 C CA . LEU B 2 357 ? 19.730 -15.186 48.735 1.00 6.64 343 LEU B CA 1
ATOM 5522 C C . LEU B 2 357 ? 20.846 -14.111 48.661 1.00 6.13 343 LEU B C 1
ATOM 5523 O O . LEU B 2 357 ? 20.646 -13.010 49.096 1.00 6.03 343 LEU B O 1
ATOM 5528 N N . PRO B 2 358 ? 22.052 -14.461 48.174 1.00 6.48 344 PRO B N 1
ATOM 5529 C CA . PRO B 2 358 ? 23.170 -13.489 48.335 1.00 6.60 344 PRO B CA 1
ATOM 5530 C C . PRO B 2 358 ? 22.915 -12.181 47.467 1.00 6.53 344 PRO B C 1
ATOM 5531 O O . PRO B 2 358 ? 22.412 -12.278 46.319 1.00 7.01 344 PRO B O 1
ATOM 5535 N N . ALA B 2 359 ? 23.267 -11.026 47.996 1.00 6.22 345 ALA B N 1
ATOM 5536 C CA . ALA B 2 359 ? 23.367 -9.789 47.200 1.00 6.49 345 ALA B CA 1
ATOM 5537 C C . ALA B 2 359 ? 24.781 -9.549 46.652 1.00 7.26 345 ALA B C 1
ATOM 5538 O O . ALA B 2 359 ? 24.902 -8.821 45.654 1.00 7.28 345 ALA B O 1
ATOM 5540 N N . TRP B 2 360 ? 25.784 -10.152 47.280 1.00 7.25 346 TRP B N 1
ATOM 5541 C CA . TRP B 2 360 ? 27.195 -10.051 46.799 1.00 7.52 346 TRP B CA 1
ATOM 5542 C C . TRP B 2 360 ? 27.482 -11.138 45.832 1.00 8.76 346 TRP B C 1
ATOM 5543 O O . TRP B 2 360 ? 26.787 -12.159 45.844 1.00 9.93 346 TRP B O 1
ATOM 5554 N N . LYS B 2 361 ? 28.324 -10.833 44.843 1.00 9.54 347 LYS B N 1
ATOM 5555 C CA . LYS B 2 361 ? 28.797 -11.886 43.974 1.00 12.11 347 LYS B CA 1
ATOM 5556 C C . LYS B 2 361 ? 29.350 -13.054 44.794 1.00 13.51 347 LYS B C 1
ATOM 5557 O O . LYS B 2 361 ? 29.770 -12.874 45.956 1.00 16.57 347 LYS B O 1
ATOM 5563 N N . TYR B 2 362 ? 29.340 -14.248 44.207 1.00 16.03 348 TYR B N 1
ATOM 5564 C CA . TYR B 2 362 ? 29.698 -15.467 44.928 1.00 18.26 348 TYR B CA 1
ATOM 5565 C C . TYR B 2 362 ? 30.603 -16.443 44.138 1.00 21.11 348 TYR B C 1
ATOM 5566 O O . TYR B 2 362 ? 30.579 -17.653 44.374 1.00 21.30 348 TYR B O 1
ATOM 5575 N N . ASP B 2 363 ? 31.385 -15.891 43.208 1.00 24.20 349 ASP B N 1
ATOM 5576 C CA . ASP B 2 363 ? 32.408 -16.626 42.454 1.00 22.90 349 ASP B CA 1
ATOM 5577 C C . ASP B 2 363 ? 33.434 -17.308 43.354 1.00 24.63 349 ASP B C 1
ATOM 5578 O O . ASP B 2 363 ? 33.913 -18.416 43.055 1.00 23.89 349 ASP B O 1
ATOM 5583 N N . ASN B 2 364 ? 33.751 -16.683 44.488 1.00 25.09 350 ASN B N 1
ATOM 5584 C CA . ASN B 2 364 ? 34.630 -17.311 45.492 1.00 23.59 350 ASN B CA 1
ATOM 5585 C C . ASN B 2 364 ? 34.058 -18.597 46.151 1.00 24.41 350 ASN B C 1
ATOM 5586 O O . ASN B 2 364 ? 34.801 -19.359 46.774 1.00 26.43 350 ASN B O 1
ATOM 5591 N N . ILE B 2 365 ? 32.761 -18.846 46.005 1.00 22.89 351 ILE B N 1
ATOM 5592 C CA . ILE B 2 365 ? 32.080 -19.913 46.752 1.00 24.36 351 ILE B CA 1
ATOM 5593 C C . ILE B 2 365 ? 31.954 -21.143 45.899 1.00 24.66 351 ILE B C 1
ATOM 5594 O O . ILE B 2 365 ? 31.732 -21.032 44.692 1.00 27.27 351 ILE B O 1
ATOM 5599 N N . ASP B 2 366 ? 32.154 -22.304 46.508 1.00 25.78 352 ASP B N 1
ATOM 5600 C CA . ASP B 2 366 ? 32.090 -23.566 45.780 1.00 31.60 352 ASP B CA 1
ATOM 5601 C C . ASP B 2 366 ? 30.653 -24.075 45.681 1.00 28.98 352 ASP B C 1
ATOM 5602 O O . ASP B 2 366 ? 30.027 -24.416 46.674 1.00 27.93 352 ASP B O 1
ATOM 5607 N N . GLN B 2 367 ? 30.186 -24.180 44.457 1.00 29.89 353 GLN B N 1
ATOM 5608 C CA . GLN B 2 367 ? 28.803 -24.488 44.159 1.00 33.32 353 GLN B CA 1
ATOM 5609 C C . GLN B 2 367 ? 28.332 -25.858 44.677 1.00 31.17 353 GLN B C 1
ATOM 5610 O O . GLN B 2 367 ? 27.139 -26.070 44.981 1.00 30.12 353 GLN B O 1
ATOM 5616 N N . SER B 2 368 ? 29.267 -26.790 44.800 1.00 29.62 354 SER B N 1
ATOM 5617 C CA . SER B 2 368 ? 28.955 -28.095 45.370 1.00 28.64 354 SER B CA 1
ATOM 5618 C C . SER B 2 368 ? 28.676 -28.056 46.890 1.00 26.65 354 SER B C 1
ATOM 5619 O O . SER B 2 368 ? 28.206 -29.020 47.457 1.00 26.49 354 SER B O 1
ATOM 5622 N N . LYS B 2 369 ? 28.986 -26.942 47.549 1.00 24.59 355 LYS B N 1
ATOM 5623 C CA . LYS B 2 369 ? 28.815 -26.859 48.974 1.00 27.09 355 LYS B CA 1
ATOM 5624 C C . LYS B 2 369 ? 27.465 -26.179 49.281 1.00 24.04 355 LYS B C 1
ATOM 5625 O O . LYS B 2 369 ? 27.056 -26.098 50.426 1.00 23.53 355 LYS B O 1
ATOM 5631 N N . VAL B 2 370 ? 26.802 -25.687 48.257 1.00 22.32 356 VAL B N 1
ATOM 5632 C CA . VAL B 2 370 ? 25.501 -25.015 48.511 1.00 19.18 356 VAL B CA 1
ATOM 5633 C C . VAL B 2 370 ? 24.311 -25.990 48.454 1.00 17.95 356 VAL B C 1
ATOM 5634 O O . VAL B 2 370 ? 24.334 -26.986 47.726 1.00 14.92 356 VAL B O 1
ATOM 5638 N N . ASP B 2 371 ? 23.289 -25.750 49.267 1.00 14.80 357 ASP B N 1
ATOM 5639 C CA . ASP B 2 371 ? 22.231 -26.737 49.325 1.00 15.27 357 ASP B CA 1
ATOM 5640 C C . ASP B 2 371 ? 21.393 -26.686 48.047 1.00 14.46 357 ASP B C 1
ATOM 5641 O O . ASP B 2 371 ? 21.068 -25.599 47.576 1.00 14.07 357 ASP B O 1
ATOM 5646 N N . PRO B 2 372 ? 21.023 -27.848 47.501 1.00 14.07 358 PRO B N 1
ATOM 5647 C CA . PRO B 2 372 ? 20.151 -27.895 46.343 1.00 13.06 358 PRO B CA 1
ATOM 5648 C C . PRO B 2 372 ? 18.856 -27.083 46.523 1.00 11.38 358 PRO B C 1
ATOM 5649 O O . PRO B 2 372 ? 18.301 -26.584 45.528 1.00 10.91 358 PRO B O 1
ATOM 5653 N N . LEU B 2 373 ? 18.329 -26.976 47.765 1.00 10.58 359 LEU B N 1
ATOM 5654 C CA . LEU B 2 373 ? 17.158 -26.119 47.935 1.00 8.87 359 LEU B CA 1
ATOM 5655 C C . LEU B 2 373 ? 17.433 -24.639 47.624 1.00 8.55 359 LEU B C 1
ATOM 5656 O O . LEU B 2 373 ? 16.596 -23.981 47.034 1.00 7.18 359 LEU B O 1
ATOM 5661 N N . GLU B 2 374 ? 18.585 -24.129 48.049 1.00 8.61 360 GLU B N 1
ATOM 5662 C CA . GLU B 2 374 ? 18.986 -22.736 47.740 1.00 8.97 360 GLU B CA 1
ATOM 5663 C C . GLU B 2 374 ? 19.094 -22.505 46.232 1.00 8.84 360 GLU B C 1
ATOM 5664 O O . GLU B 2 374 ? 18.579 -21.510 45.673 1.00 8.37 360 GLU B O 1
ATOM 5670 N N . ILE B 2 375 ? 19.738 -23.464 45.556 1.00 8.89 361 ILE B N 1
ATOM 5671 C CA . ILE B 2 375 ? 19.878 -23.389 44.094 1.00 10.03 361 ILE B CA 1
ATOM 5672 C C . ILE B 2 375 ? 18.495 -23.482 43.449 1.00 10.19 361 ILE B C 1
ATOM 5673 O O . ILE B 2 375 ? 18.210 -22.746 42.471 1.00 12.05 361 ILE B O 1
ATOM 5678 N N . GLN B 2 376 ? 17.633 -24.338 43.979 1.00 9.81 362 GLN B N 1
ATOM 5679 C CA . GLN B 2 376 ? 16.279 -24.464 43.403 1.00 10.68 362 GLN B CA 1
ATOM 5680 C C . GLN B 2 376 ? 15.444 -23.209 43.572 1.00 10.08 362 GLN B C 1
ATOM 5681 O O . GLN B 2 376 ? 14.665 -22.847 42.681 1.00 8.76 362 GLN B O 1
ATOM 5687 N N . ILE B 2 377 ? 15.625 -22.526 44.707 1.00 9.07 363 ILE B N 1
ATOM 5688 C CA . ILE B 2 377 ? 14.936 -21.230 44.890 1.00 8.76 363 ILE B CA 1
ATOM 5689 C C . ILE B 2 377 ? 15.381 -20.249 43.776 1.00 8.67 363 ILE B C 1
ATOM 5690 O O . ILE B 2 377 ? 14.559 -19.504 43.226 1.00 9.53 363 ILE B O 1
ATOM 5695 N N . MET B 2 378 ? 16.676 -20.203 43.508 1.00 9.33 364 MET B N 1
ATOM 5696 C CA . MET B 2 378 ? 17.238 -19.408 42.422 1.00 11.33 364 MET B CA 1
ATOM 5697 C C . MET B 2 378 ? 16.626 -19.809 41.103 1.00 12.85 364 MET B C 1
ATOM 5698 O O . MET B 2 378 ? 16.112 -18.969 40.385 1.00 15.17 364 MET B O 1
ATOM 5703 N N . ASN B 2 379 ? 16.665 -21.100 40.794 1.00 14.26 365 ASN B N 1
ATOM 5704 C CA . ASN B 2 379 ? 16.131 -21.603 39.525 1.00 15.11 365 ASN B CA 1
ATOM 5705 C C . ASN B 2 379 ? 14.615 -21.487 39.348 1.00 14.20 365 ASN B C 1
ATOM 5706 O O . ASN B 2 379 ? 14.106 -21.151 38.266 1.00 16.06 365 ASN B O 1
ATOM 5711 N N . ASN B 2 380 ? 13.870 -21.932 40.334 1.00 14.52 366 ASN B N 1
ATOM 5712 C CA . ASN B 2 380 ? 12.416 -21.957 40.201 1.00 15.61 366 ASN B CA 1
ATOM 5713 C C . ASN B 2 380 ? 11.680 -20.619 40.488 1.00 15.03 366 ASN B C 1
ATOM 5714 O O . ASN B 2 380 ? 10.526 -20.445 40.053 1.00 17.44 366 ASN B O 1
ATOM 5719 N N . ILE B 2 381 ? 12.265 -19.700 41.273 1.00 13.25 367 ILE B N 1
ATOM 5720 C CA . ILE B 2 381 ? 11.532 -18.499 41.629 1.00 11.15 367 ILE B CA 1
ATOM 5721 C C . ILE B 2 381 ? 12.197 -17.234 41.047 1.00 10.96 367 ILE B C 1
ATOM 5722 O O . ILE B 2 381 ? 11.521 -16.379 40.458 1.00 9.58 367 ILE B O 1
ATOM 5727 N N . VAL B 2 382 ? 13.500 -17.096 41.269 1.00 10.68 368 VAL B N 1
ATOM 5728 C CA . VAL B 2 382 ? 14.197 -15.863 40.916 1.00 10.77 368 VAL B CA 1
ATOM 5729 C C . VAL B 2 382 ? 14.497 -15.763 39.407 1.00 11.33 368 VAL B C 1
ATOM 5730 O O . VAL B 2 382 ? 14.223 -14.686 38.792 1.00 12.26 368 VAL B O 1
ATOM 5734 N N . ALA B 2 383 ? 15.099 -16.791 38.843 1.00 11.07 369 ALA B N 1
ATOM 5735 C CA . ALA B 2 383 ? 15.567 -16.777 37.424 1.00 13.56 369 ALA B CA 1
ATOM 5736 C C . ALA B 2 383 ? 14.425 -16.387 36.479 1.00 12.98 369 ALA B C 1
ATOM 5737 O O . ALA B 2 383 ? 13.401 -17.005 36.480 1.00 13.75 369 ALA B O 1
ATOM 5739 N N . ASN B 2 384 ? 14.680 -15.374 35.672 1.00 15.59 370 ASN B N 1
ATOM 5740 C CA . ASN B 2 384 ? 13.793 -14.946 34.599 1.00 15.90 370 ASN B CA 1
ATOM 5741 C C . ASN B 2 384 ? 12.471 -14.398 35.097 1.00 14.18 370 ASN B C 1
ATOM 5742 O O . ASN B 2 384 ? 11.516 -14.241 34.338 1.00 14.22 370 ASN B O 1
ATOM 5747 N N . ALA B 2 385 ? 12.401 -13.989 36.367 1.00 12.11 371 ALA B N 1
ATOM 5748 C CA . ALA B 2 385 ? 11.122 -13.481 36.852 1.00 11.49 371 ALA B CA 1
ATOM 5749 C C . ALA B 2 385 ? 10.847 -12.115 36.198 1.00 12.44 371 ALA B C 1
ATOM 5750 O O . ALA B 2 385 ? 11.783 -11.360 35.955 1.00 15.62 371 ALA B O 1
ATOM 5752 N N . LYS B 2 386 ? 9.587 -11.801 35.948 1.00 12.85 372 LYS B N 1
ATOM 5753 C CA . LYS B 2 386 ? 9.242 -10.572 35.275 1.00 16.13 372 LYS B CA 1
ATOM 5754 C C . LYS B 2 386 ? 9.271 -9.339 36.189 1.00 17.94 372 LYS B C 1
ATOM 5755 O O . LYS B 2 386 ? 9.373 -8.207 35.692 1.00 21.75 372 LYS B O 1
ATOM 5761 N N . GLY B 2 387 ? 9.185 -9.525 37.507 1.00 13.82 373 GLY B N 1
ATOM 5762 C CA . GLY B 2 387 ? 9.292 -8.358 38.397 1.00 12.35 373 GLY B CA 1
ATOM 5763 C C . GLY B 2 387 ? 8.971 -8.810 39.818 1.00 11.85 373 GLY B C 1
ATOM 5764 O O . GLY B 2 387 ? 8.594 -9.971 40.061 1.00 8.75 373 GLY B O 1
ATOM 5765 N N . SER B 2 388 ? 9.078 -7.881 40.762 1.00 10.75 374 SER B N 1
ATOM 5766 C CA . SER B 2 388 ? 8.914 -8.298 42.169 1.00 9.14 374 SER B CA 1
ATOM 5767 C C . SER B 2 388 ? 8.631 -7.001 42.931 1.00 8.36 374 SER B C 1
ATOM 5768 O O . SER B 2 388 ? 8.846 -5.899 42.419 1.00 8.54 374 SER B O 1
ATOM 5771 N N . VAL B 2 389 ? 8.142 -7.163 44.147 1.00 7.52 375 VAL B N 1
ATOM 5772 C CA . VAL B 2 389 ? 7.877 -6.089 45.058 1.00 6.77 375 VAL B CA 1
ATOM 5773 C C . VAL B 2 389 ? 8.062 -6.610 46.453 1.00 6.52 375 VAL B C 1
ATOM 5774 O O . VAL B 2 389 ? 7.707 -7.769 46.695 1.00 6.84 375 VAL B O 1
ATOM 5778 N N . PRO B 2 390 ? 8.689 -5.834 47.349 1.00 6.24 376 PRO B N 1
ATOM 5779 C CA . PRO B 2 390 ? 8.927 -6.298 48.737 1.00 5.68 376 PRO B CA 1
ATOM 5780 C C . PRO B 2 390 ? 7.614 -6.568 49.483 1.00 5.96 376 PRO B C 1
ATOM 5781 O O . PRO B 2 390 ? 6.548 -6.005 49.147 1.00 5.95 376 PRO B O 1
ATOM 5785 N N . ALA B 2 391 ? 7.717 -7.384 50.519 1.00 5.13 377 ALA B N 1
ATOM 5786 C CA . ALA B 2 391 ? 6.566 -7.613 51.386 1.00 5.19 377 ALA B CA 1
ATOM 5787 C C . ALA B 2 391 ? 6.054 -6.293 51.882 1.00 5.05 377 ALA B C 1
ATOM 5788 O O . ALA B 2 391 ? 6.804 -5.391 52.124 1.00 5.39 377 ALA B O 1
ATOM 5790 N N . TRP B 2 392 ? 4.738 -6.154 52.079 1.00 4.91 378 TRP B N 1
ATOM 5791 C CA . TRP B 2 392 ? 4.219 -4.814 52.223 1.00 4.99 378 TRP B CA 1
ATOM 5792 C C . TRP B 2 392 ? 4.646 -4.200 53.536 1.00 5.60 378 TRP B C 1
ATOM 5793 O O . TRP B 2 392 ? 4.609 -2.964 53.660 1.00 5.91 378 TRP B O 1
ATOM 5804 N N . ASP B 2 393 ? 4.982 -5.015 54.557 1.00 5.69 379 ASP B N 1
ATOM 5805 C CA . ASP B 2 393 ? 5.425 -4.412 55.798 1.00 6.37 379 ASP B CA 1
ATOM 5806 C C . ASP B 2 393 ? 6.863 -3.885 55.769 1.00 7.61 379 ASP B C 1
ATOM 5807 O O . ASP B 2 393 ? 7.284 -3.336 56.768 1.00 9.53 379 ASP B O 1
ATOM 5812 N N . ILE B 2 394 ? 7.593 -4.114 54.675 1.00 7.74 380 ILE B N 1
ATOM 5813 C CA . ILE B 2 394 ? 8.920 -3.551 54.430 1.00 9.16 380 ILE B CA 1
ATOM 5814 C C . ILE B 2 394 ? 8.788 -2.344 53.503 1.00 8.74 380 ILE B C 1
ATOM 5815 O O . ILE B 2 394 ? 9.621 -1.477 53.478 1.00 9.43 380 ILE B O 1
ATOM 5820 N N . TYR B 2 395 ? 7.778 -2.343 52.643 1.00 8.60 381 TYR B N 1
ATOM 5821 C CA . TYR B 2 395 ? 7.649 -1.329 51.643 1.00 8.49 381 TYR B CA 1
ATOM 5822 C C . TYR B 2 395 ? 6.929 -0.136 52.289 1.00 8.90 381 TYR B C 1
ATOM 5823 O O . TYR B 2 395 ? 7.343 1.036 52.138 1.00 7.39 381 TYR B O 1
ATOM 5832 N N . LEU B 2 396 ? 5.836 -0.433 52.991 1.00 9.41 382 LEU B N 1
ATOM 5833 C CA . LEU B 2 396 ? 5.155 0.592 53.838 1.00 10.17 382 LEU B CA 1
ATOM 5834 C C . LEU B 2 396 ? 5.980 0.854 55.120 1.00 12.36 382 LEU B C 1
ATOM 5835 O O . LEU B 2 396 ? 6.843 0.062 55.468 1.00 13.27 382 LEU B O 1
ATOM 5840 N N . SER B 2 397 ? 5.654 1.876 55.894 1.00 14.77 383 SER B N 1
ATOM 5841 C CA . SER B 2 397 ? 6.332 1.900 57.233 1.00 18.06 383 SER B CA 1
ATOM 5842 C C . SER B 2 397 ? 5.368 2.225 58.265 1.00 14.81 383 SER B C 1
ATOM 5843 O O . SER B 2 397 ? 4.227 2.448 57.938 1.00 16.97 383 SER B O 1
ATOM 5846 N N . GLY B 2 398 ? 5.844 2.155 59.505 1.00 14.93 384 GLY B N 1
ATOM 5847 C CA . GLY B 2 398 ? 5.115 2.581 60.699 1.00 15.22 384 GLY B CA 1
ATOM 5848 C C . GLY B 2 398 ? 3.680 2.123 60.728 1.00 13.57 384 GLY B C 1
ATOM 5849 O O . GLY B 2 398 ? 3.383 0.926 60.563 1.00 13.00 384 GLY B O 1
ATOM 5850 N N . ASP B 2 399 ? 2.787 3.077 60.930 1.00 14.88 385 ASP B N 1
ATOM 5851 C CA . ASP B 2 399 ? 1.368 2.771 61.164 1.00 14.74 385 ASP B CA 1
ATOM 5852 C C . ASP B 2 399 ? 0.742 2.085 59.950 1.00 12.79 385 ASP B C 1
ATOM 5853 O O . ASP B 2 399 ? -0.104 1.207 60.123 1.00 13.01 385 ASP B O 1
ATOM 5858 N N . ALA B 2 400 ? 1.148 2.428 58.722 1.00 11.48 386 ALA B N 1
ATOM 5859 C CA . ALA B 2 400 ? 0.492 1.815 57.579 1.00 10.27 386 ALA B CA 1
ATOM 5860 C C . ALA B 2 400 ? 0.813 0.333 57.546 1.00 10.00 386 ALA B C 1
ATOM 5861 O O . ALA B 2 400 ? -0.054 -0.514 57.298 1.00 9.49 386 ALA B O 1
ATOM 5863 N N . ALA B 2 401 ? 2.078 -0.002 57.760 1.00 8.66 387 ALA B N 1
ATOM 5864 C CA . ALA B 2 401 ? 2.507 -1.418 57.755 1.00 8.02 387 ALA B CA 1
ATOM 5865 C C . ALA B 2 401 ? 1.760 -2.181 58.862 1.00 8.01 387 ALA B C 1
ATOM 5866 O O . ALA B 2 401 ? 1.249 -3.261 58.635 1.00 8.35 387 ALA B O 1
ATOM 5868 N N . GLN B 2 402 ? 1.599 -1.553 60.046 1.00 7.40 388 GLN B N 1
ATOM 5869 C CA . GLN B 2 402 ? 0.940 -2.223 61.141 1.00 7.94 388 GLN B CA 1
ATOM 5870 C C . GLN B 2 402 ? -0.515 -2.420 60.860 1.00 7.04 388 GLN B C 1
ATOM 5871 O O . GLN B 2 402 ? -1.028 -3.462 61.190 1.00 6.37 388 GLN B O 1
ATOM 5877 N N . THR B 2 403 ? -1.144 -1.410 60.223 1.00 6.75 389 THR B N 1
ATOM 5878 C CA . THR B 2 403 ? -2.547 -1.498 59.776 1.00 6.73 389 THR B CA 1
ATOM 5879 C C . THR B 2 403 ? -2.764 -2.730 58.888 1.00 6.35 389 THR B C 1
ATOM 5880 O O . THR B 2 403 ? -3.708 -3.493 59.156 1.00 6.47 389 THR B O 1
ATOM 5884 N N . HIS B 2 404 ? -1.881 -2.920 57.913 1.00 5.69 390 HIS B N 1
ATOM 5885 C CA . HIS B 2 404 ? -2.012 -4.060 56.968 1.00 5.67 390 HIS B CA 1
ATOM 5886 C C . HIS B 2 404 ? -1.842 -5.382 57.703 1.00 5.86 390 HIS B C 1
ATOM 5887 O O . HIS B 2 404 ? -2.650 -6.315 57.555 1.00 6.04 390 HIS B O 1
ATOM 5894 N N . LYS B 2 405 ? -0.797 -5.466 58.530 1.00 5.92 391 LYS B N 1
ATOM 5895 C CA . LYS B 2 405 ? -0.560 -6.673 59.314 1.00 6.52 391 LYS B CA 1
ATOM 5896 C C . LYS B 2 405 ? -1.773 -7.024 60.153 1.00 6.67 391 LYS B C 1
ATOM 5897 O O . LYS B 2 405 ? -2.178 -8.216 60.182 1.00 6.35 391 LYS B O 1
ATOM 5903 N N . ASP B 2 406 ? -2.333 -6.020 60.867 1.00 6.80 392 ASP B N 1
ATOM 5904 C CA . ASP B 2 406 ? -3.487 -6.306 61.723 1.00 7.04 392 ASP B CA 1
ATOM 5905 C C . ASP B 2 406 ? -4.753 -6.668 60.906 1.00 6.73 392 ASP B C 1
ATOM 5906 O O . ASP B 2 406 ? -5.505 -7.580 61.304 1.00 6.42 392 ASP B O 1
ATOM 5911 N N . LEU B 2 407 ? -5.012 -5.957 59.812 1.00 6.71 393 LEU B N 1
ATOM 5912 C CA . LEU B 2 407 ? -6.275 -6.226 59.022 1.00 6.59 393 LEU B CA 1
ATOM 5913 C C . LEU B 2 407 ? -6.181 -7.627 58.372 1.00 6.60 393 LEU B C 1
ATOM 5914 O O . LEU B 2 407 ? -7.148 -8.391 58.349 1.00 6.05 393 LEU B O 1
ATOM 5919 N N . VAL B 2 408 ? -4.989 -7.975 57.884 1.00 6.56 394 VAL B N 1
ATOM 5920 C CA . VAL B 2 408 ? -4.825 -9.338 57.335 1.00 6.66 394 VAL B CA 1
ATOM 5921 C C . VAL B 2 408 ? -4.986 -10.361 58.453 1.00 7.11 394 VAL B C 1
ATOM 5922 O O . VAL B 2 408 ? -5.591 -11.424 58.292 1.00 6.22 394 VAL B O 1
ATOM 5926 N N . ALA B 2 409 ? -4.476 -10.065 59.651 1.00 7.92 395 ALA B N 1
ATOM 5927 C CA . ALA B 2 409 ? -4.750 -11.000 60.735 1.00 7.63 395 ALA B CA 1
ATOM 5928 C C . ALA B 2 409 ? -6.275 -11.182 60.993 1.00 7.94 395 ALA B C 1
ATOM 5929 O O . ALA B 2 409 ? -6.757 -12.324 61.262 1.00 8.23 395 ALA B O 1
ATOM 5931 N N . GLN B 2 410 ? -7.039 -10.099 60.938 1.00 7.56 396 GLN B N 1
ATOM 5932 C CA . GLN B 2 410 ? -8.516 -10.244 61.031 1.00 8.59 396 GLN B CA 1
ATOM 5933 C C . GLN B 2 410 ? -9.078 -11.033 59.873 1.00 8.00 396 GLN B C 1
ATOM 5934 O O . GLN B 2 410 ? -10.011 -11.861 60.079 1.00 9.15 396 GLN B O 1
ATOM 5940 N N . LEU B 2 411 ? -8.519 -10.906 58.638 1.00 7.30 397 LEU B N 1
ATOM 5941 C CA . LEU B 2 411 ? -8.963 -11.858 57.593 1.00 7.36 397 LEU B CA 1
ATOM 5942 C C . LEU B 2 411 ? -8.790 -13.344 57.995 1.00 7.75 397 LEU B C 1
ATOM 5943 O O . LEU B 2 411 ? -9.713 -14.166 57.776 1.00 6.99 397 LEU B O 1
ATOM 5948 N N . PHE B 2 412 ? -7.587 -13.676 58.468 1.00 7.34 398 PHE B N 1
ATOM 5949 C CA . PHE B 2 412 ? -7.299 -15.079 58.873 1.00 7.73 398 PHE B CA 1
ATOM 5950 C C . PHE B 2 412 ? -8.200 -15.577 59.986 1.00 8.13 398 PHE B C 1
ATOM 5951 O O . PHE B 2 412 ? -8.519 -16.799 60.039 1.00 8.59 398 PHE B O 1
ATOM 5959 N N . ALA B 2 413 ? -8.593 -14.652 60.844 1.00 8.70 399 ALA B N 1
ATOM 5960 C CA . ALA B 2 413 ? -9.388 -14.944 62.016 1.00 9.60 399 ALA B CA 1
ATOM 5961 C C . ALA B 2 413 ? -10.881 -14.980 61.680 1.00 10.05 399 ALA B C 1
ATOM 5962 O O . ALA B 2 413 ? -11.706 -15.242 62.565 1.00 11.08 399 ALA B O 1
ATOM 5964 N N . LYS B 2 414 ? -11.215 -14.694 60.427 1.00 9.58 400 LYS B N 1
ATOM 5965 C CA . LYS B 2 414 ? -12.667 -14.563 59.980 1.00 10.17 400 LYS B CA 1
ATOM 5966 C C . LYS B 2 414 ? -13.388 -13.501 60.843 1.00 9.65 400 LYS B C 1
ATOM 5967 O O . LYS B 2 414 ? -14.573 -13.671 61.264 1.00 8.75 400 LYS B O 1
ATOM 5973 N N . GLN B 2 415 ? -12.658 -12.438 61.147 1.00 8.80 401 GLN B N 1
ATOM 5974 C CA . GLN B 2 415 ? -13.179 -11.295 61.964 1.00 9.76 401 GLN B CA 1
ATOM 5975 C C . GLN B 2 415 ? -13.440 -10.061 61.114 1.00 8.75 401 GLN B C 1
ATOM 5976 O O . GLN B 2 415 ? -13.667 -8.952 61.653 1.00 11.19 401 GLN B O 1
ATOM 5982 N N . ILE B 2 416 ? -13.414 -10.259 59.794 1.00 8.87 402 ILE B N 1
ATOM 5983 C CA . ILE B 2 416 ? -13.667 -9.160 58.856 1.00 8.89 402 ILE B CA 1
ATOM 5984 C C . ILE B 2 416 ? -14.014 -9.768 57.543 1.00 9.37 402 ILE B C 1
ATOM 5985 O O . ILE B 2 416 ? -13.520 -10.872 57.192 1.00 9.50 402 ILE B O 1
ATOM 5990 N N . THR B 2 417 ? -14.869 -9.046 56.761 1.00 8.54 403 THR B N 1
ATOM 5991 C CA . THR B 2 417 ? -15.207 -9.506 55.420 1.00 9.13 403 THR B CA 1
ATOM 5992 C C . THR B 2 417 ? -14.144 -8.988 54.449 1.00 8.68 403 THR B C 1
ATOM 5993 O O . THR B 2 417 ? -13.473 -8.023 54.791 1.00 9.65 403 THR B O 1
ATOM 5997 N N . PRO B 2 418 ? -13.975 -9.623 53.286 1.00 8.90 404 PRO B N 1
ATOM 5998 C CA . PRO B 2 418 ? -13.091 -9.070 52.258 1.00 9.40 404 PRO B CA 1
ATOM 5999 C C . PRO B 2 418 ? -13.441 -7.633 51.909 1.00 9.67 404 PRO B C 1
ATOM 6000 O O . PRO B 2 418 ? -12.550 -6.825 51.634 1.00 8.73 404 PRO B O 1
ATOM 6004 N N . GLU B 2 419 ? -14.745 -7.335 51.861 1.00 9.50 405 GLU B N 1
ATOM 6005 C CA . GLU B 2 419 ? -15.147 -5.987 51.477 1.00 10.11 405 GLU B CA 1
ATOM 6006 C C . GLU B 2 419 ? -14.801 -4.974 52.523 1.00 8.27 405 GLU B C 1
ATOM 6007 O O . GLU B 2 419 ? -14.333 -3.909 52.190 1.00 8.64 405 GLU B O 1
ATOM 6013 N N . GLU B 2 420 ? -14.986 -5.305 53.795 1.00 8.01 406 GLU B N 1
ATOM 6014 C CA . GLU B 2 420 ? -14.657 -4.401 54.890 1.00 9.09 406 GLU B CA 1
ATOM 6015 C C . GLU B 2 420 ? -13.175 -4.300 55.065 1.00 8.05 406 GLU B C 1
ATOM 6016 O O . GLU B 2 420 ? -12.660 -3.254 55.397 1.00 7.90 406 GLU B O 1
ATOM 6022 N N . TYR B 2 421 ? -12.485 -5.395 54.812 1.00 6.92 407 TYR B N 1
ATOM 6023 C CA . TYR B 2 421 ? -10.998 -5.335 54.793 1.00 6.52 407 TYR B CA 1
ATOM 6024 C C . TYR B 2 421 ? -10.506 -4.236 53.853 1.00 6.48 407 TYR B C 1
ATOM 6025 O O . TYR B 2 421 ? -9.660 -3.394 54.250 1.00 6.09 407 TYR B O 1
ATOM 6034 N N . SER B 2 422 ? -11.027 -4.217 52.622 1.00 6.55 408 SER B N 1
ATOM 6035 C CA . SER B 2 422 ? -10.503 -3.268 51.626 1.00 7.81 408 SER B CA 1
ATOM 6036 C C . SER B 2 422 ? -10.970 -1.817 51.954 1.00 8.60 408 SER B C 1
ATOM 6037 O O . SER B 2 422 ? -10.170 -0.861 51.829 1.00 7.98 408 SER B O 1
ATOM 6040 N N . LYS B 2 423 ? -12.206 -1.655 52.413 1.00 8.59 409 LYS B N 1
ATOM 6041 C CA . LYS B 2 423 ? -12.660 -0.299 52.921 1.00 9.60 409 LYS B CA 1
ATOM 6042 C C . LYS B 2 423 ? -11.820 0.215 54.038 1.00 9.13 409 LYS B C 1
ATOM 6043 O O . LYS B 2 423 ? -11.408 1.409 53.997 1.00 9.38 409 LYS B O 1
ATOM 6049 N N . GLN B 2 424 ? -11.495 -0.660 55.013 1.00 8.50 410 GLN B N 1
ATOM 6050 C CA . GLN B 2 424 ? -10.700 -0.221 56.138 1.00 8.79 410 GLN B CA 1
ATOM 6051 C C . GLN B 2 424 ? -9.260 0.016 55.778 1.00 7.51 410 GLN B C 1
ATOM 6052 O O . GLN B 2 424 ? -8.643 0.899 56.326 1.00 7.56 410 GLN B O 1
ATOM 6066 N N . GLN B 2 426 ? -8.194 1.216 52.888 1.00 6.85 412 GLN B N 1
ATOM 6067 C CA . GLN B 2 426 ? -8.192 2.585 52.313 1.00 7.17 412 GLN B CA 1
ATOM 6068 C C . GLN B 2 426 ? -8.427 3.681 53.375 1.00 8.32 412 GLN B C 1
ATOM 6069 O O . GLN B 2 426 ? -7.714 4.674 53.440 1.00 7.72 412 GLN B O 1
ATOM 6075 N N . GLN B 2 427 ? -9.417 3.501 54.229 1.00 9.56 413 GLN B N 1
ATOM 6076 C CA . GLN B 2 427 ? -9.745 4.528 55.188 1.00 12.21 413 GLN B CA 1
ATOM 6077 C C . GLN B 2 427 ? -8.656 4.720 56.251 1.00 11.71 413 GLN B C 1
ATOM 6078 O O . GLN B 2 427 ? -8.294 5.877 56.629 1.00 10.53 413 GLN B O 1
ATOM 6084 N N . LYS B 2 428 ? -8.064 3.607 56.716 1.00 10.65 414 LYS B N 1
ATOM 6085 C CA . LYS B 2 428 ? -7.111 3.715 57.804 1.00 11.21 414 LYS B CA 1
ATOM 6086 C C . LYS B 2 428 ? -5.733 4.211 57.351 1.00 10.51 414 LYS B C 1
ATOM 6087 O O . LYS B 2 428 ? -5.084 4.919 58.085 1.00 11.23 414 LYS B O 1
ATOM 6093 N N . ILE B 2 429 ? -5.306 3.811 56.158 1.00 9.52 415 ILE B N 1
ATOM 6094 C CA . ILE B 2 429 ? -4.044 4.313 55.587 1.00 9.36 415 ILE B CA 1
ATOM 6095 C C . ILE B 2 429 ? -4.200 5.689 54.910 1.00 9.61 415 ILE B C 1
ATOM 6096 O O . ILE B 2 429 ? -3.398 6.609 55.128 1.00 9.92 415 ILE B O 1
ATOM 6101 N N . ASN B 2 430 ? -5.230 5.846 54.107 1.00 8.87 416 ASN B N 1
ATOM 6102 C CA . ASN B 2 430 ? -5.324 7.083 53.261 1.00 9.24 416 ASN B CA 1
ATOM 6103 C C . ASN B 2 430 ? -6.492 7.958 53.721 1.00 11.95 416 ASN B C 1
ATOM 6104 O O . ASN B 2 430 ? -6.404 9.154 53.508 1.00 15.07 416 ASN B O 1
ATOM 6109 N N . ILE C 3 39 ? 0.654 -31.800 1.696 1.00 41.63 25 ILE C N 1
ATOM 6110 C CA . ILE C 3 39 ? 1.691 -30.758 1.557 1.00 37.70 25 ILE C CA 1
ATOM 6111 C C . ILE C 3 39 ? 3.001 -31.282 2.157 1.00 39.06 25 ILE C C 1
ATOM 6112 O O . ILE C 3 39 ? 2.983 -32.034 3.154 1.00 36.45 25 ILE C O 1
ATOM 6117 N N . THR C 3 40 ? 4.117 -30.932 1.519 1.00 33.60 26 THR C N 1
ATOM 6118 C CA . THR C 3 40 ? 5.440 -31.229 2.104 1.00 38.26 26 THR C CA 1
ATOM 6119 C C . THR C 3 40 ? 6.359 -29.998 2.145 1.00 37.81 26 THR C C 1
ATOM 6120 O O . THR C 3 40 ? 6.593 -29.329 1.144 1.00 32.51 26 THR C O 1
ATOM 6124 N N . LEU C 3 41 ? 6.851 -29.693 3.339 1.00 36.25 27 LEU C N 1
ATOM 6125 C CA . LEU C 3 41 ? 7.796 -28.604 3.515 1.00 32.73 27 LEU C CA 1
ATOM 6126 C C . LEU C 3 41 ? 9.220 -29.139 3.539 1.00 32.85 27 LEU C C 1
ATOM 6127 O O . LEU C 3 41 ? 9.488 -30.260 4.042 1.00 34.54 27 LEU C O 1
ATOM 6132 N N . THR C 3 42 ? 10.144 -28.337 3.020 1.00 32.02 28 THR C N 1
ATOM 6133 C CA . THR C 3 42 ? 11.557 -28.640 3.154 1.00 28.59 28 THR C CA 1
ATOM 6134 C C . THR C 3 42 ? 12.176 -27.807 4.297 1.00 30.05 28 THR C C 1
ATOM 6135 O O . THR C 3 42 ? 11.809 -26.652 4.523 1.00 26.81 28 THR C O 1
ATOM 6139 N N . PHE C 3 43 ? 13.108 -28.422 5.023 1.00 27.31 29 PHE C N 1
ATOM 6140 C CA . PHE C 3 43 ? 13.741 -27.738 6.158 1.00 27.83 29 PHE C CA 1
ATOM 6141 C C . PHE C 3 43 ? 15.221 -28.073 6.110 1.00 25.44 29 PHE C C 1
ATOM 6142 O O . PHE C 3 43 ? 15.564 -29.259 6.100 1.00 27.78 29 PHE C O 1
ATOM 6150 N N . TRP C 3 44 ? 16.083 -27.052 5.997 1.00 23.21 30 TRP C N 1
ATOM 6151 C CA . TRP C 3 44 ? 17.521 -27.292 6.059 1.00 24.42 30 TRP C CA 1
ATOM 6152 C C . TRP C 3 44 ? 18.106 -26.845 7.384 1.00 24.65 30 TRP C C 1
ATOM 6153 O O . TRP C 3 44 ? 17.723 -25.800 7.904 1.00 22.67 30 TRP C O 1
ATOM 6164 N N . ASN C 3 45 ? 19.060 -27.624 7.910 1.00 23.73 31 ASN C N 1
ATOM 6165 C CA . ASN C 3 45 ? 19.809 -27.252 9.135 1.00 26.25 31 ASN C CA 1
ATOM 6166 C C . ASN C 3 45 ? 21.220 -27.860 9.123 1.00 25.95 31 ASN C C 1
ATOM 6167 O O . ASN C 3 45 ? 21.567 -28.624 8.193 1.00 24.86 31 ASN C O 1
ATOM 6172 N N . LEU C 3 46 ? 22.028 -27.514 10.130 1.00 25.38 32 LEU C N 1
ATOM 6173 C CA . LEU C 3 46 ? 23.429 -27.952 10.162 1.00 26.19 32 LEU C CA 1
ATOM 6174 C C . LEU C 3 46 ? 23.767 -28.914 11.319 1.00 27.65 32 LEU C C 1
ATOM 6175 O O . LEU C 3 46 ? 24.965 -29.202 11.570 1.00 24.33 32 LEU C O 1
ATOM 6180 N N . PHE C 3 47 ? 22.729 -29.428 12.001 1.00 28.29 33 PHE C N 1
ATOM 6181 C CA . PHE C 3 47 ? 22.925 -30.365 13.135 1.00 29.17 33 PHE C CA 1
ATOM 6182 C C . PHE C 3 47 ? 23.372 -31.792 12.765 1.00 31.57 33 PHE C C 1
ATOM 6183 O O . PHE C 3 47 ? 22.597 -32.773 12.805 1.00 29.07 33 PHE C O 1
ATOM 6191 N N . THR C 3 48 ? 24.661 -31.899 12.475 1.00 31.48 34 THR C N 1
ATOM 6192 C CA . THR C 3 48 ? 25.227 -33.095 11.857 1.00 34.59 34 THR C CA 1
ATOM 6193 C C . THR C 3 48 ? 25.757 -34.130 12.853 1.00 39.69 34 THR C C 1
ATOM 6194 O O . THR C 3 48 ? 25.704 -35.337 12.593 1.00 41.22 34 THR C O 1
ATOM 6198 N N . GLY C 3 49 ? 26.276 -33.652 13.989 1.00 40.95 35 GLY C N 1
ATOM 6199 C CA . GLY C 3 49 ? 26.894 -34.539 14.991 1.00 36.60 35 GLY C CA 1
ATOM 6200 C C . GLY C 3 49 ? 25.879 -35.139 15.947 1.00 37.51 35 GLY C C 1
ATOM 6201 O O . GLY C 3 49 ? 24.753 -34.629 16.087 1.00 34.43 35 GLY C O 1
ATOM 6202 N N . GLU C 3 50 ? 26.279 -36.210 16.629 1.00 36.60 36 GLU C N 1
ATOM 6203 C CA . GLU C 3 50 ? 25.383 -36.894 17.577 1.00 34.75 36 GLU C CA 1
ATOM 6204 C C . GLU C 3 50 ? 25.539 -36.343 19.006 1.00 33.60 36 GLU C C 1
ATOM 6205 O O . GLU C 3 50 ? 26.635 -35.964 19.408 1.00 31.30 36 GLU C O 1
ATOM 6211 N N . PRO C 3 51 ? 24.448 -36.331 19.802 1.00 33.69 37 PRO C N 1
ATOM 6212 C CA . PRO C 3 51 ? 23.117 -36.856 19.500 1.00 33.52 37 PRO C CA 1
ATOM 6213 C C . PRO C 3 51 ? 22.133 -35.850 18.837 1.00 32.72 37 PRO C C 1
ATOM 6214 O O . PRO C 3 51 ? 20.953 -36.187 18.673 1.00 32.80 37 PRO C O 1
ATOM 6218 N N . ALA C 3 52 ? 22.602 -34.649 18.464 1.00 31.16 38 ALA C N 1
ATOM 6219 C CA . ALA C 3 52 ? 21.729 -33.618 17.846 1.00 28.05 38 ALA C CA 1
ATOM 6220 C C . ALA C 3 52 ? 21.016 -34.161 16.611 1.00 28.88 38 ALA C C 1
ATOM 6221 O O . ALA C 3 52 ? 19.790 -34.044 16.520 1.00 29.08 38 ALA C O 1
ATOM 6223 N N . LYS C 3 53 ? 21.781 -34.802 15.715 1.00 30.76 39 LYS C N 1
ATOM 6224 C CA . LYS C 3 53 ? 21.250 -35.341 14.448 1.00 30.70 39 LYS C CA 1
ATOM 6225 C C . LYS C 3 53 ? 20.070 -36.284 14.697 1.00 31.19 39 LYS C C 1
ATOM 6226 O O . LYS C 3 53 ? 19.051 -36.188 14.011 1.00 31.54 39 LYS C O 1
ATOM 6232 N N . THR C 3 54 ? 20.226 -37.178 15.687 1.00 31.06 40 THR C N 1
ATOM 6233 C CA . THR C 3 54 ? 19.173 -38.137 16.116 1.00 31.81 40 THR C CA 1
ATOM 6234 C C . THR C 3 54 ? 18.008 -37.388 16.757 1.00 31.28 40 THR C C 1
ATOM 6235 O O . THR C 3 54 ? 16.838 -37.675 16.477 1.00 30.56 40 THR C O 1
ATOM 6239 N N . LYS C 3 55 ? 18.335 -36.424 17.622 1.00 31.93 41 LYS C N 1
ATOM 6240 C CA . LYS C 3 55 ? 17.294 -35.603 18.249 1.00 33.42 41 LYS C CA 1
ATOM 6241 C C . LYS C 3 55 ? 16.420 -34.784 17.291 1.00 32.26 41 LYS C C 1
ATOM 6242 O O . LYS C 3 55 ? 15.182 -34.671 17.489 1.00 29.32 41 LYS C O 1
ATOM 6248 N N . VAL C 3 56 ? 17.068 -34.230 16.270 1.00 28.06 42 VAL C N 1
ATOM 6249 C CA . VAL C 3 56 ? 16.378 -33.358 15.325 1.00 30.70 42 VAL C CA 1
ATOM 6250 C C . VAL C 3 56 ? 15.441 -34.205 14.475 1.00 32.16 42 VAL C C 1
ATOM 6251 O O . VAL C 3 56 ? 14.276 -33.819 14.261 1.00 29.33 42 VAL C O 1
ATOM 6255 N N . LYS C 3 57 ? 15.934 -35.372 14.062 1.00 33.20 43 LYS C N 1
ATOM 6256 C CA . LYS C 3 57 ? 15.100 -36.339 13.325 1.00 38.33 43 LYS C CA 1
ATOM 6257 C C . LYS C 3 57 ? 13.827 -36.685 14.090 1.00 39.85 43 LYS C C 1
ATOM 6258 O O . LYS C 3 57 ? 12.728 -36.758 13.491 1.00 45.53 43 LYS C O 1
ATOM 6264 N N . GLU C 3 58 ? 13.987 -36.905 15.404 1.00 36.54 44 GLU C N 1
ATOM 6265 C CA . GLU C 3 58 ? 12.893 -37.259 16.300 1.00 37.29 44 GLU C CA 1
ATOM 6266 C C . GLU C 3 58 ? 11.858 -36.129 16.360 1.00 36.44 44 GLU C C 1
ATOM 6267 O O . GLU C 3 58 ? 10.671 -36.371 16.225 1.00 37.03 44 GLU C O 1
ATOM 6273 N N . ILE C 3 59 ? 12.325 -34.907 16.582 1.00 31.02 45 ILE C N 1
ATOM 6274 C CA . ILE C 3 59 ? 11.491 -33.729 16.540 1.00 34.04 45 ILE C CA 1
ATOM 6275 C C . ILE C 3 59 ? 10.682 -33.666 15.243 1.00 33.94 45 ILE C C 1
ATOM 6276 O O . ILE C 3 59 ? 9.464 -33.499 15.302 1.00 40.07 45 ILE C O 1
ATOM 6281 N N . ILE C 3 60 ? 11.344 -33.790 14.094 1.00 40.12 46 ILE C N 1
ATOM 6282 C CA . ILE C 3 60 ? 10.657 -33.867 12.787 1.00 43.30 46 ILE C CA 1
ATOM 6283 C C . ILE C 3 60 ? 9.610 -34.986 12.809 1.00 43.55 46 ILE C C 1
ATOM 6284 O O . ILE C 3 60 ? 8.456 -34.758 12.420 1.00 41.24 46 ILE C O 1
ATOM 6289 N N . ASP C 3 61 ? 10.005 -36.175 13.268 1.00 43.20 47 ASP C N 1
ATOM 6290 C CA . ASP C 3 61 ? 9.078 -37.329 13.277 1.00 40.92 47 ASP C CA 1
ATOM 6291 C C . ASP C 3 61 ? 7.803 -37.029 14.099 1.00 41.15 47 ASP C C 1
ATOM 6292 O O . ASP C 3 61 ? 6.667 -37.313 13.649 1.00 35.82 47 ASP C O 1
ATOM 6297 N N . GLN C 3 62 ? 7.971 -36.425 15.280 1.00 34.25 48 GLN C N 1
ATOM 6298 C CA . GLN C 3 62 ? 6.798 -36.102 16.070 1.00 39.99 48 GLN C CA 1
ATOM 6299 C C . GLN C 3 62 ? 5.899 -35.079 15.352 1.00 38.35 48 GLN C C 1
ATOM 6300 O O . GLN C 3 62 ? 4.664 -35.173 15.406 1.00 40.70 48 GLN C O 1
ATOM 6306 N N . TRP C 3 63 ? 6.513 -34.116 14.659 1.00 35.58 49 TRP C N 1
ATOM 6307 C CA . TRP C 3 63 ? 5.713 -33.198 13.852 1.00 37.82 49 TRP C CA 1
ATOM 6308 C C . TRP C 3 63 ? 4.974 -33.925 12.759 1.00 37.60 49 TRP C C 1
ATOM 6309 O O . TRP C 3 63 ? 3.802 -33.624 12.491 1.00 42.41 49 TRP C O 1
ATOM 6320 N N . ASN C 3 64 ? 5.667 -34.843 12.099 1.00 34.67 50 ASN C N 1
ATOM 6321 C CA . ASN C 3 64 ? 5.110 -35.537 10.949 1.00 38.66 50 ASN C CA 1
ATOM 6322 C C . ASN C 3 64 ? 3.895 -36.383 11.365 1.00 42.06 50 ASN C C 1
ATOM 6323 O O . ASN C 3 64 ? 2.871 -36.419 10.655 1.00 34.46 50 ASN C O 1
ATOM 6328 N N . LYS C 3 65 ? 4.007 -36.997 12.550 1.00 43.88 51 LYS C N 1
ATOM 6329 C CA . LYS C 3 65 ? 2.922 -37.767 13.156 1.00 47.35 51 LYS C CA 1
ATOM 6330 C C . LYS C 3 65 ? 1.715 -36.851 13.544 1.00 41.77 51 LYS C C 1
ATOM 6331 O O . LYS C 3 65 ? 0.529 -37.139 13.290 1.00 32.80 51 LYS C O 1
ATOM 6337 N N . GLU C 3 66 ? 2.015 -35.751 14.202 1.00 34.89 52 GLU C N 1
ATOM 6338 C CA . GLU C 3 66 ? 0.948 -34.876 14.600 1.00 37.57 52 GLU C CA 1
ATOM 6339 C C . GLU C 3 66 ? 0.309 -34.088 13.418 1.00 38.80 52 GLU C C 1
ATOM 6340 O O . GLU C 3 66 ? -0.754 -33.499 13.564 1.00 39.02 52 GLU C O 1
ATOM 6346 N N . ASN C 3 67 ? 0.953 -34.079 12.250 1.00 36.70 53 ASN C N 1
ATOM 6347 C CA . ASN C 3 67 ? 0.485 -33.219 11.151 1.00 36.58 53 ASN C CA 1
ATOM 6348 C C . ASN C 3 67 ? 0.447 -33.928 9.809 1.00 37.48 53 ASN C C 1
ATOM 6349 O O . ASN C 3 67 ? 1.209 -33.548 8.895 1.00 35.01 53 ASN C O 1
ATOM 6354 N N . PRO C 3 68 ? -0.488 -34.914 9.667 1.00 39.73 54 PRO C N 1
ATOM 6355 C CA . PRO C 3 68 ? -0.470 -35.828 8.517 1.00 37.42 54 PRO C CA 1
ATOM 6356 C C . PRO C 3 68 ? -0.500 -35.115 7.161 1.00 32.83 54 PRO C C 1
ATOM 6357 O O . PRO C 3 68 ? 0.113 -35.583 6.204 1.00 37.47 54 PRO C O 1
ATOM 6361 N N . ASN C 3 69 ? -1.167 -33.973 7.092 1.00 34.96 55 ASN C N 1
ATOM 6362 C CA . ASN C 3 69 ? -1.276 -33.224 5.829 1.00 36.21 55 ASN C CA 1
ATOM 6363 C C . ASN C 3 69 ? -0.148 -32.246 5.566 1.00 39.89 55 ASN C C 1
ATOM 6364 O O . ASN C 3 69 ? 0.091 -31.860 4.422 1.00 39.55 55 ASN C O 1
ATOM 6369 N N . VAL C 3 70 ? 0.568 -31.866 6.626 1.00 41.19 56 VAL C N 1
ATOM 6370 C CA . VAL C 3 70 ? 1.744 -31.027 6.461 1.00 42.95 56 VAL C CA 1
ATOM 6371 C C . VAL C 3 70 ? 2.984 -31.804 6.926 1.00 43.23 56 VAL C C 1
ATOM 6372 O O . VAL C 3 70 ? 3.330 -31.802 8.113 1.00 42.62 56 VAL C O 1
ATOM 6376 N N . GLN C 3 71 ? 3.638 -32.487 5.998 1.00 43.55 57 GLN C N 1
ATOM 6377 C CA . GLN C 3 71 ? 4.872 -33.201 6.332 1.00 41.13 57 GLN C CA 1
ATOM 6378 C C . GLN C 3 71 ? 6.087 -32.280 6.187 1.00 37.72 57 GLN C C 1
ATOM 6379 O O . GLN C 3 71 ? 6.063 -31.323 5.422 1.00 33.49 57 GLN C O 1
ATOM 6385 N N . ILE C 3 72 ? 7.130 -32.566 6.964 1.00 36.11 58 ILE C N 1
ATOM 6386 C CA . ILE C 3 72 ? 8.439 -31.928 6.791 1.00 34.72 58 ILE C CA 1
ATOM 6387 C C . ILE C 3 72 ? 9.462 -32.974 6.379 1.00 35.34 58 ILE C C 1
ATOM 6388 O O . ILE C 3 72 ? 9.449 -34.104 6.900 1.00 35.11 58 ILE C O 1
ATOM 6393 N N . VAL C 3 73 ? 10.345 -32.590 5.460 1.00 34.31 59 VAL C N 1
ATOM 6394 C CA . VAL C 3 73 ? 11.491 -33.410 5.075 1.00 36.57 59 VAL C CA 1
ATOM 6395 C C . VAL C 3 73 ? 12.702 -32.509 5.257 1.00 36.04 59 VAL C C 1
ATOM 6396 O O . VAL C 3 73 ? 12.658 -31.343 4.888 1.00 33.81 59 VAL C O 1
ATOM 6400 N N . GLU C 3 74 ? 13.759 -33.036 5.869 1.00 35.42 60 GLU C N 1
ATOM 6401 C CA . GLU C 3 74 ? 14.948 -32.226 6.127 1.00 35.78 60 GLU C CA 1
ATOM 6402 C C . GLU C 3 74 ? 16.110 -32.619 5.243 1.00 37.24 60 GLU C C 1
ATOM 6403 O O . GLU C 3 74 ? 16.175 -33.742 4.753 1.00 38.26 60 GLU C O 1
ATOM 6409 N N . SER C 3 75 ? 17.033 -31.694 5.030 1.00 33.25 61 SER C N 1
ATOM 6410 C CA . SER C 3 75 ? 18.327 -32.054 4.492 1.00 32.81 61 SER C CA 1
ATOM 6411 C C . SER C 3 75 ? 19.411 -31.408 5.391 1.00 34.10 61 SER C C 1
ATOM 6412 O O . SER C 3 75 ? 19.393 -30.201 5.658 1.00 29.46 61 SER C O 1
ATOM 6415 N N . VAL C 3 76 ? 20.318 -32.244 5.903 1.00 35.44 62 VAL C N 1
ATOM 6416 C CA . VAL C 3 76 ? 21.326 -31.782 6.863 1.00 32.99 62 VAL C CA 1
ATOM 6417 C C . VAL C 3 76 ? 22.717 -31.666 6.220 1.00 34.16 62 VAL C C 1
ATOM 6418 O O . VAL C 3 76 ? 23.153 -32.555 5.485 1.00 27.61 62 VAL C O 1
ATOM 6422 N N . THR C 3 77 ? 23.393 -30.548 6.489 1.00 30.69 63 THR C N 1
ATOM 6423 C CA . THR C 3 77 ? 24.679 -30.247 5.867 1.00 32.17 63 THR C CA 1
ATOM 6424 C C . THR C 3 77 ? 25.597 -29.725 6.935 1.00 31.40 63 THR C C 1
ATOM 6425 O O . THR C 3 77 ? 25.169 -28.909 7.753 1.00 27.08 63 THR C O 1
ATOM 6429 N N . GLU C 3 78 ? 26.863 -30.158 6.889 1.00 32.59 64 GLU C N 1
ATOM 6430 C CA . GLU C 3 78 ? 27.888 -29.666 7.811 1.00 31.47 64 GLU C CA 1
ATOM 6431 C C . GLU C 3 78 ? 27.943 -28.131 7.777 1.00 32.06 64 GLU C C 1
ATOM 6432 O O . GLU C 3 78 ? 27.906 -27.501 6.702 1.00 31.01 64 GLU C O 1
ATOM 6438 N N . ASN C 3 79 ? 28.003 -27.553 8.977 1.00 29.70 65 ASN C N 1
ATOM 6439 C CA . ASN C 3 79 ? 28.152 -26.115 9.212 1.00 26.81 65 ASN C CA 1
ATOM 6440 C C . ASN C 3 79 ? 28.822 -25.244 8.090 1.00 28.27 65 ASN C C 1
ATOM 6441 O O . ASN C 3 79 ? 28.211 -24.290 7.538 1.00 29.71 65 ASN C O 1
ATOM 6446 N N . ASP C 3 80 ? 30.072 -25.536 7.754 1.00 26.60 66 ASP C N 1
ATOM 6447 C CA . ASP C 3 80 ? 30.779 -24.664 6.818 1.00 28.59 66 ASP C CA 1
ATOM 6448 C C . ASP C 3 80 ? 30.306 -24.845 5.381 1.00 27.55 66 ASP C C 1
ATOM 6449 O O . ASP C 3 80 ? 30.214 -23.869 4.610 1.00 29.75 66 ASP C O 1
ATOM 6454 N N . ALA C 3 81 ? 29.971 -26.084 5.055 1.00 29.27 67 ALA C N 1
ATOM 6455 C CA . ALA C 3 81 ? 29.372 -26.432 3.757 1.00 30.57 67 ALA C CA 1
ATOM 6456 C C . ALA C 3 81 ? 27.935 -25.874 3.645 1.00 30.51 67 ALA C C 1
ATOM 6457 O O . ALA C 3 81 ? 27.440 -25.577 2.536 1.00 27.94 67 ALA C O 1
ATOM 6459 N N . TYR C 3 82 ? 27.269 -25.735 4.793 1.00 30.25 68 TYR C N 1
ATOM 6460 C CA . TYR C 3 82 ? 25.887 -25.259 4.815 1.00 26.94 68 TYR C CA 1
ATOM 6461 C C . TYR C 3 82 ? 25.852 -23.759 4.450 1.00 29.44 68 TYR C C 1
ATOM 6462 O O . TYR C 3 82 ? 24.965 -23.271 3.731 1.00 30.57 68 TYR C O 1
ATOM 6471 N N . LYS C 3 83 ? 26.820 -23.003 4.965 1.00 27.99 69 LYS C N 1
ATOM 6472 C CA . LYS C 3 83 ? 26.983 -21.608 4.576 1.00 28.03 69 LYS C CA 1
ATOM 6473 C C . LYS C 3 83 ? 26.947 -21.438 3.051 1.00 31.75 69 LYS C C 1
ATOM 6474 O O . LYS C 3 83 ? 26.167 -20.624 2.499 1.00 28.57 69 LYS C O 1
ATOM 6480 N N . THR C 3 84 ? 27.804 -22.220 2.387 1.00 30.76 70 THR C N 1
ATOM 6481 C CA . THR C 3 84 ? 27.886 -22.222 0.927 1.00 31.93 70 THR C CA 1
ATOM 6482 C C . THR C 3 84 ? 26.551 -22.549 0.289 1.00 30.52 70 THR C C 1
ATOM 6483 O O . THR C 3 84 ? 26.093 -21.816 -0.598 1.00 27.91 70 THR C O 1
ATOM 6487 N N . LYS C 3 85 ? 25.940 -23.632 0.768 1.00 30.05 71 LYS C N 1
ATOM 6488 C CA . LYS C 3 85 ? 24.697 -24.171 0.234 1.00 30.45 71 LYS C CA 1
ATOM 6489 C C . LYS C 3 85 ? 23.486 -23.248 0.359 1.00 30.96 71 LYS C C 1
ATOM 6490 O O . LYS C 3 85 ? 22.715 -23.065 -0.621 1.00 26.17 71 LYS C O 1
ATOM 6496 N N . ILE C 3 86 ? 23.293 -22.704 1.564 1.00 28.50 72 ILE C N 1
ATOM 6497 C CA . ILE C 3 86 ? 22.165 -21.772 1.812 1.00 27.94 72 ILE C CA 1
ATOM 6498 C C . ILE C 3 86 ? 22.314 -20.424 1.057 1.00 29.27 72 ILE C C 1
ATOM 6499 O O . ILE C 3 86 ? 21.339 -19.892 0.547 1.00 28.68 72 ILE C O 1
ATOM 6504 N N . LYS C 3 87 ? 23.529 -19.889 0.989 1.00 28.26 73 LYS C N 1
ATOM 6505 C CA . LYS C 3 87 ? 23.773 -18.680 0.199 1.00 31.64 73 LYS C CA 1
ATOM 6506 C C . LYS C 3 87 ? 23.463 -18.856 -1.279 1.00 29.80 73 LYS C C 1
ATOM 6507 O O . LYS C 3 87 ? 22.762 -18.015 -1.879 1.00 27.41 73 LYS C O 1
ATOM 6513 N N . ALA C 3 88 ? 23.963 -19.956 -1.862 1.00 30.26 74 ALA C N 1
ATOM 6514 C CA . ALA C 3 88 ? 23.730 -20.264 -3.280 1.00 32.75 74 ALA C CA 1
ATOM 6515 C C . ALA C 3 88 ? 22.242 -20.514 -3.587 1.00 31.26 74 ALA C C 1
ATOM 6516 O O . ALA C 3 88 ? 21.716 -20.030 -4.604 1.00 30.68 74 ALA C O 1
ATOM 6518 N N . ALA C 3 89 ? 21.567 -21.245 -2.698 1.00 28.22 75 ALA C N 1
ATOM 6519 C CA . ALA C 3 89 ? 20.112 -21.479 -2.829 1.00 29.60 75 ALA C CA 1
ATOM 6520 C C . ALA C 3 89 ? 19.261 -20.207 -2.768 1.00 29.41 75 ALA C C 1
ATOM 6521 O O . ALA C 3 89 ? 18.356 -20.036 -3.583 1.00 29.55 75 ALA C O 1
ATOM 6523 N N . ILE C 3 90 ? 19.571 -19.312 -1.827 1.00 28.60 76 ILE C N 1
ATOM 6524 C CA . ILE C 3 90 ? 18.812 -18.066 -1.676 1.00 28.87 76 ILE C CA 1
ATOM 6525 C C . ILE C 3 90 ? 18.987 -17.204 -2.925 1.00 29.82 76 ILE C C 1
ATOM 6526 O O . ILE C 3 90 ? 18.004 -16.694 -3.478 1.00 31.15 76 ILE C O 1
ATOM 6531 N N . ALA C 3 91 ? 20.214 -17.139 -3.421 1.00 29.66 77 ALA C N 1
ATOM 6532 C CA . ALA C 3 91 ? 20.490 -16.328 -4.584 1.00 33.03 77 ALA C CA 1
ATOM 6533 C C . ALA C 3 91 ? 19.805 -16.909 -5.833 1.00 32.97 77 ALA C C 1
ATOM 6534 O O . ALA C 3 91 ? 19.269 -16.152 -6.647 1.00 33.92 77 ALA C O 1
ATOM 6536 N N . ALA C 3 92 ? 19.757 -18.244 -5.938 1.00 32.80 78 ALA C N 1
ATOM 6537 C CA . ALA C 3 92 ? 19.135 -18.910 -7.071 1.00 30.79 78 ALA C CA 1
ATOM 6538 C C . ALA C 3 92 ? 17.599 -19.051 -6.958 1.00 32.82 78 ALA C C 1
ATOM 6539 O O . ALA C 3 92 ? 16.954 -19.657 -7.829 1.00 34.28 78 ALA C O 1
ATOM 6541 N N . ASN C 3 93 ? 17.009 -18.499 -5.896 1.00 34.27 79 ASN C N 1
ATOM 6542 C CA . ASN C 3 93 ? 15.576 -18.648 -5.622 1.00 34.43 79 ASN C CA 1
ATOM 6543 C C . ASN C 3 93 ? 15.133 -20.100 -5.427 1.00 34.46 79 ASN C C 1
ATOM 6544 O O . ASN C 3 93 ? 14.019 -20.491 -5.797 1.00 29.80 79 ASN C O 1
ATOM 6549 N N . GLU C 3 94 ? 16.016 -20.902 -4.839 1.00 32.93 80 GLU C N 1
ATOM 6550 C CA . GLU C 3 94 ? 15.770 -22.340 -4.700 1.00 32.06 80 GLU C CA 1
ATOM 6551 C C . GLU C 3 94 ? 16.035 -22.776 -3.272 1.00 30.91 80 GLU C C 1
ATOM 6552 O O . GLU C 3 94 ? 16.418 -23.939 -3.021 1.00 31.12 80 GLU C O 1
ATOM 6558 N N . ALA C 3 95 ? 15.837 -21.829 -2.350 1.00 28.40 81 ALA C N 1
ATOM 6559 C CA . ALA C 3 95 ? 15.886 -22.111 -0.909 1.00 25.61 81 ALA C CA 1
ATOM 6560 C C . ALA C 3 95 ? 14.678 -22.953 -0.439 1.00 26.94 81 ALA C C 1
ATOM 6561 O O . ALA C 3 95 ? 13.591 -22.875 -1.053 1.00 28.35 81 ALA C O 1
ATOM 6563 N N . PRO C 3 96 ? 14.850 -23.729 0.662 1.00 23.24 82 PRO C N 1
ATOM 6564 C CA . PRO C 3 96 ? 13.801 -24.531 1.253 1.00 24.57 82 PRO C CA 1
ATOM 6565 C C . PRO C 3 96 ? 12.766 -23.642 1.877 1.00 23.59 82 PRO C C 1
ATOM 6566 O O . PRO C 3 96 ? 12.983 -22.452 1.995 1.00 24.64 82 PRO C O 1
ATOM 6570 N N . ASP C 3 97 ? 11.640 -24.237 2.249 1.00 24.24 83 ASP C N 1
ATOM 6571 C CA . ASP C 3 97 ? 10.560 -23.521 2.928 1.00 26.43 83 ASP C CA 1
ATOM 6572 C C . ASP C 3 97 ? 11.095 -22.918 4.209 1.00 26.50 83 ASP C C 1
ATOM 6573 O O . ASP C 3 97 ? 10.868 -21.724 4.480 1.00 23.52 83 ASP C O 1
ATOM 6578 N N . ILE C 3 98 ? 11.833 -23.750 4.976 1.00 23.47 84 ILE C N 1
ATOM 6579 C CA . ILE C 3 98 ? 12.417 -23.329 6.255 1.00 21.99 84 ILE C CA 1
ATOM 6580 C C . ILE C 3 98 ? 13.908 -23.609 6.287 1.00 19.78 84 ILE C C 1
ATOM 6581 O O . ILE C 3 98 ? 14.342 -24.689 5.899 1.00 22.63 84 ILE C O 1
ATOM 6586 N N . PHE C 3 99 ? 14.677 -22.633 6.722 1.00 21.56 85 PHE C N 1
ATOM 6587 C CA . PHE C 3 99 ? 16.119 -22.787 6.811 1.00 22.44 85 PHE C CA 1
ATOM 6588 C C . PHE C 3 99 ? 16.707 -22.184 8.074 1.00 25.19 85 PHE C C 1
ATOM 6589 O O . PHE C 3 99 ? 16.354 -21.056 8.446 1.00 24.71 85 PHE C O 1
ATOM 6597 N N . GLN C 3 100 ? 17.640 -22.925 8.688 1.00 23.23 86 GLN C N 1
ATOM 6598 C CA . GLN C 3 100 ? 18.420 -22.417 9.811 1.00 23.13 86 GLN C CA 1
ATOM 6599 C C . GLN C 3 100 ? 19.316 -21.285 9.338 1.00 23.84 86 GLN C C 1
ATOM 6600 O O . GLN C 3 100 ? 19.788 -21.318 8.207 1.00 23.89 86 GLN C O 1
ATOM 6606 N N . THR C 3 101 ? 19.514 -20.258 10.161 1.00 23.30 87 THR C N 1
ATOM 6607 C CA . THR C 3 101 ? 20.440 -19.175 9.764 1.00 21.03 87 THR C CA 1
ATOM 6608 C C . THR C 3 101 ? 21.095 -18.546 11.013 1.00 21.91 87 THR C C 1
ATOM 6609 O O . THR C 3 101 ? 20.826 -18.994 12.160 1.00 20.70 87 THR C O 1
ATOM 6613 N N . TRP C 3 102 ? 21.987 -17.587 10.752 1.00 18.91 88 TRP C N 1
ATOM 6614 C CA . TRP C 3 102 ? 22.568 -16.710 11.754 1.00 21.86 88 TRP C CA 1
ATOM 6615 C C . TRP C 3 102 ? 21.976 -15.368 11.550 1.00 22.27 88 TRP C C 1
ATOM 6616 O O . TRP C 3 102 ? 22.051 -14.780 10.476 1.00 22.74 88 TRP C O 1
ATOM 6627 N N . ALA C 3 103 ? 21.319 -14.894 12.584 1.00 25.71 89 ALA C N 1
ATOM 6628 C CA . ALA C 3 103 ? 20.598 -13.629 12.508 1.00 26.41 89 ALA C CA 1
ATOM 6629 C C . ALA C 3 103 ? 21.582 -12.481 12.546 1.00 30.02 89 ALA C C 1
ATOM 6630 O O . ALA C 3 103 ? 22.735 -12.660 12.977 1.00 32.25 89 ALA C O 1
ATOM 6632 N N . GLY C 3 104 ? 21.102 -11.305 12.133 1.00 30.84 90 GLY C N 1
ATOM 6633 C CA . GLY C 3 104 ? 21.941 -10.123 12.041 1.00 28.93 90 GLY C CA 1
ATOM 6634 C C . GLY C 3 104 ? 22.568 -10.007 10.661 1.00 30.06 90 GLY C C 1
ATOM 6635 O O . GLY C 3 104 ? 21.906 -10.285 9.644 1.00 30.68 90 GLY C O 1
ATOM 6636 N N . GLY C 3 105 ? 23.821 -9.541 10.643 1.00 26.53 91 GLY C N 1
ATOM 6637 C CA . GLY C 3 105 ? 24.652 -9.381 9.409 1.00 26.84 91 GLY C CA 1
ATOM 6638 C C . GLY C 3 105 ? 24.698 -10.477 8.357 1.00 28.17 91 GLY C C 1
ATOM 6639 O O . GLY C 3 105 ? 24.603 -10.168 7.152 1.00 28.69 91 GLY C O 1
ATOM 6640 N N . PHE C 3 106 ? 24.827 -11.742 8.784 1.00 24.76 92 PHE C N 1
ATOM 6641 C CA . PHE C 3 106 ? 24.857 -12.880 7.843 1.00 21.73 92 PHE C CA 1
ATOM 6642 C C . PHE C 3 106 ? 23.574 -12.949 7.054 1.00 23.62 92 PHE C C 1
ATOM 6643 O O . PHE C 3 106 ? 23.572 -13.301 5.880 1.00 22.02 92 PHE C O 1
ATOM 6651 N N . SER C 3 107 ? 22.448 -12.688 7.715 1.00 24.55 93 SER C N 1
ATOM 6652 C CA . SER C 3 107 ? 21.172 -12.817 7.007 1.00 26.04 93 SER C CA 1
ATOM 6653 C C . SER C 3 107 ? 20.690 -11.488 6.384 1.00 27.62 93 SER C C 1
ATOM 6654 O O . SER C 3 107 ? 19.648 -11.441 5.692 1.00 24.69 93 SER C O 1
ATOM 6657 N N . GLN C 3 108 ? 21.424 -10.403 6.646 1.00 23.89 94 GLN C N 1
ATOM 6658 C CA . GLN C 3 108 ? 20.939 -9.084 6.196 1.00 28.22 94 GLN C CA 1
ATOM 6659 C C . GLN C 3 108 ? 20.738 -9.059 4.655 1.00 27.93 94 GLN C C 1
ATOM 6660 O O . GLN C 3 108 ? 19.690 -8.611 4.204 1.00 25.14 94 GLN C O 1
ATOM 6666 N N . PRO C 3 109 ? 21.730 -9.564 3.879 1.00 29.50 95 PRO C N 1
ATOM 6667 C CA . PRO C 3 109 ? 21.620 -9.651 2.407 1.00 30.21 95 PRO C CA 1
ATOM 6668 C C . PRO C 3 109 ? 20.375 -10.367 1.911 1.00 31.07 95 PRO C C 1
ATOM 6669 O O . PRO C 3 109 ? 19.729 -9.872 0.957 1.00 27.22 95 PRO C O 1
ATOM 6673 N N . PHE C 3 110 ? 20.059 -11.522 2.512 1.00 29.25 96 PHE C N 1
ATOM 6674 C CA . PHE C 3 110 ? 18.832 -12.289 2.155 1.00 30.39 96 PHE C CA 1
ATOM 6675 C C . PHE C 3 110 ? 17.575 -11.441 2.371 1.00 30.53 96 PHE C C 1
ATOM 6676 O O . PHE C 3 110 ? 16.618 -11.478 1.593 1.00 28.20 96 PHE C O 1
ATOM 6684 N N . VAL C 3 111 ? 17.573 -10.709 3.477 1.00 28.07 97 VAL C N 1
ATOM 6685 C CA . VAL C 3 111 ? 16.417 -9.940 3.866 1.00 26.46 97 VAL C CA 1
ATOM 6686 C C . VAL C 3 111 ? 16.287 -8.794 2.902 1.00 27.63 97 VAL C C 1
ATOM 6687 O O . VAL C 3 111 ? 15.209 -8.605 2.353 1.00 25.54 97 VAL C O 1
ATOM 6691 N N . GLU C 3 112 ? 17.389 -8.070 2.667 1.00 27.79 98 GLU C N 1
ATOM 6692 C CA . GLU C 3 112 ? 17.370 -6.915 1.752 1.00 30.72 98 GLU C CA 1
ATOM 6693 C C . GLU C 3 112 ? 17.050 -7.277 0.302 1.00 31.42 98 GLU C C 1
ATOM 6694 O O . GLU C 3 112 ? 16.444 -6.488 -0.428 1.00 34.43 98 GLU C O 1
ATOM 6700 N N . ALA C 3 113 ? 17.437 -8.475 -0.108 1.00 30.68 99 ALA C N 1
ATOM 6701 C CA . ALA C 3 113 ? 17.135 -8.954 -1.461 1.00 31.42 99 ALA C CA 1
ATOM 6702 C C . ALA C 3 113 ? 15.690 -9.421 -1.650 1.00 27.05 99 ALA C C 1
ATOM 6703 O O . ALA C 3 113 ? 15.365 -9.912 -2.724 1.00 26.95 99 ALA C O 1
ATOM 6705 N N . GLY C 3 114 ? 14.850 -9.310 -0.623 1.00 24.24 100 GLY C N 1
ATOM 6706 C CA . GLY C 3 114 ? 13.415 -9.722 -0.708 1.00 22.93 100 GLY C CA 1
ATOM 6707 C C . GLY C 3 114 ? 13.207 -11.235 -0.705 1.00 23.99 100 GLY C C 1
ATOM 6708 O O . GLY C 3 114 ? 12.199 -11.756 -1.231 1.00 22.95 100 GLY C O 1
ATOM 6709 N N . LYS C 3 115 ? 14.185 -11.956 -0.157 1.00 21.71 101 LYS C N 1
ATOM 6710 C CA . LYS C 3 115 ? 14.185 -13.444 -0.221 1.00 23.55 101 LYS C CA 1
ATOM 6711 C C . LYS C 3 115 ? 13.620 -14.100 1.018 1.00 25.31 101 LYS C C 1
ATOM 6712 O O . LYS C 3 115 ? 13.470 -15.340 1.042 1.00 23.44 101 LYS C O 1
ATOM 6718 N N . VAL C 3 116 ? 13.311 -13.278 2.036 1.00 26.16 102 VAL C N 1
ATOM 6719 C CA . VAL C 3 116 ? 12.762 -13.793 3.324 1.00 27.09 102 VAL C CA 1
ATOM 6720 C C . VAL C 3 116 ? 11.380 -13.220 3.668 1.00 26.33 102 VAL C C 1
ATOM 6721 O O . VAL C 3 116 ? 11.183 -11.987 3.647 1.00 28.23 102 VAL C O 1
ATOM 6725 N N . LEU C 3 117 ? 10.461 -14.119 4.009 1.00 24.82 103 LEU C N 1
ATOM 6726 C CA . LEU C 3 117 ? 9.079 -13.794 4.450 1.00 26.47 103 LEU C CA 1
ATOM 6727 C C . LEU C 3 117 ? 9.072 -12.997 5.741 1.00 27.28 103 LEU C C 1
ATOM 6728 O O . LEU C 3 117 ? 9.652 -13.460 6.732 1.00 28.20 103 LEU C O 1
ATOM 6733 N N . GLN C 3 118 ? 8.457 -11.809 5.709 1.00 25.57 104 GLN C N 1
ATOM 6734 C CA . GLN C 3 118 ? 8.219 -10.993 6.916 1.00 25.97 104 GLN C CA 1
ATOM 6735 C C . GLN C 3 118 ? 7.207 -11.671 7.844 1.00 25.65 104 GLN C C 1
ATOM 6736 O O . GLN C 3 118 ? 6.140 -12.161 7.405 1.00 26.31 104 GLN C O 1
ATOM 6742 N N . LEU C 3 119 ? 7.520 -11.706 9.126 1.00 24.27 105 LEU C N 1
ATOM 6743 C CA . LEU C 3 119 ? 6.747 -12.526 10.038 1.00 23.21 105 LEU C CA 1
ATOM 6744 C C . LEU C 3 119 ? 5.887 -11.754 11.044 1.00 23.55 105 LEU C C 1
ATOM 6745 O O . LEU C 3 119 ? 5.171 -12.414 11.822 1.00 24.89 105 LEU C O 1
ATOM 6750 N N . ASP C 3 120 ? 5.870 -10.408 11.006 1.00 22.46 106 ASP C N 1
ATOM 6751 C CA . ASP C 3 120 ? 5.162 -9.656 12.068 1.00 24.61 106 ASP C CA 1
ATOM 6752 C C . ASP C 3 120 ? 3.683 -9.990 12.129 1.00 28.14 106 ASP C C 1
ATOM 6753 O O . ASP C 3 120 ? 3.066 -9.942 13.217 1.00 32.17 106 ASP C O 1
ATOM 6758 N N . SER C 3 121 ? 3.104 -10.331 10.971 1.00 27.14 107 SER C N 1
ATOM 6759 C CA . SER C 3 121 ? 1.672 -10.690 10.924 1.00 27.77 107 SER C CA 1
ATOM 6760 C C . SER C 3 121 ? 1.394 -12.028 11.619 1.00 29.15 107 SER C C 1
ATOM 6761 O O . SER C 3 121 ? 0.229 -12.305 11.959 1.00 25.63 107 SER C O 1
ATOM 6764 N N . TYR C 3 122 ? 2.428 -12.853 11.771 1.00 22.20 108 TYR C N 1
ATOM 6765 C CA . TYR C 3 122 ? 2.280 -14.150 12.458 1.00 26.94 108 TYR C CA 1
ATOM 6766 C C . TYR C 3 122 ? 2.772 -14.133 13.908 1.00 28.39 108 TYR C C 1
ATOM 6767 O O . TYR C 3 122 ? 2.849 -15.183 14.541 1.00 32.12 108 TYR C O 1
ATOM 6776 N N . LEU C 3 123 ? 3.061 -12.943 14.448 1.00 30.07 109 LEU C N 1
ATOM 6777 C CA . LEU C 3 123 ? 3.626 -12.833 15.783 1.00 29.95 109 LEU C CA 1
ATOM 6778 C C . LEU C 3 123 ? 2.746 -12.052 16.764 1.00 31.43 109 LEU C C 1
ATOM 6779 O O . LEU C 3 123 ? 3.219 -11.562 17.799 1.00 25.77 109 LEU C O 1
ATOM 6784 N N . ASN C 3 124 ? 1.467 -11.939 16.410 1.00 28.90 110 ASN C N 1
ATOM 6785 C CA . ASN C 3 124 ? 0.510 -11.306 17.232 1.00 29.16 110 ASN C CA 1
ATOM 6786 C C . ASN C 3 124 ? -0.325 -12.348 17.936 1.00 31.72 110 ASN C C 1
ATOM 6787 O O . ASN C 3 124 ? -1.376 -12.007 18.500 1.00 30.19 110 ASN C O 1
ATOM 6792 N N . ASP C 3 125 ? 0.145 -13.604 17.921 1.00 32.19 111 ASP C N 1
ATOM 6793 C CA . ASP C 3 125 ? -0.607 -14.692 18.522 1.00 32.62 111 ASP C CA 1
ATOM 6794 C C . ASP C 3 125 ? -0.090 -14.996 19.894 1.00 33.65 111 ASP C C 1
ATOM 6795 O O . ASP C 3 125 ? -0.498 -16.032 20.466 1.00 33.39 111 ASP C O 1
ATOM 6800 N N . GLY C 3 126 ? 0.785 -14.118 20.425 1.00 26.12 112 GLY C N 1
ATOM 6801 C CA . GLY C 3 126 ? 1.439 -14.393 21.727 1.00 28.79 112 GLY C CA 1
ATOM 6802 C C . GLY C 3 126 ? 2.757 -15.210 21.697 1.00 33.19 112 GLY C C 1
ATOM 6803 O O . GLY C 3 126 ? 3.352 -15.474 22.750 1.00 31.59 112 GLY C O 1
ATOM 6804 N N . THR C 3 127 ? 3.210 -15.619 20.511 1.00 33.01 113 THR C N 1
ATOM 6805 C CA . THR C 3 127 ? 4.505 -16.308 20.361 1.00 32.58 113 THR C CA 1
ATOM 6806 C C . THR C 3 127 ? 5.638 -15.543 21.060 1.00 32.57 113 THR C C 1
ATOM 6807 O O . THR C 3 127 ? 6.447 -16.168 21.734 1.00 33.87 113 THR C O 1
ATOM 6811 N N . LYS C 3 128 ? 5.688 -14.201 20.938 1.00 29.30 114 LYS C N 1
ATOM 6812 C CA . LYS C 3 128 ? 6.841 -13.476 21.502 1.00 32.66 114 LYS C CA 1
ATOM 6813 C C . LYS C 3 128 ? 7.088 -13.793 22.990 1.00 31.84 114 LYS C C 1
ATOM 6814 O O . LYS C 3 128 ? 8.236 -13.896 23.462 1.00 30.13 114 LYS C O 1
ATOM 6820 N N . ASP C 3 129 ? 5.987 -13.961 23.702 1.00 28.89 115 ASP C N 1
ATOM 6821 C CA . ASP C 3 129 ? 5.980 -14.108 25.149 1.00 30.98 115 ASP C CA 1
ATOM 6822 C C . ASP C 3 129 ? 6.539 -15.433 25.575 1.00 27.43 115 ASP C C 1
ATOM 6823 O O . ASP C 3 129 ? 6.858 -15.630 26.742 1.00 27.91 115 ASP C O 1
ATOM 6828 N N . GLN C 3 130 ? 6.680 -16.331 24.617 1.00 26.87 116 GLN C N 1
ATOM 6829 C CA . GLN C 3 130 ? 7.224 -17.653 24.879 1.00 26.08 116 GLN C CA 1
ATOM 6830 C C . GLN C 3 130 ? 8.726 -17.681 24.729 1.00 26.74 116 GLN C C 1
ATOM 6831 O O . GLN C 3 130 ? 9.361 -18.723 25.012 1.00 25.83 116 GLN C O 1
ATOM 6837 N N . LEU C 3 131 ? 9.294 -16.597 24.195 1.00 22.87 117 LEU C N 1
ATOM 6838 C CA . LEU C 3 131 ? 10.789 -16.465 24.169 1.00 25.75 117 LEU C CA 1
ATOM 6839 C C . LEU C 3 131 ? 11.330 -15.521 25.262 1.00 27.18 117 LEU C C 1
ATOM 6840 O O . LEU C 3 131 ? 10.617 -14.646 25.764 1.00 24.60 117 LEU C O 1
ATOM 6845 N N . LEU C 3 132 ? 12.603 -15.701 25.631 1.00 28.40 118 LEU C N 1
ATOM 6846 C CA . LEU C 3 132 ? 13.269 -14.787 26.564 1.00 27.55 118 LEU C CA 1
ATOM 6847 C C . LEU C 3 132 ? 13.278 -13.382 25.985 1.00 29.67 118 LEU C C 1
ATOM 6848 O O . LEU C 3 132 ? 13.137 -13.232 24.766 1.00 30.03 118 LEU C O 1
ATOM 6853 N N . PRO C 3 133 ? 13.449 -12.352 26.854 1.00 27.88 119 PRO C N 1
ATOM 6854 C CA . PRO C 3 133 ? 13.355 -10.944 26.433 1.00 28.30 119 PRO C CA 1
ATOM 6855 C C . PRO C 3 133 ? 14.483 -10.607 25.480 1.00 25.94 119 PRO C C 1
ATOM 6856 O O . PRO C 3 133 ? 15.583 -11.166 25.623 1.00 22.68 119 PRO C O 1
ATOM 6860 N N . GLY C 3 134 ? 14.206 -9.738 24.504 1.00 26.61 120 GLY C N 1
ATOM 6861 C CA . GLY C 3 134 ? 15.227 -9.329 23.536 1.00 27.56 120 GLY C CA 1
ATOM 6862 C C . GLY C 3 134 ? 15.584 -10.354 22.448 1.00 28.71 120 GLY C C 1
ATOM 6863 O O . GLY C 3 134 ? 16.502 -10.107 21.641 1.00 29.93 120 GLY C O 1
ATOM 6864 N N . SER C 3 135 ? 14.879 -11.497 22.411 1.00 27.27 121 SER C N 1
ATOM 6865 C CA . SER C 3 135 ? 15.206 -12.556 21.442 1.00 25.20 121 SER C CA 1
ATOM 6866 C C . SER C 3 135 ? 15.123 -12.138 19.956 1.00 25.90 121 SER C C 1
ATOM 6867 O O . SER C 3 135 ? 15.876 -12.665 19.092 1.00 22.35 121 SER C O 1
ATOM 6870 N N . PHE C 3 136 ? 14.214 -11.201 19.656 1.00 26.86 122 PHE C N 1
ATOM 6871 C CA . PHE C 3 136 ? 13.892 -10.823 18.261 1.00 27.29 122 PHE C CA 1
ATOM 6872 C C . PHE C 3 136 ? 14.751 -9.678 17.696 1.00 29.35 122 PHE C C 1
ATOM 6873 O O . PHE C 3 136 ? 14.693 -9.367 16.495 1.00 28.12 122 PHE C O 1
ATOM 6881 N N . ASP C 3 137 ? 15.540 -9.034 18.547 1.00 29.80 123 ASP C N 1
ATOM 6882 C CA . ASP C 3 137 ? 16.391 -7.904 18.082 1.00 33.78 123 ASP C CA 1
ATOM 6883 C C . ASP C 3 137 ? 17.229 -8.225 16.822 1.00 34.07 123 ASP C C 1
ATOM 6884 O O . ASP C 3 137 ? 17.237 -7.442 15.865 1.00 31.08 123 ASP C O 1
ATOM 6889 N N . ASN C 3 138 ? 17.945 -9.356 16.826 1.00 30.87 124 ASN C N 1
ATOM 6890 C CA . ASN C 3 138 ? 18.816 -9.661 15.693 1.00 28.98 124 ASN C CA 1
ATOM 6891 C C . ASN C 3 138 ? 18.103 -10.053 14.392 1.00 27.14 124 ASN C C 1
ATOM 6892 O O . ASN C 3 138 ? 18.634 -9.775 13.324 1.00 27.75 124 ASN C O 1
ATOM 6897 N N . VAL C 3 139 ? 16.918 -10.660 14.492 1.00 21.40 125 VAL C N 1
ATOM 6898 C CA . VAL C 3 139 ? 16.079 -10.984 13.344 1.00 24.45 125 VAL C CA 1
ATOM 6899 C C . VAL C 3 139 ? 15.197 -9.798 12.874 1.00 24.93 125 VAL C C 1
ATOM 6900 O O . VAL C 3 139 ? 14.411 -9.946 11.957 1.00 24.36 125 VAL C O 1
ATOM 6904 N N . THR C 3 140 ? 15.357 -8.629 13.507 1.00 23.73 126 THR C N 1
ATOM 6905 C CA . THR C 3 140 ? 14.615 -7.424 13.145 1.00 22.57 126 THR C CA 1
ATOM 6906 C C . THR C 3 140 ? 15.476 -6.595 12.158 1.00 25.80 126 THR C C 1
ATOM 6907 O O . THR C 3 140 ? 16.632 -6.263 12.440 1.00 24.82 126 THR C O 1
ATOM 6911 N N . TYR C 3 141 ? 14.906 -6.325 10.983 1.00 23.88 127 TYR C N 1
ATOM 6912 C CA . TYR C 3 141 ? 15.549 -5.493 9.984 1.00 25.67 127 TYR C CA 1
ATOM 6913 C C . TYR C 3 141 ? 14.537 -4.458 9.496 1.00 26.83 127 TYR C C 1
ATOM 6914 O O . TYR C 3 141 ? 13.418 -4.805 9.077 1.00 24.92 127 TYR C O 1
ATOM 6923 N N . ASN C 3 142 ? 14.945 -3.194 9.557 1.00 28.91 128 ASN C N 1
ATOM 6924 C CA . ASN C 3 142 ? 14.068 -2.094 9.196 1.00 29.42 128 ASN C CA 1
ATOM 6925 C C . ASN C 3 142 ? 12.744 -2.204 9.979 1.00 26.04 128 ASN C C 1
ATOM 6926 O O . ASN C 3 142 ? 11.681 -2.005 9.421 1.00 27.39 128 ASN C O 1
ATOM 6931 N N . GLY C 3 143 ? 12.821 -2.503 11.274 1.00 25.94 129 GLY C N 1
ATOM 6932 C CA . GLY C 3 143 ? 11.615 -2.421 12.146 1.00 24.65 129 GLY C CA 1
ATOM 6933 C C . GLY C 3 143 ? 10.656 -3.596 11.988 1.00 29.86 129 GLY C C 1
ATOM 6934 O O . GLY C 3 143 ? 9.573 -3.611 12.573 1.00 27.67 129 GLY C O 1
ATOM 6935 N N . LYS C 3 144 ? 11.044 -4.588 11.180 1.00 27.93 130 LYS C N 1
ATOM 6936 C CA . LYS C 3 144 ? 10.186 -5.709 10.842 1.00 28.40 130 LYS C CA 1
ATOM 6937 C C . LYS C 3 144 ? 10.903 -6.989 11.203 1.00 28.24 130 LYS C C 1
ATOM 6938 O O . LYS C 3 144 ? 12.142 -7.015 11.217 1.00 29.09 130 LYS C O 1
ATOM 6944 N N . ILE C 3 145 ? 10.138 -8.048 11.482 1.00 25.68 131 ILE C N 1
ATOM 6945 C CA . ILE C 3 145 ? 10.725 -9.295 11.924 1.00 27.11 131 ILE C CA 1
ATOM 6946 C C . ILE C 3 145 ? 10.793 -10.244 10.727 1.00 27.42 131 ILE C C 1
ATOM 6947 O O . ILE C 3 145 ? 9.784 -10.420 10.002 1.00 26.15 131 ILE C O 1
ATOM 6952 N N . TYR C 3 146 ? 11.953 -10.888 10.563 1.00 25.94 132 TYR C N 1
ATOM 6953 C CA . TYR C 3 146 ? 12.189 -11.855 9.467 1.00 23.51 132 TYR C CA 1
ATOM 6954 C C . TYR C 3 146 ? 12.608 -13.300 9.847 1.00 22.06 132 TYR C C 1
ATOM 6955 O O . TYR C 3 146 ? 12.982 -14.089 8.954 1.00 21.61 132 TYR C O 1
ATOM 6964 N N . GLY C 3 147 ? 12.512 -13.665 11.125 1.00 21.56 133 GLY C N 1
ATOM 6965 C CA . GLY C 3 147 ? 12.945 -14.983 11.553 1.00 21.35 133 GLY C CA 1
ATOM 6966 C C . GLY C 3 147 ? 12.391 -15.307 12.939 1.00 23.87 133 GLY C C 1
ATOM 6967 O O . GLY C 3 147 ? 11.975 -14.406 13.661 1.00 20.07 133 GLY C O 1
ATOM 6968 N N . ILE C 3 148 ? 12.377 -16.596 13.271 1.00 23.69 134 ILE C N 1
ATOM 6969 C CA . ILE C 3 148 ? 11.977 -17.077 14.594 1.00 22.37 134 ILE C CA 1
ATOM 6970 C C . ILE C 3 148 ? 13.300 -17.486 15.282 1.00 21.64 134 ILE C C 1
ATOM 6971 O O . ILE C 3 148 ? 13.934 -18.448 14.864 1.00 20.62 134 ILE C O 1
ATOM 6976 N N . PRO C 3 149 ? 13.727 -16.752 16.333 1.00 21.96 135 PRO C N 1
ATOM 6977 C CA . PRO C 3 149 ? 14.989 -17.093 16.993 1.00 24.47 135 PRO C CA 1
ATOM 6978 C C . PRO C 3 149 ? 14.845 -18.445 17.682 1.00 25.05 135 PRO C C 1
ATOM 6979 O O . PRO C 3 149 ? 13.703 -18.827 18.059 1.00 27.21 135 PRO C O 1
ATOM 6983 N N . PHE C 3 150 ? 15.951 -19.187 17.837 1.00 23.63 136 PHE C N 1
ATOM 6984 C CA . PHE C 3 150 ? 15.867 -20.427 18.642 1.00 22.67 136 PHE C CA 1
ATOM 6985 C C . PHE C 3 150 ? 17.032 -20.649 19.619 1.00 24.45 136 PHE C C 1
ATOM 6986 O O . PHE C 3 150 ? 16.864 -21.350 20.610 1.00 21.69 136 PHE C O 1
ATOM 6994 N N . ASP C 3 151 ? 18.190 -20.053 19.342 1.00 24.83 137 ASP C N 1
ATOM 6995 C CA . ASP C 3 151 ? 19.306 -20.153 20.291 1.00 25.97 137 ASP C CA 1
ATOM 6996 C C . ASP C 3 151 ? 20.258 -18.951 20.370 1.00 25.58 137 ASP C C 1
ATOM 6997 O O . ASP C 3 151 ? 20.194 -18.025 19.566 1.00 22.24 137 ASP C O 1
ATOM 7002 N N . GLN C 3 152 ? 21.070 -18.935 21.414 1.00 24.25 138 GLN C N 1
ATOM 7003 C CA . GLN C 3 152 ? 21.957 -17.845 21.655 1.00 22.95 138 GLN C CA 1
ATOM 7004 C C . GLN C 3 152 ? 23.320 -18.417 21.841 1.00 22.68 138 GLN C C 1
ATOM 7005 O O . GLN C 3 152 ? 23.463 -19.525 22.329 1.00 23.09 138 GLN C O 1
ATOM 7011 N N . GLN C 3 153 ? 24.326 -17.664 21.395 1.00 19.55 139 GLN C N 1
ATOM 7012 C CA . GLN C 3 153 ? 25.716 -18.090 21.600 1.00 18.41 139 GLN C CA 1
ATOM 7013 C C . GLN C 3 153 ? 26.381 -17.283 22.705 1.00 21.13 139 GLN C C 1
ATOM 7014 O O . GLN C 3 153 ? 25.914 -16.163 23.084 1.00 20.21 139 GLN C O 1
ATOM 7020 N N . ALA C 3 154 ? 27.484 -17.837 23.228 1.00 20.63 140 ALA C N 1
ATOM 7021 C CA . ALA C 3 154 ? 28.295 -17.140 24.204 1.00 20.10 140 ALA C CA 1
ATOM 7022 C C . ALA C 3 154 ? 29.690 -17.737 24.082 1.00 18.82 140 ALA C C 1
ATOM 7023 O O . ALA C 3 154 ? 29.825 -18.947 23.800 1.00 20.58 140 ALA C O 1
ATOM 7025 N N . SER C 3 155 ? 30.705 -16.894 24.275 1.00 17.29 141 SER C N 1
ATOM 7026 C CA . SER C 3 155 ? 32.121 -17.395 24.251 1.00 19.79 141 SER C CA 1
ATOM 7027 C C . SER C 3 155 ? 32.480 -18.129 25.532 1.00 19.01 141 SER C C 1
ATOM 7028 O O . SER C 3 155 ? 32.223 -17.595 26.638 1.00 20.96 141 SER C O 1
ATOM 7031 N N . VAL C 3 156 ? 33.196 -19.257 25.414 1.00 16.79 142 VAL C N 1
ATOM 7032 C CA . VAL C 3 156 ? 33.524 -20.030 26.612 1.00 19.48 142 VAL C CA 1
ATOM 7033 C C . VAL C 3 156 ? 34.968 -20.499 26.544 1.00 21.65 142 VAL C C 1
ATOM 7034 O O . VAL C 3 156 ? 35.373 -20.991 25.498 1.00 18.91 142 VAL C O 1
ATOM 7038 N N . LEU C 3 157 ? 35.706 -20.387 27.684 1.00 19.51 143 LEU C N 1
ATOM 7039 C CA . LEU C 3 157 ? 36.960 -21.112 27.867 1.00 18.59 143 LEU C CA 1
ATOM 7040 C C . LEU C 3 157 ? 36.616 -22.421 28.583 1.00 18.80 143 LEU C C 1
ATOM 7041 O O . LEU C 3 157 ? 36.124 -22.428 29.727 1.00 19.33 143 LEU C O 1
ATOM 7046 N N . TYR C 3 158 ? 36.936 -23.543 27.925 1.00 20.19 144 TYR C N 1
ATOM 7047 C CA . TYR C 3 158 ? 36.772 -24.872 28.510 1.00 22.57 144 TYR C CA 1
ATOM 7048 C C . TYR C 3 158 ? 38.091 -25.304 29.108 1.00 22.83 144 TYR C C 1
ATOM 7049 O O . TYR C 3 158 ? 39.113 -25.234 28.444 1.00 22.23 144 TYR C O 1
ATOM 7058 N N . ILE C 3 159 ? 38.045 -25.751 30.372 1.00 22.94 145 ILE C N 1
ATOM 7059 C CA . ILE C 3 159 ? 39.210 -26.185 31.141 1.00 21.99 145 ILE C CA 1
ATOM 7060 C C . ILE C 3 159 ? 39.050 -27.685 31.420 1.00 23.36 145 ILE C C 1
ATOM 7061 O O . ILE C 3 159 ? 38.056 -28.084 32.032 1.00 22.73 145 ILE C O 1
ATOM 7066 N N . ASN C 3 160 ? 39.996 -28.509 30.971 1.00 25.15 146 ASN C N 1
ATOM 7067 C CA . ASN C 3 160 ? 40.041 -29.903 31.417 1.00 22.49 146 ASN C CA 1
ATOM 7068 C C . ASN C 3 160 ? 40.616 -29.925 32.837 1.00 25.71 146 ASN C C 1
ATOM 7069 O O . ASN C 3 160 ? 41.849 -29.858 32.983 1.00 22.95 146 ASN C O 1
ATOM 7074 N N . LYS C 3 161 ? 39.745 -30.002 33.866 1.00 26.32 147 LYS C N 1
ATOM 7075 C CA . LYS C 3 161 ? 40.184 -29.906 35.280 1.00 29.69 147 LYS C CA 1
ATOM 7076 C C . LYS C 3 161 ? 41.215 -30.983 35.629 1.00 26.35 147 LYS C C 1
ATOM 7077 O O . LYS C 3 161 ? 42.142 -30.729 36.418 1.00 28.20 147 LYS C O 1
ATOM 7083 N N . GLU C 3 162 ? 41.045 -32.166 35.047 1.00 28.54 148 GLU C N 1
ATOM 7084 C CA . GLU C 3 162 ? 41.916 -33.320 35.341 1.00 26.45 148 GLU C CA 1
ATOM 7085 C C . GLU C 3 162 ? 43.339 -33.010 34.890 1.00 29.62 148 GLU C C 1
ATOM 7086 O O . GLU C 3 162 ? 44.310 -33.365 35.575 1.00 28.01 148 GLU C O 1
ATOM 7092 N N . LEU C 3 163 ? 43.463 -32.323 33.751 1.00 26.97 149 LEU C N 1
ATOM 7093 C CA . LEU C 3 163 ? 44.797 -32.031 33.203 1.00 27.79 149 LEU C CA 1
ATOM 7094 C C . LEU C 3 163 ? 45.476 -30.954 34.049 1.00 28.76 149 LEU C C 1
ATOM 7095 O O . LEU C 3 163 ? 46.694 -31.054 34.332 1.00 29.23 149 LEU C O 1
ATOM 7100 N N . PHE C 3 164 ? 44.696 -29.952 34.456 1.00 26.53 150 PHE C N 1
ATOM 7101 C CA . PHE C 3 164 ? 45.223 -28.862 35.300 1.00 24.81 150 PHE C CA 1
ATOM 7102 C C . PHE C 3 164 ? 45.714 -29.465 36.652 1.00 26.50 150 PHE C C 1
ATOM 7103 O O . PHE C 3 164 ? 46.852 -29.162 37.098 1.00 24.65 150 PHE C O 1
ATOM 7111 N N . ASP C 3 165 ? 44.898 -30.342 37.244 1.00 23.58 151 ASP C N 1
ATOM 7112 C CA . ASP C 3 165 ? 45.200 -30.970 38.556 1.00 28.50 151 ASP C CA 1
ATOM 7113 C C . ASP C 3 165 ? 46.468 -31.835 38.450 1.00 29.93 151 ASP C C 1
ATOM 7114 O O . ASP C 3 165 ? 47.451 -31.678 39.254 1.00 29.08 151 ASP C O 1
ATOM 7119 N N . LYS C 3 166 ? 46.484 -32.722 37.439 1.00 28.53 152 LYS C N 1
ATOM 7120 C CA . LYS C 3 166 ? 47.644 -33.593 37.174 1.00 26.81 152 LYS C CA 1
ATOM 7121 C C . LYS C 3 166 ? 48.983 -32.839 37.093 1.00 30.01 152 LYS C C 1
ATOM 7122 O O . LYS C 3 166 ? 50.035 -33.334 37.556 1.00 26.12 152 LYS C O 1
ATOM 7128 N N . TYR C 3 167 ? 48.967 -31.665 36.457 1.00 27.14 153 TYR C N 1
ATOM 7129 C CA . TYR C 3 167 ? 50.182 -30.849 36.347 1.00 30.53 153 TYR C CA 1
ATOM 7130 C C . TYR C 3 167 ? 50.280 -29.686 37.292 1.00 27.11 153 TYR C C 1
ATOM 7131 O O . TYR C 3 167 ? 51.178 -28.876 37.142 1.00 32.72 153 TYR C O 1
ATOM 7140 N N . ASN C 3 168 ? 49.418 -29.696 38.306 1.00 27.61 154 ASN C N 1
ATOM 7141 C CA . ASN C 3 168 ? 49.132 -28.585 39.246 1.00 31.39 154 ASN C CA 1
ATOM 7142 C C . ASN C 3 168 ? 48.933 -27.164 38.692 1.00 34.04 154 ASN C C 1
ATOM 7143 O O . ASN C 3 168 ? 48.823 -26.213 39.480 1.00 39.38 154 ASN C O 1
ATOM 7148 N N . VAL C 3 169 ? 48.814 -27.018 37.370 1.00 26.50 155 VAL C N 1
ATOM 7149 C CA . VAL C 3 169 ? 48.704 -25.654 36.767 1.00 26.47 155 VAL C CA 1
ATOM 7150 C C . VAL C 3 169 ? 47.486 -24.955 37.287 1.00 25.13 155 VAL C C 1
ATOM 7151 O O . VAL C 3 169 ? 46.488 -25.593 37.350 1.00 22.42 155 VAL C O 1
ATOM 7155 N N . LYS C 3 170 ? 47.561 -23.674 37.694 1.00 25.44 156 LYS C N 1
ATOM 7156 C CA . LYS C 3 170 ? 46.304 -23.032 38.164 1.00 27.16 156 LYS C CA 1
ATOM 7157 C C . LYS C 3 170 ? 45.561 -22.630 36.946 1.00 23.23 156 LYS C C 1
ATOM 7158 O O . LYS C 3 170 ? 46.237 -22.339 35.920 1.00 22.34 156 LYS C O 1
ATOM 7164 N N . VAL C 3 171 ? 44.218 -22.599 37.065 1.00 22.87 157 VAL C N 1
ATOM 7165 C CA . VAL C 3 171 ? 43.337 -22.167 35.996 1.00 20.87 157 VAL C CA 1
ATOM 7166 C C . VAL C 3 171 ? 43.586 -20.662 35.818 1.00 20.54 157 VAL C C 1
ATOM 7167 O O . VAL C 3 171 ? 43.541 -19.883 36.775 1.00 23.62 157 VAL C O 1
ATOM 7171 N N . PRO C 3 172 ? 43.914 -20.245 34.618 1.00 23.20 158 PRO C N 1
ATOM 7172 C CA . PRO C 3 172 ? 44.260 -18.820 34.526 1.00 22.31 158 PRO C CA 1
ATOM 7173 C C . PRO C 3 172 ? 43.018 -17.881 34.541 1.00 22.24 158 PRO C C 1
ATOM 7174 O O . PRO C 3 172 ? 42.010 -18.179 33.928 1.00 26.41 158 PRO C O 1
ATOM 7178 N N . THR C 3 173 ? 43.134 -16.739 35.195 1.00 21.59 159 THR C N 1
ATOM 7179 C CA . THR C 3 173 ? 42.040 -15.775 35.294 1.00 20.30 159 THR C CA 1
ATOM 7180 C C . THR C 3 173 ? 42.332 -14.448 34.570 1.00 21.83 159 THR C C 1
ATOM 7181 O O . THR C 3 173 ? 41.415 -13.629 34.491 1.00 19.29 159 THR C O 1
ATOM 7185 N N . THR C 3 174 ? 43.606 -14.244 34.157 1.00 21.59 160 THR C N 1
ATOM 7186 C CA . THR C 3 174 ? 44.111 -13.032 33.492 1.00 24.83 160 THR C CA 1
ATOM 7187 C C . THR C 3 174 ? 44.907 -13.491 32.270 1.00 25.74 160 THR C C 1
ATOM 7188 O O . THR C 3 174 ? 45.346 -14.662 32.195 1.00 26.67 160 THR C O 1
ATOM 7192 N N . PHE C 3 175 ? 45.076 -12.600 31.300 1.00 24.05 161 PHE C N 1
ATOM 7193 C CA . PHE C 3 175 ? 45.853 -12.952 30.119 1.00 22.09 161 PHE C CA 1
ATOM 7194 C C . PHE C 3 175 ? 47.241 -13.480 30.418 1.00 23.88 161 PHE C C 1
ATOM 7195 O O . PHE C 3 175 ? 47.581 -14.621 29.983 1.00 20.79 161 PHE C O 1
ATOM 7203 N N . SER C 3 176 ? 47.952 -12.724 31.258 1.00 24.14 162 SER C N 1
ATOM 7204 C CA . SER C 3 176 ? 49.313 -13.057 31.704 1.00 25.16 162 SER C CA 1
ATOM 7205 C C . SER C 3 176 ? 49.335 -14.471 32.239 1.00 25.12 162 SER C C 1
ATOM 7206 O O . SER C 3 176 ? 50.234 -15.236 31.866 1.00 22.33 162 SER C O 1
ATOM 7209 N N . GLU C 3 177 ? 48.323 -14.835 33.065 1.00 22.42 163 GLU C N 1
ATOM 7210 C CA . GLU C 3 177 ? 48.235 -16.186 33.616 1.00 23.22 163 GLU C CA 1
ATOM 7211 C C . GLU C 3 177 ? 48.032 -17.248 32.510 1.00 21.83 163 GLU C C 1
ATOM 7212 O O . GLU C 3 177 ? 48.588 -18.359 32.580 1.00 25.35 163 GLU C O 1
ATOM 7218 N N . LEU C 3 178 ? 47.229 -16.896 31.502 1.00 22.67 164 LEU C N 1
ATOM 7219 C CA . LEU C 3 178 ? 46.988 -17.763 30.354 1.00 21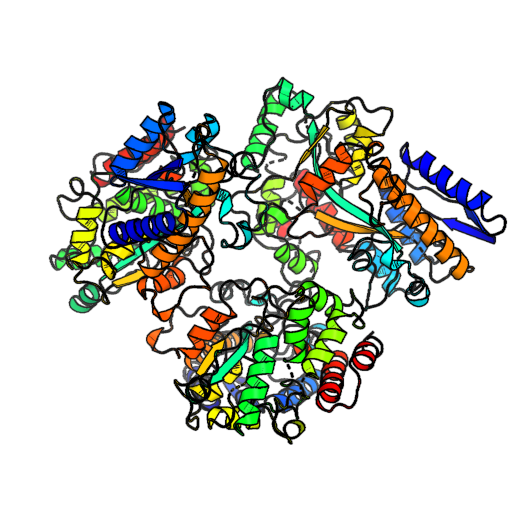.10 164 LEU C CA 1
ATOM 7220 C C . LEU C 3 178 ? 48.284 -18.043 29.614 1.00 21.63 164 LEU C C 1
ATOM 7221 O O . LEU C 3 178 ? 48.560 -19.196 29.310 1.00 22.93 164 LEU C O 1
ATOM 7226 N N . ILE C 3 179 ? 49.105 -17.013 29.359 1.00 24.97 165 ILE C N 1
ATOM 7227 C CA . ILE C 3 179 ? 50.410 -17.257 28.670 1.00 25.68 165 ILE C CA 1
ATOM 7228 C C . ILE C 3 179 ? 51.319 -18.190 29.457 1.00 26.60 165 ILE C C 1
ATOM 7229 O O . ILE C 3 179 ? 51.970 -19.055 28.861 1.00 28.28 165 ILE C O 1
ATOM 7234 N N . ASP C 3 180 ? 51.421 -17.983 30.776 1.00 28.24 166 ASP C N 1
ATOM 7235 C CA . ASP C 3 180 ? 52.244 -18.864 31.608 1.00 32.44 166 ASP C CA 1
ATOM 7236 C C . ASP C 3 180 ? 51.740 -20.330 31.672 1.00 32.24 166 ASP C C 1
ATOM 7237 O O . ASP C 3 180 ? 52.554 -21.278 31.554 1.00 31.13 166 ASP C O 1
ATOM 7242 N N . ALA C 3 181 ? 50.419 -20.508 31.859 1.00 29.39 167 ALA C N 1
ATOM 7243 C CA . ALA C 3 181 ? 49.799 -21.834 31.782 1.00 27.90 167 ALA C CA 1
ATOM 7244 C C . ALA C 3 181 ? 50.141 -22.506 30.457 1.00 25.53 167 ALA C C 1
ATOM 7245 O O . ALA C 3 181 ? 50.511 -23.682 30.433 1.00 26.98 167 ALA C O 1
ATOM 7247 N N . ILE C 3 182 ? 50.008 -21.773 29.362 1.00 23.58 168 ILE C N 1
ATOM 7248 C CA . ILE C 3 182 ? 50.301 -22.324 28.031 1.00 26.00 168 ILE C CA 1
ATOM 7249 C C . ILE C 3 182 ? 51.777 -22.724 28.043 1.00 26.39 168 ILE C C 1
ATOM 7250 O O . ILE C 3 182 ? 52.118 -23.847 27.675 1.00 28.54 168 ILE C O 1
ATOM 7255 N N . LYS C 3 183 ? 52.654 -21.807 28.489 1.00 27.79 169 LYS C N 1
ATOM 7256 C CA . LYS C 3 183 ? 54.090 -22.183 28.565 1.00 29.21 169 LYS C CA 1
ATOM 7257 C C . LYS C 3 183 ? 54.365 -23.429 29.431 1.00 29.26 169 LYS C C 1
ATOM 7258 O O . LYS C 3 183 ? 55.213 -24.268 29.038 1.00 28.34 169 LYS C O 1
ATOM 7264 N N . THR C 3 184 ? 53.684 -23.506 30.595 1.00 29.87 170 THR C N 1
ATOM 7265 C CA . THR C 3 184 ? 53.831 -24.631 31.542 1.00 28.76 170 THR C CA 1
ATOM 7266 C C . THR C 3 184 ? 53.396 -25.934 30.902 1.00 31.21 170 THR C C 1
ATOM 7267 O O . THR C 3 184 ? 54.179 -26.883 30.857 1.00 28.19 170 THR C O 1
ATOM 7271 N N . PHE C 3 185 ? 52.183 -25.974 30.336 1.00 29.70 171 PHE C N 1
ATOM 7272 C CA . PHE C 3 185 ? 51.719 -27.194 29.663 1.00 32.07 171 PHE C CA 1
ATOM 7273 C C . PHE C 3 185 ? 52.609 -27.651 28.536 1.00 31.84 171 PHE C C 1
ATOM 7274 O O . PHE C 3 185 ? 52.878 -28.842 28.376 1.00 33.42 171 PHE C O 1
ATOM 7282 N N . LYS C 3 186 ? 53.080 -26.693 27.761 1.00 37.22 172 LYS C N 1
ATOM 7283 C CA . LYS C 3 186 ? 53.931 -27.010 26.628 1.00 35.50 172 LYS C CA 1
ATOM 7284 C C . LYS C 3 186 ? 55.179 -27.692 27.105 1.00 32.32 172 LYS C C 1
ATOM 7285 O O . LYS C 3 186 ? 55.618 -28.641 26.465 1.00 36.93 172 LYS C O 1
ATOM 7291 N N . SER C 3 187 ? 55.743 -27.196 28.218 1.00 34.70 173 SER C N 1
ATOM 7292 C CA . SER C 3 187 ? 56.959 -27.759 28.851 1.00 34.34 173 SER C CA 1
ATOM 7293 C C . SER C 3 187 ? 56.727 -29.136 29.501 1.00 37.60 173 SER C C 1
ATOM 7294 O O . SER C 3 187 ? 57.704 -29.850 29.728 1.00 40.11 173 SER C O 1
ATOM 7297 N N . LYS C 3 188 ? 55.462 -29.507 29.755 1.00 34.36 174 LYS C N 1
ATOM 7298 C CA . LYS C 3 188 ? 55.053 -30.918 30.125 1.00 34.50 174 LYS C CA 1
ATOM 7299 C C . LYS C 3 188 ? 54.670 -31.875 28.942 1.00 32.82 174 LYS C C 1
ATOM 7300 O O . LYS C 3 188 ? 54.254 -33.057 29.131 1.00 27.92 174 LYS C O 1
ATOM 7306 N N . GLY C 3 189 ? 54.885 -31.380 27.727 1.00 33.54 175 GLY C N 1
ATOM 7307 C CA . GLY C 3 189 ? 54.521 -32.074 26.476 1.00 25.14 175 GLY C CA 1
ATOM 7308 C C . GLY C 3 189 ? 53.018 -32.140 26.327 1.00 28.17 175 GLY C C 1
ATOM 7309 O O . GLY C 3 189 ? 52.496 -33.068 25.674 1.00 24.18 175 GLY C O 1
ATOM 7310 N N . VAL C 3 190 ? 52.321 -31.190 26.944 1.00 23.55 176 VAL C N 1
ATOM 7311 C CA . VAL C 3 190 ? 50.809 -31.145 26.869 1.00 29.42 176 VAL C CA 1
ATOM 7312 C C . VAL C 3 190 ? 50.275 -30.031 25.938 1.00 30.83 176 VAL C C 1
ATOM 7313 O O . VAL C 3 190 ? 50.504 -28.838 26.171 1.00 28.83 176 VAL C O 1
ATOM 7317 N N . THR C 3 191 ? 49.531 -30.410 24.904 1.00 26.34 177 THR C N 1
ATOM 7318 C CA . THR C 3 191 ? 48.918 -29.420 23.999 1.00 27.36 177 THR C CA 1
ATOM 7319 C C . THR C 3 191 ? 48.022 -28.458 24.813 1.00 27.96 177 THR C C 1
ATOM 7320 O O . THR C 3 191 ? 47.024 -28.903 25.401 1.00 29.61 177 THR C O 1
ATOM 7324 N N . PRO C 3 192 ? 48.375 -27.152 24.868 1.00 26.56 178 PRO C N 1
ATOM 7325 C CA . PRO C 3 192 ? 47.637 -26.228 25.740 1.00 23.85 178 PRO C CA 1
ATOM 7326 C C . PRO C 3 192 ? 46.237 -26.016 25.203 1.00 22.87 178 PRO C C 1
ATOM 7327 O O . PRO C 3 192 ? 45.313 -26.035 25.955 1.00 26.86 178 PRO C O 1
ATOM 7331 N N . PHE C 3 193 ? 46.109 -25.753 23.905 1.00 23.31 179 PHE C N 1
ATOM 7332 C CA . PHE C 3 193 ? 44.796 -25.545 23.319 1.00 25.74 179 PHE C CA 1
ATOM 7333 C C . PHE C 3 193 ? 44.607 -26.525 22.160 1.00 27.87 179 PHE C C 1
ATOM 7334 O O . PHE C 3 193 ? 45.505 -26.655 21.313 1.00 26.20 179 PHE C O 1
ATOM 7342 N N . ALA C 3 194 ? 43.442 -27.184 22.111 1.00 29.35 180 ALA C N 1
ATOM 7343 C CA . ALA C 3 194 ? 43.019 -27.889 20.905 1.00 28.20 180 ALA C CA 1
ATOM 7344 C C . ALA C 3 194 ? 42.394 -26.859 20.014 1.00 25.71 180 ALA C C 1
ATOM 7345 O O . ALA C 3 194 ? 41.304 -26.394 20.340 1.00 24.00 180 ALA C O 1
ATOM 7347 N N . LEU C 3 195 ? 43.061 -26.492 18.911 1.00 20.85 181 LEU C N 1
ATOM 7348 C CA . LEU C 3 195 ? 42.375 -25.617 17.892 1.00 23.50 181 LEU C CA 1
ATOM 7349 C C . LEU C 3 195 ? 42.343 -26.231 16.453 1.00 23.77 181 LEU C C 1
ATOM 7350 O O . LEU C 3 195 ? 43.373 -26.729 15.987 1.00 26.68 181 LEU C O 1
ATOM 7355 N N . GLY C 3 196 ? 41.172 -26.188 15.757 1.00 25.72 182 GLY C N 1
ATOM 7356 C CA . GLY C 3 196 ? 41.140 -26.464 14.337 1.00 24.89 182 GLY C CA 1
ATOM 7357 C C . GLY C 3 196 ? 40.865 -25.214 13.515 1.00 28.02 182 GLY C C 1
ATOM 7358 O O . GLY C 3 196 ? 39.724 -24.724 13.512 1.00 26.99 182 GLY C O 1
ATOM 7359 N N . GLU C 3 197 ? 41.888 -24.709 12.803 1.00 24.19 183 GLU C N 1
ATOM 7360 C CA . GLU C 3 197 ? 41.805 -23.391 12.132 1.00 24.45 183 GLU C CA 1
ATOM 7361 C C . GLU C 3 197 ? 41.506 -23.409 10.593 1.00 23.62 183 GLU C C 1
ATOM 7362 O O . GLU C 3 197 ? 41.367 -22.359 9.957 1.00 24.17 183 GLU C O 1
ATOM 7368 N N . LYS C 3 198 ? 41.321 -24.597 10.031 1.00 24.64 184 LYS C N 1
ATOM 7369 C CA . LYS C 3 198 ? 41.109 -24.794 8.564 1.00 28.10 184 LYS C CA 1
ATOM 7370 C C . LYS C 3 198 ? 39.950 -24.003 7.914 1.00 30.20 184 LYS C C 1
ATOM 7371 O O . LYS C 3 198 ? 40.023 -23.574 6.728 1.00 28.16 184 LYS C O 1
ATOM 7377 N N . ASP C 3 199 ? 38.855 -23.895 8.658 1.00 26.64 185 ASP C N 1
ATOM 7378 C CA . ASP C 3 199 ? 37.691 -23.191 8.215 1.00 26.51 185 ASP C CA 1
ATOM 7379 C C . ASP C 3 199 ? 37.704 -21.773 8.752 1.00 25.61 185 ASP C C 1
ATOM 7380 O O . ASP C 3 199 ? 36.758 -21.065 8.566 1.00 27.64 185 ASP C O 1
ATOM 7385 N N . GLU C 3 200 ? 38.808 -21.361 9.401 1.00 25.98 186 GLU C N 1
ATOM 7386 C CA . GLU C 3 200 ? 39.090 -19.947 9.853 1.00 23.21 186 GLU C CA 1
ATOM 7387 C C . GLU C 3 200 ? 38.211 -19.313 10.930 1.00 20.07 186 GLU C C 1
ATOM 7388 O O . GLU C 3 200 ? 38.690 -18.505 11.746 1.00 17.53 186 GLU C O 1
ATOM 7394 N N . TRP C 3 201 ? 36.911 -19.623 10.894 1.00 18.70 187 TRP C N 1
ATOM 7395 C CA . TRP C 3 201 ? 36.044 -19.094 11.904 1.00 20.32 187 TRP C CA 1
ATOM 7396 C C . TRP C 3 201 ? 36.420 -19.490 13.344 1.00 18.68 187 TRP C C 1
ATOM 7397 O O . TRP C 3 201 ? 36.391 -18.655 14.186 1.00 18.70 187 TRP C O 1
ATOM 7408 N N . PRO C 3 202 ? 36.823 -20.729 13.617 1.00 22.47 188 PRO C N 1
ATOM 7409 C CA . PRO C 3 202 ? 37.099 -20.994 15.046 1.00 21.02 188 PRO C CA 1
ATOM 7410 C C . PRO C 3 202 ? 38.228 -20.124 15.652 1.00 21.27 188 PRO C C 1
ATOM 7411 O O . PRO C 3 202 ? 38.073 -19.646 16.765 1.00 20.34 188 PRO C O 1
ATOM 7415 N N . GLY C 3 203 ? 39.341 -19.904 14.929 1.00 21.72 189 GLY C N 1
ATOM 7416 C CA . GLY C 3 203 ? 40.437 -19.068 15.453 1.00 18.91 189 GLY C CA 1
ATOM 7417 C C . GLY C 3 203 ? 40.095 -17.602 15.521 1.00 23.45 189 GLY C C 1
ATOM 7418 O O . GLY C 3 203 ? 40.729 -16.806 16.302 1.00 22.18 189 GLY C O 1
ATOM 7419 N N . MET C 3 204 ? 39.153 -17.223 14.641 1.00 21.99 190 MET C N 1
ATOM 7420 C CA . MET C 3 204 ? 38.652 -15.881 14.543 1.00 21.18 190 MET C CA 1
ATOM 7421 C C . MET C 3 204 ? 38.016 -15.513 15.919 1.00 20.08 190 MET C C 1
ATOM 7422 O O . MET C 3 204 ? 38.309 -14.497 16.430 1.00 16.89 190 MET C O 1
ATOM 7427 N N . TRP C 3 205 ? 37.109 -16.339 16.453 1.00 19.30 191 TRP C N 1
ATOM 7428 C CA . TRP C 3 205 ? 36.709 -16.255 17.924 1.00 21.81 191 TRP C CA 1
ATOM 7429 C C . TRP C 3 205 ? 37.759 -15.763 18.958 1.00 22.78 191 TRP C C 1
ATOM 7430 O O . TRP C 3 205 ? 37.463 -14.893 19.855 1.00 26.32 191 TRP C O 1
ATOM 7441 N N . TYR C 3 206 ? 38.967 -16.338 18.877 1.00 23.75 192 TYR C N 1
ATOM 7442 C CA . TYR C 3 206 ? 40.063 -15.965 19.738 1.00 21.77 192 TYR C CA 1
ATOM 7443 C C . TYR C 3 206 ? 40.368 -14.509 19.513 1.00 21.95 192 TYR C C 1
ATOM 7444 O O . TYR C 3 206 ? 40.423 -13.745 20.498 1.00 19.61 192 TYR C O 1
ATOM 7453 N N . TYR C 3 207 ? 40.538 -14.108 18.238 1.00 22.99 193 TYR C N 1
ATOM 7454 C CA . TYR C 3 207 ? 40.939 -12.708 17.956 1.00 20.71 193 TYR C CA 1
ATOM 7455 C C . TYR C 3 207 ? 39.839 -11.733 18.342 1.00 20.63 193 TYR C C 1
ATOM 7456 O O . TYR C 3 207 ? 40.077 -10.755 19.035 1.00 25.10 193 TYR C O 1
ATOM 7465 N N . ASP C 3 208 ? 38.616 -11.979 17.853 1.00 21.09 194 ASP C N 1
ATOM 7466 C CA . ASP C 3 208 ? 37.443 -11.194 18.329 1.00 20.61 194 ASP C CA 1
ATOM 7467 C C . ASP C 3 208 ? 37.365 -10.993 19.839 1.00 21.15 194 ASP C C 1
ATOM 7468 O O . ASP C 3 208 ? 37.165 -9.854 20.305 1.00 20.92 194 ASP C O 1
ATOM 7473 N N . MET C 3 209 ? 37.507 -12.100 20.586 1.00 20.69 195 MET C N 1
ATOM 7474 C CA . MET C 3 209 ? 37.407 -12.017 22.054 1.00 21.56 195 MET C CA 1
ATOM 7475 C C . MET C 3 209 ? 38.467 -11.098 22.614 1.00 21.91 195 MET C C 1
ATOM 7476 O O . MET C 3 209 ? 38.180 -10.294 23.506 1.00 26.02 195 MET C O 1
ATOM 7481 N N . ILE C 3 210 ? 39.696 -11.266 22.121 1.00 22.94 196 ILE C N 1
ATOM 7482 C CA . ILE C 3 210 ? 40.797 -10.483 22.611 1.00 19.16 196 ILE C CA 1
ATOM 7483 C C . ILE C 3 210 ? 40.561 -9.010 22.269 1.00 20.07 196 ILE C C 1
ATOM 7484 O O . ILE C 3 210 ? 40.682 -8.171 23.181 1.00 22.64 196 ILE C O 1
ATOM 7489 N N . ALA C 3 211 ? 40.136 -8.697 21.028 1.00 22.47 197 ALA C N 1
ATOM 7490 C CA . ALA C 3 211 ? 39.715 -7.285 20.638 1.00 20.11 197 ALA C CA 1
ATOM 7491 C C . ALA C 3 211 ? 38.634 -6.766 21.580 1.00 20.79 197 ALA C C 1
ATOM 7492 O O . ALA C 3 211 ? 38.636 -5.598 22.000 1.00 22.28 197 ALA C O 1
ATOM 7494 N N . LEU C 3 212 ? 37.703 -7.624 21.966 1.00 21.47 198 LEU C N 1
ATOM 7495 C CA . LEU C 3 212 ? 36.649 -7.136 22.953 1.00 20.68 198 LEU C CA 1
ATOM 7496 C C . LEU C 3 212 ? 37.207 -6.812 24.316 1.00 23.61 198 LEU C C 1
ATOM 7497 O O . LEU C 3 212 ? 36.846 -5.781 24.961 1.00 23.86 198 LEU C O 1
ATOM 7502 N N . ARG C 3 213 ? 38.159 -7.635 24.756 1.00 25.28 199 ARG C N 1
ATOM 7503 C CA . ARG C 3 213 ? 38.844 -7.337 25.992 1.00 25.79 199 ARG C CA 1
ATOM 7504 C C . ARG C 3 213 ? 39.742 -6.089 25.900 1.00 25.89 199 ARG C C 1
ATOM 7505 O O . ARG C 3 213 ? 39.766 -5.326 26.857 1.00 28.34 199 ARG C O 1
ATOM 7513 N N . GLU C 3 214 ? 40.429 -5.881 24.766 1.00 24.50 200 GLU C N 1
ATOM 7514 C CA . GLU C 3 214 ? 41.383 -4.726 24.599 1.00 22.66 200 GLU C CA 1
ATOM 7515 C C . GLU C 3 214 ? 40.686 -3.370 24.450 1.00 25.51 200 GLU C C 1
ATOM 7516 O O . GLU C 3 214 ? 41.121 -2.340 25.013 1.00 22.09 200 GLU C O 1
ATOM 7522 N N . GLY C 3 215 ? 39.612 -3.360 23.676 1.00 25.81 201 GLY C N 1
ATOM 7523 C CA . GLY C 3 215 ? 38.968 -2.103 23.238 1.00 23.53 201 GLY C CA 1
ATOM 7524 C C . GLY C 3 215 ? 37.599 -1.827 23.852 1.00 28.47 201 GLY C C 1
ATOM 7525 O O . GLY C 3 215 ? 37.151 -0.691 23.816 1.00 27.59 201 GLY C O 1
ATOM 7526 N N . GLY C 3 216 ? 36.946 -2.855 24.414 1.00 25.14 202 GLY C N 1
ATOM 7527 C CA . GLY C 3 216 ? 35.541 -2.803 24.843 1.00 25.46 202 GLY C CA 1
ATOM 7528 C C . GLY C 3 216 ? 34.501 -2.947 23.735 1.00 25.24 202 GLY C C 1
ATOM 7529 O O . GLY C 3 216 ? 34.859 -2.915 22.569 1.00 20.79 202 GLY C O 1
ATOM 7530 N N . VAL C 3 217 ? 33.199 -3.071 24.114 1.00 22.11 203 VAL C N 1
ATOM 7531 C CA . VAL C 3 217 ? 32.128 -3.370 23.173 1.00 23.75 203 VAL C CA 1
ATOM 7532 C C . VAL C 3 217 ? 31.847 -2.273 22.150 1.00 22.76 203 VAL C C 1
ATOM 7533 O O . VAL C 3 217 ? 31.438 -2.573 20.992 1.00 20.88 203 VAL C O 1
ATOM 7537 N N . GLN C 3 218 ? 31.920 -1.020 22.625 1.00 24.60 204 GLN C N 1
ATOM 7538 C CA . GLN C 3 218 ? 31.532 0.095 21.810 1.00 26.29 204 GLN C CA 1
ATOM 7539 C C . GLN C 3 218 ? 32.508 0.212 20.632 1.00 27.07 204 GLN C C 1
ATOM 7540 O O . GLN C 3 218 ? 32.096 0.483 19.496 1.00 30.20 204 GLN C O 1
ATOM 7546 N N . LEU C 3 219 ? 33.792 -0.004 20.878 1.00 25.14 205 LEU C N 1
ATOM 7547 C CA . LEU C 3 219 ? 34.786 0.213 19.831 1.00 24.91 205 LEU C CA 1
ATOM 7548 C C . LEU C 3 219 ? 34.734 -0.868 18.737 1.00 23.55 205 LEU C C 1
ATOM 7549 O O . LEU C 3 219 ? 34.991 -0.560 17.566 1.00 21.13 205 LEU C O 1
ATOM 7554 N N . THR C 3 220 ? 34.502 -2.147 19.133 1.00 21.23 206 THR C N 1
ATOM 7555 C CA . THR C 3 220 ? 34.219 -3.210 18.198 1.00 21.11 206 THR C CA 1
ATOM 7556 C C . THR C 3 220 ? 32.986 -2.845 17.324 1.00 23.37 206 THR C C 1
ATOM 7557 O O . THR C 3 220 ? 33.060 -2.841 16.074 1.00 20.35 206 THR C O 1
ATOM 7561 N N . ARG C 3 221 ? 31.893 -2.487 17.991 1.00 25.63 207 ARG C N 1
ATOM 7562 C CA . ARG C 3 221 ? 30.639 -2.189 17.285 1.00 26.37 207 ARG C CA 1
ATOM 7563 C C . ARG C 3 221 ? 30.905 -1.103 16.233 1.00 29.28 207 ARG C C 1
ATOM 7564 O O . ARG C 3 221 ? 30.538 -1.272 15.086 1.00 28.54 207 ARG C O 1
ATOM 7572 N N . ASP C 3 222 ? 31.617 -0.054 16.641 1.00 29.72 208 ASP C N 1
ATOM 7573 C CA . ASP C 3 222 ? 31.937 1.118 15.820 1.00 30.00 208 ASP C CA 1
ATOM 7574 C C . ASP C 3 222 ? 32.855 0.812 14.645 1.00 29.76 208 ASP C C 1
ATOM 7575 O O . ASP C 3 222 ? 32.695 1.392 13.574 1.00 30.56 208 ASP C O 1
ATOM 7580 N N . ALA C 3 223 ? 33.830 -0.075 14.844 1.00 30.16 209 ALA C N 1
ATOM 7581 C CA . ALA C 3 223 ? 34.692 -0.473 13.763 1.00 32.70 209 ALA C CA 1
ATOM 7582 C C . ALA C 3 223 ? 33.881 -1.287 12.772 1.00 31.85 209 ALA C C 1
ATOM 7583 O O . ALA C 3 223 ? 34.037 -1.114 11.550 1.00 35.42 209 ALA C O 1
ATOM 7585 N N . LEU C 3 224 ? 32.992 -2.138 13.287 1.00 30.63 210 LEU C N 1
ATOM 7586 C CA . LEU C 3 224 ? 32.234 -3.045 12.421 1.00 29.99 210 LEU C CA 1
ATOM 7587 C C . LEU C 3 224 ? 31.147 -2.288 11.632 1.00 29.47 210 LEU C C 1
ATOM 7588 O O . LEU C 3 224 ? 30.760 -2.724 10.541 1.00 28.01 210 LEU C O 1
ATOM 7593 N N . ASN C 3 225 ? 30.679 -1.183 12.207 1.00 29.73 211 ASN C N 1
ATOM 7594 C CA . ASN C 3 225 ? 29.667 -0.303 11.619 1.00 32.23 211 ASN C CA 1
ATOM 7595 C C . ASN C 3 225 ? 30.270 0.821 10.728 1.00 32.70 211 ASN C C 1
ATOM 7596 O O . ASN C 3 225 ? 29.543 1.676 10.202 1.00 33.95 211 ASN C O 1
ATOM 7601 N N . GLY C 3 226 ? 31.594 0.820 10.566 1.00 30.31 212 GLY C N 1
ATOM 7602 C CA . GLY C 3 226 ? 32.298 1.919 9.886 1.00 32.87 212 GLY C CA 1
ATOM 7603 C C . GLY C 3 226 ? 32.356 3.291 10.560 1.00 35.12 212 GLY C C 1
ATOM 7604 O O . GLY C 3 226 ? 32.701 4.289 9.884 1.00 36.75 212 GLY C O 1
ATOM 7605 N N . LYS C 3 227 ? 32.043 3.369 11.859 1.00 29.52 213 LYS C N 1
ATOM 7606 C CA . LYS C 3 227 ? 32.078 4.620 12.651 1.00 33.30 213 LYS C CA 1
ATOM 7607 C C . LYS C 3 227 ? 33.477 4.897 13.221 1.00 33.08 213 LYS C C 1
ATOM 7608 O O . LYS C 3 227 ? 33.761 5.998 13.686 1.00 33.07 213 LYS C O 1
ATOM 7614 N N . ALA C 3 228 ? 34.324 3.876 13.203 1.00 33.98 214 ALA C N 1
ATOM 7615 C CA . ALA C 3 228 ? 35.725 3.965 13.626 1.00 34.57 214 ALA C CA 1
ATOM 7616 C C . ALA C 3 228 ? 36.603 3.184 12.634 1.00 33.85 214 ALA C C 1
ATOM 7617 O O . ALA C 3 228 ? 36.122 2.362 11.855 1.00 29.36 214 ALA C O 1
ATOM 7619 N N . SER C 3 229 ? 37.897 3.476 12.643 1.00 33.96 215 SER C N 1
ATOM 7620 C CA . SER C 3 229 ? 38.834 2.716 11.836 1.00 34.26 215 SER C CA 1
ATOM 7621 C C . SER C 3 229 ? 39.252 1.430 12.584 1.00 30.40 215 SER C C 1
ATOM 7622 O O . SER C 3 229 ? 39.405 1.436 13.818 1.00 30.85 215 SER C O 1
ATOM 7625 N N . PHE C 3 230 ? 39.450 0.354 11.826 1.00 31.05 216 PHE C N 1
ATOM 7626 C CA . PHE C 3 230 ? 40.079 -0.894 12.312 1.00 33.66 216 PHE C CA 1
ATOM 7627 C C . PHE C 3 230 ? 41.571 -0.733 12.669 1.00 31.90 216 PHE C C 1
ATOM 7628 O O . PHE C 3 230 ? 42.149 -1.514 13.462 1.00 29.96 216 PHE C O 1
ATOM 7636 N N . ASP C 3 231 ? 42.212 0.239 12.041 1.00 32.36 217 ASP C N 1
ATOM 7637 C CA . ASP C 3 231 ? 43.624 0.500 12.313 1.00 34.09 217 ASP C CA 1
ATOM 7638 C C . ASP C 3 231 ? 43.695 1.365 13.588 1.00 35.92 217 ASP C C 1
ATOM 7639 O O . ASP C 3 231 ? 43.840 2.577 13.530 1.00 34.68 217 ASP C O 1
ATOM 7644 N N . ASN C 3 232 ? 43.529 0.705 14.733 1.00 35.65 218 ASN C N 1
ATOM 7645 C CA . ASN C 3 232 ? 43.483 1.340 16.032 1.00 37.85 218 ASN C CA 1
ATOM 7646 C C . ASN C 3 232 ? 44.326 0.457 16.959 1.00 39.43 218 ASN C C 1
ATOM 7647 O O . ASN C 3 232 ? 44.333 -0.757 16.823 1.00 35.86 218 ASN C O 1
ATOM 7652 N N . GLN C 3 233 ? 45.019 1.061 17.917 1.00 39.76 219 GLN C N 1
ATOM 7653 C CA . GLN C 3 233 ? 45.983 0.314 18.755 1.00 39.24 219 GLN C CA 1
ATOM 7654 C C . GLN C 3 233 ? 45.371 -0.905 19.489 1.00 36.45 219 GLN C C 1
ATOM 7655 O O . GLN C 3 233 ? 45.995 -2.008 19.604 1.00 32.57 219 GLN C O 1
ATOM 7661 N N . ALA C 3 234 ? 44.157 -0.697 20.000 1.00 35.57 220 ALA C N 1
ATOM 7662 C CA . ALA C 3 234 ? 43.470 -1.760 20.729 1.00 31.19 220 ALA C CA 1
ATOM 7663 C C . ALA C 3 234 ? 43.416 -3.037 19.912 1.00 28.41 220 ALA C C 1
ATOM 7664 O O . ALA C 3 234 ? 43.567 -4.095 20.491 1.00 24.28 220 ALA C O 1
ATOM 7666 N N . PHE C 3 235 ? 43.170 -2.909 18.599 1.00 26.28 221 PHE C N 1
ATOM 7667 C CA . PHE C 3 235 ? 42.954 -4.035 17.659 1.00 26.58 221 PHE C CA 1
ATOM 7668 C C . PHE C 3 235 ? 44.294 -4.600 17.196 1.00 27.40 221 PHE C C 1
ATOM 7669 O O . PHE C 3 235 ? 44.427 -5.801 17.021 1.00 26.51 221 PHE C O 1
ATOM 7677 N N . THR C 3 236 ? 45.268 -3.725 16.943 1.00 25.93 222 THR C N 1
ATOM 7678 C CA . THR C 3 236 ? 46.635 -4.176 16.709 1.00 24.17 222 THR C CA 1
ATOM 7679 C C . THR C 3 236 ? 47.101 -4.967 17.962 1.00 27.38 222 THR C C 1
ATOM 7680 O O . THR C 3 236 ? 47.442 -6.187 17.861 1.00 28.22 222 THR C O 1
ATOM 7684 N N . ASP C 3 237 ? 47.038 -4.307 19.125 1.00 28.88 223 ASP C N 1
ATOM 7685 C CA . ASP C 3 237 ? 47.342 -4.924 20.431 1.00 30.03 223 ASP C CA 1
ATOM 7686 C C . ASP C 3 237 ? 46.666 -6.270 20.636 1.00 28.60 223 ASP C C 1
ATOM 7687 O O . ASP C 3 237 ? 47.279 -7.139 21.213 1.00 27.03 223 ASP C O 1
ATOM 7692 N N . ALA C 3 238 ? 45.403 -6.428 20.189 1.00 30.64 224 ALA C N 1
ATOM 7693 C CA . ALA C 3 238 ? 44.779 -7.775 20.160 1.00 24.77 224 ALA C CA 1
ATOM 7694 C C . ALA C 3 238 ? 45.502 -8.778 19.219 1.00 26.92 224 ALA C C 1
ATOM 7695 O O . ALA C 3 238 ? 45.694 -9.955 19.560 1.00 25.31 224 ALA C O 1
ATOM 7697 N N . ALA C 3 239 ? 45.911 -8.321 18.042 1.00 26.52 225 ALA C N 1
ATOM 7698 C CA . ALA C 3 239 ? 46.575 -9.186 17.061 1.00 23.59 225 ALA C CA 1
ATOM 7699 C C . ALA C 3 239 ? 47.922 -9.595 17.666 1.00 27.41 225 ALA C C 1
ATOM 7700 O O . ALA C 3 239 ? 48.283 -10.783 17.678 1.00 25.53 225 ALA C O 1
ATOM 7702 N N . GLN C 3 240 ? 48.628 -8.619 18.223 1.00 29.94 226 GLN C N 1
ATOM 7703 C CA . GLN C 3 240 ? 49.875 -8.915 18.923 1.00 32.72 226 GLN C CA 1
ATOM 7704 C C . GLN C 3 240 ? 49.623 -10.026 19.972 1.00 32.29 226 GLN C C 1
ATOM 7705 O O . GLN C 3 240 ? 50.319 -11.035 19.973 1.00 34.31 226 GLN C O 1
ATOM 7711 N N . LYS C 3 241 ? 48.620 -9.846 20.829 1.00 31.20 227 LYS C N 1
ATOM 7712 C CA . LYS C 3 241 ? 48.296 -10.908 21.816 1.00 31.31 227 LYS C CA 1
ATOM 7713 C C . LYS C 3 241 ? 47.893 -12.288 21.281 1.00 28.91 227 LYS C C 1
ATOM 7714 O O . LYS C 3 241 ? 48.098 -13.290 21.990 1.00 29.40 227 LYS C O 1
ATOM 7720 N N . LEU C 3 242 ? 47.268 -12.360 20.094 1.00 28.22 228 LEU C N 1
ATOM 7721 C CA . LEU C 3 242 ? 46.937 -13.656 19.478 1.00 29.54 228 LEU C CA 1
ATOM 7722 C C . LEU C 3 242 ? 48.261 -14.387 19.101 1.00 27.75 228 LEU C C 1
ATOM 7723 O O . LEU C 3 242 ? 48.429 -15.613 19.359 1.00 24.02 228 LEU C O 1
ATOM 7728 N N . GLN C 3 243 ? 49.191 -13.624 18.500 1.00 27.09 229 GLN C N 1
ATOM 7729 C CA . GLN C 3 243 ? 50.534 -14.154 18.083 1.00 29.45 229 GLN C CA 1
ATOM 7730 C C . GLN C 3 243 ? 51.403 -14.623 19.286 1.00 28.33 229 GLN C C 1
ATOM 7731 O O . GLN C 3 243 ? 52.157 -15.616 19.197 1.00 31.25 229 GLN C O 1
ATOM 7737 N N . ASP C 3 244 ? 51.297 -13.884 20.390 1.00 29.08 230 ASP C N 1
ATOM 7738 C CA . ASP C 3 244 ? 51.816 -14.293 21.702 1.00 30.86 230 ASP C CA 1
ATOM 7739 C C . ASP C 3 244 ? 51.400 -15.719 22.110 1.00 33.35 230 ASP C C 1
ATOM 7740 O O . ASP C 3 244 ? 52.228 -16.542 22.575 1.00 32.04 230 ASP C O 1
ATOM 7745 N N . MET C 3 245 ? 50.126 -16.048 21.909 1.00 30.84 231 MET C N 1
ATOM 7746 C CA . MET C 3 245 ? 49.680 -17.421 22.170 1.00 28.34 231 MET C CA 1
ATOM 7747 C C . MET C 3 245 ? 50.311 -18.374 21.166 1.00 29.98 231 MET C C 1
ATOM 7748 O O . MET C 3 245 ? 50.677 -19.491 21.514 1.00 35.28 231 MET C O 1
ATOM 7753 N N . VAL C 3 246 ? 50.415 -17.952 19.905 1.00 29.32 232 VAL C N 1
ATOM 7754 C CA . VAL C 3 246 ? 51.055 -18.809 18.875 1.00 26.81 232 VAL C CA 1
ATOM 7755 C C . VAL C 3 246 ? 52.508 -19.124 19.280 1.00 27.70 232 VAL C C 1
ATOM 7756 O O . VAL C 3 246 ? 52.889 -20.319 19.437 1.00 28.11 232 VAL C O 1
ATOM 7760 N N . ASN C 3 247 ? 53.275 -18.050 19.500 1.00 25.43 233 ASN C N 1
ATOM 7761 C CA . ASN C 3 247 ? 54.650 -18.087 19.907 1.00 29.28 233 ASN C CA 1
ATOM 7762 C C . ASN C 3 247 ? 54.935 -18.767 21.251 1.00 32.71 233 ASN C C 1
ATOM 7763 O O . ASN C 3 247 ? 56.026 -19.316 21.420 1.00 32.59 233 ASN C O 1
ATOM 7768 N N . ALA C 3 248 ? 53.982 -18.682 22.193 1.00 31.99 234 ALA C N 1
ATOM 7769 C CA . ALA C 3 248 ? 54.034 -19.401 23.476 1.00 29.66 234 ALA C CA 1
ATOM 7770 C C . ALA C 3 248 ? 53.816 -20.868 23.261 1.00 32.14 234 ALA C C 1
ATOM 7771 O O . ALA C 3 248 ? 54.135 -21.630 24.144 1.00 32.43 234 ALA C O 1
ATOM 7773 N N . GLY C 3 249 ? 53.258 -21.236 22.096 1.00 31.61 235 GLY C N 1
ATOM 7774 C CA . GLY C 3 249 ? 53.051 -22.640 21.685 1.00 26.24 235 GLY C CA 1
ATOM 7775 C C . GLY C 3 249 ? 51.713 -23.159 22.216 1.00 29.78 235 GLY C C 1
ATOM 7776 O O . GLY C 3 249 ? 51.597 -24.326 22.619 1.00 28.83 235 GLY C O 1
ATOM 7777 N N . ALA C 3 250 ? 50.710 -22.278 22.241 1.00 27.76 236 ALA C N 1
ATOM 7778 C CA . ALA C 3 250 ? 49.333 -22.715 22.524 1.00 25.99 236 ALA C CA 1
ATOM 7779 C C . ALA C 3 250 ? 48.801 -23.851 21.621 1.00 27.30 236 ALA C C 1
ATOM 7780 O O . ALA C 3 250 ? 47.986 -24.643 22.070 1.00 25.63 236 ALA C O 1
ATOM 7782 N N . PHE C 3 251 ? 49.259 -23.948 20.364 1.00 27.78 237 PHE C N 1
ATOM 7783 C CA . PHE C 3 251 ? 48.602 -24.835 19.379 1.00 29.24 237 PHE C CA 1
ATOM 7784 C C . PHE C 3 251 ? 49.499 -25.946 18.870 1.00 29.77 237 PHE C C 1
ATOM 7785 O O . PHE C 3 251 ? 50.699 -25.742 18.703 1.00 34.58 237 PHE C O 1
ATOM 7793 N N . ASP C 3 252 ? 48.932 -27.112 18.609 1.00 30.88 238 ASP C N 1
ATOM 7794 C CA . ASP C 3 252 ? 49.668 -28.195 17.964 1.00 34.29 238 ASP C CA 1
ATOM 7795 C C . ASP C 3 252 ? 50.230 -27.712 16.618 1.00 36.99 238 ASP C C 1
ATOM 7796 O O . ASP C 3 252 ? 49.640 -26.854 15.969 1.00 38.39 238 ASP C O 1
ATOM 7801 N N . SER C 3 253 ? 51.359 -28.265 16.198 1.00 38.03 239 SER C N 1
ATOM 7802 C CA . SER C 3 253 ? 51.984 -27.896 14.914 1.00 39.12 239 SER C CA 1
ATOM 7803 C C . SER C 3 253 ? 50.992 -27.802 13.694 1.00 34.69 239 SER C C 1
ATOM 7804 O O . SER C 3 253 ? 50.956 -26.796 12.981 1.00 37.02 239 SER C O 1
ATOM 7807 N N . GLY C 3 254 ? 50.180 -28.827 13.471 1.00 35.43 240 GLY C N 1
ATOM 7808 C CA . GLY C 3 254 ? 49.249 -28.817 12.319 1.00 35.81 240 GLY C CA 1
ATOM 7809 C C . GLY C 3 254 ? 47.840 -28.239 12.504 1.00 36.23 240 GLY C C 1
ATOM 7810 O O . GLY C 3 254 ? 46.896 -28.571 11.730 1.00 30.75 240 GLY C O 1
ATOM 7811 N N . PHE C 3 255 ? 47.681 -27.360 13.494 1.00 34.30 241 PHE C N 1
ATOM 7812 C CA . PHE C 3 255 ? 46.335 -26.843 13.850 1.00 31.73 241 PHE C CA 1
ATOM 7813 C C . PHE C 3 255 ? 45.637 -26.178 12.663 1.00 35.32 241 PHE C C 1
ATOM 7814 O O . PHE C 3 255 ? 44.419 -26.278 12.554 1.00 34.32 241 PHE C O 1
ATOM 7822 N N . MET C 3 256 ? 46.410 -25.531 11.762 1.00 36.72 242 MET C N 1
ATOM 7823 C CA . MET C 3 256 ? 45.823 -24.806 10.599 1.00 36.86 242 MET C CA 1
ATOM 7824 C C . MET C 3 256 ? 45.172 -25.738 9.563 1.00 39.08 242 MET C C 1
ATOM 7825 O O . MET C 3 256 ? 44.331 -25.291 8.768 1.00 37.87 242 MET C O 1
ATOM 7830 N N . GLY C 3 257 ? 45.526 -27.023 9.609 1.00 42.80 243 GLY C N 1
ATOM 7831 C CA . GLY C 3 257 ? 44.949 -28.052 8.722 1.00 38.84 243 GLY C CA 1
ATOM 7832 C C . GLY C 3 257 ? 43.789 -28.844 9.309 1.00 37.20 243 GLY C C 1
ATOM 7833 O O . GLY C 3 257 ? 43.268 -29.754 8.667 1.00 32.81 243 GLY C O 1
ATOM 7834 N N . LEU C 3 258 ? 43.383 -28.502 10.530 1.00 32.78 244 LEU C N 1
ATOM 7835 C CA . LEU C 3 258 ? 42.340 -29.227 11.222 1.00 33.73 244 LEU C CA 1
ATOM 7836 C C . LEU C 3 258 ? 41.075 -28.352 11.343 1.00 30.91 244 LEU C C 1
ATOM 7837 O O . LEU C 3 258 ? 41.156 -27.091 11.410 1.00 29.41 244 LEU C O 1
ATOM 7842 N N . THR C 3 259 ? 39.931 -29.029 11.304 1.00 31.73 245 THR C N 1
ATOM 7843 C CA . THR C 3 259 ? 38.601 -28.392 11.359 1.00 31.54 245 THR C CA 1
ATOM 7844 C C . THR C 3 259 ? 38.150 -28.223 12.803 1.00 30.26 245 THR C C 1
ATOM 7845 O O . THR C 3 259 ? 38.790 -28.743 13.706 1.00 29.13 245 THR C O 1
ATOM 7849 N N . ARG C 3 260 ? 37.051 -27.495 13.026 1.00 28.42 246 ARG C N 1
ATOM 7850 C CA . ARG C 3 260 ? 36.465 -27.398 14.373 1.00 28.32 246 ARG C CA 1
ATOM 7851 C C . ARG C 3 260 ? 36.211 -28.818 14.958 1.00 26.98 246 ARG C C 1
ATOM 7852 O O . ARG C 3 260 ? 36.557 -29.073 16.110 1.00 27.39 246 ARG C O 1
ATOM 7860 N N . ASP C 3 261 ? 35.578 -29.682 14.159 1.00 28.69 247 ASP C N 1
ATOM 7861 C CA . ASP C 3 261 ? 35.189 -31.044 14.612 1.00 29.28 247 ASP C CA 1
ATOM 7862 C C . ASP C 3 261 ? 36.393 -31.936 14.964 1.00 28.42 247 ASP C C 1
ATOM 7863 O O . ASP C 3 261 ? 36.307 -32.776 15.847 1.00 27.65 247 ASP C O 1
ATOM 7868 N N . GLU C 3 262 ? 37.502 -31.778 14.245 1.00 29.35 248 GLU C N 1
ATOM 7869 C CA . GLU C 3 262 ? 38.740 -32.459 14.582 1.00 30.54 248 GLU C CA 1
ATOM 7870 C C . GLU C 3 262 ? 39.303 -31.915 15.895 1.00 31.43 248 GLU C C 1
ATOM 7871 O O . GLU C 3 262 ? 39.897 -32.635 16.680 1.00 31.04 248 GLU C O 1
ATOM 7877 N N . ALA C 3 263 ? 39.109 -30.619 16.130 1.00 30.50 249 ALA C N 1
ATOM 7878 C CA . ALA C 3 263 ? 39.579 -30.025 17.374 1.00 28.93 249 ALA C CA 1
ATOM 7879 C C . ALA C 3 263 ? 38.774 -30.467 18.607 1.00 29.73 249 ALA C C 1
ATOM 7880 O O . ALA C 3 263 ? 39.358 -30.824 19.625 1.00 27.20 249 ALA C O 1
ATOM 7882 N N . THR C 3 264 ? 37.431 -30.430 18.514 1.00 32.68 250 THR C N 1
ATOM 7883 C CA . THR C 3 264 ? 36.566 -30.949 19.578 1.00 26.96 250 THR C CA 1
ATOM 7884 C C . THR C 3 264 ? 36.843 -32.474 19.864 1.00 28.88 250 THR C C 1
ATOM 7885 O O . THR C 3 264 ? 36.784 -32.953 21.009 1.00 24.62 250 THR C O 1
ATOM 7889 N N . ALA C 3 265 ? 37.164 -33.236 18.829 1.00 24.89 251 ALA C N 1
ATOM 7890 C CA . ALA C 3 265 ? 37.545 -34.641 19.063 1.00 26.79 251 ALA C CA 1
ATOM 7891 C C . ALA C 3 265 ? 38.893 -34.741 19.841 1.00 27.85 251 ALA C C 1
ATOM 7892 O O . ALA C 3 265 ? 39.002 -35.531 20.792 1.00 28.22 251 ALA C O 1
ATOM 7894 N N . GLU C 3 266 ? 39.873 -33.906 19.474 1.00 28.51 252 GLU C N 1
ATOM 7895 C CA . GLU C 3 266 ? 41.096 -33.728 20.263 1.00 31.30 252 GLU C CA 1
ATOM 7896 C C . GLU C 3 266 ? 40.790 -33.523 21.744 1.00 32.76 252 GLU C C 1
ATOM 7897 O O . GLU C 3 266 ? 41.20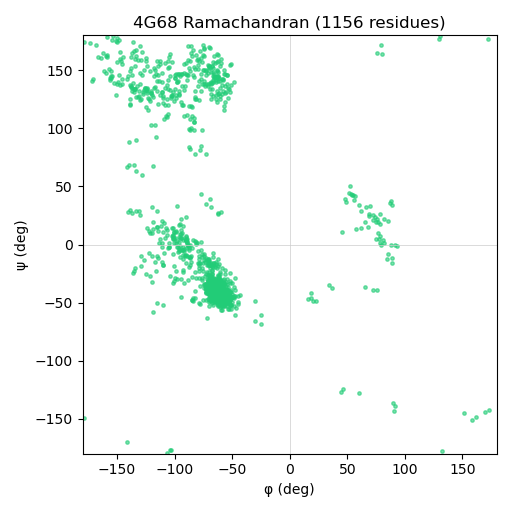3 -34.317 22.609 1.00 29.88 252 GLU C O 1
ATOM 7903 N N . PHE C 3 267 ? 40.043 -32.452 22.015 1.00 28.06 253 PHE C N 1
ATOM 7904 C CA . PHE C 3 267 ? 39.721 -32.065 23.376 1.00 26.10 253 PHE C CA 1
ATOM 7905 C C . PHE C 3 267 ? 38.906 -33.079 24.113 1.00 25.60 253 PHE C C 1
ATOM 7906 O O . PHE C 3 267 ? 39.135 -33.245 25.315 1.00 26.05 253 PHE C O 1
ATOM 7914 N N . ASN C 3 268 ? 37.960 -33.717 23.421 1.00 25.69 254 ASN C N 1
ATOM 7915 C CA . ASN C 3 268 ? 37.090 -34.706 24.068 1.00 26.45 254 ASN C CA 1
ATOM 7916 C C . ASN C 3 268 ? 37.771 -36.037 24.330 1.00 26.97 254 ASN C C 1
ATOM 7917 O O . ASN C 3 268 ? 37.272 -36.832 25.137 1.00 27.21 254 ASN C O 1
ATOM 7922 N N . GLN C 3 269 ? 38.920 -36.256 23.665 1.00 27.48 255 GLN C N 1
ATOM 7923 C CA . GLN C 3 269 ? 39.763 -37.428 23.949 1.00 29.74 255 GLN C CA 1
ATOM 7924 C C . GLN C 3 269 ? 40.799 -37.137 25.036 1.00 29.78 255 GLN C C 1
ATOM 7925 O O . GLN C 3 269 ? 41.638 -37.975 25.347 1.00 29.19 255 GLN C O 1
ATOM 7931 N N . GLY C 3 270 ? 40.718 -35.951 25.618 1.00 27.30 256 GLY C N 1
ATOM 7932 C CA . GLY C 3 270 ? 41.610 -35.567 26.734 1.00 31.73 256 GLY C CA 1
ATOM 7933 C C . GLY C 3 270 ? 42.994 -35.169 26.268 1.00 28.08 256 GLY C C 1
ATOM 7934 O O . GLY C 3 270 ? 43.955 -35.287 27.000 1.00 29.33 256 GLY C O 1
ATOM 7935 N N . LYS C 3 271 ? 43.111 -34.701 25.034 1.00 29.45 257 LYS C N 1
ATOM 7936 C CA . LYS C 3 271 ? 44.433 -34.467 24.431 1.00 29.46 257 LYS C CA 1
ATOM 7937 C C . LYS C 3 271 ? 44.865 -33.005 24.428 1.00 27.91 257 LYS C C 1
ATOM 7938 O O . LYS C 3 271 ? 45.890 -32.646 23.819 1.00 23.54 257 LYS C O 1
ATOM 7944 N N . ALA C 3 272 ? 44.092 -32.148 25.091 1.00 27.47 258 ALA C N 1
ATOM 7945 C CA . ALA C 3 272 ? 44.525 -30.730 25.273 1.00 26.58 258 ALA C CA 1
ATOM 7946 C C . ALA C 3 272 ? 44.005 -30.181 26.581 1.00 24.34 258 ALA C C 1
ATOM 7947 O O . ALA C 3 272 ? 42.892 -30.586 27.013 1.00 21.45 258 ALA C O 1
ATOM 7949 N N . ALA C 3 273 ? 44.808 -29.296 27.215 1.00 20.11 259 ALA C N 1
ATOM 7950 C CA . ALA C 3 273 ? 44.396 -28.566 28.481 1.00 22.61 259 ALA C CA 1
ATOM 7951 C C . ALA C 3 273 ? 43.100 -27.760 28.330 1.00 23.70 259 ALA C C 1
ATOM 7952 O O . ALA C 3 273 ? 42.213 -27.877 29.213 1.00 21.82 259 ALA C O 1
ATOM 7954 N N . MET C 3 274 ? 43.038 -26.935 27.243 1.00 19.25 260 MET C N 1
ATOM 7955 C CA . MET C 3 274 ? 42.010 -25.935 26.962 1.00 16.70 260 MET C CA 1
ATOM 7956 C C . MET C 3 274 ? 41.465 -25.928 25.527 1.00 16.84 260 MET C C 1
ATOM 7957 O O . MET C 3 274 ? 42.009 -26.574 24.627 1.00 15.44 260 MET C O 1
ATOM 7962 N N . TYR C 3 275 ? 40.261 -25.333 25.393 1.00 18.47 261 TYR C N 1
ATOM 7963 C CA . TYR C 3 275 ? 39.586 -25.060 24.095 1.00 20.77 261 TYR C CA 1
ATOM 7964 C C . TYR C 3 275 ? 38.857 -23.793 24.311 1.00 23.23 261 TYR C C 1
ATOM 7965 O O . TYR C 3 275 ? 38.239 -23.599 25.385 1.00 21.05 261 TYR C O 1
ATOM 7974 N N . PHE C 3 276 ? 38.842 -22.959 23.275 1.00 20.96 262 PHE C N 1
ATOM 7975 C CA . PHE C 3 276 ? 38.046 -21.784 23.379 1.00 19.90 262 PHE C CA 1
ATOM 7976 C C . PHE C 3 276 ? 37.083 -21.614 22.208 1.00 20.93 262 PHE C C 1
ATOM 7977 O O . PHE C 3 276 ? 37.444 -21.714 21.063 1.00 17.79 262 PHE C O 1
ATOM 7985 N N . GLY C 3 277 ? 35.824 -21.372 22.513 1.00 16.06 263 GLY C N 1
ATOM 7986 C CA . GLY C 3 277 ? 34.984 -21.197 21.376 1.00 20.40 263 GLY C CA 1
ATOM 7987 C C . GLY C 3 277 ? 33.600 -20.907 21.795 1.00 17.21 263 GLY C C 1
ATOM 7988 O O . GLY C 3 277 ? 33.370 -20.256 22.836 1.00 19.76 263 GLY C O 1
ATOM 7989 N N . GLY C 3 278 ? 32.694 -21.342 20.945 1.00 19.22 264 GLY C N 1
ATOM 7990 C CA . GLY C 3 278 ? 31.279 -21.180 21.215 1.00 16.92 264 GLY C CA 1
ATOM 7991 C C . GLY C 3 278 ? 30.770 -22.147 22.277 1.00 17.75 264 GLY C C 1
ATOM 7992 O O . GLY C 3 278 ? 31.275 -23.293 22.448 1.00 19.78 264 GLY C O 1
ATOM 7993 N N . ASN C 3 279 ? 29.747 -21.690 22.995 1.00 15.96 265 ASN C N 1
ATOM 7994 C CA . ASN C 3 279 ? 29.064 -22.569 23.907 1.00 17.91 265 ASN C CA 1
ATOM 7995 C C . ASN C 3 279 ? 28.511 -23.859 23.192 1.00 17.36 265 ASN C C 1
ATOM 7996 O O . ASN C 3 279 ? 28.271 -24.876 23.852 1.00 18.48 265 ASN C O 1
ATOM 8001 N N . PHE C 3 280 ? 28.241 -23.781 21.864 1.00 16.64 266 PHE C N 1
ATOM 8002 C CA . PHE C 3 280 ? 27.555 -24.877 21.095 1.00 17.34 266 PHE C CA 1
ATOM 8003 C C . PHE C 3 280 ? 28.455 -26.098 21.008 1.00 16.40 266 PHE C C 1
ATOM 8004 O O . PHE C 3 280 ? 27.971 -27.266 20.827 1.00 17.19 266 PHE C O 1
ATOM 8012 N N . ASP C 3 281 ? 29.762 -25.826 21.173 1.00 19.07 267 ASP C N 1
ATOM 8013 C CA . ASP C 3 281 ? 30.758 -26.900 21.231 1.00 18.32 267 ASP C CA 1
ATOM 8014 C C . ASP C 3 281 ? 30.697 -27.719 22.490 1.00 17.84 267 ASP C C 1
ATOM 8015 O O . ASP C 3 281 ? 31.223 -28.828 22.536 1.00 22.45 267 ASP C O 1
ATOM 8020 N N . ALA C 3 282 ? 30.019 -27.222 23.515 1.00 18.84 268 ALA C N 1
ATOM 8021 C CA . ALA C 3 282 ? 29.850 -28.009 24.776 1.00 18.74 268 ALA C CA 1
ATOM 8022 C C . ALA C 3 282 ? 29.403 -29.396 24.577 1.00 21.84 268 ALA C C 1
ATOM 8023 O O . ALA C 3 282 ? 29.964 -30.293 25.206 1.00 23.20 268 ALA C O 1
ATOM 8025 N N . ALA C 3 283 ? 28.413 -29.595 23.691 1.00 22.20 269 ALA C N 1
ATOM 8026 C CA . ALA C 3 283 ? 27.798 -30.927 23.494 1.00 23.70 269 ALA C CA 1
ATOM 8027 C C . ALA C 3 283 ? 28.816 -31.967 23.049 1.00 24.04 269 ALA C C 1
ATOM 8028 O O . ALA C 3 283 ? 28.674 -33.102 23.430 1.00 21.87 269 ALA C O 1
ATOM 8030 N N . ALA C 3 284 ? 29.848 -31.556 22.289 1.00 24.49 270 ALA C N 1
ATOM 8031 C CA . ALA C 3 284 ? 30.938 -32.506 21.865 1.00 24.68 270 ALA C CA 1
ATOM 8032 C C . ALA C 3 284 ? 31.712 -33.051 23.057 1.00 22.10 270 ALA C C 1
ATOM 8033 O O . ALA C 3 284 ? 32.401 -34.075 22.936 1.00 25.24 270 ALA C O 1
ATOM 8035 N N . PHE C 3 285 ? 31.636 -32.357 24.193 1.00 22.17 271 PHE C N 1
ATOM 8036 C CA . PHE C 3 285 ? 32.454 -32.751 25.371 1.00 21.75 271 PHE C CA 1
ATOM 8037 C C . PHE C 3 285 ? 31.616 -33.540 26.386 1.00 25.25 271 PHE C C 1
ATOM 8038 O O . PHE C 3 285 ? 32.131 -34.439 27.084 1.00 26.85 271 PHE C O 1
ATOM 8046 N N . VAL C 3 286 ? 30.322 -33.213 26.447 1.00 27.33 272 VAL C N 1
ATOM 8047 C CA . VAL C 3 286 ? 29.459 -33.740 27.492 1.00 27.07 272 VAL C CA 1
ATOM 8048 C C . VAL C 3 286 ? 28.240 -34.509 26.961 1.00 29.77 272 VAL C C 1
ATOM 8049 O O . VAL C 3 286 ? 27.501 -35.136 27.739 1.00 27.93 272 VAL C O 1
ATOM 8053 N N . SER C 3 287 ? 28.030 -34.478 25.651 1.00 26.65 273 SER C N 1
ATOM 8054 C CA . SER C 3 287 ? 26.907 -35.230 25.107 1.00 30.52 273 SER C CA 1
ATOM 8055 C C . SER C 3 287 ? 27.300 -36.301 24.105 1.00 29.86 273 SER C C 1
ATOM 8056 O O . SER C 3 287 ? 26.612 -37.284 23.992 1.00 28.20 273 SER C O 1
ATOM 8059 N N . ASP C 3 288 ? 28.362 -36.049 23.347 1.00 27.43 274 ASP C N 1
ATOM 8060 C CA . ASP C 3 288 ? 28.870 -37.003 22.347 1.00 31.41 274 ASP C CA 1
ATOM 8061 C C . ASP C 3 288 ? 29.257 -38.286 23.072 1.00 32.98 274 ASP C C 1
ATOM 8062 O O . ASP C 3 288 ? 30.049 -38.240 24.018 1.00 33.04 274 ASP C O 1
ATOM 8067 N N . PRO C 3 289 ? 28.707 -39.439 22.638 1.00 34.84 275 PRO C N 1
ATOM 8068 C CA . PRO C 3 289 ? 28.983 -40.673 23.344 1.00 34.25 275 PRO C CA 1
ATOM 8069 C C . PRO C 3 289 ? 30.458 -41.069 23.347 1.00 32.37 275 PRO C C 1
ATOM 8070 O O . PRO C 3 289 ? 30.841 -41.863 24.201 1.00 33.66 275 PRO C O 1
ATOM 8074 N N . SER C 3 290 ? 31.249 -40.508 22.425 1.00 34.14 276 SER C N 1
ATOM 8075 C CA . SER C 3 290 ? 32.692 -40.828 22.242 1.00 35.18 276 SER C CA 1
ATOM 8076 C C . SER C 3 290 ? 33.544 -40.116 23.281 1.00 33.81 276 SER C C 1
ATOM 8077 O O . SER C 3 290 ? 34.674 -40.543 23.574 1.00 31.54 276 SER C O 1
ATOM 8080 N N . SER C 3 291 ? 33.004 -39.020 23.823 1.00 30.06 277 SER C N 1
ATOM 8081 C CA . SER C 3 291 ? 33.767 -38.221 24.782 1.00 29.00 277 SER C CA 1
ATOM 8082 C C . SER C 3 291 ? 34.301 -39.021 25.973 1.00 29.82 277 SER C C 1
ATOM 8083 O O . SER C 3 291 ? 33.588 -39.870 26.537 1.00 30.76 277 SER C O 1
ATOM 8086 N N . LEU C 3 292 ? 35.553 -38.734 26.350 1.00 27.48 278 LEU C N 1
ATOM 8087 C CA . LEU C 3 292 ? 36.211 -39.252 27.551 1.00 24.89 278 LEU C CA 1
ATOM 8088 C C . LEU C 3 292 ? 36.396 -38.204 28.649 1.00 24.06 278 LEU C C 1
ATOM 8089 O O . LEU C 3 292 ? 37.076 -38.443 29.690 1.00 20.61 278 LEU C O 1
ATOM 8094 N N . VAL C 3 293 ? 35.848 -37.024 28.420 1.00 22.69 279 VAL C N 1
ATOM 8095 C CA . VAL C 3 293 ? 36.004 -35.917 29.366 1.00 25.06 279 VAL C CA 1
ATOM 8096 C C . VAL C 3 293 ? 34.687 -35.509 30.078 1.00 25.42 279 VAL C C 1
ATOM 8097 O O . VAL C 3 293 ? 34.646 -34.478 30.792 1.00 27.20 279 VAL C O 1
ATOM 8101 N N . LYS C 3 294 ? 33.592 -36.231 29.858 1.00 26.05 280 LYS C N 1
ATOM 8102 C CA . LYS C 3 294 ? 32.336 -35.818 30.536 1.00 27.72 280 LYS C CA 1
ATOM 8103 C C . LYS C 3 294 ? 32.580 -35.834 32.061 1.00 27.65 280 LYS C C 1
ATOM 8104 O O . LYS C 3 294 ? 33.126 -36.799 32.606 1.00 27.31 280 LYS C O 1
ATOM 8110 N N . GLY C 3 295 ? 32.233 -34.738 32.723 1.00 26.63 281 GLY C N 1
ATOM 8111 C CA . GLY C 3 295 ? 32.424 -34.588 34.182 1.00 27.86 281 GLY C CA 1
ATOM 8112 C C . GLY C 3 295 ? 33.792 -34.021 34.545 1.00 28.53 281 GLY C C 1
ATOM 8113 O O . GLY C 3 295 ? 33.994 -33.575 35.656 1.00 31.06 281 GLY C O 1
ATOM 8114 N N . LYS C 3 296 ? 34.702 -33.967 33.575 1.00 26.34 282 LYS C N 1
ATOM 8115 C CA . LYS C 3 296 ? 36.048 -33.420 33.778 1.00 27.06 282 LYS C CA 1
ATOM 8116 C C . LYS C 3 296 ? 36.227 -31.948 33.357 1.00 27.27 282 LYS C C 1
ATOM 8117 O O . LYS C 3 296 ? 37.326 -31.376 33.536 1.00 20.74 282 LYS C O 1
ATOM 8123 N N . ILE C 3 297 ? 35.163 -31.368 32.790 1.00 24.12 283 ILE C N 1
ATOM 8124 C CA . ILE C 3 297 ? 35.208 -30.052 32.071 1.00 23.17 283 ILE C CA 1
ATOM 8125 C C . ILE C 3 297 ? 34.482 -28.918 32.786 1.00 26.38 283 ILE C C 1
ATOM 8126 O O . ILE C 3 297 ? 33.290 -29.058 33.196 1.00 29.46 283 ILE C O 1
ATOM 8131 N N . GLU C 3 298 ? 35.192 -27.789 32.903 1.00 25.76 284 GLU C N 1
ATOM 8132 C CA . GLU C 3 298 ? 34.702 -26.560 33.530 1.00 28.10 284 GLU C CA 1
ATOM 8133 C C . GLU C 3 298 ? 34.677 -25.445 32.472 1.00 27.90 284 GLU C C 1
ATOM 8134 O O . GLU C 3 298 ? 35.645 -25.297 31.686 1.00 23.44 284 GLU C O 1
ATOM 8140 N N . ALA C 3 299 ? 33.572 -24.694 32.448 1.00 24.61 285 ALA C N 1
ATOM 8141 C CA . ALA C 3 299 ? 33.406 -23.505 31.632 1.00 21.22 285 ALA C CA 1
ATOM 8142 C C . ALA C 3 299 ? 33.671 -22.230 32.469 1.00 23.78 285 ALA C C 1
ATOM 8143 O O . ALA C 3 299 ? 33.055 -22.006 33.526 1.00 25.56 285 ALA C O 1
ATOM 8145 N N . VAL C 3 300 ? 34.571 -21.394 31.959 1.00 21.91 286 VAL C N 1
ATOM 8146 C CA . VAL C 3 300 ? 34.896 -20.059 32.498 1.00 21.30 286 VAL C CA 1
ATOM 8147 C C . VAL C 3 300 ? 34.867 -18.929 31.421 1.00 22.25 286 VAL C C 1
ATOM 8148 O O . VAL C 3 300 ? 34.935 -19.184 30.222 1.00 21.57 286 VAL C O 1
ATOM 8152 N N . ARG C 3 301 ? 34.716 -17.697 31.875 1.00 23.70 287 ARG C N 1
ATOM 8153 C CA . ARG C 3 301 ? 34.882 -16.522 31.037 1.00 23.27 287 ARG C CA 1
ATOM 8154 C C . ARG C 3 301 ? 36.263 -16.474 30.460 1.00 22.53 287 ARG C C 1
ATOM 8155 O O . ARG C 3 301 ? 37.201 -17.054 31.035 1.00 27.57 287 ARG C O 1
ATOM 8163 N N . PHE C 3 302 ? 36.420 -15.778 29.348 1.00 21.23 288 PHE C N 1
ATOM 8164 C CA . PHE C 3 302 ? 37.798 -15.515 28.865 1.00 23.13 288 PHE C CA 1
ATOM 8165 C C . PHE C 3 302 ? 38.433 -14.608 29.912 1.00 18.71 288 PHE C C 1
ATOM 8166 O O . PHE C 3 302 ? 37.707 -13.843 30.565 1.00 21.20 288 PHE C O 1
ATOM 8174 N N . PRO C 3 303 ? 39.761 -14.750 30.132 1.00 24.13 289 PRO C N 1
ATOM 8175 C CA . PRO C 3 303 ? 40.457 -13.973 31.131 1.00 24.46 289 PRO C CA 1
ATOM 8176 C C . PRO C 3 303 ? 40.456 -12.456 30.860 1.00 25.91 289 PRO C C 1
ATOM 8177 O O . PRO C 3 303 ? 40.272 -11.987 29.704 1.00 27.00 289 PRO C O 1
ATOM 8181 N N . THR C 3 304 ? 40.646 -11.704 31.945 1.00 25.23 290 THR C N 1
ATOM 8182 C CA . THR C 3 304 ? 40.894 -10.286 31.867 1.00 28.52 290 THR C CA 1
ATOM 8183 C C . THR C 3 304 ? 42.224 -9.954 31.231 1.00 28.33 290 THR C C 1
ATOM 8184 O O . THR C 3 304 ? 43.168 -10.736 31.290 1.00 29.79 290 THR C O 1
ATOM 8188 N N . ILE C 3 305 ? 42.294 -8.773 30.641 1.00 29.00 291 ILE C N 1
ATOM 8189 C CA . ILE C 3 305 ? 43.523 -8.301 29.985 1.00 28.22 291 ILE C CA 1
ATOM 8190 C C . ILE C 3 305 ? 43.904 -6.981 30.615 1.00 30.59 291 ILE C C 1
ATOM 8191 O O . ILE C 3 305 ? 43.119 -6.026 30.532 1.00 28.56 291 ILE C O 1
ATOM 8196 N N . GLU C 3 306 ? 45.078 -6.966 31.284 1.00 33.14 292 GLU C N 1
ATOM 8197 C CA . GLU C 3 306 ? 45.581 -5.789 31.986 1.00 33.75 292 GLU C CA 1
ATOM 8198 C C . GLU C 3 306 ? 45.669 -4.623 31.014 1.00 34.61 292 GLU C C 1
ATOM 8199 O O . GLU C 3 306 ? 46.184 -4.775 29.921 1.00 34.30 292 GLU C O 1
ATOM 8205 N N . GLY C 3 307 ? 45.137 -3.467 31.380 1.00 32.22 293 GLY C N 1
ATOM 8206 C CA . GLY C 3 307 ? 45.314 -2.317 30.496 1.00 31.93 293 GLY C CA 1
ATOM 8207 C C . GLY C 3 307 ? 44.220 -2.183 29.439 1.00 36.66 293 GLY C C 1
ATOM 8208 O O . GLY C 3 307 ? 44.084 -1.108 28.806 1.00 34.84 293 GLY C O 1
ATOM 8209 N N . GLY C 3 308 ? 43.451 -3.263 29.238 1.00 34.67 294 GLY C N 1
ATOM 8210 C CA . GLY C 3 308 ? 42.307 -3.259 28.328 1.00 34.49 294 GLY C CA 1
ATOM 8211 C C . GLY C 3 308 ? 41.113 -2.428 28.813 1.00 38.25 294 GLY C C 1
ATOM 8212 O O . GLY C 3 308 ? 40.861 -2.262 30.028 1.00 35.89 294 GLY C O 1
ATOM 8213 N N . LYS C 3 309 ? 40.342 -1.921 27.857 1.00 37.97 295 LYS C N 1
ATOM 8214 C CA . LYS C 3 309 ? 39.177 -1.110 28.180 1.00 38.70 295 LYS C CA 1
ATOM 8215 C C . LYS C 3 309 ? 37.887 -1.919 28.423 1.00 38.78 295 LYS C C 1
ATOM 8216 O O . LYS C 3 309 ? 36.927 -1.413 29.014 1.00 38.58 295 LYS C O 1
ATOM 8222 N N . GLY C 3 310 ? 37.857 -3.174 27.975 1.00 41.25 296 GLY C N 1
ATOM 8223 C CA . GLY C 3 310 ? 36.657 -4.002 28.145 1.00 42.40 296 GLY C CA 1
ATOM 8224 C C . GLY C 3 310 ? 36.285 -4.241 29.603 1.00 41.73 296 GLY C C 1
ATOM 8225 O O . GLY C 3 310 ? 37.162 -4.344 30.479 1.00 40.89 296 GLY C O 1
ATOM 8226 N N . ASP C 3 311 ? 34.982 -4.277 29.885 1.00 39.35 297 ASP C N 1
ATOM 8227 C CA . ASP C 3 311 ? 34.499 -4.819 31.145 1.00 36.27 297 ASP C CA 1
ATOM 8228 C C . ASP C 3 311 ? 34.753 -6.346 31.112 1.00 34.56 297 ASP C C 1
ATOM 8229 O O . ASP C 3 311 ? 34.506 -6.939 30.087 1.00 26.03 297 ASP C O 1
ATOM 8234 N N . PRO C 3 312 ? 35.217 -6.973 32.238 1.00 30.28 298 PRO C N 1
ATOM 8235 C CA . PRO C 3 312 ? 35.589 -8.402 32.200 1.00 30.39 298 PRO C CA 1
ATOM 8236 C C . PRO C 3 312 ? 34.447 -9.392 31.957 1.00 32.34 298 PRO C C 1
ATOM 8237 O O . PRO C 3 312 ? 34.698 -10.616 31.821 1.00 28.76 298 PRO C O 1
ATOM 8241 N N . THR C 3 313 ? 33.210 -8.881 31.948 1.00 29.84 299 THR C N 1
ATOM 8242 C CA . THR C 3 313 ? 32.016 -9.742 31.794 1.00 27.65 299 THR C CA 1
ATOM 8243 C C . THR C 3 313 ? 31.424 -9.721 30.354 1.00 27.99 299 THR C C 1
ATOM 8244 O O . THR C 3 313 ? 30.489 -10.473 30.041 1.00 25.33 299 THR C O 1
ATOM 8248 N N . GLU C 3 314 ? 31.926 -8.834 29.507 1.00 25.16 300 GLU C N 1
ATOM 8249 C CA . GLU C 3 314 ? 31.471 -8.797 28.107 1.00 25.62 300 GLU C CA 1
ATOM 8250 C C . GLU C 3 314 ? 31.846 -10.100 27.425 1.00 25.49 300 GLU C C 1
ATOM 8251 O O . GLU C 3 314 ? 32.925 -10.656 27.659 1.00 24.07 300 GLU C O 1
ATOM 8257 N N . TYR C 3 315 ? 30.967 -10.561 26.533 1.00 26.58 301 TYR C N 1
ATOM 8258 C CA . TYR C 3 315 ? 31.221 -11.793 25.807 1.00 23.78 301 TYR C CA 1
ATOM 8259 C C . TYR C 3 315 ? 30.932 -11.685 24.323 1.00 23.99 301 TYR C C 1
ATOM 8260 O O . TYR C 3 315 ? 30.183 -10.795 23.893 1.00 22.42 301 TYR C O 1
ATOM 8269 N N . ILE C 3 316 ? 31.621 -12.515 23.542 1.00 22.74 302 ILE C N 1
ATOM 8270 C CA . ILE C 3 316 ? 31.288 -12.672 22.141 1.00 23.89 302 ILE C CA 1
ATOM 8271 C C . ILE C 3 316 ? 30.126 -13.673 22.107 1.00 22.84 302 ILE C C 1
ATOM 8272 O O . ILE C 3 316 ? 30.202 -14.782 22.671 1.00 23.62 302 ILE C O 1
ATOM 8277 N N . GLY C 3 317 ? 29.040 -13.304 21.445 1.00 24.22 303 GLY C N 1
ATOM 8278 C CA . GLY C 3 317 ? 27.920 -14.243 21.232 1.00 21.35 303 GLY C CA 1
ATOM 8279 C C . GLY C 3 317 ? 26.626 -13.363 21.124 1.00 24.45 303 GLY C C 1
ATOM 8280 O O . GLY C 3 317 ? 26.659 -12.230 20.609 1.00 22.12 303 GLY C O 1
ATOM 8281 N N . GLY C 3 318 ? 25.468 -13.835 21.614 1.00 24.12 304 GLY C N 1
ATOM 8282 C CA . GLY C 3 318 ? 24.194 -13.069 21.409 1.00 23.55 304 GLY C CA 1
ATOM 8283 C C . GLY C 3 318 ? 23.141 -14.026 20.857 1.00 23.32 304 GLY C C 1
ATOM 8284 O O . GLY C 3 318 ? 23.457 -15.198 20.612 1.00 26.79 304 GLY C O 1
ATOM 8285 N N . THR C 3 319 ? 21.911 -13.543 20.668 1.00 24.56 305 THR C N 1
ATOM 8286 C CA . THR C 3 319 ? 20.825 -14.394 20.152 1.00 22.87 305 THR C CA 1
ATOM 8287 C C . THR C 3 319 ? 20.884 -14.370 18.625 1.00 24.45 305 THR C C 1
ATOM 8288 O O . THR C 3 319 ? 20.378 -13.472 17.970 1.00 23.71 305 THR C O 1
ATOM 8292 N N . VAL C 3 320 ? 21.488 -15.399 18.050 1.00 23.74 306 VAL C N 1
ATOM 8293 C CA . VAL C 3 320 ? 21.798 -15.318 16.645 1.00 22.96 306 VAL C CA 1
ATOM 8294 C C . VAL C 3 320 ? 21.312 -16.535 15.901 1.00 23.65 306 VAL C C 1
ATOM 8295 O O . VAL C 3 320 ? 21.240 -16.474 14.676 1.00 24.12 306 VAL C O 1
ATOM 8299 N N . GLY C 3 321 ? 21.022 -17.650 16.605 1.00 22.94 307 GLY C N 1
ATOM 8300 C CA . GLY C 3 321 ? 20.527 -18.842 15.898 1.00 21.01 307 GLY C CA 1
ATOM 8301 C C . GLY C 3 321 ? 19.043 -18.597 15.603 1.00 20.57 307 GLY C C 1
ATOM 8302 O O . GLY C 3 321 ? 18.293 -18.261 16.490 1.00 19.11 307 GLY C O 1
ATOM 8303 N N . ALA C 3 322 ? 18.641 -18.684 14.338 1.00 21.99 308 ALA C N 1
ATOM 8304 C CA . ALA C 3 322 ? 17.221 -18.469 13.968 1.00 22.65 308 ALA C CA 1
ATOM 8305 C C . ALA C 3 322 ? 16.824 -19.395 12.803 1.00 22.66 308 ALA C C 1
ATOM 8306 O O . ALA C 3 322 ? 17.702 -19.964 12.125 1.00 21.38 308 ALA C O 1
ATOM 8308 N N . LEU C 3 323 ? 15.503 -19.566 12.648 1.00 24.57 309 LEU C N 1
ATOM 8309 C CA . LEU C 3 323 ? 14.885 -20.204 11.472 1.00 23.98 309 LEU C CA 1
ATOM 8310 C C . LEU C 3 323 ? 14.214 -19.126 10.617 1.00 24.62 309 LEU C C 1
ATOM 8311 O O . LEU C 3 323 ? 13.506 -18.284 11.149 1.00 23.31 309 LEU C O 1
ATOM 8324 N N . VAL C 3 325 ? 11.841 -18.403 6.925 1.00 26.96 311 VAL C N 1
ATOM 8325 C CA . VAL C 3 325 ? 10.929 -18.941 5.936 1.00 24.00 311 VAL C CA 1
ATOM 8326 C C . VAL C 3 325 ? 11.198 -18.177 4.634 1.00 24.74 311 VAL C C 1
ATOM 8327 O O . VAL C 3 325 ? 11.172 -16.935 4.601 1.00 23.72 311 VAL C O 1
ATOM 8331 N N . SER C 3 326 ? 11.400 -18.927 3.563 1.00 26.12 312 SER C N 1
ATOM 8332 C CA . SER C 3 326 ? 11.624 -18.311 2.238 1.00 27.41 312 SER C CA 1
ATOM 8333 C C . SER C 3 326 ? 10.424 -17.515 1.724 1.00 26.55 312 SER C C 1
ATOM 8334 O O . SER C 3 326 ? 9.291 -17.938 1.904 1.00 26.13 312 SER C O 1
ATOM 8337 N N . ALA C 3 327 ? 10.691 -16.373 1.072 1.00 27.84 313 ALA C N 1
ATOM 8338 C CA . ALA C 3 327 ? 9.620 -15.481 0.593 1.00 26.77 313 ALA C CA 1
ATOM 8339 C C . ALA C 3 327 ? 8.788 -16.212 -0.467 1.00 28.66 313 ALA C C 1
ATOM 8340 O O . ALA C 3 327 ? 7.578 -16.010 -0.553 1.00 30.78 313 ALA C O 1
ATOM 8342 N N . ASN C 3 328 ? 9.434 -17.115 -1.215 1.00 29.23 314 ASN C N 1
ATOM 8343 C CA . ASN C 3 328 ? 8.770 -17.880 -2.310 1.00 29.90 314 ASN C CA 1
ATOM 8344 C C . ASN C 3 328 ? 8.242 -19.263 -1.920 1.00 31.32 314 ASN C C 1
ATOM 8345 O O . ASN C 3 328 ? 7.971 -20.118 -2.780 1.00 32.05 314 ASN C O 1
ATOM 8350 N N . SER C 3 329 ? 8.085 -19.508 -0.621 1.00 28.56 315 SER C N 1
ATOM 8351 C CA . SER C 3 329 ? 7.404 -20.730 -0.211 1.00 31.91 315 SER C CA 1
ATOM 8352 C C . SER C 3 329 ? 5.975 -20.678 -0.791 1.00 34.09 315 SER C C 1
ATOM 8353 O O . SER C 3 329 ? 5.339 -19.610 -0.868 1.00 33.85 315 SER C O 1
ATOM 8356 N N . LYS C 3 330 ? 5.511 -21.830 -1.245 1.00 36.34 316 LYS C N 1
ATOM 8357 C CA . LYS C 3 330 ? 4.130 -21.970 -1.697 1.00 40.16 316 LYS C CA 1
ATOM 8358 C C . LYS C 3 330 ? 3.169 -22.043 -0.485 1.00 43.31 316 LYS C C 1
ATOM 8359 O O . LYS C 3 330 ? 2.004 -21.634 -0.555 1.00 45.83 316 LYS C O 1
ATOM 8365 N N . TYR C 3 331 ? 3.677 -22.548 0.638 1.00 41.34 317 TYR C N 1
ATOM 8366 C CA . TYR C 3 331 ? 2.849 -22.797 1.822 1.00 39.11 317 TYR C CA 1
ATOM 8367 C C . TYR C 3 331 ? 3.325 -21.974 3.005 1.00 36.82 317 TYR C C 1
ATOM 8368 O O . TYR C 3 331 ? 3.836 -22.536 4.025 1.00 28.71 317 TYR C O 1
ATOM 8377 N N . LYS C 3 332 ? 3.155 -20.660 2.863 1.00 30.60 318 LYS C N 1
ATOM 8378 C CA . LYS C 3 332 ? 3.672 -19.686 3.836 1.00 30.64 318 LYS C CA 1
ATOM 8379 C C . LYS C 3 332 ? 3.076 -19.844 5.229 1.00 32.84 318 LYS C C 1
ATOM 8380 O O . LYS C 3 332 ? 3.832 -19.871 6.226 1.00 32.58 318 LYS C O 1
ATOM 8386 N N . ASP C 3 333 ? 1.744 -19.945 5.308 1.00 28.66 319 ASP C N 1
ATOM 8387 C CA . ASP C 3 333 ? 1.063 -20.107 6.597 1.00 29.82 319 ASP C CA 1
ATOM 8388 C C . ASP C 3 333 ? 1.586 -21.408 7.297 1.00 29.25 319 ASP C C 1
ATOM 8389 O O . ASP C 3 333 ? 1.886 -21.427 8.493 1.00 27.54 319 ASP C O 1
ATOM 8394 N N . GLU C 3 334 ? 1.702 -22.487 6.537 1.00 29.96 320 GLU C N 1
ATOM 8395 C CA . GLU C 3 334 ? 2.122 -23.794 7.096 1.00 32.05 320 GLU C CA 1
ATOM 8396 C C . GLU C 3 334 ? 3.607 -23.785 7.506 1.00 33.09 320 GLU C C 1
ATOM 8397 O O . GLU C 3 334 ? 3.970 -24.316 8.581 1.00 27.09 320 GLU C O 1
ATOM 8403 N N . ALA C 3 335 ? 4.440 -23.187 6.644 1.00 28.37 321 ALA C N 1
ATOM 8404 C CA . ALA C 3 335 ? 5.881 -23.000 6.913 1.00 29.42 321 ALA C CA 1
ATOM 8405 C C . ALA C 3 335 ? 6.216 -22.185 8.185 1.00 27.92 321 ALA C C 1
ATOM 8406 O O . ALA C 3 335 ? 7.167 -22.539 8.936 1.00 25.57 321 ALA C O 1
ATOM 8408 N N . VAL C 3 336 ? 5.453 -21.115 8.442 1.00 25.33 322 VAL C N 1
ATOM 8409 C CA . VAL C 3 336 ? 5.613 -20.332 9.692 1.00 24.62 322 VAL C CA 1
ATOM 8410 C C . VAL C 3 336 ? 5.164 -21.178 10.894 1.00 26.39 322 VAL C C 1
ATOM 8411 O O . VAL C 3 336 ? 5.811 -21.113 11.938 1.00 22.57 322 VAL C O 1
ATOM 8415 N N . ARG C 3 337 ? 4.092 -21.994 10.742 1.00 23.81 323 ARG C N 1
ATOM 8416 C CA . ARG C 3 337 ? 3.589 -22.771 11.870 1.00 27.88 323 ARG C CA 1
ATOM 8417 C C . ARG C 3 337 ? 4.609 -23.803 12.296 1.00 31.75 323 ARG C C 1
ATOM 8418 O O . ARG C 3 337 ? 4.948 -23.918 13.512 1.00 32.44 323 ARG C O 1
ATOM 8426 N N . ALA C 3 338 ? 5.107 -24.532 11.297 1.00 25.94 324 ALA C N 1
ATOM 8427 C CA . ALA C 3 338 ? 6.201 -25.439 11.511 1.00 24.59 324 ALA C CA 1
ATOM 8428 C C . ALA C 3 338 ? 7.429 -24.796 12.068 1.00 25.21 324 ALA C C 1
ATOM 8429 O O . ALA C 3 338 ? 8.030 -25.364 12.954 1.00 26.67 324 ALA C O 1
ATOM 8431 N N . ALA C 3 339 ? 7.866 -23.669 11.484 1.00 23.66 325 ALA C N 1
ATOM 8432 C CA . ALA C 3 339 ? 9.076 -22.981 11.961 1.00 24.62 325 ALA C CA 1
ATOM 8433 C C . ALA C 3 339 ? 8.902 -22.676 13.462 1.00 24.60 325 ALA C C 1
ATOM 8434 O O . ALA C 3 339 ? 9.794 -23.035 14.271 1.00 26.75 325 ALA C O 1
ATOM 8436 N N . LYS C 3 340 ? 7.763 -22.074 13.836 1.00 21.41 326 LYS C N 1
ATOM 8437 C CA . LYS C 3 340 ? 7.472 -21.841 15.271 1.00 22.80 326 LYS C CA 1
ATOM 8438 C C . LYS C 3 340 ? 7.651 -23.050 16.181 1.00 23.32 326 LYS C C 1
ATOM 8439 O O . LYS C 3 340 ? 8.243 -22.940 17.286 1.00 24.29 326 LYS C O 1
ATOM 8445 N N . TYR C 3 341 ? 7.136 -24.184 15.734 1.00 21.14 327 TYR C N 1
ATOM 8446 C CA . TYR C 3 341 ? 7.297 -25.476 16.460 1.00 26.91 327 TYR C CA 1
ATOM 8447 C C . TYR C 3 341 ? 8.768 -25.938 16.432 1.00 24.29 327 TYR C C 1
ATOM 8448 O O . TYR C 3 341 ? 9.344 -26.245 17.436 1.00 27.33 327 TYR C O 1
ATOM 8457 N N . LEU C 3 342 ? 9.368 -25.962 15.271 1.00 26.86 328 LEU C N 1
ATOM 8458 C CA . LEU C 3 342 ? 10.755 -26.414 15.167 1.00 23.37 328 LEU C CA 1
ATOM 8459 C C . LEU C 3 342 ? 11.713 -25.584 16.031 1.00 25.21 328 LEU C C 1
ATOM 8460 O O . LEU C 3 342 ? 12.614 -26.151 16.674 1.00 26.08 328 LEU C O 1
ATOM 8465 N N . ALA C 3 343 ? 11.518 -24.263 16.043 1.00 23.98 329 ALA C N 1
ATOM 8466 C CA . ALA C 3 343 ? 12.351 -23.353 16.832 1.00 24.31 329 ALA C CA 1
ATOM 8467 C C . ALA C 3 343 ? 12.289 -23.655 18.328 1.00 24.82 329 ALA C C 1
ATOM 8468 O O . ALA C 3 343 ? 13.340 -23.876 18.953 1.00 22.89 329 ALA C O 1
ATOM 8470 N N . LYS C 3 344 ? 11.066 -23.698 18.879 1.00 24.33 330 LYS C N 1
ATOM 8471 C CA . LYS C 3 344 ? 10.875 -24.102 20.277 1.00 25.37 330 LYS C CA 1
ATOM 8472 C C . LYS C 3 344 ? 11.525 -25.454 20.597 1.00 24.19 330 LYS C C 1
ATOM 8473 O O . LYS C 3 344 ? 12.204 -25.588 21.608 1.00 26.61 330 LYS C O 1
ATOM 8479 N N . GLN C 3 345 ? 11.304 -26.459 19.753 1.00 26.12 331 GLN C N 1
ATOM 8480 C CA . GLN C 3 345 ? 11.909 -27.783 19.984 1.00 24.06 331 GLN C CA 1
ATOM 8481 C C . GLN C 3 345 ? 13.436 -27.806 19.949 1.00 23.27 331 GLN C C 1
ATOM 8482 O O . GLN C 3 345 ? 14.046 -28.527 20.747 1.00 23.59 331 GLN C O 1
ATOM 8488 N N . LEU C 3 346 ? 14.025 -27.105 18.976 1.00 21.52 332 LEU C N 1
ATOM 8489 C CA . LEU C 3 346 ? 15.477 -26.971 18.874 1.00 23.09 332 LEU C CA 1
ATOM 8490 C C . LEU C 3 346 ? 16.037 -26.272 20.102 1.00 22.57 332 LEU C C 1
ATOM 8491 O O . LEU C 3 346 ? 17.075 -26.713 20.614 1.00 23.15 332 LEU C O 1
ATOM 8496 N N . SER C 3 347 ? 15.350 -25.198 20.556 1.00 20.33 333 SER C N 1
ATOM 8497 C CA . SER C 3 347 ? 15.780 -24.438 21.750 1.00 22.15 333 SER C CA 1
ATOM 8498 C C . SER C 3 347 ? 15.834 -25.365 22.998 1.00 22.04 333 SER C C 1
ATOM 8499 O O . SER C 3 347 ? 16.818 -25.352 23.761 1.00 23.61 333 SER C O 1
ATOM 8502 N N . ASP C 3 348 ? 14.762 -26.145 23.229 1.00 20.83 334 ASP C N 1
ATOM 8503 C CA . ASP C 3 348 ? 14.735 -27.089 24.381 1.00 19.60 334 ASP C CA 1
ATOM 8504 C C . ASP C 3 348 ? 15.780 -28.225 24.220 1.00 22.40 334 ASP C C 1
ATOM 8505 O O . ASP C 3 348 ? 16.442 -28.630 25.191 1.00 22.47 334 ASP C O 1
ATOM 8510 N N . MET C 3 349 ? 15.923 -28.735 22.996 1.00 22.17 335 MET C N 1
ATOM 8511 C CA . MET C 3 349 ? 16.935 -29.743 22.697 1.00 23.58 335 MET C CA 1
ATOM 8512 C C . MET C 3 349 ? 18.316 -29.167 23.088 1.00 22.95 335 MET C C 1
ATOM 8513 O O . MET C 3 349 ? 19.053 -29.807 23.813 1.00 25.42 335 MET C O 1
ATOM 8518 N N . ASP C 3 350 ? 18.623 -27.953 22.608 1.00 21.89 336 ASP C N 1
ATOM 8519 C CA . ASP C 3 350 ? 19.941 -27.268 22.800 1.00 21.98 336 ASP C CA 1
ATOM 8520 C C . ASP C 3 350 ? 20.275 -27.202 24.279 1.00 24.56 336 ASP C C 1
ATOM 8521 O O . ASP C 3 350 ? 21.385 -27.563 24.717 1.00 25.13 336 ASP C O 1
ATOM 8526 N N . TYR C 3 351 ? 19.298 -26.720 25.043 1.00 24.05 337 TYR C N 1
ATOM 8527 C CA . TYR C 3 351 ? 19.383 -26.636 26.507 1.00 26.72 337 TYR C CA 1
ATOM 8528 C C . TYR C 3 351 ? 19.706 -27.990 27.182 1.00 27.90 337 TYR C C 1
ATOM 8529 O O . TYR C 3 351 ? 20.600 -28.059 28.057 1.00 28.56 337 TYR C O 1
ATOM 8538 N N . LEU C 3 352 ? 19.028 -29.053 26.742 1.00 24.38 338 LEU C N 1
ATOM 8539 C CA . LEU C 3 352 ? 19.188 -30.374 27.339 1.00 26.10 338 LEU C CA 1
ATOM 8540 C C . LEU C 3 352 ? 20.522 -31.035 27.003 1.00 27.91 338 LEU C C 1
ATOM 8541 O O . LEU C 3 352 ? 21.143 -31.651 27.867 1.00 28.47 338 LEU C O 1
ATOM 8546 N N . ILE C 3 353 ? 20.962 -30.879 25.758 1.00 24.78 339 ILE C N 1
ATOM 8547 C CA . ILE C 3 353 ? 22.168 -31.505 25.266 1.00 23.98 339 ILE C CA 1
ATOM 8548 C C . ILE C 3 353 ? 23.403 -30.583 25.106 1.00 24.33 339 ILE C C 1
ATOM 8549 O O . ILE C 3 353 ? 24.477 -31.073 24.729 1.00 27.38 339 ILE C O 1
ATOM 8554 N N . ALA C 3 354 ? 23.250 -29.285 25.381 1.00 20.06 340 ALA C N 1
ATOM 8555 C CA . ALA C 3 354 ? 24.357 -28.304 25.361 1.00 20.75 340 ALA C CA 1
ATOM 8556 C C . ALA C 3 354 ? 24.952 -27.996 23.959 1.00 20.26 340 ALA C C 1
ATOM 8557 O O . ALA C 3 354 ? 26.085 -27.539 23.826 1.00 19.53 340 ALA C O 1
ATOM 8559 N N . THR C 3 355 ? 24.138 -28.219 22.932 1.00 21.97 341 THR C N 1
ATOM 8560 C CA . THR C 3 355 ? 24.465 -27.792 21.563 1.00 23.19 341 THR C CA 1
ATOM 8561 C C . THR C 3 355 ? 24.175 -26.310 21.353 1.00 23.59 341 THR C C 1
ATOM 8562 O O . THR C 3 355 ? 24.623 -25.713 20.360 1.00 20.46 341 THR C O 1
ATOM 8566 N N . GLY C 3 356 ? 23.392 -25.728 22.263 1.00 22.84 342 GLY C N 1
ATOM 8567 C CA . GLY C 3 356 ? 23.192 -24.281 22.262 1.00 23.84 342 GLY C CA 1
ATOM 8568 C C . GLY C 3 356 ? 22.718 -23.710 23.590 1.00 23.21 342 GLY C C 1
ATOM 8569 O O . GLY C 3 356 ? 22.575 -24.453 24.569 1.00 19.10 342 GLY C O 1
ATOM 8570 N N . LEU C 3 357 ? 22.548 -22.390 23.628 1.00 22.19 343 LEU C N 1
ATOM 8571 C CA . LEU C 3 357 ? 21.846 -21.731 24.733 1.00 22.62 343 LEU C CA 1
ATOM 8572 C C . LEU C 3 357 ? 20.410 -21.372 24.278 1.00 22.19 343 LEU C C 1
ATOM 8573 O O . LEU C 3 357 ? 20.247 -20.761 23.198 1.00 22.97 343 LEU C O 1
ATOM 8578 N N . PRO C 3 358 ? 19.372 -21.756 25.076 1.00 22.53 344 PRO C N 1
ATOM 8579 C CA . PRO C 3 358 ? 17.990 -21.647 24.591 1.00 19.85 344 PRO C CA 1
ATOM 8580 C C . PRO C 3 358 ? 17.553 -20.202 24.414 1.00 21.06 344 PRO C C 1
ATOM 8581 O O . PRO C 3 358 ? 17.889 -19.321 25.259 1.00 21.82 344 PRO C O 1
ATOM 8585 N N . ALA C 3 359 ? 16.829 -19.923 23.330 1.00 21.01 345 ALA C N 1
ATOM 8586 C CA . ALA C 3 359 ? 16.190 -18.603 23.175 1.00 20.68 345 ALA C CA 1
ATOM 8587 C C . ALA C 3 359 ? 14.774 -18.595 23.690 1.00 22.57 345 ALA C C 1
ATOM 8588 O O . ALA C 3 359 ? 14.229 -17.509 24.023 1.00 22.39 345 ALA C O 1
ATOM 8590 N N . TRP C 3 360 ? 14.166 -19.780 23.737 1.00 21.03 346 TRP C N 1
ATOM 8591 C CA . TRP C 3 360 ? 12.780 -19.890 24.199 1.00 23.35 346 TRP C CA 1
ATOM 8592 C C . TRP C 3 360 ? 12.806 -20.153 25.667 1.00 25.44 346 TRP C C 1
ATOM 8593 O O . TRP C 3 360 ? 13.813 -20.668 26.178 1.00 23.80 346 TRP C O 1
ATOM 8604 N N . LYS C 3 361 ? 11.730 -19.800 26.355 1.00 22.96 347 LYS C N 1
ATOM 8605 C CA . LYS C 3 361 ? 11.664 -20.023 27.817 1.00 26.54 347 LYS C CA 1
ATOM 8606 C C . LYS C 3 361 ? 11.642 -21.529 27.979 1.00 29.02 347 LYS C C 1
ATOM 8607 O O . LYS C 3 361 ? 11.309 -22.241 27.036 1.00 30.12 347 LYS C O 1
ATOM 8613 N N . TYR C 3 362 ? 12.041 -22.003 29.150 1.00 25.89 348 TYR C N 1
ATOM 8614 C CA . TYR C 3 362 ? 12.347 -23.397 29.322 1.00 29.66 348 TYR C CA 1
ATOM 8615 C C . TYR C 3 362 ? 11.844 -23.907 30.679 1.00 31.27 348 TYR C C 1
ATOM 8616 O O . TYR C 3 362 ? 12.410 -24.841 31.241 1.00 35.14 348 TYR C O 1
ATOM 8625 N N . ASP C 3 363 ? 10.777 -23.271 31.182 1.00 35.49 349 ASP C N 1
ATOM 8626 C CA . ASP C 3 363 ? 10.046 -23.726 32.396 1.00 36.30 349 ASP C CA 1
ATOM 8627 C C . ASP C 3 363 ? 9.474 -25.137 32.248 1.00 36.91 349 ASP C C 1
ATOM 8628 O O . ASP C 3 363 ? 9.418 -25.889 33.228 1.00 34.81 349 ASP C O 1
ATOM 8633 N N . ASN C 3 364 ? 9.060 -25.500 31.026 1.00 33.64 350 ASN C N 1
ATOM 8634 C CA . ASN C 3 364 ? 8.616 -26.872 30.748 1.00 33.65 350 ASN C CA 1
ATOM 8635 C C . ASN C 3 364 ? 9.661 -27.975 30.934 1.00 33.20 350 ASN C C 1
ATOM 8636 O O . ASN C 3 364 ? 9.271 -29.160 30.923 1.00 31.75 350 ASN C O 1
ATOM 8641 N N . ILE C 3 365 ? 10.942 -27.597 31.071 1.00 31.95 351 ILE C N 1
ATOM 8642 C CA . ILE C 3 365 ? 12.076 -28.553 31.088 1.00 31.63 351 ILE C CA 1
ATOM 8643 C C . ILE C 3 365 ? 12.511 -28.883 32.519 1.00 29.51 351 ILE C C 1
ATOM 8644 O O . ILE C 3 365 ? 12.568 -28.014 33.358 1.00 30.95 351 ILE C O 1
ATOM 8649 N N . ASP C 3 366 ? 12.838 -30.153 32.765 1.00 33.77 352 ASP C N 1
ATOM 8650 C CA . ASP C 3 366 ? 13.323 -30.590 34.072 1.00 33.06 352 ASP C CA 1
ATOM 8651 C C . ASP C 3 366 ? 14.814 -30.320 34.185 1.00 34.90 352 ASP C C 1
ATOM 8652 O O . ASP C 3 366 ? 15.644 -31.027 33.574 1.00 31.05 352 ASP C O 1
ATOM 8657 N N . GLN C 3 367 ? 15.113 -29.289 34.966 1.00 31.04 353 GLN C N 1
ATOM 8658 C CA . GLN C 3 367 ? 16.448 -28.807 35.262 1.00 33.44 353 GLN C CA 1
ATOM 8659 C C . GLN C 3 367 ? 17.438 -29.918 35.660 1.00 32.24 353 GLN C C 1
ATOM 8660 O O . GLN C 3 367 ? 18.616 -29.798 35.385 1.00 29.65 353 GLN C O 1
ATOM 8666 N N . SER C 3 368 ? 16.942 -31.000 36.256 1.00 33.50 354 SER C N 1
ATOM 8667 C CA . SER C 3 368 ? 17.785 -32.088 36.723 1.00 33.49 354 SER C CA 1
ATOM 8668 C C . SER C 3 368 ? 18.315 -32.953 35.546 1.00 33.91 354 SER C C 1
ATOM 8669 O O . SER C 3 368 ? 19.209 -33.793 35.727 1.00 33.63 354 SER C O 1
ATOM 8672 N N . LYS C 3 369 ? 17.716 -32.761 34.366 1.00 32.07 355 LYS C N 1
ATOM 8673 C CA . LYS C 3 369 ? 18.116 -33.423 33.129 1.00 35.77 355 LYS C CA 1
ATOM 8674 C C . LYS C 3 369 ? 19.176 -32.616 32.344 1.00 34.28 355 LYS C C 1
ATOM 8675 O O . LYS C 3 369 ? 19.846 -33.135 31.453 1.00 36.88 355 LYS C O 1
ATOM 8681 N N . VAL C 3 370 ? 19.334 -31.356 32.681 1.00 31.47 356 VAL C N 1
ATOM 8682 C CA . VAL C 3 370 ? 20.252 -30.529 31.915 1.00 32.85 356 VAL C CA 1
ATOM 8683 C C . VAL C 3 370 ? 21.695 -30.690 32.401 1.00 29.33 356 VAL C C 1
ATOM 8684 O O . VAL C 3 370 ? 21.913 -30.910 33.594 1.00 26.05 356 VAL C O 1
ATOM 8688 N N . ASP C 3 371 ? 22.659 -30.619 31.476 1.00 28.95 357 ASP C N 1
ATOM 8689 C CA . ASP C 3 371 ? 24.023 -30.965 31.835 1.00 30.20 357 ASP C CA 1
ATOM 8690 C C . ASP C 3 371 ? 24.614 -29.845 32.676 1.00 29.53 357 ASP C C 1
ATOM 8691 O O . ASP C 3 371 ? 24.360 -28.686 32.379 1.00 27.53 357 ASP C O 1
ATOM 8696 N N . PRO C 3 372 ? 25.397 -30.197 33.716 1.00 28.93 358 PRO C N 1
ATOM 8697 C CA . PRO C 3 372 ? 25.985 -29.177 34.565 1.00 30.05 358 PRO C CA 1
ATOM 8698 C C . PRO C 3 372 ? 26.796 -28.144 33.814 1.00 26.04 358 PRO C C 1
ATOM 8699 O O . PRO C 3 372 ? 26.784 -26.987 34.208 1.00 24.40 358 PRO C O 1
ATOM 8703 N N . LEU C 3 373 ? 27.466 -28.555 32.734 1.00 27.15 359 LEU C N 1
ATOM 8704 C CA . LEU C 3 373 ? 28.273 -27.674 31.911 1.00 20.27 359 LEU C CA 1
ATOM 8705 C C . LEU C 3 373 ? 27.417 -26.605 31.205 1.00 21.38 359 LEU C C 1
ATOM 8706 O O . LEU C 3 373 ? 27.798 -25.422 31.136 1.00 21.08 359 LEU C O 1
ATOM 8711 N N . GLU C 3 374 ? 26.238 -26.999 30.750 1.00 21.15 360 GLU C N 1
ATOM 8712 C CA . GLU C 3 374 ? 25.260 -26.038 30.234 1.00 21.94 360 GLU C CA 1
ATOM 8713 C C . GLU C 3 374 ? 24.860 -24.944 31.242 1.00 20.31 360 GLU C C 1
ATOM 8714 O O . GLU C 3 374 ? 24.767 -23.753 30.899 1.00 22.18 360 GLU C O 1
ATOM 8720 N N . ILE C 3 375 ? 24.503 -25.377 32.447 1.00 21.87 361 ILE C N 1
ATOM 8721 C CA . ILE C 3 375 ? 24.159 -24.502 33.568 1.00 22.13 361 ILE C CA 1
ATOM 8722 C C . ILE C 3 375 ? 25.350 -23.589 33.903 1.00 22.33 361 ILE C C 1
ATOM 8723 O O . ILE C 3 375 ? 25.222 -22.345 34.148 1.00 22.85 361 ILE C O 1
ATOM 8728 N N . GLN C 3 376 ? 26.518 -24.189 33.891 1.00 21.76 362 GLN C N 1
ATOM 8729 C CA . GLN C 3 376 ? 27.747 -23.442 34.213 1.00 22.76 362 GLN C CA 1
ATOM 8730 C C . GLN C 3 376 ? 28.012 -22.281 33.229 1.00 21.76 362 GLN C C 1
ATOM 8731 O O . GLN C 3 376 ? 28.336 -21.145 33.652 1.00 17.42 362 GLN C O 1
ATOM 8737 N N . ILE C 3 377 ? 27.861 -22.589 31.930 1.00 20.20 363 ILE C N 1
ATOM 8738 C CA . ILE C 3 377 ? 27.940 -21.601 30.887 1.00 18.97 363 ILE C CA 1
ATOM 8739 C C . ILE C 3 377 ? 26.977 -20.477 31.251 1.00 20.64 363 ILE C C 1
ATOM 8740 O O . ILE C 3 377 ? 27.401 -19.338 31.341 1.00 24.91 363 ILE C O 1
ATOM 8745 N N . MET C 3 378 ? 25.696 -20.786 31.470 1.00 21.40 364 MET C N 1
ATOM 8746 C CA . MET C 3 378 ? 24.763 -19.765 31.957 1.00 27.40 364 MET C CA 1
ATOM 8747 C C . MET C 3 378 ? 25.317 -18.927 33.138 1.00 30.35 364 MET C C 1
ATOM 8748 O O . MET C 3 378 ? 25.386 -17.684 33.059 1.00 33.22 364 MET C O 1
ATOM 8753 N N . ASN C 3 379 ? 25.748 -19.619 34.192 1.00 32.83 365 ASN C N 1
ATOM 8754 C CA . ASN C 3 379 ? 26.274 -19.010 35.436 1.00 31.80 365 ASN C CA 1
ATOM 8755 C C . ASN C 3 379 ? 27.641 -18.297 35.402 1.00 28.46 365 ASN C C 1
ATOM 8756 O O . ASN C 3 379 ? 27.784 -17.170 35.893 1.00 28.60 365 ASN C O 1
ATOM 8761 N N . ASN C 3 380 ? 28.652 -18.984 34.906 1.00 26.47 366 ASN C N 1
ATOM 8762 C CA . ASN C 3 380 ? 29.981 -18.385 34.772 1.00 26.85 366 ASN C CA 1
ATOM 8763 C C . ASN C 3 380 ? 30.129 -17.398 33.630 1.00 23.62 366 ASN C C 1
ATOM 8764 O O . ASN C 3 380 ? 31.035 -16.568 33.699 1.00 26.13 366 ASN C O 1
ATOM 8769 N N . ILE C 3 381 ? 29.281 -17.467 32.587 1.00 21.90 367 ILE C N 1
ATOM 8770 C CA . ILE C 3 381 ? 29.461 -16.579 31.427 1.00 21.28 367 ILE C CA 1
ATOM 8771 C C . ILE C 3 381 ? 28.299 -15.632 31.158 1.00 22.40 367 ILE C C 1
ATOM 8772 O O . ILE C 3 381 ? 28.472 -14.380 31.098 1.00 23.73 367 ILE C O 1
ATOM 8777 N N . VAL C 3 382 ? 27.122 -16.206 30.954 1.00 20.49 368 VAL C N 1
ATOM 8778 C CA . VAL C 3 382 ? 26.057 -15.356 30.498 1.00 24.96 368 VAL C CA 1
ATOM 8779 C C . VAL C 3 382 ? 25.463 -14.436 31.607 1.00 27.23 368 VAL C C 1
ATOM 8780 O O . VAL C 3 382 ? 25.311 -13.241 31.393 1.00 26.68 368 VAL C O 1
ATOM 8784 N N . ALA C 3 383 ? 25.169 -15.015 32.773 1.00 30.22 369 ALA C N 1
ATOM 8785 C CA . ALA C 3 383 ? 24.527 -14.289 33.904 1.00 32.78 369 ALA C CA 1
ATOM 8786 C C . ALA C 3 383 ? 25.252 -12.986 34.306 1.00 34.89 369 ALA C C 1
ATOM 8787 O O . ALA C 3 383 ? 26.474 -12.965 34.448 1.00 33.99 369 ALA C O 1
ATOM 8789 N N . ASN C 3 384 ? 24.473 -11.913 34.484 1.00 37.39 370 ASN C N 1
ATOM 8790 C CA . ASN C 3 384 ? 24.963 -10.574 34.844 1.00 35.98 370 ASN C CA 1
ATOM 8791 C C . ASN C 3 384 ? 25.994 -9.931 33.891 1.00 36.08 370 ASN C C 1
ATOM 8792 O O . ASN C 3 384 ? 26.610 -8.931 34.241 1.00 32.85 370 ASN C O 1
ATOM 8797 N N . ALA C 3 385 ? 26.164 -10.504 32.688 1.00 35.12 371 ALA C N 1
ATOM 8798 C CA . ALA C 3 385 ? 27.123 -9.986 31.719 1.00 29.99 371 ALA C CA 1
ATOM 8799 C C . ALA C 3 385 ? 26.801 -8.533 31.384 1.00 27.95 371 ALA C C 1
ATOM 8800 O O . ALA C 3 385 ? 25.632 -8.151 31.272 1.00 25.79 371 ALA C O 1
ATOM 8802 N N . LYS C 3 386 ? 27.844 -7.733 31.209 1.00 29.56 372 LYS C N 1
ATOM 8803 C CA . LYS C 3 386 ? 27.666 -6.285 30.949 1.00 32.72 372 LYS C CA 1
ATOM 8804 C C . LYS C 3 386 ? 27.111 -5.944 29.535 1.00 34.12 372 LYS C C 1
ATOM 8805 O O . LYS C 3 386 ? 26.006 -5.373 29.429 1.00 33.66 372 LYS C O 1
ATOM 8811 N N . GLY C 3 387 ? 27.854 -6.277 28.477 1.00 27.67 373 GLY C N 1
ATOM 8812 C CA . GLY C 3 387 ? 27.320 -6.369 27.128 1.00 27.20 373 GLY C CA 1
ATOM 8813 C C . GLY C 3 387 ? 27.882 -7.535 26.301 1.00 29.83 373 GLY C C 1
ATOM 8814 O O . GLY C 3 387 ? 28.580 -8.413 26.805 1.00 30.74 373 GLY C O 1
ATOM 8815 N N . SER C 3 388 ? 27.579 -7.547 25.001 1.00 28.69 374 SER C N 1
ATOM 8816 C CA . SER C 3 388 ? 28.006 -8.651 24.188 1.00 28.36 374 SER C CA 1
ATOM 8817 C C . SER C 3 388 ? 27.822 -8.213 22.765 1.00 28.54 374 SER C C 1
ATOM 8818 O O . SER C 3 388 ? 27.080 -7.268 22.511 1.00 26.55 374 SER C O 1
ATOM 8821 N N . VAL C 3 389 ? 28.500 -8.912 21.862 1.00 25.39 375 VAL C N 1
ATOM 8822 C CA . VAL C 3 389 ? 28.471 -8.610 20.426 1.00 22.79 375 VAL C CA 1
ATOM 8823 C C . VAL C 3 389 ? 28.735 -9.910 19.668 1.00 23.24 375 VAL C C 1
ATOM 8824 O O . VAL C 3 389 ? 29.544 -10.729 20.116 1.00 19.89 375 VAL C O 1
ATOM 8828 N N . PRO C 3 390 ? 28.011 -10.159 18.554 1.00 25.20 376 PRO C N 1
ATOM 8829 C CA . PRO C 3 390 ? 28.248 -11.459 17.848 1.00 22.05 376 PRO C CA 1
ATOM 8830 C C . PRO C 3 390 ? 29.638 -11.570 17.237 1.00 22.14 376 PRO C C 1
ATOM 8831 O O . PRO C 3 390 ? 30.320 -10.550 17.035 1.00 25.09 376 PRO C O 1
ATOM 8835 N N . ALA C 3 391 ? 30.046 -12.781 16.926 1.00 19.89 377 ALA C N 1
ATOM 8836 C CA . ALA C 3 391 ? 31.326 -13.031 16.227 1.00 18.77 377 ALA C CA 1
ATOM 8837 C C . ALA C 3 391 ? 31.334 -12.241 14.937 1.00 22.03 377 ALA C C 1
ATOM 8838 O O . ALA C 3 391 ? 30.265 -12.052 14.272 1.00 22.04 377 ALA C O 1
ATOM 8840 N N . TRP C 3 392 ? 32.519 -11.777 14.531 1.00 21.96 378 TRP C N 1
ATOM 8841 C CA . TRP C 3 392 ? 32.565 -10.766 13.416 1.00 20.10 378 TRP C CA 1
ATOM 8842 C C . TRP C 3 392 ? 32.154 -11.306 12.058 1.00 18.72 378 TRP C C 1
ATOM 8843 O O . TRP C 3 392 ? 31.672 -10.570 11.174 1.00 17.75 378 TRP C O 1
ATOM 8854 N N . ASP C 3 393 ? 32.338 -12.608 11.836 1.00 19.39 379 ASP C N 1
ATOM 8855 C CA . ASP C 3 393 ? 31.902 -13.246 10.619 1.00 20.78 379 ASP C CA 1
ATOM 8856 C C . ASP C 3 393 ? 30.367 -13.412 10.511 1.00 25.34 379 ASP C C 1
ATOM 8857 O O . ASP C 3 393 ? 29.858 -13.571 9.379 1.00 24.06 379 ASP C O 1
ATOM 8862 N N . ILE C 3 394 ? 29.671 -13.422 11.661 1.00 24.32 380 ILE C N 1
ATOM 8863 C CA . ILE C 3 394 ? 28.185 -13.328 11.710 1.00 25.88 380 ILE C CA 1
ATOM 8864 C C . ILE C 3 394 ? 27.733 -11.885 11.677 1.00 23.26 380 ILE C C 1
ATOM 8865 O O . ILE C 3 394 ? 26.570 -11.642 11.311 1.00 23.21 380 ILE C O 1
ATOM 8870 N N . TYR C 3 395 ? 28.563 -10.943 12.173 1.00 25.29 381 TYR C N 1
ATOM 8871 C CA . TYR C 3 395 ? 28.147 -9.501 12.281 1.00 23.88 381 TYR C CA 1
ATOM 8872 C C . TYR C 3 395 ? 28.410 -8.783 10.925 1.00 26.81 381 TYR C C 1
ATOM 8873 O O . TYR C 3 395 ? 27.563 -8.061 10.402 1.00 25.81 381 TYR C O 1
ATOM 8882 N N . LEU C 3 396 ? 29.596 -8.982 10.365 1.00 25.42 382 LEU C N 1
ATOM 8883 C CA . LEU C 3 396 ? 29.897 -8.546 9.022 1.00 25.32 382 LEU C CA 1
ATOM 8884 C C . LEU C 3 396 ? 29.269 -9.545 8.084 1.00 28.04 382 LEU C C 1
ATOM 8885 O O . LEU C 3 396 ? 28.870 -10.620 8.525 1.00 23.82 382 LEU C O 1
ATOM 8890 N N . SER C 3 397 ? 29.171 -9.210 6.796 1.00 30.06 383 SER C N 1
ATOM 8891 C CA . SER C 3 397 ? 28.699 -10.203 5.812 1.00 31.87 383 SER C CA 1
ATOM 8892 C C . SER C 3 397 ? 29.602 -10.187 4.600 1.00 34.00 383 SER C C 1
ATOM 8893 O O . SER C 3 397 ? 30.436 -9.289 4.460 1.00 33.58 383 SER C O 1
ATOM 8896 N N . GLY C 3 398 ? 29.440 -11.219 3.770 1.00 34.73 384 GLY C N 1
ATOM 8897 C CA . GLY C 3 398 ? 30.021 -11.304 2.450 1.00 33.94 384 GLY C CA 1
ATOM 8898 C C . GLY C 3 398 ? 31.519 -11.250 2.468 1.00 36.09 384 GLY C C 1
ATOM 8899 O O . GLY C 3 398 ? 32.209 -11.988 3.216 1.00 37.16 384 GLY C O 1
ATOM 8900 N N . ASP C 3 399 ? 32.010 -10.325 1.656 1.00 34.48 385 ASP C N 1
ATOM 8901 C CA . ASP C 3 399 ? 33.425 -10.080 1.488 1.00 32.07 385 ASP C CA 1
ATOM 8902 C C . ASP C 3 399 ? 34.119 -9.521 2.728 1.00 28.65 385 ASP C C 1
ATOM 8903 O O . ASP C 3 399 ? 35.309 -9.805 2.949 1.00 26.53 385 ASP C O 1
ATOM 8908 N N . ALA C 3 400 ? 33.426 -8.668 3.489 1.00 27.86 386 ALA C N 1
ATOM 8909 C CA . ALA C 3 400 ? 34.026 -8.128 4.711 1.00 25.04 386 ALA C CA 1
ATOM 8910 C C . ALA C 3 400 ? 34.291 -9.260 5.689 1.00 28.35 386 ALA C C 1
ATOM 8911 O O . ALA C 3 400 ? 35.349 -9.295 6.345 1.00 32.82 386 ALA C O 1
ATOM 8913 N N . ALA C 3 401 ? 33.364 -10.214 5.774 1.00 22.96 387 ALA C N 1
ATOM 8914 C CA . ALA C 3 401 ? 33.532 -11.257 6.787 1.00 27.35 387 ALA C CA 1
ATOM 8915 C C . ALA C 3 401 ? 34.619 -12.247 6.379 1.00 29.56 387 ALA C C 1
ATOM 8916 O O . ALA C 3 401 ? 35.341 -12.810 7.245 1.00 26.32 387 ALA C O 1
ATOM 8918 N N . GLN C 3 402 ? 34.731 -12.487 5.060 1.00 25.65 388 GLN C N 1
ATOM 8919 C CA . GLN C 3 402 ? 35.779 -13.349 4.607 1.00 29.59 388 GLN C CA 1
ATOM 8920 C C . GLN C 3 402 ? 37.140 -12.673 4.816 1.00 31.59 388 GLN C C 1
ATOM 8921 O O . GLN C 3 402 ? 38.097 -13.339 5.215 1.00 33.12 388 GLN C O 1
ATOM 8927 N N . THR C 3 403 ? 37.210 -11.357 4.584 1.00 31.64 389 THR C N 1
ATOM 8928 C CA . THR C 3 403 ? 38.454 -10.575 4.735 1.00 31.84 389 THR C CA 1
ATOM 8929 C C . THR C 3 403 ? 39.059 -10.791 6.161 1.00 34.10 389 THR C C 1
ATOM 8930 O O . THR C 3 403 ? 40.243 -11.197 6.308 1.00 30.57 389 THR C O 1
ATOM 8934 N N . HIS C 3 404 ? 38.236 -10.522 7.183 1.00 31.31 390 HIS C N 1
ATOM 8935 C CA . HIS C 3 404 ? 38.578 -10.768 8.585 1.00 30.63 390 HIS C CA 1
ATOM 8936 C C . HIS C 3 404 ? 39.078 -12.175 8.791 1.00 28.69 390 HIS C C 1
ATOM 8937 O O . HIS C 3 404 ? 40.176 -12.369 9.281 1.00 23.34 390 HIS C O 1
ATOM 8944 N N . LYS C 3 405 ? 38.281 -13.170 8.392 1.00 30.70 391 LYS C N 1
ATOM 8945 C CA . LYS C 3 405 ? 38.683 -14.567 8.538 1.00 28.98 391 LYS C CA 1
ATOM 8946 C C . LYS C 3 405 ? 40.014 -14.869 7.900 1.00 29.71 391 LYS C C 1
ATOM 8947 O O . LYS C 3 405 ? 40.811 -15.625 8.486 1.00 26.53 391 LYS C O 1
ATOM 8953 N N . ASP C 3 406 ? 40.284 -14.309 6.710 1.00 29.32 392 ASP C N 1
ATOM 8954 C CA . ASP C 3 406 ? 41.543 -14.689 5.999 1.00 31.84 392 ASP C CA 1
ATOM 8955 C C . ASP C 3 406 ? 42.778 -14.100 6.644 1.00 29.88 392 ASP C C 1
ATOM 8956 O O . ASP C 3 406 ? 43.818 -14.819 6.817 1.00 28.11 392 ASP C O 1
ATOM 8961 N N . LEU C 3 407 ? 42.634 -12.835 7.049 1.00 29.23 393 LEU C N 1
ATOM 8962 C CA . LEU C 3 407 ? 43.668 -12.083 7.712 1.00 27.03 393 LEU C CA 1
ATOM 8963 C C . LEU C 3 407 ? 43.932 -12.532 9.145 1.00 25.40 393 LEU C C 1
ATOM 8964 O O . LEU C 3 407 ? 45.031 -12.432 9.636 1.00 25.91 393 LEU C O 1
ATOM 8969 N N . VAL C 3 408 ? 42.894 -12.898 9.876 1.00 27.96 394 VAL C N 1
ATOM 8970 C CA . VAL C 3 408 ? 43.180 -13.471 11.193 1.00 28.37 394 VAL C CA 1
ATOM 8971 C C . VAL C 3 408 ? 43.969 -14.738 10.901 1.00 27.67 394 VAL C C 1
ATOM 8972 O O . VAL C 3 408 ? 44.911 -15.046 11.636 1.00 29.45 394 VAL C O 1
ATOM 8976 N N . ALA C 3 409 ? 43.582 -15.490 9.862 1.00 25.63 395 ALA C N 1
ATOM 8977 C CA . ALA C 3 409 ? 44.293 -16.750 9.586 1.00 29.15 395 ALA C CA 1
ATOM 8978 C C . ALA C 3 409 ? 45.802 -16.456 9.398 1.00 31.42 395 ALA C C 1
ATOM 8979 O O . ALA C 3 409 ? 46.627 -17.047 10.063 1.00 24.18 395 ALA C O 1
ATOM 8981 N N . GLN C 3 410 ? 46.118 -15.427 8.613 1.00 33.38 396 GLN C N 1
ATOM 8982 C CA . GLN C 3 410 ? 47.515 -14.989 8.395 1.00 35.90 396 GLN C CA 1
ATOM 8983 C C . GLN C 3 410 ? 48.287 -14.502 9.654 1.00 35.93 396 GLN C C 1
ATOM 8984 O O . GLN C 3 410 ? 49.535 -14.618 9.710 1.00 31.50 396 GLN C O 1
ATOM 8990 N N . LEU C 3 411 ? 47.559 -13.987 10.646 1.00 33.05 397 LEU C N 1
ATOM 8991 C CA . LEU C 3 411 ? 48.116 -13.775 11.989 1.00 37.47 397 LEU C CA 1
ATOM 8992 C C . LEU C 3 411 ? 48.557 -15.079 12.662 1.00 35.78 397 LEU C C 1
ATOM 8993 O O . LEU C 3 411 ? 49.693 -15.170 13.174 1.00 36.82 397 LEU C O 1
ATOM 8998 N N . PHE C 3 412 ? 47.662 -16.074 12.702 1.00 34.54 398 PHE C N 1
ATOM 8999 C CA . PHE C 3 412 ? 48.018 -17.396 13.273 1.00 33.16 398 PHE C CA 1
ATOM 9000 C C . PHE C 3 412 ? 49.241 -18.014 12.557 1.00 34.31 398 PHE C C 1
ATOM 9001 O O . PHE C 3 412 ? 50.017 -18.809 13.160 1.00 36.20 398 PHE C O 1
ATOM 9009 N N . ALA C 3 413 ? 49.379 -17.667 11.277 1.00 36.83 399 ALA C N 1
ATOM 9010 C CA . ALA C 3 413 ? 50.329 -18.342 10.362 1.00 38.48 399 ALA C CA 1
ATOM 9011 C C . ALA C 3 413 ? 51.636 -17.616 10.380 1.00 42.50 399 ALA C C 1
ATOM 9012 O O . ALA C 3 413 ? 52.589 -18.039 9.732 1.00 46.97 399 ALA C O 1
ATOM 9014 N N . LYS C 3 414 ? 51.674 -16.508 11.114 1.00 47.88 400 LYS C N 1
ATOM 9015 C CA . LYS C 3 414 ? 52.888 -15.688 11.233 1.00 48.44 400 LYS C CA 1
ATOM 9016 C C . LYS C 3 414 ? 53.314 -15.128 9.861 1.00 45.71 400 LYS C C 1
ATOM 9017 O O . LYS C 3 414 ? 54.514 -14.898 9.632 1.00 42.59 400 LYS C O 1
ATOM 9023 N N . GLN C 3 415 ? 52.322 -14.918 8.972 1.00 45.19 401 GLN C N 1
ATOM 9024 C CA . GLN C 3 415 ? 52.534 -14.354 7.618 1.00 41.20 401 GLN C CA 1
ATOM 9025 C C . GLN C 3 415 ? 52.188 -12.860 7.507 1.00 40.16 401 GLN C C 1
ATOM 9026 O O . GLN C 3 415 ? 52.605 -12.181 6.559 1.00 34.61 401 GLN C O 1
ATOM 9032 N N . ILE C 3 416 ? 51.412 -12.352 8.460 1.00 31.86 402 ILE C N 1
ATOM 9033 C CA . ILE C 3 416 ? 51.232 -10.933 8.583 1.00 35.96 402 ILE C CA 1
ATOM 9034 C C . ILE C 3 416 ? 51.680 -10.479 9.977 1.00 35.35 402 ILE C C 1
ATOM 9035 O O . ILE C 3 416 ? 51.640 -11.264 10.928 1.00 37.77 402 ILE C O 1
ATOM 9040 N N . THR C 3 417 ? 52.177 -9.245 10.070 1.00 37.08 403 THR C N 1
ATOM 9041 C CA . THR C 3 417 ? 52.380 -8.546 11.352 1.00 33.03 403 THR C CA 1
ATOM 9042 C C . THR C 3 417 ? 51.056 -7.947 11.857 1.00 30.02 403 THR C C 1
ATOM 9043 O O . THR C 3 417 ? 50.139 -7.715 11.048 1.00 26.43 403 THR C O 1
ATOM 9047 N N . PRO C 3 418 ? 50.951 -7.663 13.188 1.00 33.31 404 PRO C N 1
ATOM 9048 C CA . PRO C 3 418 ? 49.780 -6.931 13.748 1.00 32.78 404 PRO C CA 1
ATOM 9049 C C . PRO C 3 418 ? 49.502 -5.589 13.083 1.00 37.90 404 PRO C C 1
ATOM 9050 O O . PRO C 3 418 ? 48.353 -5.236 12.879 1.00 43.89 404 PRO C O 1
ATOM 9054 N N . GLU C 3 419 ? 50.550 -4.811 12.824 1.00 38.44 405 GLU C N 1
ATOM 9055 C CA . GLU C 3 419 ? 50.420 -3.498 12.198 1.00 40.73 405 GLU C CA 1
ATOM 9056 C C . GLU C 3 419 ? 49.921 -3.633 10.757 1.00 41.35 405 GLU C C 1
ATOM 9057 O O . GLU C 3 419 ? 49.014 -2.925 10.349 1.00 41.00 405 GLU C O 1
ATOM 9063 N N . GLU C 3 420 ? 50.465 -4.586 10.006 1.00 46.32 406 GLU C N 1
ATOM 9064 C CA . GLU C 3 420 ? 49.969 -4.863 8.659 1.00 46.61 406 GLU C CA 1
ATOM 9065 C C . GLU C 3 420 ? 48.581 -5.441 8.716 1.00 51.45 406 GLU C C 1
ATOM 9066 O O . GLU C 3 420 ? 47.757 -5.183 7.827 1.00 61.28 406 GLU C O 1
ATOM 9072 N N . TYR C 3 421 ? 48.315 -6.206 9.773 1.00 43.02 407 TYR C N 1
ATOM 9073 C CA . TYR C 3 421 ? 46.993 -6.747 9.968 1.00 39.31 407 TYR C CA 1
ATOM 9074 C C . TYR C 3 421 ? 45.963 -5.646 10.022 1.00 31.76 407 TYR C C 1
ATOM 9075 O O . TYR C 3 421 ? 45.007 -5.709 9.311 1.00 35.35 407 TYR C O 1
ATOM 9084 N N . SER C 3 422 ? 46.189 -4.649 10.883 1.00 40.43 408 SER C N 1
ATOM 9085 C CA . SER C 3 422 ? 45.216 -3.614 11.153 1.00 38.58 408 SER C CA 1
ATOM 9086 C C . SER C 3 422 ? 45.061 -2.674 9.969 1.00 41.68 408 SER C C 1
ATOM 9087 O O . SER C 3 422 ? 43.940 -2.240 9.703 1.00 43.59 408 SER C O 1
ATOM 9090 N N . LYS C 3 423 ? 46.181 -2.386 9.277 1.00 43.55 409 LYS C N 1
ATOM 9091 C CA . LYS C 3 423 ? 46.202 -1.585 8.030 1.00 42.42 409 LYS C CA 1
ATOM 9092 C C . LYS C 3 423 ? 45.341 -2.199 6.941 1.00 39.66 409 LYS C C 1
ATOM 9093 O O . LYS C 3 423 ? 44.536 -1.492 6.311 1.00 42.64 409 LYS C O 1
ATOM 9099 N N . GLN C 3 424 ? 45.541 -3.503 6.717 1.00 36.45 410 GLN C N 1
ATOM 9100 C CA . GLN C 3 424 ? 44.799 -4.261 5.736 1.00 35.52 410 GLN C CA 1
ATOM 9101 C C . GLN C 3 424 ? 43.321 -4.473 6.112 1.00 38.94 410 GLN C C 1
ATOM 9102 O O . GLN C 3 424 ? 42.487 -4.636 5.222 1.00 42.28 410 GLN C O 1
ATOM 9108 N N . MET C 3 425 ? 42.990 -4.471 7.406 1.00 36.52 411 MET C N 1
ATOM 9109 C CA . MET C 3 425 ? 41.568 -4.624 7.828 1.00 33.45 411 MET C CA 1
ATOM 9110 C C . MET C 3 425 ? 40.836 -3.355 7.420 1.00 35.27 411 MET C C 1
ATOM 9111 O O . MET C 3 425 ? 39.765 -3.410 6.796 1.00 36.83 411 MET C O 1
ATOM 9116 N N . GLN C 3 426 ? 41.458 -2.212 7.693 1.00 37.45 412 GLN C N 1
ATOM 9117 C CA . GLN C 3 426 ? 40.855 -0.924 7.375 1.00 38.23 412 GLN C CA 1
ATOM 9118 C C . GLN C 3 426 ? 40.758 -0.632 5.862 1.00 41.48 412 GLN C C 1
ATOM 9119 O O . GLN C 3 426 ? 39.708 -0.155 5.396 1.00 40.83 412 GLN C O 1
ATOM 9125 N N . GLN C 3 427 ? 41.819 -0.938 5.110 1.00 43.26 413 GLN C N 1
ATOM 9126 C CA . GLN C 3 427 ? 41.823 -0.748 3.658 1.00 42.45 413 GLN C CA 1
ATOM 9127 C C . GLN C 3 427 ? 40.845 -1.669 2.905 1.00 44.70 413 GLN C C 1
ATOM 9128 O O . GLN C 3 427 ? 40.141 -1.223 1.978 1.00 48.49 413 GLN C O 1
ATOM 9134 N N . LYS C 3 428 ? 40.802 -2.942 3.294 1.00 41.82 414 LYS C N 1
ATOM 9135 C CA . LYS C 3 428 ? 40.026 -3.933 2.548 1.00 42.78 414 LYS C CA 1
ATOM 9136 C C . LYS C 3 428 ? 38.531 -3.928 2.880 1.00 43.30 414 LYS C C 1
ATOM 9137 O O . LYS C 3 428 ? 37.688 -4.263 2.032 1.00 39.21 414 LYS C O 1
ATOM 9143 N N . ILE C 3 429 ? 38.205 -3.539 4.115 1.00 41.91 415 ILE C N 1
ATOM 9144 C CA . ILE C 3 429 ? 36.803 -3.415 4.580 1.00 37.29 415 ILE C CA 1
ATOM 9145 C C . ILE C 3 429 ? 36.219 -1.993 4.440 1.00 37.45 415 ILE C C 1
ATOM 9146 O O . ILE C 3 429 ? 35.059 -1.811 4.019 1.00 38.57 415 ILE C O 1
ATOM 9151 N N . ASN C 3 430 ? 36.981 -0.972 4.826 1.00 40.60 416 ASN C N 1
ATOM 9152 C CA . ASN C 3 430 ? 36.462 0.405 4.749 1.00 40.93 416 ASN C CA 1
ATOM 9153 C C . ASN C 3 430 ? 37.279 1.417 3.942 1.00 42.93 416 ASN C C 1
ATOM 9154 O O . ASN C 3 430 ? 37.369 1.390 2.732 1.00 47.22 416 ASN C O 1
#

Radius of gyration: 31.86 Å; Cα contacts (8 Å, |Δi|>4): 2347; chains: 3; bounding box: 85×74×78 Å

InterPro domains:
  IPR006059 Bacterial-type extracellular solute-binding protein [PF01547] (65-353)
  IPR050490 Bacterial solute-binding protein 1 [PTHR43649] (26-369)

Solvent-accessible surface area: 45088 Å² total

Organism: NCBI:txid862261

B-factor: mean 17.28, std 10.69, range [2.0, 64.69]

Sequence (1164 aa):
ITLTFWNLFTGEPAKTKVKEIIDQWNKENPNVQIVESSVTENDAYKTKIKAAIAANEAPDIFQTWAGGFSQPFVEAGKVLQLDSYLNDGTKDQLLPGSFDNVTYNGKIYGIPFDQQASVLYINKELFDKYNVKVPTTFSELIDAIKTFKSKGVTPFALGEKDEWPGWYYDIALREGGVQLTRDALNGKASFDNQAFTDAAQKLQDVNAGAFDSGFMMGLTRDEATAEFNQGKAAYFGGNFDAAAFVSDPSSLVKGKIEAVRFPTIEGGKGDPTEYIGGTVGALVSANSKYKDEAVRAAKYLAKQLSDMDYLIATGLPAWKYDNIDQSKVDPLEIQIMNNIVANAKGSVPAWDIYLSGDAAQTHKDLVAQLFAKQITPEEYSKQQQKINITLTFWNLFTGEPAKTKVKEIIDQWNKENPNVQIVESVTENDAYKTKIKAAIAANEAPDIFQTWAGGFSQPFVEAGKVLQLDSYLNDGTKDQLLPGSFDNVTYNGKIYGIPFDQQASVLYINKELFDKYNVKVPTTFSELIDAIKTFKSKGVTPFALGEKDEWPGWYYDMIALREGGVQLTRDALNGKASFDNQAFTDAAQKLQDVNAGAFDSGFMGLTRDEATAEFNQGKAAYFGGNFDAAAFVSDPSSLVKGKIEAVRFPTIEGGKGDPTEYIGGTVGALVSANSKYKDEAVRAAKYLAKQLSDMDYLIATGLPAWKYDNIDQSKVDPLEIQIMNNIVANAKGSVPAWDIYLSGDAAQTHKDLVAQLFAKQITPEEYSKQQQKINITLTFWNLFTGEPAKTKVKEIIDQWNKENPNVQIVESVTENDAYKTKIKAAIAANEAPDIFQTWAGGFSQPFVEAGKVLQLDSYLNDGTKDQLLPGSFDNVTYNGKIYGIPFDQQASVLYINKELFDKYNVKVPTTFSELIDAIKTFKSKGVTPFALGEKDEWPGMWYYDMIALREGGVQLTRDALNGKASFDNQAFTDAAQKLQDMVNAGAFDSGFMGLTRDEATAEFNQGKAAMYFGGNFDAAAFVSDPSSLVKGKIEAVRFPTIEGGKGDPTEYIGGTVGALVSANSKYKDEAVRAAKYLAKQLSDMDYLIATGLPAWKYDNIDQSKVDPLEIQIMNNIVANAKGSVPAWDIYLSGDAAQTHKDLVAQLFAKQITPEEYSKQMQQKIN

CATH classification: 3.40.190.10 (+1 more: 3.40.190.10)

Foldseek 3Di:
DEFEEEEAQDAPPSVVLLVVLQVVVCVVCVPYHYDYDHHHVVVVLVVQVVCLVVVNHTFKYKFWFAAACVVSVVVLWFDFCPVVPPPCLVVQFDPPLQVRQADPRTGGWAFWFKKWKWDKFQQVVCVVQVQDDDQELVSLLVQLLSCVVVVAQAELAACQSLLFLLQLVLLCLAENDVVVVCCLVVNDALQDVSSLVSLVSSLSLVSRNHDPCRNHGDPVVSLVCVQQVRHSYIGILLSVLSNQPRPPGPRHVRMAIAQDHHYVNGPYDSQETAMTRTITMGTSPDPCNVVSVVVRSSSSHSSLQVCQQRRSGHTRGDDPVDDPVSGGPRSVNCCVRHVPPRPYYHHRSDSNHYPPVSVLLSVLSSCSSVVVDRSNVSSVVSVVPD/DEFEEEEAQDAPPSVVLLVVLQVVVCVVCVPYHYDYDHHHVVVLLVVQVVCLVVVNHTFKYKFWFAAACVVSVVVLFFDFCPVVPPPCLVVQFDPPLQVRQADPRTGGWAFWFKKWKWDKFQQVVCVVQVQDDDQELVSLLVQLLSCVVVVAQAELAACQSLLFLLQLVVQLCQQENPVVVVCCLVVVDALQDVSSLVSLVSSLSLVSRNHDPCRNHGDVLRSLVCVQQVRHSYIGILLSVLSNAPRPPGPRHVRMAIAQDHHYVNGPYDSQETAMTRTITMGTSPDPCNVVSVVVRSSSSHSSLQVCQQSRSGHTRGDDPVPDPVNGGPRSVNCCVRHVPPRPYYHHRSDSNHDDPVSVLLSVLSSCSSVVNDRSNVSSVVSVVPD/DEFEEEDAQDAPPSVVLLVVLQVVVCVVCVPYHYDYDYDHDLVVLVVQVVCLVVVNHTFKYKFFFAAACPVSVVVLWFDWCPVVCPPCLVVQFDPPLQVRQDDPNTGGWAFWFKKWKWKKFQQVVCVVQVQDDDAALVSLLVSLLSCVVVVAQAELAACQSLQFLLQQLVFQLCLAENDVVVVCCLVVVDALLDVSSLVSLVSSLSCLVSRNHDPCNNHGDRLRSLLCVQQVRHRIYIGIQLSVLSNAPRPSGPRHVRMAIAQDHHYPNGPYDSQETAMTRTITMGTSPDPCNVSSVVVRSSSSNSSLQVCQQRRSGHTRGDHPVPDPVNGGVRSVRCCVRHVPPRDYYHYRSLSNHYDQLSVQSSVLSSCSSVVNDRSSRSSVSNRVRND

Nearest PDB structures (foldseek):
  4g68-assembly1_A  TM=1.003E+00  e=1.104E-72  Caldanaerobius
  3oo6-assembly2_B  TM=8.784E-01  e=9.543E-21  Actinoplanes sp. SE50/110
  3oo9-assembly2_B  TM=7.343E-01  e=2.716E-20  Actinoplanes sp. SE50/110
  3ooa-assembly2_B  TM=7.363E-01  e=3.994E-20  Actinoplanes sp. SE50/110
  4r9g-assembly1_A  TM=7.246E-01  e=3.124E-17  Caldanaerobius polysaccharolyticus